Protein AF-A0A2J5PVA0-F1 (afdb_monomer_lite)

pLDDT: mean 95.61, std 6.67, range [33.16, 98.88]

InterPro domains:
  IPR003343 Bacterial Ig-like domain, group 2 [PF02368] (20-90)
  IPR003343 Bacterial Ig-like domain, group 2 [SM00635] (11-93)
  IPR008964 Invasin/intimin cell-adhesion fragments [SSF49373] (16-96)
  IPR026906 BspA-type LRR region [PF13306] (526-627)
  IPR032675 Leucine-rich repeat domain superfamily [G3DSA:3.80.10.10] (195-597)
  IPR032675 Leucine-rich repeat domain superfamily [G3DSA:3.80.10.10] (607-834)
  IPR053139 Putative surface bspA-like protein [PTHR45661] (467-665)

Secondary structure (DSSP, 8-state):
---------------EEEES-SEEEE-TT-EEEE-EEEESTT-S---EEEEES-TTTEEEEEETTEEEEEE-SSEEEEEEEEETTS-EEEEEEEE--EEEEEEE-S-TTS-SEEEESS---EEE-SSS--B--EEEEESSSSEEEEEE-S---TT-EEEEEEES-SS-B--SEETTEE--PPPEEEEEEE-SS-S--TTTTTT-TT--EE-TTTTTT-TT--B-TTTTTT-TT-----TTTTTT---SB-TTTTTT-TT--EE-TTTTTT-TT--B-TTTTTT-TT--EE-TTTTTT-TT--B-TTTTTT-TT--EE-TTTTTT-TT--B-TTTTTT-TT-----TTTTTT----B-TTTTTT-TT--B--TTTTTT-TT--B-TTTTTT-TT--EE-TTTTTT-TT--B-TTTTTT-TT--EE-TTTTTT-TT--B-TTTTTT-TT--B--TTTTTT-TT--B-TTTTTT-TT--SPPP-TT-TT--B-TTTTTT-TT--EEPTTTTTT-TT--B-TTTTTT-TT--EE-TTTTTT-TT--B-TTTTTT-TT--EE-TTTTTT-TT--B-TTTTTT-TT-----TTTTTT-TT--B-TTTTTT-TT--BPPTTTTTT-TT--B-TTTTTT-TT--B--TTTTTT-TT--B-TTTTTT-TT-----TTTTTT-TT--EEESTTTT----B--TTTTTT-TT--EEESTTTT-TT--EE-GGGGTT-TT--EEESTTTT-TT--EE-TTTTTTS---EEESTTTT-TT--SBHHHHT-SS--TT--B-TTTTTT-TT-BS-HHHHHHH-TT--B-TTTTTT-TTSTTGGGS-HHHHSS--

Sequence (839 aa):
YMYATEKITPRFVPLQVVLSRYELNLAPGDAETVTVTILPEYAEDKTFTVTTSDQTIATARIVNGDILVTGMKRGTCSVTVTTTNGVSAVISVKVVAVMKFITRIDSATRPIFFAHMDEGFTVDYGDGIDSRDYRFDPASEASGWVIPTRELVQGKEYTITVKNTETACLRSRLSNYSSKLNPVVELISVTGERGHLSGFALDTTGLMAIRPGAFDDLPNVNNCKNIFTNCSSLTGIPASLFSRMKIADFSDAFRGCTSLTEVPSGLFANQPDAIDFSSVFAGCTGLISIGNNLFHSCVSAVNFSYAFDGCSMLANIGTGIFTGCGSAGTFSYSFRACKNLLVLPADMFADVPGGAFTGVFQNCTALTAIPANLFKTCSEANHFGGAFTGCSQLLSVPAGLFAGLSKVTYFGTVFSGCSSLKTVGAGLFAGCSQAQTFASAFYSCRSLETVVKDIFSGCVEVTTFASTFYGCSSLTALPSFADCAKVTTFSYAFANCGSLTKIDADAFAEKALVTTFTYAFVNCTSLVSVGNGAFRGCSALTSLGYTFSGCRALVSLAGDMFAGCAKVTTVDFLFEKCSALAGLPKQLFSDMVSLKGMGSTFRDCTSLIALPSGLLDGCVNLTSLTLTFSGCTSLAVLPGDLLKNNTLLTSAGSTFYGCTSLVNIPPALFASCSLITSFGATFQNTGVEEIPENLFSGNPLVTSYGQTFRGCKNLRSVPAGLFAASISATVFTNVFSECGALEVVGAGLLNTTAVTTVGYLFDGCASLRSDVNTIFNFASYPEIVTTTAIFRSCALLAGKGLAFMGKVPNVTAHYYAFYACAGLDDYDDLPGNWITNKL

Structure (mmCIF, N/CA/C/O backbone):
data_AF-A0A2J5PVA0-F1
#
_entry.id   AF-A0A2J5PVA0-F1
#
loop_
_atom_site.group_PDB
_atom_site.id
_atom_site.type_symbol
_atom_site.label_atom_id
_atom_site.label_alt_id
_atom_site.label_comp_id
_atom_site.label_asym_id
_atom_site.label_entity_id
_atom_site.label_seq_id
_atom_site.pdbx_PDB_ins_code
_atom_site.Cartn_x
_atom_site.Cartn_y
_atom_site.Cartn_z
_atom_site.occupancy
_atom_site.B_iso_or_equiv
_atom_site.auth_seq_id
_atom_site.auth_comp_id
_atom_site.auth_asym_id
_atom_site.auth_atom_id
_atom_site.pdbx_PDB_model_num
ATOM 1 N N . TYR A 1 1 ? 81.297 23.262 -94.876 1.00 41.38 1 TYR A N 1
ATOM 2 C CA . TYR A 1 1 ? 80.705 24.611 -94.831 1.00 41.38 1 TYR A CA 1
ATOM 3 C C . TYR A 1 1 ? 79.266 24.540 -95.308 1.00 41.38 1 TYR A C 1
ATOM 5 O O . TYR A 1 1 ? 79.065 24.196 -96.460 1.00 41.38 1 TYR A O 1
ATOM 13 N N . MET A 1 2 ? 78.323 24.838 -94.408 1.00 33.16 2 MET A N 1
ATOM 14 C CA . MET A 1 2 ? 77.108 25.652 -94.601 1.00 33.16 2 MET A CA 1
ATOM 15 C C . MET A 1 2 ? 75.872 25.116 -93.855 1.00 33.16 2 MET A C 1
ATOM 17 O O . MET A 1 2 ? 75.215 24.182 -94.289 1.00 33.16 2 MET A O 1
ATOM 21 N N . TYR A 1 3 ? 75.615 25.786 -92.726 1.00 45.19 3 TYR A N 1
ATOM 22 C CA . TYR A 1 3 ? 74.334 26.221 -92.155 1.00 45.19 3 TYR A CA 1
ATOM 23 C C . TYR A 1 3 ? 73.148 25.244 -92.113 1.00 45.19 3 TYR A C 1
ATOM 25 O O . TYR A 1 3 ? 72.371 25.121 -93.056 1.00 45.19 3 TYR A O 1
ATOM 33 N N . ALA A 1 4 ? 72.939 24.681 -90.919 1.00 46.34 4 ALA A N 1
ATOM 34 C CA . ALA A 1 4 ? 71.642 24.209 -90.462 1.00 46.34 4 ALA A CA 1
ATOM 35 C C . ALA A 1 4 ? 70.682 25.400 -90.292 1.00 46.34 4 ALA A C 1
ATOM 37 O O . ALA A 1 4 ? 70.990 26.369 -89.599 1.00 46.34 4 ALA A O 1
ATOM 38 N N . THR A 1 5 ? 69.511 25.310 -90.917 1.00 48.66 5 THR A N 1
ATOM 39 C CA . THR A 1 5 ? 68.320 26.083 -90.550 1.00 48.66 5 THR A CA 1
ATOM 40 C C . THR A 1 5 ? 67.286 25.084 -90.048 1.00 48.66 5 THR A C 1
ATOM 42 O O . THR A 1 5 ? 66.494 24.544 -90.815 1.00 48.66 5 THR A O 1
ATOM 45 N N . GLU A 1 6 ? 67.320 24.792 -88.747 1.00 47.94 6 GLU A N 1
ATOM 46 C CA . GLU A 1 6 ? 66.182 24.163 -88.080 1.00 47.94 6 GLU A CA 1
ATOM 47 C C . GLU A 1 6 ? 65.049 25.192 -88.044 1.00 47.94 6 GLU A C 1
ATOM 49 O O . GLU A 1 6 ? 65.114 26.204 -87.344 1.00 47.94 6 GLU A O 1
ATOM 54 N N . LYS A 1 7 ? 64.000 24.955 -88.837 1.00 46.00 7 LYS A N 1
ATOM 55 C CA . LYS A 1 7 ? 62.701 25.587 -88.606 1.00 46.00 7 LYS A CA 1
ATOM 56 C C . LYS A 1 7 ? 62.194 25.081 -87.256 1.00 46.00 7 LYS A C 1
ATOM 58 O O . LYS A 1 7 ? 61.652 23.984 -87.178 1.00 46.00 7 LYS A O 1
ATOM 63 N N . ILE A 1 8 ? 62.366 25.880 -86.206 1.00 51.03 8 ILE A N 1
ATOM 64 C CA . ILE A 1 8 ? 61.637 25.701 -84.950 1.00 51.03 8 ILE A CA 1
ATOM 65 C C . ILE A 1 8 ? 60.172 26.018 -85.259 1.00 51.03 8 ILE A C 1
ATOM 67 O O . ILE A 1 8 ? 59.780 27.181 -85.342 1.00 51.03 8 ILE A O 1
ATOM 71 N N . THR A 1 9 ? 59.363 24.991 -85.499 1.00 52.41 9 THR A N 1
ATOM 72 C CA . THR A 1 9 ? 57.906 25.127 -85.485 1.00 52.41 9 THR A CA 1
ATOM 73 C C . THR A 1 9 ? 57.501 25.443 -84.041 1.00 52.41 9 THR A C 1
ATOM 75 O O . THR A 1 9 ? 57.860 24.670 -83.147 1.00 52.41 9 THR A O 1
ATOM 78 N N . PRO A 1 10 ? 56.816 26.565 -83.755 1.00 57.56 10 PRO A N 1
ATOM 79 C CA . PRO A 1 10 ? 56.361 26.849 -82.401 1.00 57.56 10 PRO A CA 1
ATOM 80 C C . PRO A 1 10 ? 55.333 25.787 -82.004 1.00 57.56 10 PRO A C 1
ATOM 82 O O . PRO A 1 10 ? 54.265 25.712 -82.603 1.00 57.56 10 PRO A O 1
ATOM 85 N N . ARG A 1 11 ? 55.663 24.948 -81.016 1.00 65.00 11 ARG A N 1
ATOM 86 C CA . ARG A 1 11 ? 54.692 24.022 -80.422 1.00 65.00 11 ARG A CA 1
ATOM 87 C C . ARG A 1 11 ? 53.658 24.831 -79.654 1.00 65.00 11 ARG A C 1
ATOM 89 O O . ARG A 1 11 ? 54.017 25.588 -78.748 1.00 65.00 11 ARG A O 1
ATOM 96 N N . PHE A 1 12 ? 52.386 24.661 -79.992 1.00 78.56 12 PHE A N 1
ATOM 97 C CA . PHE A 1 12 ? 51.295 25.266 -79.234 1.00 78.56 12 PHE A CA 1
ATOM 98 C C . PHE A 1 12 ? 51.068 24.455 -77.958 1.00 78.56 12 PHE A C 1
ATOM 100 O O . PHE A 1 12 ? 50.501 23.364 -77.986 1.00 78.56 12 PHE A O 1
ATOM 107 N N . VAL A 1 13 ? 51.572 24.976 -76.841 1.00 83.75 13 VAL A N 1
ATOM 108 C CA . VAL A 1 13 ? 51.498 24.332 -75.524 1.00 83.75 13 VAL A CA 1
ATOM 109 C C . VAL A 1 13 ? 50.312 24.863 -74.709 1.00 83.75 13 VAL A C 1
ATOM 111 O O . VAL A 1 13 ? 49.899 26.007 -74.921 1.00 83.75 13 VAL A O 1
ATOM 114 N N . PRO A 1 14 ? 49.772 24.079 -73.758 1.00 88.00 14 PRO A N 1
ATOM 115 C CA . PRO A 1 14 ? 48.800 24.579 -72.788 1.00 88.00 14 PRO A CA 1
ATOM 116 C C . PRO A 1 14 ? 49.311 25.818 -72.041 1.00 88.00 14 PRO A C 1
ATOM 118 O O . PRO A 1 14 ? 50.456 25.838 -71.590 1.00 88.00 14 PRO A O 1
ATOM 121 N N . LEU A 1 15 ? 48.458 26.832 -71.884 1.00 89.31 15 LEU A N 1
ATOM 122 C CA . LEU A 1 15 ? 48.731 28.067 -71.134 1.00 89.31 15 LEU A CA 1
ATOM 123 C C . LEU A 1 15 ? 47.833 28.216 -69.901 1.00 89.31 15 LEU A C 1
ATOM 125 O O . LEU A 1 15 ? 48.202 28.910 -68.957 1.00 89.31 15 LEU A O 1
ATOM 129 N N . GLN A 1 16 ? 46.662 27.575 -69.900 1.00 91.62 16 GLN A N 1
ATOM 130 C CA . GLN A 1 16 ? 45.694 27.664 -68.812 1.00 91.62 16 GLN A CA 1
ATOM 131 C C . GLN A 1 16 ? 44.866 26.379 -68.695 1.00 91.62 16 GLN A C 1
ATOM 133 O O . GLN A 1 16 ? 44.460 25.795 -69.700 1.00 91.62 16 GLN A O 1
ATOM 138 N N . VAL A 1 17 ? 44.574 25.983 -67.455 1.00 93.31 17 VAL A N 1
ATOM 139 C CA . VAL A 1 17 ? 43.564 24.970 -67.124 1.00 93.31 17 VAL A CA 1
ATOM 140 C C . VAL A 1 17 ? 42.354 25.689 -66.526 1.00 93.31 17 VAL A C 1
ATOM 142 O O . VAL A 1 17 ? 42.472 26.347 -65.490 1.00 93.31 17 VAL A O 1
ATOM 145 N N . VAL A 1 18 ? 41.199 25.594 -67.183 1.00 93.69 18 VAL A N 1
ATOM 146 C CA . VAL A 1 18 ? 39.924 26.144 -66.702 1.00 93.69 18 VAL A CA 1
ATOM 147 C C . VAL A 1 18 ? 39.056 24.997 -66.203 1.00 93.69 18 VAL A C 1
ATOM 149 O O . VAL A 1 18 ? 38.874 24.003 -66.905 1.00 93.69 18 VAL A O 1
ATOM 152 N N . LEU A 1 19 ? 38.534 25.135 -64.988 1.00 93.69 19 LEU A N 1
ATOM 153 C CA . LEU A 1 19 ? 37.694 24.132 -64.340 1.00 93.69 19 LEU A CA 1
ATOM 154 C C . LEU A 1 19 ? 36.261 24.649 -64.227 1.00 93.69 19 LEU A C 1
ATOM 156 O O . LEU A 1 19 ? 36.057 25.834 -63.960 1.00 93.69 19 LEU A O 1
ATOM 160 N N . SER A 1 20 ? 35.264 23.772 -64.374 1.00 92.75 20 SER A N 1
ATOM 161 C CA . SER A 1 20 ? 33.861 24.160 -64.145 1.00 92.75 20 SER A CA 1
ATOM 162 C C . SER A 1 20 ? 33.577 24.533 -62.687 1.00 92.75 20 SER A C 1
ATOM 164 O O . SER A 1 20 ? 32.644 25.291 -62.423 1.00 92.75 20 SER A O 1
ATOM 166 N N . ARG A 1 21 ? 34.382 24.020 -61.745 1.00 89.94 21 ARG A N 1
ATOM 167 C CA . ARG A 1 21 ? 34.337 24.333 -60.312 1.00 89.94 21 ARG A CA 1
ATOM 168 C C . ARG A 1 21 ? 35.735 24.312 -59.706 1.00 89.94 21 ARG A C 1
ATOM 170 O O . ARG A 1 21 ? 36.558 23.473 -60.061 1.00 89.94 21 ARG A O 1
ATOM 177 N N . TYR A 1 22 ? 35.964 25.217 -58.759 1.00 92.31 22 TYR A N 1
ATOM 178 C CA . TYR A 1 22 ? 37.211 25.319 -57.990 1.00 92.31 22 TYR A CA 1
ATOM 179 C C . TYR A 1 22 ? 37.030 24.937 -56.514 1.00 92.31 22 TYR A C 1
ATOM 181 O O . TYR A 1 22 ? 38.016 24.747 -55.809 1.00 92.31 22 TYR A O 1
ATOM 189 N N . GLU A 1 23 ? 35.788 24.774 -56.054 1.00 90.69 23 GLU A N 1
ATOM 190 C CA . GLU A 1 23 ? 35.451 24.324 -54.704 1.00 90.69 23 GLU A CA 1
ATOM 191 C C . GLU A 1 23 ? 34.377 23.237 -54.777 1.00 90.69 23 GLU A C 1
ATOM 193 O O . GLU A 1 23 ? 33.398 23.385 -55.512 1.00 90.69 23 GLU A O 1
ATOM 198 N N . LEU A 1 24 ? 34.558 22.155 -54.018 1.00 88.88 24 LEU A N 1
ATOM 199 C CA . LEU A 1 24 ? 33.601 21.056 -53.898 1.00 88.88 24 LEU A CA 1
ATOM 200 C C . LEU A 1 24 ? 33.301 20.789 -52.422 1.00 88.88 24 LEU A C 1
ATOM 202 O O . LEU A 1 24 ? 34.216 20.510 -51.648 1.00 88.88 24 LEU A O 1
ATOM 206 N N . ASN A 1 25 ? 32.019 20.825 -52.052 1.00 87.62 25 ASN A N 1
ATOM 207 C CA . ASN A 1 25 ? 31.527 20.372 -50.750 1.00 87.62 25 ASN A CA 1
ATOM 208 C C . ASN A 1 25 ? 30.811 19.030 -50.938 1.00 87.62 25 ASN A C 1
ATOM 210 O O . ASN A 1 25 ? 29.653 18.988 -51.356 1.00 87.62 25 ASN A O 1
ATOM 214 N N . LEU A 1 26 ? 31.512 17.936 -50.652 1.00 86.94 26 LEU A N 1
ATOM 215 C CA . LEU A 1 26 ? 31.024 16.574 -50.886 1.00 86.94 26 LEU A CA 1
ATOM 216 C C . LEU A 1 26 ? 30.591 15.920 -49.571 1.00 86.94 26 LEU A C 1
ATOM 218 O O . LEU A 1 26 ? 31.220 16.137 -48.536 1.00 86.94 26 LEU A O 1
ATOM 222 N N . ALA A 1 27 ? 29.552 15.087 -49.591 1.00 81.25 27 ALA A N 1
ATOM 223 C CA . ALA A 1 27 ? 29.354 14.122 -48.513 1.00 81.25 27 ALA A CA 1
ATOM 224 C C . ALA A 1 27 ? 30.367 12.966 -48.645 1.00 81.25 27 ALA A C 1
ATOM 226 O O . ALA A 1 27 ? 30.861 12.698 -49.745 1.00 81.25 27 ALA A O 1
ATOM 227 N N . PRO A 1 28 ? 30.664 12.226 -47.565 1.00 83.62 28 PRO A N 1
ATOM 228 C CA . PRO A 1 28 ? 31.324 10.930 -47.687 1.00 83.62 28 PRO A CA 1
ATOM 229 C C . PRO A 1 28 ? 30.554 10.012 -48.653 1.00 83.62 28 PRO A C 1
ATOM 231 O O . PRO A 1 28 ? 29.360 9.780 -48.479 1.00 83.62 28 PRO A O 1
ATOM 234 N N . GLY A 1 29 ? 31.234 9.508 -49.683 1.00 82.81 29 GLY A N 1
ATOM 235 C CA . GLY A 1 29 ? 30.659 8.682 -50.747 1.00 82.81 29 GLY A CA 1
ATOM 236 C C . GLY A 1 29 ? 30.071 9.453 -51.937 1.00 82.81 29 GLY A C 1
ATOM 237 O O . GLY A 1 29 ? 29.885 8.843 -52.992 1.00 82.81 29 GLY A O 1
ATOM 238 N N . ASP A 1 30 ? 29.824 10.763 -51.820 1.00 86.38 30 ASP A N 1
ATOM 239 C CA . ASP A 1 30 ? 29.379 11.577 -52.957 1.00 86.38 30 ASP A CA 1
ATOM 240 C C . ASP A 1 30 ? 30.496 11.694 -53.995 1.00 86.38 30 ASP A C 1
ATOM 242 O O . ASP A 1 30 ? 31.682 11.789 -53.661 1.00 86.38 30 ASP A O 1
ATOM 246 N N . ALA A 1 31 ? 30.110 11.740 -55.269 1.00 89.81 31 ALA A N 1
ATOM 247 C CA . ALA A 1 31 ? 31.026 12.011 -56.361 1.00 89.81 31 ALA A CA 1
ATOM 248 C C . ALA A 1 31 ? 30.483 13.112 -57.271 1.00 89.81 31 ALA A C 1
ATOM 250 O O . ALA A 1 31 ? 29.314 13.089 -57.649 1.00 89.81 31 ALA A O 1
ATO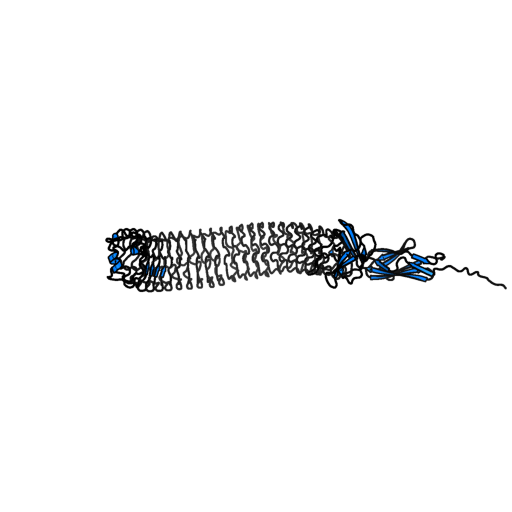M 251 N N . GLU A 1 32 ? 31.346 14.049 -57.651 1.00 90.19 32 GLU A N 1
ATOM 252 C CA . GLU A 1 32 ? 31.009 15.164 -58.532 1.00 90.19 32 GLU A CA 1
ATOM 253 C C . GLU A 1 32 ? 31.998 15.223 -59.697 1.00 90.19 32 GLU A C 1
ATOM 255 O O . GLU A 1 32 ? 33.205 15.010 -59.533 1.00 90.19 32 GLU A O 1
ATOM 260 N N . THR A 1 33 ? 31.474 15.472 -60.896 1.00 93.25 33 THR A N 1
ATOM 261 C CA . THR A 1 33 ? 32.286 15.633 -62.102 1.00 93.25 33 THR A CA 1
ATOM 262 C C . THR A 1 33 ? 32.638 17.103 -62.297 1.00 93.25 33 THR A C 1
ATOM 264 O O . THR A 1 33 ? 31.755 17.953 -62.394 1.00 93.25 33 THR A O 1
ATOM 267 N N . VAL A 1 34 ? 33.933 17.393 -62.389 1.00 93.06 34 VAL A N 1
ATOM 268 C CA . VAL A 1 34 ? 34.476 18.708 -62.731 1.00 93.06 34 VAL A CA 1
ATOM 269 C C . VAL A 1 34 ? 34.994 18.663 -64.160 1.00 93.06 34 VAL A C 1
ATOM 271 O O . VAL A 1 34 ? 35.897 17.886 -64.480 1.00 93.06 34 VAL A O 1
ATOM 274 N N . THR A 1 35 ? 34.418 19.511 -65.008 1.00 94.75 35 THR A N 1
ATOM 275 C CA . THR A 1 35 ? 34.799 19.622 -66.414 1.00 94.75 35 THR A CA 1
ATOM 276 C C . THR A 1 35 ? 36.125 20.351 -66.539 1.00 94.75 35 THR A C 1
ATOM 278 O O . THR A 1 35 ? 36.306 21.411 -65.931 1.00 94.75 35 THR A O 1
ATOM 281 N N . VAL A 1 36 ? 37.042 19.793 -67.331 1.00 94.81 36 VAL A N 1
ATOM 282 C CA . VAL A 1 36 ? 38.391 20.339 -67.533 1.00 94.81 36 VAL A CA 1
ATOM 283 C C . VAL A 1 36 ? 38.527 20.884 -68.950 1.00 94.81 36 VAL A C 1
ATOM 285 O O . VAL A 1 36 ? 38.402 20.157 -69.928 1.00 94.81 36 VAL A O 1
ATOM 288 N N . THR A 1 37 ? 38.834 22.175 -69.079 1.00 94.00 37 THR A N 1
ATOM 289 C CA . THR A 1 37 ? 39.106 22.823 -70.370 1.00 94.00 37 THR A CA 1
ATOM 290 C C . THR A 1 37 ? 40.553 23.306 -70.425 1.00 94.00 37 THR A C 1
ATOM 292 O O . THR A 1 37 ? 40.963 24.164 -69.643 1.00 94.00 37 THR A O 1
ATOM 295 N N . ILE A 1 38 ? 41.334 22.769 -71.365 1.00 91.50 38 ILE A N 1
ATOM 296 C CA . ILE A 1 38 ? 42.727 23.171 -71.603 1.00 91.50 38 ILE A CA 1
ATOM 297 C C . ILE A 1 38 ? 42.769 24.254 -72.685 1.00 91.50 38 ILE A C 1
ATOM 299 O O . ILE A 1 38 ? 42.309 24.025 -73.806 1.00 91.50 38 ILE A O 1
ATOM 303 N N . LEU A 1 39 ? 43.330 25.420 -72.354 1.00 90.06 39 LEU A N 1
ATOM 304 C CA . LEU A 1 39 ? 43.455 26.562 -73.262 1.00 90.06 39 LEU A CA 1
ATOM 305 C C . LEU A 1 39 ? 44.926 26.873 -73.595 1.00 90.06 39 LEU A C 1
ATOM 307 O O . LEU A 1 39 ? 45.792 26.723 -72.729 1.00 90.06 39 LEU A O 1
ATOM 311 N N . PRO A 1 40 ? 45.221 27.364 -74.815 1.00 86.12 40 PRO A N 1
ATOM 312 C CA . PRO A 1 40 ? 44.267 27.613 -75.898 1.00 86.12 40 PRO A CA 1
ATOM 313 C C . PRO A 1 40 ? 43.766 26.312 -76.549 1.00 86.12 40 PRO A C 1
ATOM 315 O O . PRO A 1 40 ? 44.448 25.291 -76.529 1.00 86.12 40 PRO A O 1
ATOM 318 N N . GLU A 1 41 ? 42.574 26.344 -77.150 1.00 85.00 41 GLU A N 1
ATOM 319 C CA . GLU A 1 41 ? 41.918 25.149 -77.709 1.00 85.00 41 GLU A CA 1
ATOM 320 C C . GLU A 1 41 ? 42.731 24.466 -78.826 1.00 85.00 41 GLU A C 1
ATOM 322 O O . GLU A 1 41 ? 42.550 23.286 -79.096 1.00 85.00 41 GLU A O 1
ATOM 327 N N . TYR A 1 42 ? 43.668 25.161 -79.459 1.00 82.81 42 TYR A N 1
ATOM 328 C CA . TYR A 1 42 ? 44.564 24.597 -80.473 1.00 82.81 42 TYR A CA 1
ATOM 329 C C . TYR A 1 42 ? 45.882 24.041 -79.898 1.00 82.81 42 TYR A C 1
ATOM 331 O O . TYR A 1 42 ? 46.803 23.769 -80.665 1.00 82.81 42 TYR A O 1
ATOM 339 N N . ALA A 1 43 ? 46.008 23.882 -78.574 1.00 83.50 43 ALA A N 1
ATOM 340 C CA . ALA A 1 43 ? 47.160 23.208 -77.973 1.00 83.50 43 ALA A CA 1
ATOM 341 C C . ALA A 1 43 ? 47.298 21.768 -78.509 1.00 83.50 43 ALA A C 1
ATOM 343 O O . ALA A 1 43 ? 46.314 21.026 -78.561 1.00 83.50 43 ALA A O 1
ATOM 344 N N . GLU A 1 44 ? 48.516 21.388 -78.903 1.00 83.81 44 GLU A N 1
ATOM 345 C CA . GLU A 1 44 ? 48.808 20.101 -79.558 1.00 83.81 44 GLU A CA 1
ATOM 346 C C . GLU A 1 44 ? 48.708 18.911 -78.590 1.00 83.81 44 GLU A C 1
ATOM 348 O O . GLU A 1 44 ? 48.249 17.838 -78.975 1.00 83.81 44 GLU A O 1
ATOM 353 N N . ASP A 1 45 ? 49.103 19.107 -77.328 1.00 85.12 45 ASP A N 1
ATOM 354 C CA . ASP A 1 45 ? 48.978 18.127 -76.247 1.00 85.12 45 ASP A CA 1
ATOM 355 C C . ASP A 1 45 ? 48.070 18.687 -75.146 1.00 85.12 45 ASP A C 1
ATOM 357 O O . ASP A 1 45 ? 48.443 19.609 -74.420 1.00 85.12 45 ASP A O 1
ATOM 361 N N . LYS A 1 46 ? 46.859 18.130 -75.043 1.00 87.88 46 LYS A N 1
ATOM 362 C CA . LYS A 1 46 ? 45.859 18.468 -74.015 1.00 87.88 46 LYS A CA 1
ATOM 363 C C . LYS A 1 46 ? 45.761 17.406 -72.922 1.00 87.88 46 LYS A C 1
ATOM 365 O O . LYS A 1 46 ? 44.801 17.409 -72.153 1.00 87.88 46 LYS A O 1
ATOM 370 N N . THR A 1 47 ? 46.700 16.463 -72.879 1.00 89.69 47 THR A N 1
ATOM 371 C CA . THR A 1 47 ? 46.711 15.451 -71.827 1.00 89.69 47 THR A CA 1
ATOM 372 C C . THR A 1 47 ? 47.054 16.093 -70.482 1.00 89.69 47 THR A C 1
ATOM 374 O O . THR A 1 47 ? 47.796 17.076 -70.385 1.00 89.69 47 THR A O 1
ATOM 377 N N . PHE A 1 48 ? 46.448 15.567 -69.423 1.00 94.25 48 PHE A N 1
ATOM 378 C CA . PHE A 1 48 ? 46.673 16.025 -68.062 1.00 94.25 48 PHE A CA 1
ATOM 379 C C . PHE A 1 48 ? 46.614 14.849 -67.092 1.00 94.25 48 PHE A C 1
ATOM 381 O O . PHE A 1 48 ? 46.081 13.780 -67.394 1.00 94.25 48 PHE A O 1
ATOM 388 N N . THR A 1 49 ? 47.172 15.065 -65.909 1.00 94.94 49 THR A N 1
ATOM 389 C CA . THR A 1 49 ? 47.122 14.138 -64.778 1.00 94.94 49 THR A CA 1
ATOM 390 C C . THR A 1 49 ? 46.344 14.769 -63.631 1.00 94.94 49 THR A C 1
ATOM 392 O O . THR A 1 49 ? 46.200 15.992 -63.569 1.00 94.94 49 THR A O 1
ATOM 395 N N . VAL A 1 50 ? 45.826 13.931 -62.733 1.00 95.94 50 VAL A N 1
ATOM 396 C CA . VAL A 1 50 ? 45.130 14.375 -61.524 1.00 95.94 50 VAL A CA 1
ATOM 397 C C . VAL A 1 50 ? 45.767 13.735 -60.297 1.00 95.94 50 VAL A C 1
ATOM 399 O O . VAL A 1 50 ? 46.032 12.532 -60.283 1.00 95.94 50 VAL A O 1
ATOM 402 N N . THR A 1 51 ? 46.027 14.539 -59.271 1.00 94.88 51 THR A N 1
ATOM 403 C CA . THR A 1 51 ? 46.529 14.078 -57.973 1.00 94.88 51 THR A CA 1
ATOM 404 C C . THR A 1 51 ? 45.683 14.662 -56.848 1.00 94.88 51 THR A C 1
ATOM 406 O O . THR A 1 51 ? 45.166 15.770 -56.965 1.00 94.88 51 THR A O 1
ATOM 409 N N . THR A 1 52 ? 45.538 13.921 -55.750 1.00 96.31 52 THR A N 1
ATOM 410 C CA . THR A 1 52 ? 44.874 14.412 -54.534 1.00 96.31 52 THR A CA 1
ATOM 411 C C . THR A 1 52 ? 45.905 14.567 -53.425 1.00 96.31 52 THR A C 1
ATOM 413 O O . THR A 1 52 ? 46.719 13.664 -53.228 1.00 96.31 52 THR A O 1
ATOM 416 N N . SER A 1 53 ? 45.858 15.673 -52.679 1.00 96.62 53 SER A N 1
ATOM 417 C CA . SER A 1 53 ? 46.764 15.918 -51.549 1.00 96.62 53 SER A CA 1
ATOM 418 C C . SER A 1 53 ? 46.580 14.916 -50.404 1.00 96.62 53 SER A C 1
ATOM 420 O O . SER A 1 53 ? 47.530 14.641 -49.680 1.00 96.62 53 SER A O 1
ATOM 422 N N . ASP A 1 54 ? 45.368 14.377 -50.240 1.00 96.12 54 ASP A N 1
ATOM 423 C CA . ASP A 1 54 ? 45.045 13.332 -49.270 1.00 96.12 54 ASP A CA 1
ATOM 424 C C . ASP A 1 54 ? 43.948 12.411 -49.826 1.00 96.12 54 ASP A C 1
ATOM 426 O O . ASP A 1 54 ? 42.755 12.720 -49.781 1.00 96.12 54 ASP A O 1
ATOM 430 N N . GLN A 1 55 ? 44.364 11.257 -50.351 1.00 93.75 55 GLN A N 1
ATOM 431 C CA . GLN A 1 55 ? 43.454 10.258 -50.920 1.00 93.75 55 GLN A CA 1
ATOM 432 C C . GLN A 1 55 ? 42.514 9.626 -49.884 1.00 93.75 55 GLN A C 1
ATOM 434 O O . GLN A 1 55 ? 41.528 8.994 -50.264 1.00 93.75 55 GLN A O 1
ATOM 439 N N . THR A 1 56 ? 42.790 9.796 -48.585 1.00 93.38 56 THR A N 1
ATOM 440 C CA . THR A 1 56 ? 41.891 9.341 -47.520 1.00 93.38 56 THR A CA 1
ATOM 441 C C . THR A 1 56 ? 40.695 10.273 -47.343 1.00 93.38 56 THR A C 1
ATOM 443 O O . THR A 1 56 ? 39.651 9.808 -46.896 1.00 93.38 56 THR A O 1
ATOM 446 N N . ILE A 1 57 ? 40.815 11.551 -47.731 1.00 91.88 57 ILE A N 1
ATOM 447 C CA . ILE A 1 57 ? 39.738 12.551 -47.678 1.00 91.88 57 ILE A CA 1
ATOM 448 C C . ILE A 1 57 ? 38.940 12.544 -48.976 1.00 91.88 57 ILE A C 1
ATOM 450 O O . ILE A 1 57 ? 37.719 12.456 -48.921 1.00 91.88 57 ILE A O 1
ATOM 454 N N . ALA A 1 58 ? 39.592 12.572 -50.140 1.00 95.25 58 ALA A N 1
ATOM 455 C CA . ALA A 1 58 ? 38.912 12.441 -51.427 1.00 95.25 58 ALA A CA 1
ATOM 456 C C . ALA A 1 58 ? 39.790 11.738 -52.463 1.00 95.25 58 ALA A C 1
ATOM 458 O O . ALA A 1 58 ? 41.003 11.920 -52.510 1.00 95.25 58 ALA A O 1
ATOM 459 N N . THR A 1 59 ? 39.174 10.976 -53.358 1.00 96.06 59 THR A N 1
ATOM 460 C CA . THR A 1 59 ? 39.856 10.426 -54.535 1.00 96.06 59 THR A CA 1
ATOM 461 C C . THR A 1 59 ? 39.443 11.197 -55.776 1.00 96.06 59 THR A C 1
ATOM 463 O O . THR A 1 59 ? 38.343 11.735 -55.848 1.00 96.06 59 THR A O 1
ATOM 466 N N . ALA A 1 60 ? 40.326 11.271 -56.764 1.00 95.00 60 ALA A N 1
ATOM 467 C CA . ALA A 1 60 ? 40.021 11.879 -58.048 1.00 95.00 60 ALA A CA 1
ATOM 468 C C . ALA A 1 60 ? 40.531 10.972 -59.163 1.00 95.00 60 ALA A C 1
ATOM 470 O O . ALA A 1 60 ? 41.640 10.440 -59.081 1.00 95.00 60 ALA A O 1
ATOM 471 N N . ARG A 1 61 ? 39.717 10.773 -60.200 1.00 94.94 61 ARG A N 1
ATOM 472 C CA . ARG A 1 61 ? 40.106 10.003 -61.387 1.00 94.94 61 ARG A CA 1
ATOM 473 C C . ARG A 1 61 ? 39.567 10.642 -62.655 1.00 94.94 61 ARG A C 1
ATOM 475 O O . ARG A 1 61 ? 38.510 11.266 -62.634 1.00 94.94 61 ARG A O 1
ATOM 482 N N . ILE A 1 62 ? 40.282 10.443 -63.756 1.00 94.31 62 ILE A N 1
ATOM 483 C CA . ILE A 1 62 ? 39.867 10.943 -65.066 1.00 94.31 62 ILE A CA 1
ATOM 484 C C . ILE A 1 62 ? 38.800 10.003 -65.637 1.00 94.31 62 ILE A C 1
ATOM 486 O O . ILE A 1 62 ? 39.011 8.792 -65.708 1.00 94.31 62 ILE A O 1
ATOM 490 N N . VAL A 1 63 ? 37.657 10.556 -66.039 1.00 92.50 63 VAL A N 1
ATOM 491 C CA . VAL A 1 63 ? 36.547 9.833 -66.673 1.00 92.50 63 VAL A CA 1
ATOM 492 C C . VAL A 1 63 ? 36.090 10.646 -67.882 1.00 92.50 63 VAL A C 1
ATOM 494 O O . VAL A 1 63 ? 35.649 11.778 -67.730 1.00 92.50 63 VAL A O 1
ATOM 497 N N . ASN A 1 64 ? 36.205 10.080 -69.088 1.00 89.44 64 ASN A N 1
ATOM 498 C CA . ASN A 1 64 ? 35.791 10.712 -70.353 1.00 89.44 64 ASN A CA 1
ATOM 499 C C . ASN A 1 64 ? 36.396 12.108 -70.628 1.00 89.44 64 ASN A C 1
ATOM 501 O O . ASN A 1 64 ? 35.756 12.936 -71.265 1.00 89.44 64 ASN A O 1
ATOM 505 N N . GLY A 1 65 ? 37.629 12.366 -70.178 1.00 86.19 65 GLY A N 1
ATOM 506 C CA . GLY A 1 65 ? 38.308 13.657 -70.375 1.00 86.19 65 GLY A CA 1
ATOM 507 C C . GLY A 1 65 ? 38.048 14.698 -69.280 1.00 86.19 65 GLY A C 1
ATOM 508 O O . GLY A 1 65 ? 38.718 15.724 -69.278 1.00 86.19 65 GLY A O 1
ATOM 509 N N . ASP A 1 66 ? 37.174 14.393 -68.318 1.00 93.44 66 ASP A N 1
ATOM 510 C CA . ASP A 1 66 ? 36.875 15.206 -67.135 1.00 93.44 66 ASP A CA 1
ATOM 511 C C . ASP A 1 66 ? 37.353 14.521 -65.846 1.00 93.44 66 ASP A C 1
ATOM 513 O O . ASP A 1 66 ? 37.849 13.390 -65.870 1.00 93.44 66 ASP A O 1
ATOM 517 N N . ILE A 1 67 ? 37.207 15.191 -64.699 1.00 94.62 67 ILE A N 1
ATOM 518 C CA . ILE A 1 67 ? 37.619 14.659 -63.394 1.00 94.62 67 ILE A CA 1
ATOM 519 C C . ILE A 1 67 ? 36.391 14.285 -62.581 1.00 94.62 67 ILE A C 1
ATOM 521 O O . ILE A 1 67 ? 35.559 15.131 -62.282 1.00 94.62 67 ILE A O 1
ATOM 525 N N . LEU A 1 68 ? 36.312 13.029 -62.152 1.00 95.31 68 LEU A N 1
ATOM 526 C CA . LEU A 1 68 ? 35.366 12.593 -61.135 1.00 95.31 68 LEU A CA 1
ATOM 527 C C . LEU A 1 68 ? 36.058 12.617 -59.771 1.00 95.31 68 LEU A C 1
ATOM 529 O O . LEU A 1 68 ? 36.955 11.805 -59.518 1.00 95.31 68 LEU A O 1
ATOM 533 N N . VAL A 1 69 ? 35.642 13.543 -58.910 1.00 94.62 69 VAL A N 1
ATOM 534 C CA . VAL A 1 69 ? 36.105 13.652 -57.522 1.00 94.62 69 VAL A CA 1
ATOM 535 C C . VAL A 1 69 ? 35.109 12.931 -56.622 1.00 94.62 69 VAL A C 1
ATOM 537 O O . VAL A 1 69 ? 33.920 13.208 -56.698 1.00 94.62 69 VAL A O 1
ATOM 540 N N . THR A 1 70 ? 35.570 12.014 -55.775 1.00 94.12 70 THR A N 1
ATOM 541 C CA . THR A 1 70 ? 34.747 11.261 -54.819 1.00 94.12 70 THR A CA 1
ATOM 542 C C . THR A 1 70 ? 35.201 11.560 -53.395 1.00 94.12 70 THR A C 1
ATOM 544 O O . THR A 1 70 ? 36.364 11.330 -53.060 1.00 94.12 70 THR A O 1
ATOM 547 N N . GLY A 1 71 ? 34.294 12.057 -52.554 1.00 91.75 71 GLY A N 1
ATOM 548 C CA . GLY A 1 71 ? 34.542 12.261 -51.128 1.00 91.75 71 GLY A CA 1
ATOM 549 C C . GLY A 1 71 ? 34.646 10.923 -50.399 1.00 91.75 71 GLY A C 1
ATOM 550 O O . GLY A 1 71 ? 33.833 10.030 -50.615 1.00 91.75 71 GLY A O 1
ATOM 551 N N . MET A 1 72 ? 35.642 10.772 -49.533 1.00 88.81 72 MET A N 1
ATOM 552 C CA . MET A 1 72 ? 35.933 9.529 -48.811 1.00 88.81 72 MET A CA 1
ATOM 553 C C . MET A 1 72 ? 35.748 9.702 -47.299 1.00 88.81 72 MET A C 1
ATOM 555 O O . MET A 1 72 ? 34.933 9.007 -46.699 1.00 88.81 72 MET A O 1
ATOM 559 N N . LYS A 1 73 ? 36.466 10.648 -46.684 1.00 88.50 73 LYS A N 1
ATOM 560 C CA . LYS A 1 73 ? 36.434 10.929 -45.239 1.00 88.50 73 LYS A CA 1
ATOM 561 C C . LYS A 1 73 ? 36.322 12.429 -45.004 1.00 88.50 73 LYS A C 1
ATOM 563 O O . LYS A 1 73 ? 36.904 13.200 -45.760 1.00 88.50 73 LYS A O 1
ATOM 568 N N . ARG A 1 74 ? 35.618 12.841 -43.940 1.00 89.38 74 ARG A N 1
ATOM 569 C CA . ARG A 1 74 ? 35.535 14.251 -43.523 1.00 89.38 74 ARG A CA 1
ATOM 570 C C . ARG A 1 74 ? 36.917 14.890 -43.407 1.00 89.38 74 ARG A C 1
ATOM 572 O O . ARG A 1 74 ? 37.844 14.303 -42.850 1.00 89.38 74 ARG A O 1
ATOM 579 N N . GLY A 1 75 ? 37.017 16.114 -43.907 1.00 89.00 75 GLY A N 1
ATOM 580 C CA . GLY A 1 75 ? 38.255 16.876 -43.926 1.00 89.00 75 GLY A CA 1
ATOM 581 C C . GLY A 1 75 ? 38.352 17.769 -45.153 1.00 89.00 75 GLY A C 1
ATOM 582 O O . GLY A 1 75 ? 37.421 17.880 -45.950 1.00 89.00 75 GLY A O 1
ATOM 583 N N . THR A 1 76 ? 39.498 18.418 -45.295 1.00 93.19 76 THR A N 1
ATOM 584 C CA . THR A 1 76 ? 39.824 19.259 -46.445 1.00 93.19 76 THR A CA 1
ATOM 585 C C . THR A 1 76 ? 41.048 18.703 -47.147 1.00 93.19 76 THR A C 1
ATOM 587 O O . THR A 1 76 ? 42.073 18.477 -46.507 1.00 93.19 76 THR A O 1
ATOM 590 N N . CYS A 1 77 ? 40.966 18.539 -48.458 1.00 95.88 77 CYS A N 1
ATOM 591 C CA . CYS A 1 77 ? 42.104 18.233 -49.310 1.00 95.88 77 CYS A CA 1
ATOM 592 C C . CYS A 1 77 ? 42.028 19.072 -50.586 1.00 95.88 77 CYS A C 1
ATOM 594 O O . CYS A 1 77 ? 41.049 19.776 -50.833 1.00 95.88 77 CYS A O 1
ATOM 596 N N . SER A 1 78 ? 43.053 18.993 -51.420 1.00 96.38 78 SER A N 1
ATOM 597 C CA . SER A 1 78 ? 43.033 19.592 -52.746 1.00 96.38 78 SER A CA 1
ATOM 598 C C . SER A 1 78 ? 43.204 18.532 -53.825 1.00 96.38 78 SER A C 1
ATOM 600 O O . SER A 1 78 ? 43.920 17.547 -53.642 1.00 96.38 78 SER A O 1
ATOM 602 N N . VAL A 1 79 ? 42.528 18.731 -54.953 1.00 96.06 79 VAL A N 1
ATOM 603 C CA . VAL A 1 79 ? 42.705 17.941 -56.173 1.00 96.06 79 VAL A CA 1
ATOM 604 C C . VAL A 1 79 ? 43.376 18.833 -57.206 1.00 96.06 79 VAL A C 1
ATOM 606 O O . VAL A 1 79 ? 42.823 19.859 -57.597 1.00 96.06 79 VAL A O 1
ATOM 609 N N . THR A 1 80 ? 44.576 18.457 -57.635 1.00 96.12 80 THR A N 1
ATOM 610 C CA . THR A 1 80 ? 45.386 19.234 -58.574 1.00 96.12 80 THR A CA 1
ATOM 611 C C . THR A 1 80 ? 45.352 18.584 -59.947 1.00 96.12 80 THR A C 1
ATOM 613 O O . THR A 1 80 ? 45.642 17.397 -60.096 1.00 96.12 80 THR A O 1
ATOM 616 N N . VAL A 1 81 ? 45.014 19.384 -60.950 1.00 95.56 81 VAL A N 1
ATOM 617 C CA . VAL A 1 81 ? 45.037 19.031 -62.370 1.00 95.56 81 VAL A CA 1
ATOM 618 C C . VAL A 1 81 ? 46.304 19.607 -62.967 1.00 95.56 81 VAL A C 1
ATOM 620 O O . VAL A 1 81 ? 46.497 20.813 -62.845 1.00 95.56 81 VAL A O 1
ATOM 623 N N . THR A 1 82 ? 47.137 18.797 -63.618 1.00 95.06 82 THR A N 1
ATOM 624 C CA . THR A 1 82 ? 48.422 19.256 -64.175 1.00 95.06 82 THR A CA 1
ATOM 625 C C . THR A 1 82 ? 48.616 18.745 -65.599 1.00 95.06 82 THR A C 1
ATOM 627 O O . THR A 1 82 ? 48.591 17.533 -65.828 1.00 95.06 82 THR A O 1
ATOM 630 N N . THR A 1 83 ? 48.826 19.651 -66.558 1.00 92.75 83 THR A N 1
ATOM 631 C CA . THR A 1 83 ? 49.165 19.322 -67.955 1.00 92.75 83 THR A CA 1
ATOM 632 C C . THR A 1 83 ? 50.610 18.838 -68.086 1.00 92.75 83 THR A C 1
ATOM 634 O O . THR A 1 83 ? 51.445 19.099 -67.219 1.00 92.75 83 THR A O 1
ATOM 637 N N . THR A 1 84 ? 50.953 18.180 -69.198 1.00 87.44 84 THR A N 1
ATOM 638 C CA . THR A 1 84 ? 52.306 17.638 -69.458 1.00 87.44 84 THR A CA 1
ATOM 639 C C . THR A 1 84 ? 53.424 18.685 -69.363 1.00 87.44 84 THR A C 1
ATOM 641 O O . THR A 1 84 ? 54.552 18.360 -69.001 1.00 87.44 84 THR A O 1
ATOM 644 N N . ASN A 1 85 ? 53.122 19.955 -69.662 1.00 87.69 85 ASN A N 1
ATOM 645 C CA . ASN A 1 85 ? 54.061 21.079 -69.573 1.00 87.69 85 ASN A CA 1
ATOM 646 C C . ASN A 1 85 ? 54.034 21.828 -68.222 1.00 87.69 85 ASN A C 1
ATOM 648 O O . ASN A 1 85 ? 54.695 22.857 -68.099 1.00 87.69 85 ASN A O 1
ATOM 652 N N . GLY A 1 86 ? 53.294 21.332 -67.224 1.00 85.25 86 GLY A N 1
ATOM 653 C CA . GLY A 1 86 ? 53.312 21.840 -65.848 1.00 85.25 86 GLY A CA 1
ATOM 654 C C . GLY A 1 86 ? 52.305 22.947 -65.522 1.00 85.25 86 GLY A C 1
ATOM 655 O O . GLY A 1 86 ? 52.370 23.500 -64.426 1.00 85.25 86 GLY A O 1
ATOM 656 N N . VAL A 1 87 ? 51.367 23.277 -66.419 1.00 92.81 87 VAL A N 1
ATOM 657 C CA . VAL A 1 87 ? 50.270 24.209 -66.102 1.00 92.81 87 VAL A CA 1
ATOM 658 C C . VAL A 1 87 ? 49.245 23.483 -65.241 1.00 92.81 87 VAL A C 1
ATOM 660 O O . VAL A 1 87 ? 48.829 22.373 -65.577 1.00 92.81 87 VAL A O 1
ATOM 663 N N . SER A 1 88 ? 48.824 24.102 -64.137 1.00 93.88 88 SER A N 1
ATOM 664 C CA . SER A 1 88 ? 47.932 23.453 -63.178 1.00 93.88 88 SER A CA 1
ATOM 665 C C . SER A 1 88 ? 46.758 24.307 -62.719 1.00 93.88 88 SER A C 1
ATOM 667 O O . SER A 1 88 ? 46.869 25.528 -62.623 1.00 93.88 88 SER A O 1
ATOM 669 N N . ALA A 1 89 ? 45.667 23.643 -62.345 1.00 95.50 89 ALA A N 1
ATOM 670 C CA . ALA A 1 89 ? 44.562 24.219 -61.585 1.00 95.50 89 ALA A CA 1
ATOM 671 C C . ALA A 1 89 ? 44.249 23.336 -60.372 1.00 95.50 89 ALA A C 1
ATOM 673 O O . ALA A 1 89 ? 44.441 22.121 -60.412 1.00 95.50 89 ALA A O 1
ATOM 674 N N . VAL A 1 90 ? 43.783 23.954 -59.287 1.00 95.56 90 VAL A N 1
ATOM 675 C CA . VAL A 1 90 ? 43.535 23.281 -58.008 1.00 95.56 90 VAL A CA 1
ATOM 676 C C . VAL A 1 90 ? 42.062 23.405 -57.650 1.00 95.56 90 VAL A C 1
ATOM 678 O O . VAL A 1 90 ? 41.501 24.498 -57.693 1.00 95.56 90 VAL A O 1
ATOM 681 N N . ILE A 1 91 ? 41.460 22.283 -57.275 1.00 96.00 91 ILE A N 1
ATOM 682 C CA . ILE A 1 91 ? 40.120 22.195 -56.706 1.00 96.00 91 ILE A CA 1
ATOM 683 C C . ILE A 1 91 ? 40.280 22.036 -55.195 1.00 96.00 91 ILE A C 1
ATOM 685 O O . ILE A 1 91 ? 40.905 21.077 -54.738 1.00 96.00 91 ILE A O 1
ATOM 689 N N . SER A 1 92 ? 39.702 22.943 -54.416 1.00 95.06 92 SER A N 1
ATOM 690 C CA . SER A 1 92 ? 39.561 22.783 -52.969 1.00 95.06 92 SER A CA 1
ATOM 691 C C . SER A 1 92 ? 38.401 21.833 -52.686 1.00 95.06 92 SER A C 1
ATOM 693 O O . SER A 1 92 ? 37.257 22.123 -53.025 1.00 95.06 92 SER A O 1
ATOM 695 N N . VAL A 1 93 ? 38.679 20.689 -52.069 1.00 93.88 93 VAL A N 1
ATOM 696 C CA . VAL A 1 93 ? 37.668 19.680 -51.743 1.00 93.88 93 VAL A CA 1
ATOM 697 C C . VAL A 1 93 ? 37.477 19.644 -50.238 1.00 93.88 93 VAL A C 1
ATOM 699 O O . VAL A 1 93 ? 38.412 19.379 -49.482 1.00 93.88 93 VAL A O 1
ATOM 702 N N . LYS A 1 94 ? 36.248 19.884 -49.794 1.00 92.38 94 LYS A N 1
ATOM 703 C CA . LYS A 1 94 ? 35.835 19.728 -48.406 1.00 92.38 94 LYS A CA 1
ATOM 704 C C . LYS A 1 94 ? 34.801 18.616 -48.333 1.00 92.38 94 LYS A C 1
ATOM 706 O O . LYS A 1 94 ? 33.725 18.714 -48.916 1.00 92.38 94 LYS A O 1
ATOM 711 N N . VAL A 1 95 ? 35.117 17.560 -47.597 1.00 91.81 95 VAL A N 1
ATOM 712 C CA . VAL A 1 95 ? 34.138 16.528 -47.267 1.00 91.81 95 VAL A CA 1
ATOM 713 C C . VAL A 1 95 ? 33.447 16.933 -45.971 1.00 91.81 95 VAL A C 1
ATOM 715 O O . VAL A 1 95 ? 34.095 17.038 -44.926 1.00 91.81 95 VAL A O 1
ATOM 718 N N . VAL A 1 96 ? 32.150 17.229 -46.054 1.00 92.69 96 VAL A N 1
ATOM 719 C CA . VAL A 1 96 ? 31.368 17.905 -45.008 1.00 92.69 96 VAL A CA 1
ATOM 720 C C . VAL A 1 96 ? 30.348 16.985 -44.342 1.00 92.69 96 VAL A C 1
ATOM 722 O O . VAL A 1 96 ? 29.956 15.957 -44.891 1.00 92.69 96 VAL A O 1
ATOM 725 N N . ALA A 1 97 ? 29.894 17.376 -43.151 1.00 93.62 97 ALA A N 1
ATOM 726 C CA . ALA A 1 97 ? 28.753 16.756 -42.490 1.00 93.62 97 ALA A CA 1
ATOM 727 C C . ALA A 1 97 ? 27.456 16.979 -43.277 1.00 93.62 97 ALA A C 1
ATOM 729 O O . ALA A 1 97 ? 27.250 18.046 -43.870 1.00 93.62 97 ALA A O 1
ATOM 730 N N . VAL A 1 98 ? 26.589 15.967 -43.263 1.00 93.75 98 VAL A N 1
ATOM 731 C CA . VAL A 1 98 ? 25.327 15.953 -43.999 1.00 93.75 98 VAL A CA 1
ATOM 732 C C . VAL A 1 98 ? 24.186 15.482 -43.110 1.00 93.75 98 VAL A C 1
ATOM 734 O O . VAL A 1 98 ? 24.323 14.531 -42.347 1.00 93.75 98 VAL A O 1
ATOM 737 N N . MET A 1 99 ? 23.029 16.126 -43.247 1.00 97.06 99 MET A N 1
ATOM 738 C CA . MET A 1 99 ? 21.751 15.613 -42.762 1.00 97.06 99 MET A CA 1
ATOM 739 C C . MET A 1 99 ? 20.801 15.453 -43.945 1.00 97.06 99 MET A C 1
ATOM 741 O O . MET A 1 99 ? 20.472 16.426 -44.620 1.00 97.06 99 MET A O 1
ATOM 745 N N . LYS A 1 100 ? 20.350 14.225 -44.190 1.00 96.94 100 LYS A N 1
ATOM 746 C CA . LYS A 1 100 ? 19.463 13.859 -45.291 1.00 96.94 100 LYS A CA 1
ATOM 747 C C . LYS A 1 100 ? 18.186 13.221 -44.758 1.00 96.94 100 LYS A C 1
ATOM 749 O O . LYS A 1 100 ? 18.243 12.307 -43.933 1.00 96.94 100 LYS A O 1
ATOM 754 N N . PHE A 1 101 ? 17.036 13.682 -45.232 1.00 98.38 101 PHE A N 1
ATOM 755 C CA . PHE A 1 101 ? 15.721 13.209 -44.790 1.00 98.38 101 PHE A CA 1
ATOM 756 C C . PHE A 1 101 ? 14.647 13.486 -45.847 1.00 98.38 101 PHE A C 1
ATOM 758 O O . PHE A 1 101 ? 14.835 14.315 -46.733 1.00 98.38 101 PHE A O 1
ATOM 765 N N . ILE A 1 102 ? 13.514 12.796 -45.756 1.00 98.56 102 ILE A N 1
ATOM 766 C CA . ILE A 1 102 ? 12.319 13.073 -46.558 1.00 98.56 102 ILE A CA 1
ATOM 767 C C . ILE A 1 102 ? 11.363 13.905 -45.713 1.00 98.56 102 ILE A C 1
ATOM 769 O O . ILE A 1 102 ? 11.095 13.557 -44.565 1.00 98.56 102 ILE A O 1
ATOM 773 N N . THR A 1 103 ? 10.817 14.983 -46.269 1.00 98.00 103 THR A N 1
ATOM 774 C CA . THR A 1 103 ? 9.754 15.769 -45.629 1.00 98.00 103 THR A CA 1
ATOM 775 C C . THR A 1 103 ? 8.593 15.998 -46.584 1.00 98.00 103 THR A C 1
ATOM 777 O O . THR A 1 103 ? 8.800 16.242 -47.774 1.00 98.00 103 THR A O 1
ATOM 780 N N . ARG A 1 104 ? 7.364 15.930 -46.065 1.00 97.75 104 ARG A N 1
ATOM 781 C CA . ARG A 1 104 ? 6.154 16.321 -46.790 1.00 97.75 104 ARG A CA 1
ATOM 782 C C . ARG A 1 104 ? 5.847 17.784 -46.503 1.00 97.75 104 ARG A C 1
ATOM 784 O O . ARG A 1 104 ? 5.704 18.173 -45.346 1.00 97.75 104 ARG A O 1
ATOM 791 N N . ILE A 1 105 ? 5.707 18.597 -47.544 1.00 97.62 105 ILE A N 1
ATOM 792 C CA . ILE A 1 105 ? 5.454 20.032 -47.389 1.00 97.62 105 ILE A CA 1
ATOM 793 C C . ILE A 1 105 ? 3.960 20.271 -47.173 1.00 97.62 105 ILE A C 1
ATOM 795 O O . ILE A 1 105 ? 3.200 20.436 -48.115 1.00 97.62 105 ILE A O 1
ATOM 799 N N . ASP A 1 106 ? 3.517 20.309 -45.921 1.00 96.25 106 ASP A N 1
ATOM 800 C CA . ASP A 1 106 ? 2.131 20.647 -45.570 1.00 96.25 106 ASP A CA 1
ATOM 801 C C . ASP A 1 106 ? 1.877 22.161 -45.590 1.00 96.25 106 ASP A C 1
ATOM 803 O O . ASP A 1 106 ? 0.734 22.594 -45.731 1.00 96.25 106 ASP A O 1
ATOM 807 N N . SER A 1 107 ? 2.924 22.972 -45.417 1.00 95.38 107 SER A N 1
ATOM 808 C CA . SER A 1 107 ? 2.882 24.428 -45.569 1.00 95.38 107 SER A CA 1
ATOM 809 C C . SER A 1 107 ? 4.263 24.977 -45.914 1.00 95.38 107 SER A C 1
ATOM 811 O O . SER A 1 107 ? 5.234 24.696 -45.210 1.00 95.38 107 SER A O 1
ATOM 813 N N . ALA A 1 108 ? 4.343 25.845 -46.924 1.00 89.19 108 ALA A N 1
ATOM 814 C CA . ALA A 1 108 ? 5.579 26.544 -47.285 1.00 89.19 108 ALA A CA 1
ATOM 815 C C . ALA A 1 108 ? 6.079 27.500 -46.181 1.00 89.19 108 ALA A C 1
ATOM 817 O O . ALA A 1 108 ? 7.256 27.834 -46.134 1.00 89.19 108 ALA A O 1
ATOM 818 N N . THR A 1 109 ? 5.203 27.922 -45.260 1.00 92.56 109 THR A N 1
ATOM 819 C CA . THR A 1 109 ? 5.579 28.776 -44.119 1.00 92.56 109 THR A CA 1
ATOM 820 C C . THR A 1 109 ? 6.075 27.996 -42.907 1.00 92.56 109 THR A C 1
ATOM 822 O O . THR A 1 109 ? 6.538 28.610 -41.947 1.00 92.56 109 THR A O 1
ATOM 825 N N . ARG A 1 110 ? 5.952 26.663 -42.913 1.00 95.75 110 ARG A N 1
ATOM 826 C CA . ARG A 1 110 ? 6.435 25.826 -41.814 1.00 95.75 110 ARG A CA 1
ATOM 827 C C . ARG A 1 110 ? 7.911 25.496 -42.007 1.00 95.75 110 ARG A C 1
ATOM 829 O O . ARG A 1 110 ? 8.341 25.282 -43.143 1.00 95.75 110 ARG A O 1
ATOM 836 N N . PRO A 1 111 ? 8.680 25.391 -40.917 1.00 97.31 111 PRO A N 1
ATOM 837 C CA . PRO A 1 111 ? 10.061 24.976 -41.035 1.00 97.31 111 PRO A CA 1
ATOM 838 C C . PRO A 1 111 ? 10.204 23.510 -41.437 1.00 97.31 111 PRO A C 1
ATOM 840 O O . PRO A 1 111 ? 9.287 22.708 -41.254 1.00 97.31 111 PRO A O 1
ATOM 843 N N . ILE A 1 112 ? 11.370 23.163 -41.970 1.00 96.94 112 ILE A N 1
ATOM 844 C CA . ILE A 1 112 ? 11.724 21.797 -42.385 1.00 96.94 112 ILE A CA 1
ATOM 845 C C . ILE A 1 112 ? 12.768 21.147 -41.466 1.00 96.94 112 ILE A C 1
ATOM 847 O O . ILE A 1 112 ? 12.798 19.926 -41.367 1.00 96.94 112 ILE A O 1
ATOM 851 N N . PHE A 1 113 ? 13.592 21.937 -40.770 1.00 97.94 113 PHE A N 1
ATOM 852 C CA . PHE A 1 113 ? 14.529 21.473 -39.739 1.00 97.94 113 PHE A CA 1
ATOM 853 C C . PHE A 1 113 ? 14.944 22.631 -38.814 1.00 97.94 113 PHE A C 1
ATOM 855 O O . PHE A 1 113 ? 14.496 23.765 -38.985 1.00 97.94 113 PHE A O 1
ATOM 862 N N . PHE A 1 114 ? 15.783 22.350 -37.822 1.00 97.81 114 PHE A N 1
ATOM 863 C CA . PHE A 1 114 ? 16.340 23.295 -36.854 1.00 97.81 114 PHE A CA 1
ATOM 864 C C . PHE A 1 114 ? 17.867 23.296 -36.945 1.00 97.81 114 PHE A C 1
ATOM 866 O O . PHE A 1 114 ? 18.446 22.221 -37.056 1.00 97.81 114 PHE A O 1
ATOM 873 N N . ALA A 1 115 ? 18.527 24.452 -36.880 1.00 97.50 115 ALA A N 1
ATOM 874 C CA . ALA A 1 115 ? 19.990 24.544 -36.927 1.00 97.50 115 ALA A CA 1
ATOM 875 C C . ALA A 1 115 ? 20.511 25.793 -36.202 1.00 97.50 115 ALA A C 1
ATOM 877 O O . ALA A 1 115 ? 19.743 26.693 -35.844 1.00 97.50 115 ALA A O 1
ATOM 878 N N . HIS A 1 116 ? 21.825 25.855 -35.994 1.00 96.25 116 HIS A N 1
ATOM 879 C CA . HIS A 1 116 ? 22.482 27.093 -35.596 1.00 96.25 116 HIS A CA 1
ATOM 880 C C . HIS A 1 116 ? 22.525 28.094 -36.759 1.00 96.25 116 HIS A C 1
ATOM 882 O O . HIS A 1 116 ? 22.704 27.719 -37.918 1.00 96.25 116 HIS A O 1
ATOM 888 N N . MET A 1 117 ? 22.324 29.374 -36.450 1.00 94.94 117 MET A N 1
ATOM 889 C CA . MET A 1 117 ? 22.189 30.440 -37.449 1.00 94.94 117 MET A CA 1
ATOM 890 C C . MET A 1 117 ? 23.537 30.967 -37.959 1.00 94.94 117 MET A C 1
ATOM 892 O O . MET A 1 117 ? 23.576 31.597 -39.014 1.00 94.94 117 MET A O 1
ATOM 896 N N . ASP A 1 118 ? 24.629 30.706 -37.238 1.00 93.31 118 ASP A N 1
ATOM 897 C CA . ASP A 1 118 ? 26.001 31.070 -37.607 1.00 93.31 118 ASP A CA 1
ATOM 898 C C . ASP A 1 118 ? 26.687 30.031 -38.516 1.00 93.31 118 ASP A C 1
ATOM 900 O O . ASP A 1 118 ? 27.729 30.318 -39.111 1.00 93.31 118 ASP A O 1
ATOM 904 N N . GLU A 1 119 ? 26.095 28.845 -38.698 1.00 92.06 119 GLU A N 1
ATOM 905 C CA . GLU A 1 119 ? 26.623 27.827 -39.607 1.00 92.06 119 GLU A CA 1
ATOM 906 C C . GLU A 1 119 ? 26.359 28.161 -41.086 1.00 92.06 119 GLU A C 1
ATOM 908 O O . GLU A 1 119 ? 25.237 28.405 -41.532 1.00 92.06 119 GLU A O 1
ATOM 913 N N . GLY A 1 120 ? 27.416 28.104 -41.899 1.00 88.94 120 GLY A N 1
ATOM 914 C CA . GLY A 1 120 ? 27.355 28.340 -43.341 1.00 88.94 120 GLY A CA 1
ATOM 915 C C . GLY A 1 120 ? 26.920 27.120 -44.162 1.00 88.94 120 GLY A C 1
ATOM 916 O O . GLY A 1 120 ? 27.667 26.730 -45.059 1.00 88.94 120 GLY A O 1
ATOM 917 N N . PHE A 1 121 ? 25.761 26.525 -43.874 1.00 95.25 121 PHE A N 1
ATOM 918 C CA . PHE A 1 121 ? 25.256 25.339 -44.585 1.00 95.25 121 PHE A CA 1
ATOM 919 C C . PHE A 1 121 ? 24.513 25.664 -45.896 1.00 95.25 121 PHE A C 1
ATOM 921 O O . PHE A 1 121 ? 24.129 26.808 -46.150 1.00 95.25 121 PHE A O 1
ATOM 928 N N . THR A 1 122 ? 24.315 24.645 -46.736 1.00 95.06 122 THR A N 1
ATOM 929 C CA . THR A 1 122 ? 23.464 24.687 -47.942 1.00 95.06 122 THR A CA 1
ATOM 930 C C . THR A 1 122 ? 22.361 23.638 -47.863 1.00 95.06 122 THR A C 1
ATOM 932 O O . THR A 1 122 ? 22.493 22.646 -47.144 1.00 95.06 122 THR A O 1
ATOM 935 N N . VAL A 1 123 ? 21.271 23.860 -48.599 1.00 96.69 123 VAL A N 1
ATOM 936 C CA . VAL A 1 123 ? 20.128 22.943 -48.690 1.00 96.69 123 VAL A CA 1
ATOM 937 C C . VAL A 1 123 ? 19.862 22.602 -50.157 1.00 96.69 123 VAL A C 1
ATOM 939 O O . VAL A 1 123 ? 19.600 23.493 -50.969 1.00 96.69 123 VAL A O 1
ATOM 942 N N . ASP A 1 124 ? 19.909 21.311 -50.475 1.00 94.69 124 ASP A N 1
ATOM 943 C CA . ASP A 1 124 ? 19.383 20.714 -51.705 1.00 94.69 124 ASP A CA 1
ATOM 944 C C . ASP A 1 124 ? 17.977 20.170 -51.419 1.00 94.69 124 ASP A C 1
ATOM 946 O O . ASP A 1 124 ? 17.768 19.410 -50.467 1.00 94.69 124 ASP A O 1
ATOM 950 N N . TYR A 1 125 ? 17.007 20.589 -52.233 1.00 95.81 125 TYR A N 1
ATOM 951 C CA . TYR A 1 125 ? 15.590 20.244 -52.085 1.00 95.81 125 TYR A CA 1
ATOM 952 C C . TYR A 1 125 ? 15.186 19.035 -52.947 1.00 95.81 125 TYR A C 1
ATOM 954 O O . TYR A 1 125 ? 14.000 18.815 -53.187 1.00 95.81 125 TYR A O 1
ATOM 962 N N . GLY A 1 126 ? 16.153 18.247 -53.416 1.00 91.38 126 GLY A N 1
ATOM 963 C CA . GLY A 1 126 ? 15.951 17.035 -54.209 1.00 91.38 126 GLY A CA 1
ATOM 964 C C . GLY A 1 126 ? 16.081 17.252 -55.717 1.00 91.38 126 GLY A C 1
ATOM 965 O O . GLY A 1 126 ? 15.763 16.346 -56.485 1.00 91.38 126 GLY A O 1
ATOM 966 N N . ASP A 1 127 ? 16.529 18.435 -56.141 1.00 91.12 127 ASP A N 1
ATOM 967 C CA . ASP A 1 127 ? 16.854 18.775 -57.530 1.00 91.12 127 ASP A CA 1
ATOM 968 C C . ASP A 1 127 ? 18.361 18.687 -57.827 1.00 91.12 127 ASP A C 1
ATOM 970 O O . ASP A 1 127 ? 18.770 18.872 -58.973 1.00 91.12 127 ASP A O 1
ATOM 974 N N . GLY A 1 128 ? 19.181 18.360 -56.820 1.00 85.50 128 GLY A N 1
ATOM 975 C CA . GLY A 1 128 ? 20.632 18.231 -56.945 1.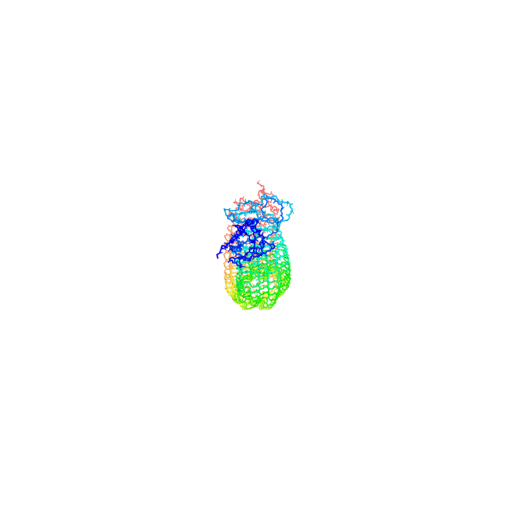00 85.50 128 GLY A CA 1
ATOM 976 C C . GLY A 1 128 ? 21.365 19.572 -56.890 1.00 85.50 128 GLY A C 1
ATOM 977 O O . GLY A 1 128 ? 22.553 19.628 -57.213 1.00 85.50 128 GLY A O 1
ATOM 978 N N . ILE A 1 129 ? 20.676 20.655 -56.511 1.00 87.94 129 ILE A N 1
ATOM 979 C CA . ILE A 1 129 ? 21.239 22.005 -56.447 1.00 87.94 129 ILE A CA 1
ATOM 980 C C . ILE A 1 129 ? 21.376 22.431 -54.983 1.00 87.94 129 ILE A C 1
ATOM 982 O O . ILE A 1 129 ? 20.389 22.688 -54.296 1.00 87.94 129 ILE A O 1
ATOM 986 N N . ASP A 1 130 ? 22.618 22.584 -54.522 1.00 89.12 130 ASP A N 1
ATOM 987 C CA . ASP A 1 130 ? 22.921 23.183 -53.221 1.00 89.12 130 ASP A CA 1
ATOM 988 C C . ASP A 1 130 ? 22.636 24.694 -53.243 1.00 89.12 130 ASP A C 1
ATOM 990 O O . ASP A 1 130 ? 23.294 25.454 -53.956 1.00 89.12 130 ASP A O 1
ATOM 994 N N . SER A 1 131 ? 21.667 25.144 -52.443 1.00 93.62 131 SER A N 1
ATOM 995 C CA . SER A 1 131 ? 21.227 26.546 -52.388 1.00 93.62 131 SER A CA 1
ATOM 996 C C . SER A 1 131 ? 21.228 27.107 -50.961 1.00 93.62 131 SER A C 1
ATOM 998 O O . SER A 1 131 ? 21.358 26.372 -49.978 1.00 93.62 131 SER A O 1
ATOM 1000 N N . ARG A 1 132 ? 21.055 28.428 -50.838 1.00 95.69 132 ARG A N 1
ATOM 1001 C CA . ARG A 1 132 ? 20.748 29.115 -49.568 1.00 95.69 132 ARG A CA 1
ATOM 1002 C C . ARG A 1 132 ? 19.317 29.655 -49.568 1.00 95.69 132 ARG A C 1
ATOM 1004 O O . ARG A 1 132 ? 19.044 30.699 -48.981 1.00 95.69 132 ARG A O 1
ATOM 1011 N N . ASP A 1 133 ? 18.412 28.938 -50.233 1.00 96.31 133 ASP A N 1
ATOM 1012 C CA . ASP A 1 133 ? 17.015 29.335 -50.426 1.00 96.31 133 ASP A CA 1
ATOM 1013 C C . ASP A 1 133 ? 16.174 29.067 -49.169 1.00 96.31 133 ASP A C 1
ATOM 1015 O O . ASP A 1 133 ? 15.180 28.333 -49.177 1.00 96.31 133 ASP A O 1
ATOM 1019 N N . TYR A 1 134 ? 16.586 29.670 -48.057 1.00 97.00 134 TYR A N 1
ATOM 1020 C CA . TYR A 1 134 ? 15.922 29.568 -46.771 1.00 97.00 134 TYR A CA 1
ATOM 1021 C C . TYR A 1 134 ? 16.072 30.850 -45.948 1.00 97.00 134 TYR A C 1
ATOM 1023 O O . TYR A 1 134 ? 16.933 31.696 -46.184 1.00 97.00 134 TYR A O 1
ATOM 1031 N N . ARG A 1 135 ? 15.224 30.974 -44.931 1.00 96.62 135 ARG A N 1
ATOM 1032 C CA . ARG A 1 135 ? 15.332 31.965 -43.857 1.00 96.62 135 ARG A CA 1
ATOM 1033 C C . ARG A 1 135 ? 15.160 31.279 -42.507 1.00 96.62 135 ARG A C 1
ATOM 1035 O O . ARG A 1 135 ? 14.596 30.188 -42.435 1.00 96.62 135 ARG A O 1
ATOM 1042 N N . PHE A 1 136 ? 15.584 31.941 -41.440 1.00 96.75 136 PHE A N 1
ATOM 1043 C CA . PHE A 1 136 ? 15.362 31.457 -40.081 1.00 96.75 136 PHE A CA 1
ATOM 1044 C C . PHE A 1 136 ? 14.083 32.033 -39.463 1.00 96.75 136 PHE A C 1
ATOM 1046 O O . PHE A 1 136 ? 13.698 33.175 -39.720 1.00 96.75 136 PHE A O 1
ATOM 1053 N N . ASP A 1 137 ? 13.446 31.216 -38.633 1.00 95.75 137 ASP A N 1
ATOM 1054 C CA . ASP A 1 137 ? 12.515 31.592 -37.574 1.00 95.75 137 ASP A CA 1
ATOM 1055 C C . ASP A 1 137 ? 13.246 31.403 -36.229 1.00 95.75 137 ASP A C 1
ATOM 1057 O O . ASP A 1 137 ? 13.453 30.259 -35.805 1.00 95.75 137 ASP A O 1
ATOM 1061 N N . PRO A 1 138 ? 13.766 32.481 -35.613 1.00 94.12 138 PRO A N 1
ATOM 1062 C CA . PRO A 1 138 ? 14.666 32.379 -34.465 1.00 94.12 138 PRO A CA 1
ATOM 1063 C C . PRO A 1 138 ? 14.007 31.761 -33.224 1.00 94.12 138 PRO A C 1
ATOM 1065 O O . PRO A 1 138 ? 12.923 32.163 -32.810 1.00 94.12 138 PRO A O 1
ATOM 1068 N N . ALA A 1 139 ? 14.710 30.826 -32.583 1.00 92.75 139 ALA A N 1
ATOM 1069 C CA . ALA A 1 139 ? 14.346 30.253 -31.282 1.00 92.75 139 ALA A CA 1
ATOM 1070 C C . ALA A 1 139 ? 15.246 30.770 -30.147 1.00 92.75 139 ALA A C 1
ATOM 1072 O O . ALA A 1 139 ? 14.901 30.677 -28.972 1.00 92.75 139 ALA A O 1
ATOM 1073 N N . SER A 1 140 ? 16.433 31.269 -30.491 1.00 92.25 140 SER A N 1
ATOM 1074 C CA . SER A 1 140 ? 17.402 31.910 -29.602 1.00 92.25 140 SER A CA 1
ATOM 1075 C C . SER A 1 140 ? 18.285 32.862 -30.419 1.00 92.25 140 SER A C 1
ATOM 1077 O O . SER A 1 140 ? 18.103 32.996 -31.628 1.00 92.25 140 SER A O 1
ATOM 1079 N N . GLU A 1 141 ? 19.268 33.501 -29.782 1.00 89.88 141 GLU A N 1
ATOM 1080 C CA . GLU A 1 141 ? 20.269 34.321 -30.485 1.00 89.88 141 GLU A CA 1
ATOM 1081 C C . GLU A 1 141 ? 21.165 33.501 -31.430 1.00 89.88 141 GLU A C 1
ATOM 1083 O O . GLU A 1 141 ? 21.662 34.037 -32.415 1.00 89.88 141 GLU A O 1
ATOM 1088 N N . ALA A 1 142 ? 21.351 32.204 -31.157 1.00 93.31 142 ALA A N 1
ATOM 1089 C CA . ALA A 1 142 ? 22.270 31.338 -31.899 1.00 93.31 142 ALA A CA 1
ATOM 1090 C C . ALA A 1 142 ? 21.565 30.292 -32.775 1.00 93.31 142 ALA A C 1
ATOM 1092 O O . ALA A 1 142 ? 22.198 29.690 -33.637 1.00 93.31 142 ALA A O 1
ATOM 1093 N N . SER A 1 143 ? 20.273 30.028 -32.571 1.00 95.12 143 SER A N 1
ATOM 1094 C CA . SER A 1 143 ? 19.584 28.910 -33.223 1.00 95.12 143 SER A CA 1
ATOM 1095 C C . SER A 1 143 ? 18.173 29.269 -33.674 1.00 95.12 143 SER A C 1
ATOM 1097 O O . SER A 1 143 ? 17.473 30.058 -33.037 1.00 95.12 143 SER A O 1
ATOM 1099 N N . GLY A 1 144 ? 17.721 28.638 -34.753 1.00 96.44 144 GLY A N 1
ATOM 1100 C CA . GLY A 1 144 ? 16.398 28.878 -35.311 1.00 96.44 144 GLY A CA 1
ATOM 1101 C C . GLY A 1 144 ? 15.909 27.735 -36.184 1.00 96.44 144 GLY A C 1
ATOM 1102 O O . GLY A 1 144 ? 16.665 26.856 -36.605 1.00 96.44 144 GLY A O 1
ATOM 1103 N N . TRP A 1 145 ? 14.613 27.757 -36.462 1.00 97.88 145 TRP A N 1
ATOM 1104 C CA . TRP A 1 145 ? 13.992 26.843 -37.403 1.00 97.88 145 TRP A CA 1
ATOM 1105 C C . TRP A 1 145 ? 14.148 27.347 -38.838 1.00 97.88 145 TRP A C 1
ATOM 1107 O O . TRP A 1 145 ? 13.950 28.524 -39.123 1.00 97.88 145 TRP A O 1
ATOM 1117 N N . VAL A 1 146 ? 14.495 26.452 -39.757 1.00 98.06 146 VAL A N 1
ATOM 1118 C CA . VAL A 1 146 ? 14.795 26.774 -41.154 1.00 98.06 146 VAL A CA 1
ATOM 1119 C C . VAL A 1 146 ? 13.538 26.644 -42.003 1.00 98.06 146 VAL A C 1
ATOM 1121 O O . VAL A 1 146 ? 12.975 25.554 -42.128 1.00 98.06 146 VAL A O 1
ATOM 1124 N N . ILE A 1 147 ? 13.104 27.757 -42.595 1.00 97.88 147 ILE A N 1
ATOM 1125 C CA . ILE A 1 147 ? 11.927 27.855 -43.464 1.00 97.88 147 ILE A CA 1
ATOM 1126 C C . ILE A 1 147 ? 12.400 28.073 -44.908 1.00 97.88 147 ILE A C 1
ATOM 1128 O O . ILE A 1 147 ? 13.166 29.010 -45.144 1.00 97.88 147 ILE A O 1
ATOM 1132 N N . PRO A 1 148 ? 11.958 27.257 -45.881 1.00 96.94 148 PRO A N 1
ATOM 1133 C CA . PRO A 1 148 ? 12.319 27.446 -47.284 1.00 96.94 148 PRO A CA 1
ATOM 1134 C C . PRO A 1 148 ? 11.793 28.782 -47.828 1.00 96.94 148 PRO A C 1
ATOM 1136 O O . PRO A 1 148 ? 10.689 29.206 -47.487 1.00 96.94 148 PRO A O 1
ATOM 1139 N N . THR A 1 149 ? 12.568 29.442 -48.690 1.00 96.56 149 THR A N 1
ATOM 1140 C CA . THR A 1 149 ? 12.136 30.649 -49.425 1.00 96.56 149 THR A CA 1
ATOM 1141 C C . THR A 1 149 ? 11.834 30.372 -50.894 1.00 96.56 149 THR A C 1
ATOM 1143 O O . THR A 1 149 ? 11.188 31.197 -51.539 1.00 96.56 149 THR A O 1
ATOM 1146 N N . ARG A 1 150 ? 12.243 29.210 -51.418 1.00 93.31 150 ARG A N 1
ATOM 1147 C CA . ARG A 1 150 ? 11.856 28.742 -52.755 1.00 93.31 150 ARG A CA 1
ATOM 1148 C C . ARG A 1 150 ? 10.452 28.133 -52.781 1.00 93.31 150 ARG A C 1
ATOM 1150 O O . ARG A 1 150 ? 9.950 27.654 -51.765 1.00 93.31 150 ARG A O 1
ATOM 1157 N N . GLU A 1 151 ? 9.838 28.104 -53.962 1.00 92.94 151 GLU A N 1
ATOM 1158 C CA . GLU A 1 151 ? 8.514 27.503 -54.151 1.00 92.94 151 GLU A CA 1
ATOM 1159 C C . GLU A 1 151 ? 8.552 25.973 -54.013 1.00 92.94 151 GLU A C 1
ATOM 1161 O O . GLU A 1 151 ? 9.288 25.282 -54.719 1.00 92.94 151 GLU A O 1
ATOM 1166 N N . LEU A 1 152 ? 7.721 25.439 -53.113 1.00 94.56 152 LEU A N 1
ATOM 1167 C CA . LEU A 1 152 ? 7.526 24.006 -52.886 1.00 94.56 152 LEU A CA 1
ATOM 1168 C C . LEU A 1 152 ? 6.032 23.666 -52.972 1.00 94.56 152 LEU A C 1
ATOM 1170 O O . LEU A 1 152 ? 5.181 24.422 -52.503 1.00 94.56 152 LEU A O 1
ATOM 1174 N N . VAL A 1 153 ? 5.708 22.514 -53.558 1.00 96.19 153 VAL A N 1
ATOM 1175 C CA . VAL A 1 153 ? 4.327 22.073 -53.784 1.00 96.19 153 VAL A CA 1
ATOM 1176 C C . VAL A 1 153 ? 3.748 21.505 -52.492 1.00 96.19 153 VAL A C 1
ATOM 1178 O O . VAL A 1 153 ? 4.280 20.546 -51.931 1.00 96.19 153 VAL A O 1
ATOM 1181 N N . GLN A 1 154 ? 2.630 22.073 -52.039 1.00 96.50 154 GLN A N 1
ATOM 1182 C CA . GLN A 1 154 ? 1.924 21.586 -50.858 1.00 96.50 154 GLN A CA 1
ATOM 1183 C C . GLN A 1 154 ? 1.449 20.133 -51.055 1.00 96.50 154 GLN A C 1
ATOM 1185 O O . GLN A 1 154 ? 0.923 19.775 -52.106 1.00 96.50 154 GLN A O 1
ATOM 1190 N N . GLY A 1 155 ? 1.632 19.292 -50.040 1.00 94.75 155 GLY A N 1
ATOM 1191 C CA . GLY A 1 155 ? 1.315 17.864 -50.045 1.00 94.75 155 GLY A CA 1
ATOM 1192 C C . GLY A 1 155 ? 2.376 16.972 -50.697 1.00 94.75 155 GLY A C 1
ATOM 1193 O O . GLY A 1 155 ? 2.279 15.753 -50.572 1.00 94.75 155 GLY A O 1
ATOM 1194 N N . LYS A 1 156 ? 3.397 17.538 -51.356 1.00 97.31 156 LYS A N 1
ATOM 1195 C CA . LYS A 1 156 ? 4.469 16.769 -52.002 1.00 97.31 156 LYS A CA 1
ATOM 1196 C C . LYS A 1 156 ? 5.604 16.451 -51.024 1.00 97.31 156 LYS A C 1
ATOM 1198 O O . LYS A 1 156 ? 5.933 17.254 -50.150 1.00 97.31 156 LYS A O 1
ATOM 1203 N N . GLU A 1 157 ? 6.205 15.277 -51.197 1.00 98.00 157 GLU A N 1
ATOM 1204 C CA . GLU A 1 157 ? 7.417 14.859 -50.494 1.00 98.00 157 GLU A CA 1
ATOM 1205 C C . GLU A 1 157 ? 8.677 15.298 -51.240 1.00 98.00 157 GLU A C 1
ATOM 1207 O O . GLU A 1 157 ? 8.761 15.214 -52.468 1.00 98.00 157 GLU A O 1
ATOM 1212 N N . TYR A 1 158 ? 9.665 15.751 -50.476 1.00 97.62 158 TYR A N 1
ATOM 1213 C CA . TYR A 1 158 ? 10.963 16.184 -50.970 1.00 97.62 158 TYR A CA 1
ATOM 1214 C C . TYR A 1 158 ? 12.067 15.488 -50.179 1.00 97.62 158 TYR A C 1
ATOM 1216 O O . TYR A 1 158 ? 11.987 15.380 -48.955 1.00 97.62 158 TYR A O 1
ATOM 1224 N N . THR A 1 159 ? 13.105 15.031 -50.882 1.00 97.81 159 THR A N 1
ATOM 1225 C CA . THR A 1 159 ? 14.350 14.583 -50.249 1.00 97.81 159 THR A CA 1
ATOM 1226 C C . THR A 1 159 ? 15.217 15.806 -50.006 1.00 97.81 159 THR A C 1
ATOM 1228 O O . THR A 1 159 ? 15.711 16.403 -50.954 1.00 97.81 159 THR A O 1
ATOM 1231 N N . ILE A 1 160 ? 15.387 16.173 -48.743 1.00 97.88 160 ILE A N 1
ATOM 1232 C CA . ILE A 1 160 ? 16.199 17.307 -48.320 1.00 97.88 160 ILE A CA 1
ATOM 1233 C C . ILE A 1 160 ? 17.595 16.805 -47.972 1.00 97.88 160 ILE A C 1
ATOM 1235 O O . ILE A 1 160 ? 17.728 15.864 -47.187 1.00 97.88 160 ILE A O 1
ATOM 1239 N N . THR A 1 161 ? 18.623 17.448 -48.521 1.00 96.19 161 THR A N 1
ATOM 1240 C CA . THR A 1 161 ? 20.026 17.227 -48.151 1.00 96.19 161 THR A CA 1
ATOM 1241 C C . THR A 1 161 ? 20.607 18.540 -47.639 1.00 96.19 161 THR A C 1
ATOM 1243 O O . THR A 1 161 ? 20.718 19.507 -48.386 1.00 96.19 161 THR A O 1
ATOM 1246 N N . VAL A 1 162 ? 20.972 18.586 -46.359 1.00 96.94 162 VAL A N 1
ATOM 1247 C CA . VAL A 1 162 ? 21.628 19.740 -45.732 1.00 96.94 162 VAL A CA 1
ATOM 1248 C C . VAL A 1 162 ? 23.114 19.439 -45.614 1.00 96.94 162 VAL A C 1
ATOM 1250 O O . VAL A 1 162 ? 23.476 18.464 -44.955 1.00 96.94 162 VAL A O 1
ATOM 1253 N N . LYS A 1 163 ? 23.971 20.246 -46.242 1.00 93.31 163 LYS A N 1
ATOM 1254 C CA . LYS A 1 163 ? 25.429 20.045 -46.259 1.00 93.31 163 LYS A CA 1
ATOM 1255 C C . LYS A 1 163 ? 26.147 21.110 -45.441 1.00 93.31 163 LYS A C 1
ATOM 1257 O O . LYS A 1 163 ? 25.733 22.265 -45.434 1.00 93.31 163 LYS A O 1
ATOM 1262 N N . ASN A 1 164 ? 27.274 20.736 -44.832 1.00 92.62 164 ASN A N 1
ATOM 1263 C CA . ASN A 1 164 ? 28.135 21.619 -44.037 1.00 92.62 164 ASN A CA 1
ATOM 1264 C C . ASN A 1 164 ? 27.473 22.109 -42.736 1.00 92.62 164 ASN A C 1
ATOM 1266 O O . ASN A 1 164 ? 27.552 23.289 -42.405 1.00 92.62 164 ASN A O 1
ATOM 1270 N N . THR A 1 165 ? 26.839 21.187 -42.004 1.00 93.81 165 THR A N 1
ATOM 1271 C CA . THR A 1 165 ? 26.219 21.457 -40.699 1.00 93.81 165 THR A CA 1
ATOM 1272 C C . THR A 1 165 ? 26.485 20.351 -39.679 1.00 93.81 165 THR A C 1
ATOM 1274 O O . THR A 1 165 ? 26.334 19.168 -39.984 1.00 93.81 165 THR A O 1
ATOM 1277 N N . GLU A 1 166 ? 26.832 20.739 -38.451 1.00 94.00 166 GLU A N 1
ATOM 1278 C CA . GLU A 1 166 ? 27.022 19.826 -37.311 1.00 94.00 166 GLU A CA 1
ATOM 1279 C C . GLU A 1 166 ? 25.876 19.942 -36.289 1.00 94.00 166 GLU A C 1
ATOM 1281 O O . GLU A 1 166 ? 25.678 19.059 -35.449 1.00 94.00 166 GLU A O 1
ATOM 1286 N N . THR A 1 167 ? 25.064 20.999 -36.381 1.00 95.69 167 THR A N 1
ATOM 1287 C CA . THR A 1 167 ? 23.970 21.285 -35.437 1.00 95.69 167 THR A CA 1
ATOM 1288 C C . THR A 1 167 ? 22.577 21.038 -36.005 1.00 95.69 167 THR A C 1
ATOM 1290 O O . THR A 1 167 ? 21.620 20.967 -35.229 1.00 95.69 167 THR A O 1
ATOM 1293 N N . ALA A 1 168 ? 22.434 20.864 -37.327 1.00 97.12 168 ALA A N 1
ATOM 1294 C CA . ALA A 1 168 ? 21.124 20.631 -37.921 1.00 97.12 168 ALA A CA 1
ATOM 1295 C C . ALA A 1 168 ? 20.461 19.380 -37.334 1.00 97.12 168 ALA A C 1
ATOM 1297 O O . ALA A 1 168 ? 21.090 18.323 -37.233 1.00 97.12 168 ALA A O 1
ATOM 1298 N N . CYS A 1 169 ? 19.204 19.514 -36.932 1.00 97.62 169 CYS A N 1
ATOM 1299 C CA . CYS A 1 169 ? 18.397 18.461 -36.336 1.00 97.62 169 CYS A CA 1
ATOM 1300 C C . CYS A 1 169 ? 16.906 18.692 -36.625 1.00 97.62 169 CYS A C 1
ATOM 1302 O O . CYS A 1 169 ? 16.511 19.697 -37.211 1.00 97.62 169 CYS A O 1
ATOM 1304 N N . LEU A 1 170 ? 16.061 17.751 -36.226 1.00 98.06 170 LEU A N 1
ATOM 1305 C CA . LEU A 1 170 ? 14.639 17.700 -36.564 1.00 98.06 170 LEU A CA 1
ATOM 1306 C C . LEU A 1 170 ? 13.725 18.087 -35.394 1.00 98.06 170 LEU A C 1
ATOM 1308 O O . LEU A 1 170 ? 12.529 17.825 -35.429 1.00 98.06 170 LEU A O 1
ATOM 1312 N N . ARG A 1 171 ? 14.257 18.707 -34.339 1.00 96.19 171 ARG A N 1
ATOM 1313 C CA . ARG A 1 171 ? 13.458 19.047 -33.157 1.00 96.19 171 ARG A CA 1
ATOM 1314 C C . ARG A 1 171 ? 12.368 20.070 -33.458 1.00 96.19 171 ARG A C 1
ATOM 1316 O O . ARG A 1 171 ? 12.596 21.101 -34.094 1.00 96.19 171 ARG A O 1
ATOM 1323 N N . SER A 1 172 ? 11.201 19.834 -32.875 1.00 94.44 172 SER A N 1
ATOM 1324 C CA . SER A 1 172 ? 10.080 20.780 -32.896 1.00 94.44 172 SER A CA 1
ATOM 1325 C C . SER A 1 172 ? 10.074 21.711 -31.678 1.00 94.44 172 SER A C 1
ATOM 1327 O O . SER A 1 172 ? 9.289 22.654 -31.621 1.00 94.44 172 SER A O 1
ATOM 1329 N N . ARG A 1 173 ? 10.958 21.489 -30.695 1.00 92.81 173 ARG A N 1
ATOM 1330 C CA . ARG A 1 173 ? 11.028 22.288 -29.466 1.00 92.81 173 ARG A CA 1
ATOM 1331 C C . ARG A 1 173 ? 12.463 22.492 -28.987 1.00 92.81 173 ARG A C 1
ATOM 1333 O O . ARG A 1 173 ? 13.279 21.577 -29.056 1.00 92.81 173 ARG A O 1
ATOM 1340 N N . LEU A 1 174 ? 12.745 23.675 -28.444 1.00 90.69 174 LEU A N 1
ATOM 1341 C CA . LEU A 1 174 ? 13.952 23.997 -27.683 1.00 90.69 174 LEU A CA 1
ATOM 1342 C C . LEU A 1 174 ? 13.549 24.797 -26.439 1.00 90.69 174 LEU A C 1
ATOM 1344 O O . LEU A 1 174 ? 13.045 25.911 -26.557 1.00 90.69 174 LEU A O 1
ATOM 1348 N N . SER A 1 175 ? 13.791 24.260 -25.241 1.00 87.69 175 SER A N 1
ATOM 1349 C CA . SER A 1 175 ? 13.412 24.919 -23.979 1.00 87.69 175 SER A CA 1
ATOM 1350 C C . SER A 1 175 ? 11.934 25.368 -23.996 1.00 87.69 175 SER A C 1
ATOM 1352 O O . SER A 1 175 ? 11.052 24.519 -24.125 1.00 87.69 175 SER A O 1
ATOM 1354 N N . ASN A 1 176 ? 11.638 26.670 -23.909 1.00 86.50 176 ASN A N 1
ATOM 1355 C CA . ASN A 1 176 ? 10.267 27.206 -23.920 1.00 86.50 176 ASN A CA 1
ATOM 1356 C C . ASN A 1 176 ? 9.741 27.563 -25.324 1.00 86.50 176 ASN A C 1
ATOM 1358 O O . ASN A 1 176 ? 8.613 28.032 -25.444 1.00 86.50 176 ASN A O 1
ATOM 1362 N N . TYR A 1 177 ? 10.529 27.346 -26.378 1.00 91.06 177 TYR A N 1
ATOM 1363 C CA . TYR A 1 177 ? 10.156 27.654 -27.756 1.00 91.06 177 TYR A CA 1
ATOM 1364 C C . TYR A 1 177 ? 9.726 26.384 -28.485 1.00 91.06 177 TYR A C 1
ATOM 1366 O O . TYR A 1 177 ? 10.424 25.372 -28.422 1.00 91.06 177 TYR A O 1
ATOM 1374 N N . SER A 1 178 ? 8.617 26.438 -29.220 1.00 91.75 178 SER A N 1
ATOM 1375 C CA . SER A 1 178 ? 8.119 25.330 -30.043 1.00 91.75 178 SER A CA 1
ATOM 1376 C C . SER A 1 178 ? 7.711 25.813 -31.428 1.00 91.75 178 SER A C 1
ATOM 1378 O O . SER A 1 178 ? 7.075 26.859 -31.539 1.00 91.75 178 SER A O 1
ATOM 1380 N N . SER A 1 179 ? 7.978 25.012 -32.454 1.00 92.94 179 SER A N 1
ATOM 1381 C CA . SER A 1 179 ? 7.501 25.233 -33.816 1.00 92.94 179 SER A CA 1
ATOM 1382 C C . SER A 1 179 ? 6.960 23.939 -34.413 1.00 92.94 179 SER A C 1
ATOM 1384 O O . SER A 1 179 ? 7.390 22.840 -34.067 1.00 92.94 179 SER A O 1
ATOM 1386 N N . LYS A 1 180 ? 5.988 24.059 -35.320 1.00 93.88 180 LYS A N 1
ATOM 1387 C CA . LYS A 1 180 ? 5.420 22.910 -36.029 1.00 93.88 180 LYS A CA 1
ATOM 1388 C C . LYS A 1 180 ? 6.167 22.709 -37.340 1.00 93.88 180 LYS A C 1
ATOM 1390 O O . LYS A 1 180 ? 5.927 23.447 -38.296 1.00 93.88 180 LYS A O 1
ATOM 1395 N N . LEU A 1 181 ? 7.014 21.684 -37.395 1.00 95.56 181 LEU A N 1
ATOM 1396 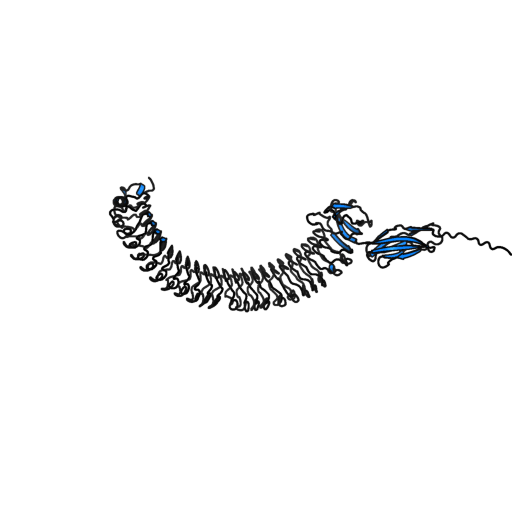C CA . LEU A 1 181 ? 7.697 21.303 -38.627 1.00 95.56 181 LEU A CA 1
ATOM 1397 C C . LEU A 1 181 ? 6.714 20.793 -39.688 1.00 95.56 181 LEU A C 1
ATOM 1399 O O . LEU A 1 181 ? 5.638 20.260 -39.385 1.00 95.56 181 LEU A O 1
ATOM 1403 N N . ASN A 1 182 ? 7.107 20.932 -40.951 1.00 97.25 182 ASN A N 1
ATOM 1404 C CA . ASN A 1 182 ? 6.604 20.060 -42.002 1.00 97.25 182 ASN A CA 1
ATOM 1405 C C . ASN A 1 182 ? 6.927 18.601 -41.627 1.00 97.25 182 ASN A C 1
ATOM 1407 O O . ASN A 1 182 ? 8.041 18.341 -41.164 1.00 97.25 182 ASN A O 1
ATOM 1411 N N . PRO A 1 183 ? 5.976 17.654 -41.760 1.00 96.31 183 PRO A N 1
ATOM 1412 C CA . PRO A 1 183 ? 6.202 16.272 -41.353 1.00 96.31 183 PRO A CA 1
ATOM 1413 C C . PRO A 1 183 ? 7.474 15.701 -41.981 1.00 96.31 183 PRO A C 1
ATOM 1415 O O . PRO A 1 183 ? 7.606 15.652 -43.205 1.00 96.31 183 PRO A O 1
ATOM 1418 N N . VAL A 1 184 ? 8.420 15.282 -41.146 1.00 97.06 184 VAL A N 1
ATOM 1419 C CA . VAL A 1 184 ? 9.549 14.461 -41.590 1.00 97.06 184 VAL A CA 1
ATOM 1420 C C . VAL A 1 184 ? 9.002 13.060 -41.790 1.00 97.06 184 VAL A C 1
ATOM 1422 O O . VAL A 1 184 ? 8.447 12.522 -40.853 1.00 97.06 184 VAL A O 1
ATOM 1425 N N . VAL A 1 185 ? 9.112 12.480 -42.977 1.00 97.69 185 VAL A N 1
ATOM 1426 C CA . VAL A 1 185 ? 8.579 11.143 -43.280 1.00 97.69 185 VAL A CA 1
ATOM 1427 C C . VAL A 1 185 ? 9.623 10.071 -42.963 1.00 97.69 185 VAL A C 1
ATOM 1429 O O . VAL A 1 185 ? 9.332 9.108 -42.255 1.00 97.69 185 VAL A O 1
ATOM 1432 N N . GLU A 1 186 ? 10.862 10.266 -43.415 1.00 98.44 186 GLU A N 1
ATOM 1433 C CA . GLU A 1 186 ? 11.953 9.298 -43.256 1.00 98.44 186 GLU A CA 1
ATOM 1434 C C . GLU A 1 186 ? 13.278 10.010 -42.948 1.00 98.44 186 GLU A C 1
ATOM 1436 O O . GLU A 1 186 ? 13.649 10.959 -43.639 1.00 98.44 186 GLU A O 1
ATOM 1441 N N . LEU A 1 187 ? 14.027 9.530 -41.952 1.00 98.44 187 LEU A N 1
ATOM 1442 C CA . LEU A 1 187 ? 15.421 9.930 -41.737 1.00 98.44 187 LEU A CA 1
ATOM 1443 C C . LEU A 1 187 ? 16.349 9.058 -42.592 1.00 98.44 187 LEU A C 1
ATOM 1445 O O . LEU A 1 187 ? 16.374 7.844 -42.411 1.00 98.44 187 LEU A O 1
ATOM 1449 N N . ILE A 1 188 ? 17.126 9.663 -43.495 1.00 97.38 188 ILE A N 1
ATOM 1450 C CA . ILE A 1 188 ? 17.970 8.929 -44.451 1.00 97.38 188 ILE A CA 1
ATOM 1451 C C . ILE A 1 188 ? 19.397 8.765 -43.933 1.00 97.38 188 ILE A C 1
ATOM 1453 O O . ILE A 1 188 ? 19.934 7.662 -43.966 1.00 97.38 188 ILE A O 1
ATOM 1457 N N . SER A 1 189 ? 20.037 9.860 -43.522 1.00 95.12 189 SER A N 1
ATOM 1458 C CA . SER A 1 189 ? 21.426 9.846 -43.057 1.00 95.12 189 SER A CA 1
ATOM 1459 C C . SER A 1 189 ? 21.737 11.095 -42.243 1.00 95.12 189 SER A C 1
ATOM 1461 O O . SER A 1 189 ? 21.298 12.190 -42.589 1.00 95.12 189 SER A O 1
ATOM 1463 N N . VAL A 1 190 ? 22.497 10.932 -41.169 1.00 96.19 190 VAL A N 1
ATOM 1464 C CA . VAL A 1 190 ? 23.103 12.005 -40.390 1.00 96.19 190 VAL A CA 1
ATOM 1465 C C . VAL A 1 190 ? 24.561 11.643 -40.214 1.00 96.19 190 VAL A C 1
ATOM 1467 O O . VAL A 1 190 ? 24.888 10.588 -39.674 1.00 96.19 190 VAL A O 1
ATOM 1470 N N . THR A 1 191 ? 25.428 12.530 -40.670 1.00 93.44 191 THR A N 1
ATOM 1471 C CA . THR A 1 191 ? 26.871 12.399 -40.535 1.00 93.44 191 THR A CA 1
ATOM 1472 C C . THR A 1 191 ? 27.424 13.631 -39.829 1.00 93.44 191 THR A C 1
ATOM 1474 O O . THR A 1 191 ? 26.752 14.665 -39.718 1.00 93.44 191 THR A O 1
ATOM 1477 N N . GLY A 1 192 ? 28.639 13.519 -39.311 1.00 91.81 192 GLY A N 1
ATOM 1478 C CA . GLY A 1 192 ? 29.389 14.642 -38.763 1.00 91.81 192 GLY A CA 1
ATOM 1479 C C . GLY A 1 192 ? 30.312 14.254 -37.618 1.00 91.81 192 GLY A C 1
ATOM 1480 O O . GLY A 1 192 ? 30.314 13.120 -37.146 1.00 91.81 192 GLY A O 1
ATOM 1481 N N . GLU A 1 193 ? 31.077 15.226 -37.139 1.00 91.94 193 GLU A N 1
ATOM 1482 C CA . GLU A 1 193 ? 31.897 15.102 -35.927 1.00 91.94 193 GLU A CA 1
ATOM 1483 C C . GLU A 1 193 ? 31.108 15.475 -34.654 1.00 91.94 193 GLU A C 1
ATOM 1485 O O . GLU A 1 193 ? 31.693 15.806 -33.620 1.00 91.94 193 GLU A O 1
ATOM 1490 N N . ARG A 1 194 ? 29.772 15.416 -34.730 1.00 93.94 194 ARG A N 1
ATOM 1491 C CA . ARG A 1 194 ? 28.806 15.746 -33.672 1.00 93.94 194 ARG A CA 1
ATOM 1492 C C . ARG A 1 194 ? 29.170 15.088 -32.340 1.00 93.94 194 ARG A C 1
ATOM 1494 O O . ARG A 1 194 ? 29.366 13.878 -32.271 1.00 93.94 194 ARG A O 1
ATOM 1501 N N . GLY A 1 195 ? 29.168 15.870 -31.260 1.00 92.19 195 GLY A N 1
ATOM 1502 C CA . GLY A 1 195 ? 29.398 15.344 -29.907 1.00 92.19 195 GLY A CA 1
ATOM 1503 C C . GLY A 1 195 ? 28.181 14.634 -29.298 1.00 92.19 195 GLY A C 1
ATOM 1504 O O . GLY A 1 195 ? 28.329 13.786 -28.420 1.00 92.19 195 GLY A O 1
ATOM 1505 N N . HIS A 1 196 ? 26.966 14.958 -29.753 1.00 96.44 196 HIS A N 1
ATOM 1506 C CA . HIS A 1 196 ? 25.724 14.375 -29.240 1.00 96.44 196 HIS A CA 1
ATOM 1507 C C . HIS A 1 196 ? 24.579 14.427 -30.262 1.00 96.44 196 HIS A C 1
ATOM 1509 O O . HIS A 1 196 ? 24.561 15.261 -31.166 1.00 96.44 196 HIS A O 1
ATOM 1515 N N . LEU A 1 197 ? 23.557 13.600 -30.037 1.00 98.00 197 LEU A N 1
ATOM 1516 C CA . LEU A 1 197 ? 22.254 13.630 -30.711 1.00 98.00 197 LEU A CA 1
ATOM 1517 C C . LEU A 1 197 ? 21.114 13.960 -29.735 1.00 98.00 197 LEU A C 1
ATOM 1519 O O . LEU A 1 197 ? 19.947 13.665 -30.002 1.00 98.00 197 LEU A O 1
ATOM 1523 N N . SER A 1 198 ? 21.432 14.573 -28.590 1.00 97.25 198 SER A N 1
ATOM 1524 C CA . SER A 1 198 ? 20.434 14.871 -27.567 1.00 97.25 198 SER A CA 1
ATOM 1525 C C . SER A 1 198 ? 19.312 15.749 -28.124 1.00 97.25 198 SER A C 1
ATOM 1527 O O . SER A 1 198 ? 19.567 16.851 -28.615 1.00 97.25 198 SER A O 1
ATOM 1529 N N . GLY A 1 199 ? 18.071 15.266 -28.063 1.00 97.12 199 GLY A N 1
ATOM 1530 C CA . GLY A 1 199 ? 16.901 15.948 -28.610 1.00 97.12 199 GLY A CA 1
ATOM 1531 C C . GLY A 1 199 ? 16.936 16.128 -30.129 1.00 97.12 199 GLY A C 1
ATOM 1532 O O . GLY A 1 199 ? 16.410 17.125 -30.615 1.00 97.12 199 GLY A O 1
ATOM 1533 N N . PHE A 1 200 ? 17.614 15.259 -30.889 1.00 98.19 200 PHE A N 1
ATOM 1534 C CA . PHE A 1 200 ? 17.765 15.417 -32.341 1.00 98.19 200 PHE A CA 1
ATOM 1535 C C . PHE A 1 200 ? 16.416 15.501 -33.069 1.00 98.19 200 PHE A C 1
ATOM 1537 O O . PHE A 1 200 ? 16.203 16.434 -33.831 1.00 98.19 200 PHE A O 1
ATOM 1544 N N . ALA A 1 201 ? 15.491 14.581 -32.805 1.00 98.06 201 ALA A N 1
ATOM 1545 C CA . ALA A 1 201 ? 14.147 14.534 -33.378 1.00 98.06 201 ALA A CA 1
ATOM 1546 C C . ALA A 1 201 ? 13.059 14.664 -32.294 1.00 98.06 201 ALA A C 1
ATOM 1548 O O . ALA A 1 201 ? 11.965 14.115 -32.425 1.00 98.06 201 ALA A O 1
ATOM 1549 N N . LEU A 1 202 ? 13.333 15.429 -31.235 1.00 97.62 202 LEU A N 1
ATOM 1550 C CA . LEU A 1 202 ? 12.375 15.693 -30.160 1.00 97.62 202 LEU A CA 1
ATOM 1551 C C . LEU A 1 202 ? 11.067 16.300 -30.701 1.00 97.62 202 LEU A C 1
ATOM 1553 O O . LEU A 1 202 ? 11.086 17.321 -31.394 1.00 97.62 202 LEU A O 1
ATOM 1557 N N . ASP A 1 203 ? 9.940 15.686 -30.337 1.00 96.81 203 ASP A N 1
ATOM 1558 C CA . ASP A 1 203 ? 8.579 16.073 -30.725 1.00 96.81 203 ASP A CA 1
ATOM 1559 C C . ASP A 1 203 ? 8.327 16.030 -32.251 1.00 96.81 203 ASP A C 1
ATOM 1561 O O . ASP A 1 203 ? 7.409 16.674 -32.768 1.00 96.81 203 ASP A O 1
ATOM 1565 N N . THR A 1 204 ? 9.102 15.228 -32.995 1.00 96.38 204 THR A N 1
ATOM 1566 C CA . THR A 1 204 ? 8.934 15.033 -34.451 1.00 96.38 204 THR A CA 1
ATOM 1567 C C . THR A 1 204 ? 7.825 14.027 -34.744 1.00 96.38 204 THR A C 1
ATOM 1569 O O . THR A 1 204 ? 8.049 12.931 -35.251 1.00 96.38 204 THR A O 1
ATOM 1572 N N . THR A 1 205 ? 6.590 14.407 -34.425 1.00 95.69 205 THR A N 1
ATOM 1573 C CA . THR A 1 205 ? 5.407 13.526 -34.511 1.00 95.69 205 THR A CA 1
ATOM 1574 C C . THR A 1 205 ? 5.164 12.914 -35.893 1.00 95.69 205 THR A C 1
ATOM 1576 O O . THR A 1 205 ? 4.531 11.866 -35.981 1.00 95.69 205 THR A O 1
ATOM 1579 N N . GLY A 1 206 ? 5.669 13.533 -36.965 1.00 95.19 206 GLY A N 1
ATOM 1580 C CA . GLY A 1 206 ? 5.545 13.033 -38.335 1.00 95.19 206 GLY A CA 1
ATOM 1581 C C . GLY A 1 206 ? 6.523 11.920 -38.721 1.00 95.19 206 GLY A C 1
ATOM 1582 O O . GLY A 1 206 ? 6.238 11.242 -39.700 1.00 95.19 206 GLY A O 1
ATOM 1583 N N . LEU A 1 207 ? 7.628 11.718 -37.983 1.00 97.88 207 LEU A N 1
ATOM 1584 C CA . LEU A 1 207 ? 8.689 10.767 -38.351 1.00 97.88 207 LEU A CA 1
ATOM 1585 C C . LEU A 1 207 ? 8.152 9.338 -38.389 1.00 97.88 207 LEU A C 1
ATOM 1587 O O . LEU A 1 207 ? 7.792 8.801 -37.346 1.00 97.88 207 LEU A O 1
ATOM 1591 N N . MET A 1 208 ? 8.115 8.727 -39.577 1.00 97.19 208 MET A N 1
ATOM 1592 C CA . MET A 1 208 ? 7.532 7.395 -39.783 1.00 97.19 208 MET A CA 1
ATOM 1593 C C . MET A 1 208 ? 8.576 6.277 -39.810 1.00 97.19 208 MET A C 1
ATOM 1595 O O . MET A 1 208 ? 8.292 5.166 -39.351 1.00 97.19 208 MET A O 1
ATOM 1599 N N . ALA A 1 209 ? 9.769 6.562 -40.342 1.00 97.94 209 ALA A N 1
ATOM 1600 C CA . ALA A 1 209 ? 10.827 5.577 -40.541 1.00 97.94 209 ALA A CA 1
ATOM 1601 C C . ALA A 1 209 ? 12.238 6.164 -40.374 1.00 97.94 209 ALA A C 1
ATOM 1603 O O . ALA A 1 209 ? 12.484 7.351 -40.599 1.00 97.94 209 ALA A O 1
ATOM 1604 N N . ILE A 1 210 ? 13.182 5.294 -40.017 1.00 98.44 210 ILE A N 1
ATOM 1605 C CA . ILE A 1 210 ? 14.618 5.578 -39.990 1.00 98.44 210 ILE A CA 1
ATOM 1606 C C . ILE A 1 210 ? 15.282 4.583 -40.935 1.00 98.44 210 ILE A C 1
ATOM 1608 O O . ILE A 1 210 ? 15.095 3.373 -40.795 1.00 98.44 210 ILE A O 1
ATOM 1612 N N . ARG A 1 211 ? 16.055 5.078 -41.899 1.00 97.38 211 ARG A N 1
ATOM 1613 C CA . ARG A 1 211 ? 16.748 4.231 -42.864 1.00 97.38 211 ARG A CA 1
ATOM 1614 C C . ARG A 1 211 ? 17.873 3.442 -42.177 1.00 97.38 211 ARG A C 1
ATOM 1616 O O . ARG A 1 211 ? 18.602 4.007 -41.357 1.00 97.38 211 ARG A O 1
ATOM 1623 N N . PRO A 1 212 ? 18.066 2.151 -42.496 1.00 96.94 212 PRO A N 1
ATOM 1624 C CA . PRO A 1 212 ? 19.242 1.415 -42.042 1.00 96.94 212 PRO A CA 1
ATOM 1625 C C . PRO A 1 212 ? 20.536 2.138 -42.434 1.00 96.94 212 PRO A C 1
ATOM 1627 O O . PRO A 1 212 ? 20.668 2.604 -43.564 1.00 96.94 212 PRO A O 1
ATOM 1630 N N . GLY A 1 213 ? 21.471 2.244 -41.491 1.00 94.25 213 GLY A N 1
ATOM 1631 C CA . GLY A 1 213 ? 22.731 2.968 -41.680 1.00 94.25 213 GLY A CA 1
ATOM 1632 C C . GLY A 1 213 ? 22.634 4.490 -41.531 1.00 94.25 213 GLY A C 1
ATOM 1633 O O . GLY A 1 213 ? 23.630 5.182 -41.735 1.00 94.25 213 GLY A O 1
ATOM 1634 N N . ALA A 1 214 ? 21.474 5.038 -41.134 1.00 96.44 214 ALA A N 1
ATOM 1635 C CA . ALA A 1 214 ? 21.300 6.485 -40.986 1.00 96.44 214 ALA A CA 1
ATOM 1636 C C . ALA A 1 214 ? 22.314 7.147 -40.031 1.00 96.44 214 ALA A C 1
ATOM 1638 O O . ALA A 1 214 ? 22.562 8.338 -40.182 1.00 96.44 214 ALA A O 1
ATOM 1639 N N . PHE A 1 215 ? 22.909 6.402 -39.091 1.00 96.50 215 PHE A N 1
ATOM 1640 C CA . PHE A 1 215 ? 23.885 6.890 -38.104 1.00 96.50 215 PHE A CA 1
ATOM 1641 C C . PHE A 1 215 ? 25.264 6.206 -38.194 1.00 96.50 215 PHE A C 1
ATOM 1643 O O . PHE A 1 215 ? 26.016 6.212 -37.222 1.00 96.50 215 PHE A O 1
ATOM 1650 N N . ASP A 1 216 ? 25.623 5.611 -39.337 1.00 92.38 216 ASP A N 1
ATOM 1651 C CA . ASP A 1 216 ? 26.879 4.848 -39.461 1.00 92.38 216 ASP A CA 1
ATOM 1652 C C . ASP A 1 216 ? 28.153 5.715 -39.390 1.00 92.38 216 ASP A C 1
ATOM 1654 O O . ASP A 1 216 ? 29.225 5.196 -39.077 1.00 92.38 216 ASP A O 1
ATOM 1658 N N . ASP A 1 217 ? 28.049 7.023 -39.647 1.00 91.12 217 ASP A N 1
ATOM 1659 C CA . ASP A 1 217 ? 29.179 7.962 -39.699 1.00 91.12 217 ASP A CA 1
ATOM 1660 C C . ASP A 1 217 ? 29.054 9.096 -38.661 1.00 91.12 217 ASP A C 1
ATOM 1662 O O . ASP A 1 217 ? 28.959 10.283 -38.992 1.00 91.12 217 ASP A O 1
ATOM 1666 N N . LEU A 1 218 ? 29.033 8.703 -37.383 1.00 93.94 218 LEU A N 1
ATOM 1667 C CA . LEU A 1 218 ? 28.950 9.591 -36.215 1.00 93.94 218 LEU A CA 1
ATOM 1668 C C . LEU A 1 218 ? 29.948 9.171 -35.111 1.00 93.94 218 LEU A C 1
ATOM 1670 O O . LEU A 1 218 ? 29.541 8.734 -34.034 1.00 93.94 218 LEU A O 1
ATOM 1674 N N . PRO A 1 219 ? 31.270 9.277 -35.350 1.00 91.25 219 PRO A N 1
ATOM 1675 C CA . PRO A 1 219 ? 32.295 8.656 -34.505 1.00 91.25 219 PRO A CA 1
ATOM 1676 C C . PRO A 1 219 ? 32.404 9.234 -33.084 1.00 91.25 219 PRO A C 1
ATOM 1678 O O . PRO A 1 219 ? 32.895 8.541 -32.194 1.00 91.25 219 PRO A O 1
ATOM 1681 N N . ASN A 1 220 ? 31.955 10.475 -32.860 1.00 94.50 220 ASN A N 1
ATOM 1682 C CA . ASN A 1 220 ? 32.144 11.193 -31.591 1.00 94.50 220 ASN A CA 1
ATOM 1683 C C . ASN A 1 220 ? 30.879 11.288 -30.730 1.00 94.50 220 ASN A C 1
ATOM 1685 O O . ASN A 1 220 ? 30.933 11.841 -29.629 1.00 94.50 220 ASN A O 1
ATOM 1689 N N . VAL A 1 221 ? 29.740 10.786 -31.216 1.00 97.00 221 VAL A N 1
ATOM 1690 C CA . VAL A 1 221 ? 28.479 10.875 -30.477 1.00 97.00 221 VAL A CA 1
ATOM 1691 C C . VAL A 1 221 ? 28.565 9.979 -29.251 1.00 97.00 221 VAL A C 1
ATOM 1693 O O . VAL A 1 221 ? 28.764 8.772 -29.372 1.00 97.00 221 VAL A O 1
ATOM 1696 N N . ASN A 1 222 ? 28.363 10.577 -28.076 1.00 95.62 222 ASN A N 1
ATOM 1697 C CA . ASN A 1 222 ? 28.320 9.857 -26.802 1.00 95.62 222 ASN A CA 1
ATOM 1698 C C . ASN A 1 222 ? 26.997 10.020 -26.035 1.00 95.62 222 ASN A C 1
ATOM 1700 O O . ASN A 1 222 ? 26.827 9.429 -24.972 1.00 95.62 222 ASN A O 1
ATOM 1704 N N . ASN A 1 223 ? 26.043 10.799 -26.550 1.00 98.19 223 ASN A N 1
ATOM 1705 C CA . ASN A 1 223 ? 24.778 11.078 -25.872 1.00 98.19 223 ASN A CA 1
ATOM 1706 C C . ASN A 1 223 ? 23.609 11.095 -26.870 1.00 98.19 223 ASN A C 1
ATOM 1708 O O . ASN A 1 223 ? 23.621 11.867 -27.830 1.00 98.19 223 ASN A O 1
ATOM 1712 N N . CYS A 1 224 ? 22.589 10.274 -26.607 1.00 98.38 224 CYS A N 1
ATOM 1713 C CA . CYS A 1 224 ? 21.362 10.135 -27.400 1.00 98.38 224 CYS A CA 1
ATOM 1714 C C . CYS A 1 224 ? 20.098 10.415 -26.569 1.00 98.38 224 CYS A C 1
ATOM 1716 O O . CYS A 1 224 ? 19.004 9.952 -26.901 1.00 98.38 224 CYS A O 1
ATOM 1718 N N . LYS A 1 225 ? 20.224 11.191 -25.492 1.00 98.44 225 LYS A N 1
ATOM 1719 C CA . LYS A 1 225 ? 19.107 11.585 -24.638 1.00 98.44 225 LYS A CA 1
ATOM 1720 C C . LYS A 1 225 ? 17.980 12.236 -25.440 1.00 98.44 225 LYS A C 1
ATOM 1722 O O . LYS A 1 225 ? 18.203 13.208 -26.155 1.00 98.44 225 LYS A O 1
ATOM 1727 N N . ASN A 1 226 ? 16.747 11.775 -25.266 1.00 98.12 226 ASN A N 1
ATOM 1728 C CA . ASN A 1 226 ? 15.557 12.293 -25.945 1.00 98.12 226 ASN A CA 1
ATOM 1729 C C . ASN A 1 226 ? 15.654 12.332 -27.492 1.00 98.12 226 ASN A C 1
ATOM 1731 O O . ASN A 1 226 ? 15.034 13.181 -28.135 1.00 98.12 226 ASN A O 1
ATOM 1735 N N . ILE A 1 227 ? 16.469 11.471 -28.114 1.00 98.50 227 ILE A N 1
ATOM 1736 C CA . ILE A 1 227 ? 16.754 11.534 -29.557 1.00 98.50 227 ILE A CA 1
ATOM 1737 C C . ILE A 1 227 ? 15.490 11.442 -30.435 1.00 98.50 227 ILE A C 1
ATOM 1739 O O . ILE A 1 227 ? 15.379 12.217 -31.380 1.00 98.50 227 ILE A O 1
ATOM 1743 N N . PHE A 1 228 ? 14.527 10.577 -30.104 1.00 98.62 228 PHE A N 1
ATOM 1744 C CA . PHE A 1 228 ? 13.268 10.347 -30.832 1.00 98.62 228 PHE A CA 1
ATOM 1745 C C . PHE A 1 228 ? 12.026 10.482 -29.935 1.00 98.62 228 PHE A C 1
ATOM 1747 O O . PHE A 1 228 ? 10.965 9.932 -30.236 1.00 98.62 228 PHE A O 1
ATOM 1754 N N . THR A 1 229 ? 12.120 11.222 -28.831 1.00 98.62 229 THR A N 1
ATOM 1755 C CA . THR A 1 229 ? 10.981 11.427 -27.928 1.00 98.62 229 THR A CA 1
ATOM 1756 C C . THR A 1 229 ? 9.783 12.026 -28.669 1.00 98.62 229 THR A C 1
ATOM 1758 O O . THR A 1 229 ? 9.921 12.991 -29.420 1.00 98.62 229 THR A O 1
ATOM 1761 N N . ASN A 1 230 ? 8.602 11.455 -28.439 1.00 98.31 230 ASN A N 1
ATOM 1762 C CA . ASN A 1 230 ? 7.319 11.784 -29.053 1.00 98.31 230 ASN A CA 1
ATOM 1763 C C . ASN A 1 230 ? 7.320 11.725 -30.592 1.00 98.31 230 ASN A C 1
ATOM 1765 O O . ASN A 1 230 ? 6.492 12.372 -31.240 1.00 98.31 230 ASN A O 1
ATOM 1769 N N . CYS A 1 231 ? 8.192 10.911 -31.200 1.00 98.25 231 CYS A N 1
ATOM 1770 C CA . CYS A 1 231 ? 8.054 10.499 -32.601 1.00 98.25 231 CYS A CA 1
ATOM 1771 C C . CYS A 1 231 ? 6.892 9.499 -32.726 1.00 98.25 231 CYS A C 1
ATOM 1773 O O . CYS A 1 231 ? 7.086 8.301 -32.925 1.00 98.25 231 CYS A O 1
ATOM 1775 N N . SER A 1 232 ? 5.667 9.986 -32.526 1.00 98.06 232 SER A N 1
ATOM 1776 C CA . SER A 1 232 ? 4.464 9.172 -32.338 1.00 98.06 232 SER A CA 1
ATOM 1777 C C . SER A 1 232 ? 4.032 8.385 -33.576 1.00 98.06 232 SER A C 1
ATOM 1779 O O . SER A 1 232 ? 3.299 7.410 -33.417 1.00 98.06 232 SER A O 1
ATOM 1781 N N . SER A 1 233 ? 4.501 8.752 -34.774 1.00 98.31 233 SER A N 1
ATOM 1782 C CA . SER A 1 233 ? 4.262 8.017 -36.029 1.00 98.31 233 SER A CA 1
ATOM 1783 C C . SER A 1 233 ? 5.354 6.996 -36.372 1.00 98.31 233 SER A C 1
ATOM 1785 O O . SER A 1 233 ? 5.220 6.304 -37.380 1.00 98.31 233 SER A O 1
ATOM 1787 N N . LEU A 1 234 ? 6.420 6.878 -35.568 1.00 98.44 234 LEU A N 1
ATOM 1788 C CA . LEU A 1 234 ? 7.540 5.979 -35.857 1.00 98.44 234 LEU A CA 1
ATOM 1789 C C . LEU A 1 234 ? 7.080 4.524 -35.741 1.00 98.44 234 LEU A C 1
ATOM 1791 O O . LEU A 1 234 ? 6.611 4.108 -34.684 1.00 98.44 234 LEU A O 1
ATOM 1795 N N . THR A 1 235 ? 7.218 3.760 -36.825 1.00 96.25 235 THR A N 1
ATOM 1796 C CA . THR A 1 235 ? 6.667 2.393 -36.919 1.00 96.25 235 THR A CA 1
ATOM 1797 C C . THR A 1 235 ? 7.685 1.288 -36.648 1.00 96.25 235 THR A C 1
ATOM 1799 O O . THR A 1 235 ? 7.296 0.195 -36.241 1.00 96.25 235 THR A O 1
ATOM 1802 N N . GLY A 1 236 ? 8.979 1.565 -36.824 1.00 94.50 236 GLY A N 1
ATOM 1803 C CA . GLY A 1 236 ? 10.048 0.587 -36.640 1.00 94.50 236 GLY A CA 1
ATOM 1804 C C . GLY A 1 236 ? 11.412 1.238 -36.425 1.00 94.50 236 GLY A C 1
ATOM 1805 O O . GLY A 1 236 ? 11.613 2.418 -36.719 1.00 94.50 236 GLY A O 1
ATOM 1806 N N . ILE A 1 237 ? 12.352 0.451 -35.901 1.00 97.94 237 ILE A N 1
ATOM 1807 C CA . ILE A 1 237 ? 13.720 0.878 -35.590 1.00 97.94 237 ILE A CA 1
ATOM 1808 C C . ILE A 1 237 ? 14.698 -0.088 -36.277 1.00 97.94 237 ILE A C 1
ATOM 1810 O O . ILE A 1 237 ? 14.554 -1.301 -36.115 1.00 97.94 237 ILE A O 1
ATOM 1814 N N . PRO A 1 238 ? 15.712 0.394 -37.018 1.00 97.31 238 PRO A N 1
ATOM 1815 C CA . PRO A 1 238 ? 16.775 -0.468 -37.530 1.00 97.31 238 PRO A CA 1
ATOM 1816 C C . PRO A 1 238 ? 17.582 -1.110 -36.392 1.00 97.31 238 PRO A C 1
ATOM 1818 O O . PRO A 1 238 ? 18.068 -0.411 -35.505 1.00 97.31 238 PRO A O 1
ATOM 1821 N N . ALA A 1 239 ? 17.800 -2.427 -36.438 1.00 95.12 239 ALA A N 1
ATOM 1822 C CA . ALA A 1 239 ? 18.516 -3.155 -35.380 1.00 95.12 239 ALA A CA 1
ATOM 1823 C C . ALA A 1 239 ? 19.952 -2.644 -35.137 1.00 95.12 239 ALA A C 1
ATOM 1825 O O . ALA A 1 239 ? 20.441 -2.676 -34.014 1.00 95.12 239 ALA A O 1
ATOM 1826 N N . SER A 1 240 ? 20.625 -2.147 -36.179 1.00 95.06 240 SER A N 1
ATOM 1827 C CA . SER A 1 240 ? 22.011 -1.669 -36.115 1.00 95.06 240 SER A CA 1
ATOM 1828 C C . SER A 1 240 ? 22.150 -0.171 -35.822 1.00 95.06 240 SER A C 1
ATOM 1830 O O . SER A 1 240 ? 23.267 0.343 -35.908 1.00 95.06 240 SER A O 1
ATOM 1832 N N . LEU A 1 241 ? 21.059 0.532 -35.481 1.00 97.50 241 LEU A N 1
ATOM 1833 C CA . LEU A 1 241 ? 21.005 2.000 -35.413 1.00 97.50 241 LEU A CA 1
ATOM 1834 C C . LEU A 1 241 ? 22.112 2.629 -34.551 1.00 97.50 241 LEU A C 1
ATOM 1836 O O . LEU A 1 241 ? 22.634 3.678 -34.915 1.00 97.50 241 LEU A O 1
ATOM 1840 N N . PHE A 1 242 ? 22.495 1.988 -33.442 1.00 96.81 242 PHE A N 1
ATOM 1841 C CA . PHE A 1 242 ? 23.534 2.489 -32.531 1.00 96.81 242 PHE A CA 1
ATOM 1842 C C . PHE A 1 242 ? 24.855 1.704 -32.579 1.00 96.81 242 PHE A C 1
ATOM 1844 O O . PHE A 1 242 ? 25.778 1.996 -31.826 1.00 96.81 242 PHE A O 1
ATOM 1851 N N . SER A 1 243 ? 24.984 0.724 -33.479 1.00 93.62 243 SER A N 1
ATOM 1852 C CA . SER A 1 243 ? 26.086 -0.258 -33.476 1.00 93.62 243 SER A CA 1
ATOM 1853 C C . SER A 1 243 ? 27.487 0.313 -33.749 1.00 93.62 243 SER A C 1
ATOM 1855 O O . SER A 1 243 ? 28.486 -0.350 -33.474 1.00 93.62 243 SER A O 1
ATOM 1857 N N . ARG A 1 244 ? 27.575 1.530 -34.299 1.00 93.38 244 ARG A N 1
ATOM 1858 C CA . ARG A 1 244 ? 28.834 2.219 -34.637 1.00 93.38 244 ARG A CA 1
ATOM 1859 C C . ARG A 1 244 ? 29.213 3.323 -33.646 1.00 93.38 244 ARG A C 1
ATOM 1861 O O . ARG A 1 244 ? 30.230 3.979 -33.845 1.00 93.38 244 ARG A O 1
ATOM 1868 N N . MET A 1 245 ? 28.423 3.515 -32.590 1.00 94.12 245 MET A N 1
ATOM 1869 C CA . MET A 1 245 ? 28.608 4.572 -31.595 1.00 94.12 245 MET A CA 1
ATOM 1870 C C . MET A 1 245 ? 28.786 3.984 -30.194 1.00 94.12 245 MET A C 1
ATOM 1872 O O . MET A 1 245 ? 28.335 2.872 -29.911 1.00 94.12 245 MET A O 1
ATOM 1876 N N . LYS A 1 246 ? 29.425 4.759 -29.314 1.00 93.50 246 LYS A N 1
ATOM 1877 C CA . LYS A 1 246 ? 29.578 4.453 -27.888 1.00 93.50 246 LYS A CA 1
ATOM 1878 C C . LYS A 1 246 ? 28.803 5.478 -27.079 1.00 93.50 246 LYS A C 1
ATOM 1880 O O . LYS A 1 246 ? 29.265 6.600 -26.895 1.00 93.50 246 LYS A O 1
ATOM 1885 N N . ILE A 1 247 ? 27.608 5.108 -26.640 1.00 97.69 247 ILE A N 1
ATOM 1886 C CA . ILE A 1 247 ? 26.666 6.045 -26.029 1.00 97.69 247 ILE A CA 1
ATOM 1887 C C . ILE A 1 247 ? 26.616 5.836 -24.519 1.00 97.69 247 ILE A C 1
ATOM 1889 O O . ILE A 1 247 ? 26.431 4.715 -24.061 1.00 97.69 247 ILE A O 1
ATOM 1893 N N . ALA A 1 248 ? 26.719 6.925 -23.759 1.00 97.50 248 ALA A N 1
ATOM 1894 C CA . ALA A 1 248 ? 26.602 6.937 -22.306 1.00 97.50 248 ALA A CA 1
ATOM 1895 C C . ALA A 1 248 ? 25.158 7.140 -21.807 1.00 97.50 248 ALA A C 1
ATOM 1897 O O . ALA A 1 248 ? 24.783 6.601 -20.768 1.00 97.50 248 ALA A O 1
ATOM 1898 N N . ASP A 1 249 ? 24.335 7.903 -22.531 1.00 98.62 249 ASP A N 1
ATOM 1899 C CA . ASP A 1 249 ? 22.988 8.302 -22.095 1.00 98.62 249 ASP A CA 1
ATOM 1900 C C . ASP A 1 249 ? 21.949 8.086 -23.209 1.00 98.62 249 ASP A C 1
ATOM 1902 O O . ASP A 1 249 ? 22.017 8.717 -24.270 1.00 98.62 249 ASP A O 1
ATOM 1906 N N . PHE A 1 250 ? 20.987 7.198 -22.945 1.00 98.75 250 PHE A N 1
ATOM 1907 C CA . PHE A 1 250 ? 19.819 6.887 -23.776 1.00 98.75 250 PHE A CA 1
ATOM 1908 C C . PHE A 1 250 ? 18.497 7.295 -23.105 1.00 98.75 250 PHE A C 1
ATOM 1910 O O . PHE A 1 250 ? 17.425 6.859 -23.539 1.00 98.75 250 PHE A O 1
ATOM 1917 N N . SER A 1 251 ? 18.541 8.117 -22.051 1.00 98.81 251 SER A N 1
ATOM 1918 C CA . SER A 1 251 ? 17.334 8.521 -21.329 1.00 98.81 251 SER A CA 1
ATOM 1919 C C . SER A 1 251 ? 16.297 9.135 -22.276 1.00 98.81 251 SER A C 1
ATOM 1921 O O . SER A 1 251 ? 16.613 9.959 -23.138 1.00 98.81 251 SER A O 1
ATOM 1923 N N . ASP A 1 252 ? 15.050 8.674 -22.158 1.00 98.81 252 ASP A N 1
ATOM 1924 C CA . ASP A 1 252 ? 13.897 9.062 -22.981 1.00 98.81 252 ASP A CA 1
ATOM 1925 C C . ASP A 1 252 ? 14.049 8.835 -24.509 1.00 98.81 252 ASP A C 1
ATOM 1927 O O . ASP A 1 252 ? 13.246 9.373 -25.277 1.00 98.81 252 ASP A O 1
ATOM 1931 N N . ALA A 1 253 ? 15.039 8.064 -24.989 1.00 98.62 253 ALA A N 1
ATOM 1932 C CA . ALA A 1 253 ? 15.405 8.017 -26.415 1.00 98.62 253 ALA A CA 1
ATOM 1933 C C . ALA A 1 253 ? 14.233 7.767 -27.381 1.00 98.62 253 ALA A C 1
ATOM 1935 O O . ALA A 1 253 ? 14.180 8.414 -28.419 1.00 98.62 253 ALA A O 1
ATOM 1936 N N . PHE A 1 254 ? 13.289 6.891 -27.039 1.00 98.88 254 PHE A N 1
ATOM 1937 C CA . PHE A 1 254 ? 12.091 6.563 -27.826 1.00 98.88 254 PHE A CA 1
ATOM 1938 C C . PHE A 1 254 ? 10.796 6.773 -27.032 1.00 98.88 254 PHE A C 1
ATOM 1940 O O . PHE A 1 254 ? 9.755 6.201 -27.353 1.00 98.88 254 PHE A O 1
ATOM 1947 N N . ARG A 1 255 ? 10.838 7.580 -25.967 1.00 98.88 255 ARG A N 1
ATOM 1948 C CA . ARG A 1 255 ? 9.664 7.848 -25.134 1.00 98.88 255 ARG A CA 1
ATOM 1949 C C . ARG A 1 255 ? 8.512 8.386 -25.983 1.00 98.88 255 ARG A C 1
ATOM 1951 O O . ARG A 1 255 ? 8.702 9.339 -26.724 1.00 98.88 255 ARG A O 1
ATOM 1958 N N . GLY A 1 256 ? 7.311 7.836 -25.842 1.00 98.75 256 GLY A N 1
ATOM 1959 C CA . GLY A 1 256 ? 6.110 8.327 -26.522 1.00 98.75 256 GLY A CA 1
ATOM 1960 C C . GLY A 1 256 ? 6.032 7.986 -28.015 1.00 98.75 256 GLY A C 1
ATOM 1961 O O . GLY A 1 256 ? 5.220 8.575 -28.730 1.00 98.75 256 GLY A O 1
ATOM 1962 N N . CYS A 1 257 ? 6.834 7.037 -28.509 1.00 98.69 257 CYS A N 1
ATOM 1963 C CA . CYS A 1 257 ? 6.688 6.479 -29.856 1.00 98.69 257 CYS A CA 1
ATOM 1964 C C . CYS A 1 257 ? 5.467 5.544 -29.927 1.00 98.69 257 CYS A C 1
ATOM 1966 O O . CYS A 1 257 ? 5.585 4.323 -29.957 1.00 98.69 257 CYS A O 1
ATOM 1968 N N . THR A 1 258 ? 4.262 6.116 -29.917 1.00 98.69 258 THR A N 1
ATOM 1969 C CA . THR A 1 258 ? 3.001 5.372 -29.755 1.00 98.69 258 THR A CA 1
ATOM 1970 C C . THR A 1 258 ? 2.653 4.424 -30.905 1.00 98.69 258 THR A C 1
ATOM 1972 O O . THR A 1 258 ? 1.878 3.502 -30.679 1.00 98.69 258 THR A O 1
ATOM 1975 N N . SER A 1 259 ? 3.199 4.627 -32.110 1.00 98.62 259 SER A N 1
ATOM 1976 C CA . SER A 1 259 ? 2.988 3.727 -33.262 1.00 98.62 259 SER A CA 1
ATOM 1977 C C . SER A 1 259 ? 4.021 2.601 -33.368 1.00 98.62 259 SER A C 1
ATOM 1979 O O . SER A 1 259 ? 3.886 1.738 -34.236 1.00 98.62 259 SER A O 1
ATOM 1981 N N . LEU A 1 260 ? 5.044 2.589 -32.507 1.00 98.56 260 LEU A N 1
ATOM 1982 C CA . LEU A 1 260 ? 6.065 1.548 -32.511 1.00 98.56 260 LEU A CA 1
ATOM 1983 C C . LEU A 1 260 ? 5.461 0.254 -31.967 1.00 98.56 260 LEU A C 1
ATOM 1985 O O . LEU A 1 260 ? 4.989 0.235 -30.833 1.00 98.56 260 LEU A O 1
ATOM 1989 N N . THR A 1 261 ? 5.491 -0.819 -32.757 1.00 98.19 261 THR A N 1
ATOM 1990 C CA . THR A 1 261 ? 4.882 -2.111 -32.381 1.00 98.19 261 THR A CA 1
ATOM 1991 C C . THR A 1 261 ? 5.897 -3.151 -31.921 1.00 98.19 261 THR A C 1
ATOM 1993 O O . THR A 1 261 ? 5.558 -4.023 -31.117 1.00 98.19 261 THR A O 1
ATOM 1996 N N . GLU A 1 262 ? 7.153 -3.026 -32.345 1.00 98.12 262 GLU A N 1
ATOM 1997 C CA . GLU A 1 262 ? 8.237 -3.932 -31.979 1.00 98.12 262 GLU A CA 1
ATOM 1998 C C . GLU A 1 262 ? 9.558 -3.191 -31.741 1.00 98.12 262 GLU A C 1
ATOM 2000 O O . GLU A 1 262 ? 9.862 -2.195 -32.397 1.00 98.12 262 GLU A O 1
ATOM 2005 N N . VAL A 1 263 ? 10.364 -3.703 -30.806 1.00 98.31 263 VAL A N 1
ATOM 2006 C CA . VAL A 1 263 ? 11.777 -3.320 -30.659 1.00 98.31 263 VAL A CA 1
ATOM 2007 C C . VAL A 1 263 ? 12.644 -4.468 -31.183 1.00 98.31 263 VAL A C 1
ATOM 2009 O O . VAL A 1 263 ? 12.476 -5.595 -30.707 1.00 98.31 263 VAL A O 1
ATOM 2012 N N . PRO A 1 264 ? 13.581 -4.229 -32.119 1.00 97.81 264 PRO A N 1
ATOM 2013 C CA . PRO A 1 264 ? 14.428 -5.287 -32.660 1.00 97.81 264 PRO A CA 1
ATOM 2014 C C . PRO A 1 264 ? 15.385 -5.861 -31.606 1.00 97.81 264 PRO A C 1
ATOM 2016 O O . PRO A 1 264 ? 15.806 -5.177 -30.669 1.00 97.81 264 PRO A O 1
ATOM 2019 N N . SER A 1 265 ? 15.771 -7.124 -31.794 1.00 98.06 265 SER A N 1
ATOM 2020 C CA . SER A 1 265 ? 16.770 -7.788 -30.950 1.00 98.06 265 SER A CA 1
ATOM 2021 C C . SER A 1 265 ? 18.101 -7.037 -30.971 1.00 98.06 265 SER A C 1
ATOM 2023 O O . SER A 1 265 ? 18.573 -6.632 -32.033 1.00 98.06 265 SER A O 1
ATOM 2025 N N . GLY A 1 266 ? 18.725 -6.895 -29.803 1.00 97.31 266 GLY A N 1
ATOM 2026 C CA . GLY A 1 266 ? 20.063 -6.321 -29.676 1.00 97.31 266 GLY A CA 1
ATOM 2027 C C . GLY A 1 266 ? 20.203 -4.838 -30.033 1.00 97.31 266 GLY A C 1
ATOM 2028 O O . GLY A 1 266 ? 21.328 -4.412 -30.275 1.00 97.31 266 GLY A O 1
ATOM 2029 N N . LEU A 1 267 ? 19.119 -4.047 -30.049 1.00 98.31 267 LEU A N 1
ATOM 2030 C CA . LEU A 1 267 ? 19.176 -2.616 -30.401 1.00 98.31 267 LEU A CA 1
ATOM 2031 C C . LEU A 1 267 ? 20.236 -1.828 -29.607 1.00 98.31 267 LEU A C 1
ATOM 2033 O O . LEU A 1 267 ? 20.876 -0.935 -30.161 1.00 98.31 267 LEU A O 1
ATOM 2037 N N . PHE A 1 268 ? 20.421 -2.158 -28.324 1.00 98.06 268 PHE A N 1
ATOM 2038 C CA . PHE A 1 268 ? 21.423 -1.546 -27.446 1.00 98.06 268 PHE A CA 1
ATOM 2039 C C . PHE A 1 268 ? 22.542 -2.517 -27.053 1.00 98.06 268 PHE A C 1
ATOM 2041 O O . PHE A 1 268 ? 23.282 -2.241 -26.113 1.00 98.06 268 PHE A O 1
ATOM 2048 N N . ALA A 1 269 ? 22.680 -3.656 -27.736 1.00 96.88 269 ALA A N 1
ATOM 2049 C CA . ALA A 1 269 ? 23.694 -4.639 -27.382 1.00 96.88 269 ALA A CA 1
ATOM 2050 C C . ALA A 1 269 ? 25.114 -4.069 -27.538 1.00 96.88 269 ALA A C 1
ATOM 2052 O O . ALA A 1 269 ? 25.407 -3.324 -28.474 1.00 96.88 269 ALA A O 1
ATOM 2053 N N . ASN A 1 270 ? 26.011 -4.493 -26.646 1.00 95.56 270 ASN A N 1
ATOM 2054 C CA . ASN A 1 270 ? 27.425 -4.121 -26.623 1.00 95.56 270 ASN A CA 1
ATOM 2055 C C . ASN A 1 270 ? 27.659 -2.606 -26.496 1.00 95.56 270 ASN A C 1
ATOM 2057 O O . ASN A 1 270 ? 28.545 -2.056 -27.150 1.00 95.56 270 ASN A O 1
ATOM 2061 N N . GLN A 1 271 ? 26.886 -1.941 -25.633 1.00 96.69 271 GLN A N 1
ATOM 2062 C CA . GLN A 1 271 ? 27.106 -0.551 -25.222 1.00 96.69 271 GLN A CA 1
ATOM 2063 C C . GLN A 1 271 ? 27.756 -0.514 -23.824 1.00 96.69 271 GLN A C 1
ATOM 2065 O O . GLN A 1 271 ? 27.066 -0.277 -22.831 1.00 96.69 271 GLN A O 1
ATOM 2070 N N . PRO A 1 272 ? 29.074 -0.780 -23.697 1.00 95.69 272 PRO A N 1
ATOM 2071 C CA . PRO A 1 272 ? 29.726 -0.895 -22.393 1.00 95.69 272 PRO A CA 1
ATOM 2072 C C . PRO A 1 272 ? 29.785 0.431 -21.630 1.00 95.69 272 PRO A C 1
ATOM 2074 O O . PRO A 1 272 ? 29.908 0.408 -20.410 1.00 95.69 272 PRO A O 1
ATOM 2077 N N . ASP A 1 273 ? 29.675 1.560 -22.333 1.00 96.75 273 ASP A N 1
ATOM 2078 C CA . ASP A 1 273 ? 29.739 2.904 -21.755 1.00 96.75 273 ASP A CA 1
ATOM 2079 C C . ASP A 1 273 ? 28.350 3.443 -21.366 1.00 96.75 273 ASP A C 1
ATOM 2081 O O . ASP A 1 273 ? 28.269 4.488 -20.726 1.00 96.75 273 ASP A O 1
ATOM 2085 N N . ALA A 1 274 ? 27.261 2.746 -21.725 1.00 98.19 274 ALA A N 1
ATOM 2086 C CA . ALA A 1 274 ? 25.899 3.183 -21.430 1.00 98.19 274 ALA A CA 1
ATOM 2087 C C . ALA A 1 274 ? 25.601 3.095 -19.934 1.00 98.19 274 ALA A C 1
ATOM 2089 O O . ALA A 1 274 ? 25.757 2.037 -19.332 1.00 98.19 274 ALA A O 1
ATOM 2090 N N . ILE A 1 275 ? 25.134 4.203 -19.358 1.00 98.31 275 ILE A N 1
ATOM 2091 C CA . ILE A 1 275 ? 24.844 4.365 -17.929 1.00 98.31 275 ILE A CA 1
ATOM 2092 C C . ILE A 1 275 ? 23.333 4.466 -17.688 1.00 98.31 275 ILE A C 1
ATOM 2094 O O . ILE A 1 275 ? 22.821 3.856 -16.744 1.00 98.31 275 ILE A O 1
ATOM 2098 N N . ASP A 1 276 ? 22.612 5.225 -18.521 1.00 98.62 276 ASP A N 1
ATOM 2099 C CA . ASP A 1 276 ? 21.208 5.584 -18.281 1.00 98.62 276 ASP A CA 1
ATOM 2100 C C . ASP A 1 276 ? 20.289 5.203 -19.456 1.00 98.62 276 ASP A C 1
ATOM 2102 O O . ASP A 1 276 ? 20.453 5.682 -20.578 1.00 98.62 276 ASP A O 1
ATOM 2106 N N . PHE A 1 277 ? 19.301 4.350 -19.172 1.00 98.75 277 PHE A N 1
ATOM 2107 C CA . PHE A 1 277 ? 18.209 3.925 -20.057 1.00 98.75 277 PHE A CA 1
ATOM 2108 C C . PHE A 1 277 ? 16.831 4.309 -19.491 1.00 98.75 277 PHE A C 1
ATOM 2110 O O . PHE A 1 277 ? 15.805 3.711 -19.835 1.00 98.75 277 PHE A O 1
ATOM 2117 N N . SER A 1 278 ? 16.778 5.281 -18.582 1.00 98.81 278 SER A N 1
ATOM 2118 C CA . SER A 1 278 ? 15.526 5.677 -17.953 1.00 98.81 278 SER A CA 1
ATOM 2119 C C . SER A 1 278 ? 14.524 6.200 -18.973 1.00 98.81 278 SER A C 1
ATOM 2121 O O . SER A 1 278 ? 14.854 6.946 -19.893 1.00 98.81 278 SER A O 1
ATOM 2123 N N . SER A 1 279 ? 13.273 5.773 -18.830 1.00 98.88 279 SER A N 1
ATOM 2124 C CA . SER A 1 279 ? 12.170 6.142 -19.724 1.00 98.88 279 SER A CA 1
ATOM 2125 C C . SER A 1 279 ? 12.402 5.848 -21.216 1.00 98.88 279 SER A C 1
ATOM 2127 O O . SER A 1 279 ? 11.683 6.401 -22.046 1.00 98.88 279 SER A O 1
ATOM 2129 N N . VAL A 1 280 ? 13.373 4.999 -21.583 1.00 98.88 280 VAL A N 1
ATOM 2130 C CA . VAL A 1 280 ? 13.821 4.815 -22.977 1.00 98.88 280 VAL A CA 1
ATOM 2131 C C . VAL A 1 280 ? 12.679 4.497 -23.953 1.00 98.88 280 VAL A C 1
ATOM 2133 O O . VAL A 1 280 ? 12.676 5.038 -25.050 1.00 98.88 280 VAL A O 1
ATOM 2136 N N . PHE A 1 281 ? 11.675 3.718 -23.544 1.00 98.88 281 PHE A N 1
ATOM 2137 C CA . PHE A 1 281 ? 10.441 3.427 -24.287 1.00 98.88 281 PHE A CA 1
ATOM 2138 C C . PHE A 1 281 ? 9.175 3.778 -23.489 1.00 98.88 281 PHE A C 1
ATOM 2140 O O . PHE A 1 281 ? 8.103 3.232 -23.751 1.00 98.88 281 PHE A O 1
ATOM 2147 N N . ALA A 1 282 ? 9.259 4.675 -22.502 1.00 98.88 282 ALA A N 1
ATOM 2148 C CA . ALA A 1 282 ? 8.089 5.039 -21.704 1.00 98.88 282 ALA A CA 1
ATOM 2149 C C . ALA A 1 282 ? 6.962 5.585 -22.598 1.00 98.88 282 ALA A C 1
ATOM 2151 O O . ALA A 1 282 ? 7.192 6.407 -23.481 1.00 98.88 282 ALA A O 1
ATOM 2152 N N . GLY A 1 283 ? 5.725 5.156 -22.375 1.00 98.75 283 GLY A N 1
ATOM 2153 C CA . GLY A 1 283 ? 4.555 5.618 -23.118 1.00 98.75 283 GLY A CA 1
ATOM 2154 C C . GLY A 1 283 ? 4.484 5.139 -24.570 1.00 98.75 283 GLY A C 1
ATOM 2155 O O . GLY A 1 283 ? 3.670 5.669 -25.326 1.00 98.75 283 GLY A O 1
ATOM 2156 N N . CYS A 1 284 ? 5.282 4.148 -24.981 1.00 98.81 284 CYS A N 1
ATOM 2157 C CA . CYS A 1 284 ? 5.112 3.466 -26.267 1.00 98.81 284 CYS A CA 1
ATOM 2158 C C . CYS A 1 284 ? 3.878 2.553 -26.216 1.00 98.81 284 CYS A C 1
ATOM 2160 O O . CYS A 1 284 ? 3.971 1.333 -26.096 1.00 98.81 284 CYS A O 1
ATOM 2162 N N . THR A 1 285 ? 2.689 3.154 -26.246 1.00 98.69 285 THR A N 1
ATOM 2163 C CA . THR A 1 285 ? 1.419 2.462 -25.980 1.00 98.69 285 THR A CA 1
ATOM 2164 C C . THR A 1 285 ? 1.061 1.399 -27.016 1.00 98.69 285 THR A C 1
ATOM 2166 O O . THR A 1 285 ? 0.341 0.469 -26.658 1.00 98.69 285 THR A O 1
ATOM 2169 N N . GLY A 1 286 ? 1.574 1.511 -28.247 1.00 98.38 286 GLY A N 1
ATOM 2170 C CA . GLY A 1 286 ? 1.426 0.522 -29.317 1.00 98.38 286 GLY A CA 1
ATOM 2171 C C . GLY A 1 286 ? 2.439 -0.625 -29.291 1.00 98.38 286 GLY A C 1
ATOM 2172 O O . GLY A 1 286 ? 2.306 -1.538 -30.102 1.00 98.38 286 GLY A O 1
ATOM 2173 N N . LEU A 1 287 ? 3.424 -0.614 -28.381 1.00 98.69 287 LEU A N 1
ATOM 2174 C CA . LEU A 1 287 ? 4.486 -1.622 -28.336 1.00 98.69 287 LEU A CA 1
ATOM 2175 C C . LEU A 1 287 ? 3.925 -2.974 -27.890 1.00 98.69 287 LEU A C 1
ATOM 2177 O O . LEU A 1 287 ? 3.400 -3.080 -26.787 1.00 98.69 287 LEU A O 1
ATOM 2181 N N . ILE A 1 288 ? 4.064 -4.005 -28.726 1.00 98.44 288 ILE A N 1
ATOM 2182 C CA . ILE A 1 288 ? 3.546 -5.363 -28.495 1.00 98.44 288 ILE A CA 1
ATOM 2183 C C . ILE A 1 288 ? 4.662 -6.313 -28.049 1.00 98.44 288 ILE A C 1
ATOM 2185 O O . ILE A 1 288 ? 4.438 -7.157 -27.173 1.00 98.44 288 ILE A O 1
ATOM 2189 N N . SER A 1 289 ? 5.857 -6.190 -28.635 1.00 97.88 289 SER A N 1
ATOM 2190 C CA . SER A 1 289 ? 6.968 -7.118 -28.393 1.00 97.88 289 SER A CA 1
ATOM 2191 C C . SER A 1 289 ? 8.335 -6.450 -28.313 1.00 97.88 289 SER A C 1
ATOM 2193 O O . SER A 1 289 ? 8.663 -5.558 -29.093 1.00 97.88 289 SER A O 1
ATOM 2195 N N . ILE A 1 290 ? 9.170 -6.955 -27.407 1.00 97.44 290 ILE A N 1
ATOM 2196 C CA . ILE A 1 290 ? 10.585 -6.594 -27.289 1.00 97.44 290 ILE A CA 1
ATOM 2197 C C . ILE A 1 290 ? 11.442 -7.777 -27.747 1.00 97.44 290 ILE A C 1
ATOM 2199 O O . ILE A 1 290 ? 11.219 -8.901 -27.298 1.00 97.44 290 ILE A O 1
ATOM 2203 N N . GLY A 1 291 ? 12.420 -7.530 -28.619 1.00 96.38 291 GLY A N 1
ATOM 2204 C CA . GLY A 1 291 ? 13.365 -8.536 -29.098 1.00 96.38 291 GLY A CA 1
ATOM 2205 C C . GLY A 1 291 ? 14.322 -9.065 -28.023 1.00 96.38 291 GLY A C 1
ATOM 2206 O O . GLY A 1 291 ? 14.424 -8.541 -26.914 1.00 96.38 291 GLY A O 1
ATOM 2207 N N . ASN A 1 292 ? 15.056 -10.121 -28.367 1.00 97.81 292 ASN A N 1
ATOM 2208 C CA . ASN A 1 292 ? 16.007 -10.765 -27.461 1.00 97.81 292 ASN A CA 1
ATOM 2209 C C . ASN A 1 292 ? 17.245 -9.889 -27.241 1.00 97.81 292 ASN A C 1
ATOM 2211 O O . ASN A 1 292 ? 17.623 -9.108 -28.120 1.00 97.81 292 ASN A O 1
ATOM 2215 N N . ASN A 1 293 ? 17.935 -10.089 -26.114 1.00 97.44 293 ASN A N 1
ATOM 2216 C CA . ASN A 1 293 ? 19.255 -9.497 -25.864 1.00 97.44 293 ASN A CA 1
ATOM 2217 C C . ASN A 1 293 ? 19.288 -7.962 -26.006 1.00 97.44 293 ASN A C 1
ATOM 2219 O O . ASN A 1 293 ? 20.303 -7.404 -26.421 1.00 97.44 293 ASN A O 1
ATOM 2223 N N . LEU A 1 294 ? 18.176 -7.275 -25.711 1.00 98.19 294 LEU A N 1
ATOM 2224 C CA . LEU A 1 294 ? 18.011 -5.848 -25.998 1.00 98.19 294 LEU A CA 1
ATOM 2225 C C . LEU A 1 294 ? 19.133 -4.981 -25.402 1.00 98.19 294 LEU A C 1
ATOM 2227 O O . LEU A 1 294 ? 19.662 -4.131 -26.115 1.00 98.19 294 LEU A O 1
ATOM 2231 N N . PHE A 1 295 ? 19.503 -5.222 -24.140 1.00 97.69 295 PHE A N 1
ATOM 2232 C CA . PHE A 1 295 ? 20.568 -4.512 -23.415 1.00 97.69 295 PHE A CA 1
ATOM 2233 C C . PHE A 1 295 ? 21.796 -5.398 -23.161 1.00 97.69 295 PHE A C 1
ATOM 2235 O O . PHE A 1 295 ? 22.523 -5.212 -22.186 1.00 97.69 295 PHE A O 1
ATOM 2242 N N . HIS A 1 296 ? 22.013 -6.403 -24.012 1.00 97.31 296 HIS A N 1
ATOM 2243 C CA . HIS A 1 296 ? 23.068 -7.385 -23.800 1.00 97.31 296 HIS A CA 1
ATOM 2244 C C . HIS A 1 296 ? 24.451 -6.733 -23.672 1.00 97.31 296 HIS A C 1
ATOM 2246 O O . HIS A 1 296 ? 24.855 -5.950 -24.531 1.00 97.31 296 HIS A O 1
ATOM 2252 N N . SER A 1 297 ? 25.202 -7.100 -22.632 1.00 96.75 297 SER A N 1
ATOM 2253 C CA . SER A 1 297 ? 26.556 -6.589 -22.362 1.00 96.75 297 SER A CA 1
ATOM 2254 C C . SER A 1 297 ? 26.646 -5.063 -22.157 1.00 96.75 297 SER A C 1
ATOM 2256 O O . SER A 1 297 ? 27.707 -4.467 -22.355 1.00 96.75 297 SER A O 1
ATOM 2258 N N . CYS A 1 298 ? 25.567 -4.415 -21.702 1.00 97.25 298 CYS A N 1
ATOM 2259 C CA . CYS A 1 298 ? 25.602 -3.041 -21.182 1.00 97.25 298 CYS A CA 1
ATOM 2260 C C . CYS A 1 298 ? 26.139 -3.020 -19.740 1.00 97.25 298 CYS A C 1
ATOM 2262 O O . CYS A 1 298 ? 25.396 -2.802 -18.782 1.00 97.25 298 CYS A O 1
ATOM 2264 N N . VAL A 1 299 ? 27.433 -3.306 -19.577 1.00 97.00 299 VAL A N 1
ATOM 2265 C CA . VAL A 1 299 ? 28.058 -3.587 -18.269 1.00 97.00 299 VAL A CA 1
ATOM 2266 C C . VAL A 1 299 ? 28.037 -2.411 -17.288 1.00 97.00 299 VAL A C 1
ATOM 2268 O O . VAL A 1 299 ? 27.998 -2.646 -16.082 1.00 97.00 299 VAL A O 1
ATOM 2271 N N . SER A 1 300 ? 28.031 -1.169 -17.782 1.00 97.50 300 SER A N 1
ATOM 2272 C CA . SER A 1 300 ? 27.999 0.054 -16.960 1.00 97.50 300 SER A CA 1
ATOM 2273 C C . SER A 1 300 ? 26.590 0.604 -16.734 1.00 97.50 300 SER A C 1
ATOM 2275 O O . SER A 1 300 ? 26.443 1.635 -16.079 1.00 97.50 300 SER A O 1
ATOM 2277 N N . ALA A 1 301 ? 25.551 -0.055 -17.259 1.00 97.81 301 ALA A N 1
ATOM 2278 C CA . ALA A 1 301 ? 24.189 0.453 -17.175 1.00 97.81 301 ALA A CA 1
ATOM 2279 C C . ALA A 1 301 ? 23.694 0.380 -15.735 1.00 97.81 301 ALA A C 1
ATOM 2281 O O . ALA A 1 301 ? 23.616 -0.705 -15.168 1.00 97.81 301 ALA A O 1
ATOM 2282 N N . VAL A 1 302 ? 23.342 1.529 -15.160 1.00 97.75 302 VAL A N 1
ATOM 2283 C CA . VAL A 1 302 ? 22.886 1.650 -13.769 1.00 97.75 302 VAL A CA 1
ATOM 2284 C C . VAL A 1 302 ? 21.371 1.830 -13.703 1.00 97.75 302 VAL A C 1
ATOM 2286 O O . VAL A 1 302 ? 20.720 1.242 -12.835 1.00 97.75 302 VAL A O 1
ATOM 2289 N N . ASN A 1 303 ? 20.801 2.639 -14.601 1.00 98.25 303 ASN A N 1
ATOM 2290 C CA . ASN A 1 303 ? 19.431 3.135 -14.478 1.00 98.25 303 ASN A CA 1
ATOM 2291 C C . ASN A 1 303 ? 18.509 2.641 -15.600 1.00 98.25 303 ASN A C 1
ATOM 2293 O O . ASN A 1 303 ? 18.641 3.062 -16.743 1.00 98.25 303 ASN A O 1
ATOM 2297 N N . PHE A 1 304 ? 17.519 1.818 -15.248 1.00 98.50 304 PHE A N 1
ATOM 2298 C CA . PHE A 1 304 ? 16.439 1.362 -16.134 1.00 98.50 304 PHE A CA 1
ATOM 2299 C C . PHE A 1 304 ? 15.060 1.849 -15.670 1.00 98.50 304 PHE A C 1
ATOM 2301 O O . PHE A 1 304 ? 14.026 1.311 -16.081 1.00 98.50 304 PHE A O 1
ATOM 2308 N N . SER A 1 305 ? 15.010 2.850 -14.787 1.00 98.69 305 SER A N 1
ATOM 2309 C CA . SER A 1 305 ? 13.750 3.329 -14.212 1.00 98.69 305 SER A CA 1
ATOM 2310 C C . SER A 1 305 ? 12.803 3.801 -15.319 1.00 98.69 305 SER A C 1
ATOM 2312 O O . SER A 1 305 ? 13.213 4.528 -16.219 1.00 98.69 305 SER A O 1
ATOM 2314 N N . TYR A 1 306 ? 11.537 3.396 -15.266 1.00 98.88 306 TYR A N 1
ATOM 2315 C CA . TYR A 1 306 ? 10.511 3.722 -16.268 1.00 98.88 306 TYR A CA 1
ATOM 2316 C C . TYR A 1 306 ? 10.784 3.239 -17.706 1.00 98.88 306 TYR A C 1
ATOM 2318 O O . TYR A 1 306 ? 10.068 3.657 -18.611 1.00 98.88 306 TYR A O 1
ATOM 2326 N N . ALA A 1 307 ? 11.778 2.372 -17.949 1.00 98.75 307 ALA A N 1
ATOM 2327 C CA . ALA A 1 307 ? 12.214 1.988 -19.300 1.00 98.75 307 ALA A CA 1
ATOM 2328 C C . ALA A 1 307 ? 11.069 1.616 -20.267 1.00 98.75 307 ALA A C 1
ATOM 2330 O O . ALA A 1 307 ? 11.116 2.016 -21.423 1.00 98.75 307 ALA A O 1
ATOM 2331 N N . PHE A 1 308 ? 10.033 0.926 -19.791 1.00 98.88 308 PHE A N 1
ATOM 2332 C CA . PHE A 1 308 ? 8.823 0.534 -20.525 1.00 98.88 308 PHE A CA 1
ATOM 2333 C C . PHE A 1 308 ? 7.537 0.950 -19.782 1.00 98.88 308 PHE A C 1
ATOM 2335 O O . PHE A 1 308 ? 6.493 0.307 -19.913 1.00 98.88 308 PHE A O 1
ATOM 2342 N N . ASP A 1 309 ? 7.594 2.010 -18.968 1.00 98.88 309 ASP A N 1
ATOM 2343 C CA . ASP A 1 309 ? 6.430 2.496 -18.217 1.00 98.88 309 ASP A CA 1
ATOM 2344 C C . ASP A 1 309 ? 5.294 2.888 -19.167 1.00 98.88 309 ASP A C 1
ATOM 2346 O O . ASP A 1 309 ? 5.482 3.681 -20.085 1.00 98.88 309 ASP A O 1
ATOM 2350 N N . GLY A 1 310 ? 4.096 2.354 -18.953 1.00 98.81 310 GLY A N 1
ATOM 2351 C CA . GLY A 1 310 ? 2.923 2.665 -19.764 1.00 98.81 310 GLY A CA 1
ATOM 2352 C C . GLY A 1 310 ? 2.906 2.030 -21.157 1.00 98.81 310 GLY A C 1
ATOM 2353 O O . GLY A 1 310 ? 2.047 2.404 -21.958 1.00 98.81 310 GLY A O 1
ATOM 2354 N N . CYS A 1 311 ? 3.779 1.060 -21.458 1.00 98.81 311 CYS A N 1
ATOM 2355 C CA . CYS A 1 311 ? 3.696 0.232 -22.669 1.00 98.81 311 CYS A CA 1
ATOM 2356 C C . CYS A 1 311 ? 2.494 -0.726 -22.594 1.00 98.81 311 CYS A C 1
ATOM 2358 O O . CYS A 1 311 ? 2.624 -1.933 -22.407 1.00 98.81 311 CYS A O 1
ATOM 2360 N N . SER A 1 312 ? 1.282 -0.178 -22.686 1.00 98.44 312 SER A N 1
ATOM 2361 C CA . SER A 1 312 ? 0.039 -0.873 -22.336 1.00 98.44 312 SER A CA 1
ATOM 2362 C C . SER A 1 312 ? -0.275 -2.104 -23.185 1.00 98.44 312 SER A C 1
ATOM 2364 O O . SER A 1 312 ? -0.970 -2.995 -22.699 1.00 98.44 312 SER A O 1
ATOM 2366 N N . MET A 1 313 ? 0.222 -2.157 -24.425 1.00 98.56 313 MET A N 1
ATOM 2367 C CA . MET A 1 313 ? 0.035 -3.295 -25.328 1.00 98.56 313 MET A CA 1
ATOM 2368 C C . MET A 1 313 ? 1.132 -4.360 -25.213 1.00 98.56 313 MET A C 1
ATOM 2370 O O . MET A 1 313 ? 0.984 -5.416 -25.832 1.00 98.56 313 MET A O 1
ATOM 2374 N N . LEU A 1 314 ? 2.179 -4.128 -24.407 1.00 98.62 314 LEU A N 1
ATOM 2375 C CA . LEU A 1 314 ? 3.333 -5.019 -24.321 1.00 98.62 314 LEU A CA 1
ATOM 2376 C C . LEU A 1 314 ? 2.893 -6.375 -23.777 1.00 98.62 314 LEU A C 1
ATOM 2378 O O . LEU A 1 314 ? 2.444 -6.477 -22.636 1.00 98.62 314 LEU A O 1
ATOM 2382 N N . ALA A 1 315 ? 3.033 -7.401 -24.609 1.00 97.44 315 ALA A N 1
ATOM 2383 C CA . ALA A 1 315 ? 2.617 -8.764 -24.305 1.00 97.44 315 ALA A CA 1
ATOM 2384 C C . ALA A 1 315 ? 3.807 -9.729 -24.234 1.00 97.44 315 ALA A C 1
ATOM 2386 O O . ALA A 1 315 ? 3.773 -10.678 -23.453 1.00 97.44 315 ALA A O 1
ATOM 2387 N N . ASN A 1 316 ? 4.858 -9.479 -25.026 1.00 96.19 316 ASN A N 1
ATOM 2388 C CA . ASN A 1 316 ? 5.992 -10.387 -25.175 1.00 96.19 316 ASN A CA 1
ATOM 2389 C C . ASN A 1 316 ? 7.313 -9.680 -24.879 1.00 96.19 316 ASN A C 1
ATOM 2391 O O . ASN A 1 316 ? 7.621 -8.640 -25.464 1.00 96.19 316 ASN A O 1
ATOM 2395 N N . ILE A 1 317 ? 8.120 -10.285 -24.012 1.00 97.50 317 ILE A N 1
ATOM 2396 C CA . ILE A 1 317 ? 9.479 -9.832 -23.723 1.00 97.50 317 ILE A CA 1
ATOM 2397 C C . ILE A 1 317 ? 10.444 -10.934 -24.153 1.00 97.50 317 ILE A C 1
ATOM 2399 O O . ILE A 1 317 ? 10.278 -12.086 -23.754 1.00 97.50 317 ILE A O 1
ATOM 2403 N N . GLY A 1 318 ? 11.428 -10.585 -24.980 1.00 95.62 318 GLY A N 1
ATOM 2404 C CA . GLY A 1 318 ? 12.477 -11.497 -25.414 1.00 95.62 318 GLY A CA 1
ATOM 2405 C C . GLY A 1 318 ? 13.359 -11.995 -24.266 1.00 95.62 318 GLY A C 1
ATOM 2406 O O . GLY A 1 318 ? 13.464 -11.371 -23.208 1.00 95.62 318 GLY A O 1
ATOM 2407 N N . THR A 1 319 ? 14.020 -13.128 -24.488 1.00 96.25 319 THR A N 1
ATOM 2408 C CA . THR A 1 319 ? 14.963 -13.725 -23.531 1.00 96.25 319 THR A CA 1
ATOM 2409 C C . THR A 1 319 ? 16.252 -12.909 -23.445 1.00 96.25 319 THR A C 1
ATOM 2411 O O . THR A 1 319 ? 16.637 -12.227 -24.404 1.00 96.25 319 THR A O 1
ATOM 2414 N N . GLY A 1 320 ? 16.943 -12.993 -22.309 1.00 95.94 320 GLY A N 1
ATOM 2415 C CA . GLY A 1 320 ? 18.232 -12.335 -22.095 1.00 95.94 320 GLY A CA 1
ATOM 2416 C C . GLY A 1 320 ? 18.204 -10.804 -22.164 1.00 95.94 320 GLY A C 1
ATOM 2417 O O . GLY A 1 320 ? 19.216 -10.182 -22.481 1.00 95.94 320 GLY A O 1
ATOM 2418 N N . ILE A 1 321 ? 17.052 -10.170 -21.905 1.00 97.00 321 ILE A N 1
ATOM 2419 C CA . ILE A 1 321 ? 16.866 -8.714 -22.047 1.00 97.00 321 ILE A CA 1
ATOM 2420 C C . ILE A 1 321 ? 17.926 -7.883 -21.296 1.00 97.00 321 ILE A C 1
ATOM 2422 O O . ILE A 1 321 ? 18.385 -6.889 -21.856 1.00 97.00 321 ILE A O 1
ATOM 2426 N N . PHE A 1 322 ? 18.358 -8.316 -20.102 1.00 97.00 322 PHE A N 1
ATOM 2427 C CA . PHE A 1 322 ? 19.391 -7.662 -19.276 1.00 97.00 322 PHE A CA 1
ATOM 2428 C C . PHE A 1 322 ? 20.655 -8.527 -19.063 1.00 97.00 322 PHE A C 1
ATOM 2430 O O . PHE A 1 322 ? 21.397 -8.324 -18.102 1.00 97.00 322 PHE A O 1
ATOM 2437 N N . THR A 1 323 ? 20.913 -9.517 -19.926 1.00 96.81 323 THR A N 1
ATOM 2438 C CA . THR A 1 323 ? 22.113 -10.372 -19.824 1.00 96.81 323 THR A CA 1
ATOM 2439 C C . THR A 1 323 ? 23.391 -9.532 -19.907 1.00 96.81 323 THR A C 1
ATOM 2441 O O . THR A 1 323 ? 23.564 -8.736 -20.828 1.00 96.81 323 THR A O 1
ATOM 2444 N N . GLY A 1 324 ? 24.312 -9.717 -18.961 1.00 96.06 324 GLY A N 1
ATOM 2445 C CA . GLY A 1 324 ? 25.552 -8.939 -18.871 1.00 96.06 324 GLY A CA 1
ATOM 2446 C C . GLY A 1 324 ? 25.418 -7.512 -18.309 1.00 96.06 324 GLY A C 1
ATOM 2447 O O . GLY A 1 324 ? 26.404 -6.776 -18.318 1.00 96.06 324 GLY A O 1
ATOM 2448 N N . CYS A 1 325 ? 24.255 -7.099 -17.790 1.00 96.69 325 CYS A N 1
ATOM 2449 C CA . CYS A 1 325 ? 24.071 -5.798 -17.125 1.00 96.69 325 CYS A CA 1
ATOM 2450 C C . CYS A 1 325 ? 24.566 -5.806 -15.663 1.00 96.69 325 CYS A C 1
ATOM 2452 O O . CYS A 1 325 ? 23.808 -5.550 -14.726 1.00 96.69 325 CYS A O 1
ATOM 2454 N N . GLY A 1 326 ? 25.858 -6.079 -15.466 1.00 95.56 326 GLY A N 1
ATOM 2455 C CA . GLY A 1 326 ? 26.463 -6.313 -14.148 1.00 95.56 326 GLY A CA 1
ATOM 2456 C C . GLY A 1 326 ? 26.525 -5.110 -13.193 1.00 95.56 326 GLY A C 1
ATOM 2457 O O . GLY A 1 326 ? 26.935 -5.291 -12.052 1.00 95.56 326 GLY A O 1
ATOM 2458 N N . SER A 1 327 ? 26.124 -3.908 -13.624 1.00 96.44 327 SER A N 1
ATOM 2459 C CA . SER A 1 327 ? 26.042 -2.697 -12.780 1.00 96.44 327 SER A CA 1
ATOM 2460 C C . SER A 1 327 ? 24.610 -2.177 -12.595 1.00 96.44 327 SER A C 1
ATOM 2462 O O . SER A 1 327 ? 24.415 -1.115 -12.000 1.00 96.44 327 SER A O 1
ATOM 2464 N N . ALA A 1 328 ? 23.602 -2.904 -13.093 1.00 96.62 328 ALA A N 1
ATOM 2465 C CA . ALA A 1 328 ? 22.214 -2.459 -13.043 1.00 96.62 328 ALA A CA 1
ATOM 2466 C C . ALA A 1 328 ? 21.725 -2.348 -11.593 1.00 96.62 328 ALA A C 1
ATOM 2468 O O . ALA A 1 328 ? 21.767 -3.328 -10.847 1.00 96.62 328 ALA A O 1
ATOM 2469 N N . GLY A 1 329 ? 21.289 -1.135 -11.223 1.00 93.88 329 GLY A N 1
ATOM 2470 C CA . GLY A 1 329 ? 21.011 -0.722 -9.843 1.00 93.88 329 GLY A CA 1
ATOM 2471 C C . GLY A 1 329 ? 19.600 -0.169 -9.595 1.00 93.88 329 GLY A C 1
ATOM 2472 O O . GLY A 1 329 ? 19.188 0.003 -8.448 1.00 93.88 329 GLY A O 1
ATOM 2473 N N . THR A 1 330 ? 18.822 0.158 -10.629 1.00 96.56 330 THR A N 1
ATOM 2474 C CA . THR A 1 330 ? 17.424 0.584 -10.442 1.00 96.56 330 THR A CA 1
ATOM 2475 C C . THR A 1 330 ? 16.538 0.210 -11.622 1.00 96.56 330 THR A C 1
ATOM 2477 O O . THR A 1 330 ? 16.842 0.506 -12.775 1.00 96.56 330 THR A O 1
ATOM 2480 N N . PHE A 1 331 ? 15.397 -0.390 -11.289 1.00 98.19 331 PHE A N 1
ATOM 2481 C CA . PHE A 1 331 ? 14.315 -0.812 -12.179 1.00 98.19 331 PHE A CA 1
ATOM 2482 C C . PHE A 1 331 ? 12.969 -0.230 -11.727 1.00 98.19 331 PHE A C 1
ATOM 2484 O O . PHE A 1 331 ? 11.900 -0.816 -11.931 1.00 98.19 331 PHE A O 1
ATOM 2491 N N . SER A 1 332 ? 13.010 0.918 -11.044 1.00 98.50 332 SER A N 1
ATOM 2492 C CA . SER A 1 332 ? 11.805 1.529 -10.492 1.00 98.50 332 SER A CA 1
ATOM 2493 C C . SER A 1 332 ? 10.812 1.834 -11.616 1.00 98.50 332 SER A C 1
ATOM 2495 O O . SER A 1 332 ? 11.115 2.590 -12.537 1.00 98.50 332 SER A O 1
ATOM 2497 N N . TYR A 1 333 ? 9.630 1.224 -11.544 1.00 98.81 333 TYR A N 1
ATOM 2498 C CA . TYR A 1 333 ? 8.532 1.356 -12.502 1.00 98.81 333 TYR A CA 1
ATOM 2499 C C . TYR A 1 333 ? 8.863 0.946 -13.946 1.00 98.81 333 TYR A C 1
ATOM 2501 O O . TYR A 1 333 ? 8.142 1.338 -14.862 1.00 98.81 333 TYR A O 1
ATOM 2509 N N . SER A 1 334 ? 9.918 0.153 -14.176 1.00 98.50 334 SER A N 1
ATOM 2510 C CA . SER A 1 334 ? 10.384 -0.182 -15.531 1.00 98.50 334 SER A CA 1
ATOM 2511 C C . SER A 1 334 ? 9.327 -0.833 -16.417 1.00 98.50 334 SER A C 1
ATOM 2513 O O . SER A 1 334 ? 9.356 -0.592 -17.611 1.00 98.50 334 SER A O 1
ATOM 2515 N N . PHE A 1 335 ? 8.395 -1.611 -15.867 1.00 98.75 335 PHE A N 1
ATOM 2516 C CA . PHE A 1 335 ? 7.290 -2.235 -16.604 1.00 98.75 335 PHE A CA 1
ATOM 2517 C C . PHE A 1 335 ? 5.925 -1.851 -16.018 1.00 98.75 335 PHE A C 1
ATOM 2519 O O . PHE A 1 335 ? 4.937 -2.566 -16.199 1.00 98.75 335 PHE A O 1
ATOM 2526 N N . ARG A 1 336 ? 5.835 -0.720 -15.302 1.00 98.88 336 ARG A N 1
ATOM 2527 C CA . ARG A 1 336 ? 4.561 -0.269 -14.737 1.00 98.88 336 ARG A CA 1
ATOM 2528 C C . ARG A 1 336 ? 3.533 -0.081 -15.857 1.00 98.88 336 ARG A C 1
ATOM 2530 O O . ARG A 1 336 ? 3.831 0.442 -16.923 1.00 98.88 336 ARG A O 1
ATOM 2537 N N . ALA A 1 337 ? 2.299 -0.508 -15.605 1.00 98.75 337 ALA A N 1
ATOM 2538 C CA . ALA A 1 337 ? 1.165 -0.410 -16.518 1.00 98.75 337 ALA A CA 1
ATOM 2539 C C . ALA A 1 337 ? 1.365 -1.100 -17.887 1.00 98.75 337 ALA A C 1
ATOM 2541 O O . ALA A 1 337 ? 0.669 -0.756 -18.847 1.00 98.75 337 ALA A O 1
ATOM 2542 N N . CYS A 1 338 ? 2.226 -2.124 -17.969 1.00 98.75 338 CYS A N 1
ATOM 2543 C CA . CYS A 1 338 ? 2.258 -3.081 -19.083 1.00 98.75 338 CYS A CA 1
ATOM 2544 C C . CYS A 1 338 ? 1.059 -4.042 -18.981 1.00 98.75 338 CYS A C 1
ATOM 2546 O O . CYS A 1 338 ? 1.175 -5.201 -18.587 1.00 98.75 338 CYS A O 1
ATOM 2548 N N . LYS A 1 339 ? -0.140 -3.518 -19.255 1.00 98.44 339 LYS A N 1
ATOM 2549 C CA . LYS A 1 339 ? -1.423 -4.156 -18.914 1.00 98.44 339 LYS A CA 1
ATOM 2550 C C . LYS A 1 339 ? -1.682 -5.492 -19.612 1.00 98.44 339 LYS A C 1
ATOM 2552 O O . LYS A 1 339 ? -2.450 -6.273 -19.058 1.00 98.44 339 LYS A O 1
ATOM 2557 N N . ASN A 1 340 ? -1.046 -5.745 -20.758 1.00 98.38 340 ASN A N 1
ATOM 2558 C CA . ASN A 1 340 ? -1.168 -6.979 -21.545 1.00 98.38 340 ASN A CA 1
ATOM 2559 C C . ASN A 1 340 ? -0.074 -8.023 -21.258 1.00 98.38 340 ASN A C 1
ATOM 2561 O O . ASN A 1 340 ? -0.077 -9.089 -21.875 1.00 98.38 340 ASN A O 1
ATOM 2565 N N . LEU A 1 341 ? 0.848 -7.747 -20.332 1.00 97.56 341 LEU A N 1
ATOM 2566 C CA . LEU A 1 341 ? 1.959 -8.644 -20.035 1.00 97.56 341 LEU A CA 1
ATOM 2567 C C . LEU A 1 341 ? 1.454 -9.894 -19.301 1.00 97.56 341 LEU A C 1
ATOM 2569 O O . LEU A 1 341 ? 1.059 -9.813 -18.139 1.00 97.56 341 LEU A O 1
ATOM 2573 N N . LEU A 1 342 ? 1.462 -11.042 -19.987 1.00 94.62 342 LEU A N 1
ATOM 2574 C CA . LEU A 1 342 ? 0.912 -12.304 -19.471 1.00 94.62 342 LEU A CA 1
ATOM 2575 C C . LEU A 1 342 ? 1.946 -13.144 -18.708 1.00 94.62 342 LEU A C 1
ATOM 2577 O O . LEU A 1 342 ? 1.618 -13.749 -17.688 1.00 94.62 342 LEU A O 1
ATOM 2581 N N . VAL A 1 343 ? 3.184 -13.201 -19.211 1.00 92.44 343 VAL A N 1
ATOM 2582 C CA . VAL A 1 343 ? 4.275 -14.031 -18.676 1.00 92.44 343 VAL A CA 1
ATOM 2583 C C . VAL A 1 343 ? 5.566 -13.220 -18.640 1.00 92.44 343 VAL A C 1
ATOM 2585 O O . VAL A 1 343 ? 5.830 -12.412 -19.529 1.00 92.44 343 VAL A O 1
ATOM 2588 N N . LEU A 1 344 ? 6.385 -13.464 -17.617 1.00 96.75 344 LEU A N 1
ATOM 2589 C CA . LEU A 1 344 ? 7.730 -12.906 -17.501 1.00 96.75 344 LEU A CA 1
ATOM 2590 C C . LEU A 1 344 ? 8.775 -13.940 -17.952 1.00 96.75 344 LEU A C 1
ATOM 2592 O O . LEU A 1 344 ? 8.679 -15.101 -17.538 1.00 96.75 344 LEU A O 1
ATOM 2596 N N . PRO A 1 345 ? 9.797 -13.547 -18.733 1.00 96.00 345 PRO A N 1
ATOM 2597 C CA . PRO A 1 345 ? 10.966 -14.387 -18.974 1.00 96.00 345 PRO A CA 1
ATOM 2598 C C . PRO A 1 345 ? 11.661 -14.745 -17.657 1.00 96.00 345 PRO A C 1
ATOM 2600 O O . PRO A 1 345 ? 11.932 -13.876 -16.827 1.00 96.00 345 PRO A O 1
ATOM 2603 N N . ALA A 1 346 ? 11.950 -16.031 -17.454 1.00 95.12 346 ALA A N 1
ATOM 2604 C CA . ALA A 1 346 ? 12.541 -16.522 -16.206 1.00 95.12 346 ALA A CA 1
ATOM 2605 C C . ALA A 1 346 ? 13.995 -16.063 -15.994 1.00 95.12 346 ALA A C 1
ATOM 2607 O O . ALA A 1 346 ? 14.471 -16.051 -14.863 1.00 95.12 346 ALA A O 1
ATOM 2608 N N . ASP A 1 347 ? 14.684 -15.700 -17.075 1.00 94.81 347 ASP A N 1
ATOM 2609 C CA . ASP A 1 347 ? 16.083 -15.277 -17.132 1.00 94.81 347 ASP A CA 1
ATOM 2610 C C . ASP A 1 347 ? 16.264 -13.749 -17.120 1.00 94.81 347 ASP A C 1
ATOM 2612 O O . ASP A 1 347 ? 17.398 -13.277 -17.119 1.00 94.81 347 ASP A O 1
ATOM 2616 N N . MET A 1 348 ? 15.172 -12.969 -17.083 1.00 95.62 348 MET A N 1
ATOM 2617 C CA . MET A 1 348 ? 15.198 -11.507 -17.239 1.00 95.62 348 MET A CA 1
ATOM 2618 C C . MET A 1 348 ? 16.224 -10.811 -16.333 1.00 95.62 348 MET A C 1
ATOM 2620 O O . MET A 1 348 ? 16.901 -9.904 -16.800 1.00 95.62 348 MET A O 1
ATOM 2624 N N . PHE A 1 349 ? 16.362 -11.234 -15.072 1.00 96.44 349 PHE A N 1
ATOM 2625 C CA . PHE A 1 349 ? 17.290 -10.634 -14.102 1.00 96.44 349 PHE A CA 1
ATOM 2626 C C . PHE A 1 349 ? 18.472 -11.547 -13.723 1.00 96.44 349 PHE A C 1
ATOM 2628 O O . PHE A 1 349 ? 19.125 -11.306 -12.712 1.00 96.44 349 PHE A O 1
ATOM 2635 N N . ALA A 1 350 ? 18.781 -12.584 -14.512 1.00 93.94 350 ALA A N 1
ATOM 2636 C CA . ALA A 1 350 ? 19.803 -13.580 -14.157 1.00 93.94 350 ALA A CA 1
ATOM 2637 C C . ALA A 1 350 ? 21.201 -12.978 -13.886 1.00 93.94 350 ALA A C 1
ATOM 2639 O O . ALA A 1 350 ? 21.878 -13.422 -12.963 1.00 93.94 350 ALA A O 1
ATOM 2640 N N . ASP A 1 351 ? 21.585 -11.919 -14.606 1.00 94.81 351 ASP A N 1
ATOM 2641 C CA . ASP A 1 351 ? 22.884 -11.237 -14.452 1.00 94.81 351 ASP A CA 1
ATOM 2642 C C . ASP A 1 351 ? 22.767 -9.848 -13.798 1.00 94.81 351 ASP A C 1
ATOM 2644 O O . ASP A 1 351 ? 23.687 -9.033 -13.874 1.00 94.81 351 ASP A O 1
ATOM 2648 N N . VAL A 1 352 ? 21.620 -9.548 -13.184 1.00 95.25 352 VAL A N 1
ATOM 2649 C CA . VAL A 1 352 ? 21.348 -8.247 -12.568 1.00 95.25 352 VAL A CA 1
ATOM 2650 C C . VAL A 1 352 ? 21.618 -8.339 -11.064 1.00 95.25 352 VAL A C 1
ATOM 2652 O O . VAL A 1 352 ? 20.875 -9.028 -10.363 1.00 95.25 352 VAL A O 1
ATOM 2655 N N . PRO A 1 353 ? 22.636 -7.638 -10.527 1.00 92.25 353 PRO A N 1
ATOM 2656 C CA . PRO A 1 353 ? 22.951 -7.711 -9.103 1.00 92.25 353 PRO A CA 1
ATOM 2657 C C . PRO A 1 353 ? 21.871 -7.065 -8.231 1.00 92.25 353 PRO A C 1
ATOM 2659 O O . PRO A 1 353 ? 21.682 -7.511 -7.105 1.00 92.25 353 PRO A O 1
ATOM 2662 N N . GLY A 1 354 ? 21.117 -6.067 -8.709 1.00 86.12 354 GLY A N 1
ATOM 2663 C CA . GLY A 1 354 ? 19.884 -5.625 -8.049 1.00 86.12 354 GLY A CA 1
ATOM 2664 C C . GLY A 1 354 ? 19.733 -4.113 -7.870 1.00 86.12 354 GLY A C 1
ATOM 2665 O O . GLY A 1 354 ? 19.670 -3.373 -8.839 1.00 86.12 354 GLY A O 1
ATOM 2666 N N . GLY A 1 355 ? 19.540 -3.668 -6.626 1.00 88.56 355 GLY A N 1
ATOM 2667 C CA . GLY A 1 355 ? 19.120 -2.315 -6.244 1.00 88.56 355 GLY A CA 1
ATOM 2668 C C . GLY A 1 355 ? 17.598 -2.128 -6.078 1.00 88.56 355 GLY A C 1
ATOM 2669 O O . GLY A 1 355 ? 16.964 -2.893 -5.346 1.00 88.56 355 GLY A O 1
ATOM 2670 N N . ALA A 1 356 ? 16.995 -1.087 -6.663 1.00 97.06 356 ALA A N 1
ATOM 2671 C CA . ALA A 1 356 ? 15.585 -0.736 -6.412 1.00 97.06 356 ALA A CA 1
ATOM 2672 C C . ALA A 1 356 ? 14.611 -1.297 -7.471 1.00 97.06 356 ALA A C 1
ATOM 2674 O O . ALA A 1 356 ? 14.647 -0.887 -8.628 1.00 97.06 356 ALA A O 1
ATOM 2675 N N . PHE A 1 357 ? 13.671 -2.154 -7.058 1.00 98.56 357 PHE A N 1
ATOM 2676 C CA . PHE A 1 357 ? 12.583 -2.732 -7.871 1.00 98.56 357 PHE A CA 1
ATOM 2677 C C . PHE A 1 357 ? 11.206 -2.136 -7.521 1.00 98.56 357 PHE A C 1
ATOM 2679 O O . PHE A 1 357 ? 10.170 -2.805 -7.580 1.00 98.56 357 PHE A O 1
ATOM 2686 N N . THR A 1 358 ? 11.175 -0.863 -7.120 1.00 98.50 358 THR A N 1
ATOM 2687 C CA . THR A 1 358 ? 9.940 -0.163 -6.740 1.00 98.50 358 THR A CA 1
ATOM 2688 C C . THR A 1 358 ? 8.930 -0.186 -7.878 1.00 98.50 358 THR A C 1
ATOM 2690 O O . THR A 1 358 ? 9.213 0.326 -8.954 1.00 98.50 358 THR A O 1
ATOM 2693 N N . GLY A 1 359 ? 7.747 -0.760 -7.665 1.00 98.75 359 GLY A N 1
ATOM 2694 C CA . GLY A 1 359 ? 6.674 -0.740 -8.660 1.00 98.75 359 GLY A CA 1
ATOM 2695 C C . GLY A 1 359 ? 7.029 -1.351 -10.020 1.00 98.75 359 GLY A C 1
ATOM 2696 O O . GLY A 1 359 ? 6.374 -1.007 -11.000 1.00 98.75 359 GLY A O 1
ATOM 2697 N N . VAL A 1 360 ? 8.058 -2.208 -10.104 1.00 98.81 360 VAL A N 1
ATOM 2698 C CA . VAL A 1 360 ? 8.619 -2.686 -11.381 1.00 98.81 360 VAL A CA 1
ATOM 2699 C C . VAL A 1 360 ? 7.561 -3.284 -12.318 1.00 98.81 360 VAL A C 1
ATOM 2701 O O . VAL A 1 360 ? 7.587 -2.965 -13.499 1.00 98.81 360 VAL A O 1
ATOM 2704 N N . PHE A 1 361 ? 6.587 -4.040 -11.800 1.00 98.81 361 PHE A N 1
ATOM 2705 C CA . PHE A 1 361 ? 5.446 -4.610 -12.535 1.00 98.81 361 PHE A CA 1
ATOM 2706 C C . PHE A 1 361 ? 4.096 -4.076 -12.020 1.00 98.81 361 PHE A C 1
ATOM 2708 O O . PHE A 1 361 ? 3.064 -4.743 -12.116 1.00 98.81 361 PHE A O 1
ATOM 2715 N N . GLN A 1 362 ? 4.075 -2.874 -11.435 1.00 98.88 362 GLN A N 1
ATOM 2716 C CA . GLN A 1 362 ? 2.843 -2.287 -10.909 1.00 98.88 362 GLN A CA 1
ATOM 2717 C C . GLN A 1 362 ? 1.788 -2.158 -12.020 1.00 98.88 362 GLN A C 1
ATOM 2719 O O . GLN A 1 362 ? 2.060 -1.618 -13.086 1.00 98.88 362 GLN A O 1
ATOM 2724 N N . ASN A 1 363 ? 0.554 -2.583 -11.757 1.00 98.81 363 ASN A N 1
ATOM 2725 C CA . ASN A 1 363 ? -0.575 -2.568 -12.690 1.00 98.81 363 ASN A CA 1
ATOM 2726 C C . ASN A 1 363 ? -0.347 -3.380 -13.985 1.00 98.81 363 ASN A C 1
ATOM 2728 O O . ASN A 1 363 ? -0.971 -3.085 -15.008 1.00 98.81 363 ASN A O 1
ATOM 2732 N N . CYS A 1 364 ? 0.490 -4.424 -13.952 1.00 98.75 364 CYS A N 1
ATOM 2733 C CA . CYS A 1 364 ? 0.505 -5.477 -14.975 1.00 98.75 364 CYS A CA 1
ATOM 2734 C C . CYS A 1 364 ? -0.724 -6.387 -14.807 1.00 98.75 364 CYS A C 1
ATOM 2736 O O . CYS A 1 364 ? -0.649 -7.511 -14.319 1.00 98.75 364 CYS A O 1
ATOM 2738 N N . THR A 1 365 ? -1.898 -5.865 -15.160 1.00 98.50 365 THR A N 1
ATOM 2739 C CA . THR A 1 365 ? -3.203 -6.467 -14.841 1.00 98.50 365 THR A CA 1
ATOM 2740 C C . THR A 1 365 ? -3.482 -7.812 -15.513 1.00 98.50 365 THR A C 1
ATOM 2742 O O . THR A 1 365 ? -4.384 -8.512 -15.060 1.00 98.50 365 THR A O 1
ATOM 2745 N N . ALA A 1 366 ? -2.764 -8.175 -16.580 1.00 98.38 366 ALA A N 1
ATOM 2746 C CA . ALA A 1 366 ? -2.879 -9.477 -17.246 1.00 98.38 366 ALA A CA 1
ATOM 2747 C C . ALA A 1 366 ? -1.933 -10.553 -16.691 1.00 98.38 366 ALA A C 1
ATOM 2749 O O . ALA A 1 366 ? -2.078 -11.714 -17.060 1.00 98.38 366 ALA A O 1
ATOM 2750 N N . LEU A 1 367 ? -0.986 -10.200 -15.814 1.00 98.31 367 LEU A N 1
ATOM 2751 C CA . LEU A 1 367 ? 0.019 -11.138 -15.320 1.00 98.31 367 LEU A CA 1
ATOM 2752 C C . LEU A 1 367 ? -0.635 -12.214 -14.444 1.00 98.31 367 LEU A C 1
ATOM 2754 O O . LEU A 1 367 ? -1.216 -11.890 -13.408 1.00 98.31 367 LEU A O 1
ATOM 2758 N N . THR A 1 368 ? -0.510 -13.488 -14.827 1.00 96.62 368 THR A N 1
ATOM 2759 C CA . THR A 1 368 ? -1.151 -14.609 -14.111 1.00 96.62 368 THR A CA 1
ATOM 2760 C C . THR A 1 368 ? -0.201 -15.403 -13.217 1.00 96.62 368 THR A C 1
ATOM 2762 O O . THR A 1 368 ? -0.656 -16.034 -12.259 1.00 96.62 368 THR A O 1
ATOM 2765 N N . ALA A 1 369 ? 1.106 -15.389 -13.500 1.00 95.94 369 ALA A N 1
ATOM 2766 C CA . ALA A 1 369 ? 2.116 -16.157 -12.770 1.00 95.94 369 ALA A CA 1
ATOM 2767 C C . ALA A 1 369 ? 3.484 -15.456 -12.745 1.00 95.94 369 ALA A C 1
ATOM 2769 O O . ALA A 1 369 ? 3.816 -14.680 -13.639 1.00 95.94 369 ALA A O 1
ATOM 2770 N N . ILE A 1 370 ? 4.296 -15.781 -11.734 1.00 97.56 370 ILE A N 1
ATOM 2771 C CA . ILE A 1 370 ? 5.670 -15.284 -11.574 1.00 97.56 370 ILE A CA 1
ATOM 2772 C C . ILE A 1 370 ? 6.654 -16.466 -11.676 1.00 97.56 370 ILE A C 1
ATOM 2774 O O . ILE A 1 370 ? 6.433 -17.485 -11.014 1.00 97.56 370 ILE A O 1
ATOM 2778 N N . PRO A 1 371 ? 7.751 -16.356 -12.450 1.00 96.56 371 PRO A N 1
ATOM 2779 C CA . PRO A 1 371 ? 8.817 -17.359 -12.473 1.00 96.56 371 PRO A CA 1
ATOM 2780 C C . PRO A 1 371 ? 9.509 -17.519 -11.110 1.00 96.56 371 PRO A C 1
ATOM 2782 O O . PRO A 1 371 ? 9.868 -16.534 -10.470 1.00 96.56 371 PRO A O 1
ATOM 2785 N N . ALA A 1 372 ? 9.765 -18.760 -10.682 1.00 95.31 372 ALA A N 1
ATOM 2786 C CA . ALA A 1 372 ? 10.273 -19.057 -9.334 1.00 95.31 372 ALA A CA 1
ATOM 2787 C C . ALA A 1 372 ? 11.630 -18.418 -8.990 1.00 95.31 372 ALA A C 1
ATOM 2789 O O . ALA A 1 372 ? 11.849 -18.035 -7.848 1.00 95.31 372 ALA A O 1
ATOM 2790 N N . ASN A 1 373 ? 12.529 -18.280 -9.967 1.00 93.50 373 ASN A N 1
ATOM 2791 C CA . ASN A 1 373 ? 13.887 -17.773 -9.748 1.00 93.50 373 ASN A CA 1
ATOM 2792 C C . ASN A 1 373 ? 14.074 -16.321 -10.216 1.00 93.50 373 ASN A C 1
ATOM 2794 O O . ASN A 1 373 ? 15.214 -15.898 -10.383 1.00 93.50 373 ASN A O 1
ATOM 2798 N N . LEU A 1 374 ? 12.985 -15.568 -10.426 1.00 97.06 374 LEU A N 1
ATOM 2799 C CA . LEU A 1 374 ? 13.030 -14.251 -11.072 1.00 97.06 374 LEU A CA 1
ATOM 2800 C C . LEU A 1 374 ? 14.027 -13.278 -10.420 1.00 97.06 374 LEU A C 1
ATOM 2802 O O . LEU A 1 374 ? 14.690 -12.549 -11.141 1.00 97.06 374 LEU A O 1
ATOM 2806 N N . PHE A 1 375 ? 14.152 -13.277 -9.087 1.00 97.19 375 PHE A N 1
ATOM 2807 C CA . PHE A 1 375 ? 15.045 -12.368 -8.348 1.00 97.19 375 PHE A CA 1
ATOM 2808 C C . PHE A 1 375 ? 16.214 -13.071 -7.644 1.00 97.19 375 PHE A C 1
ATOM 2810 O O . PHE A 1 375 ? 16.874 -12.470 -6.800 1.00 97.19 375 PHE A O 1
ATOM 2817 N N . LYS A 1 376 ? 16.482 -14.345 -7.958 1.00 94.38 376 LYS A N 1
ATOM 2818 C CA . LYS A 1 376 ? 17.429 -15.183 -7.199 1.00 94.38 376 LYS A CA 1
ATOM 2819 C C . LYS A 1 376 ? 18.854 -14.614 -7.143 1.00 94.38 376 LYS A C 1
ATOM 2821 O O . LYS A 1 376 ? 19.566 -14.837 -6.169 1.00 94.38 376 LYS A O 1
ATOM 2826 N N . THR A 1 377 ? 19.272 -13.920 -8.193 1.00 93.31 377 THR A N 1
ATOM 2827 C CA . THR A 1 377 ? 20.620 -13.359 -8.370 1.00 93.31 377 THR A CA 1
ATOM 2828 C C . THR A 1 377 ? 20.714 -11.885 -7.974 1.00 93.31 377 THR A C 1
ATOM 2830 O O . THR A 1 377 ? 21.815 -11.343 -7.933 1.00 93.31 377 THR A O 1
ATOM 2833 N N . CYS A 1 378 ? 19.595 -11.252 -7.602 1.00 96.69 378 CYS A N 1
ATOM 2834 C CA . CYS A 1 378 ? 19.521 -9.837 -7.242 1.00 96.69 378 CYS A CA 1
ATOM 2835 C C . CYS A 1 378 ? 20.026 -9.563 -5.808 1.00 96.69 378 CYS A C 1
ATOM 2837 O O . CYS A 1 378 ? 19.321 -8.950 -5.003 1.00 96.69 378 CYS A O 1
ATOM 2839 N N . SER A 1 379 ? 21.228 -10.030 -5.452 1.00 94.44 379 SER A N 1
ATOM 2840 C CA . SER A 1 379 ? 21.777 -9.978 -4.084 1.00 94.44 379 SER A CA 1
ATOM 2841 C C . SER A 1 379 ? 21.953 -8.567 -3.510 1.00 94.44 379 SER A C 1
ATOM 2843 O O . SER A 1 379 ? 21.983 -8.399 -2.292 1.00 94.44 379 SER A O 1
ATOM 2845 N N . GLU A 1 380 ? 22.049 -7.555 -4.370 1.00 96.31 380 GLU A N 1
ATOM 2846 C CA . GLU A 1 380 ? 22.154 -6.133 -4.033 1.00 96.31 380 GLU A CA 1
ATOM 2847 C C . GLU A 1 380 ? 20.790 -5.420 -4.009 1.00 96.31 380 GLU A C 1
ATOM 2849 O O . GLU A 1 380 ? 20.730 -4.199 -3.857 1.00 96.31 380 GLU A O 1
ATOM 2854 N N . ALA A 1 381 ? 19.672 -6.138 -4.175 1.00 97.62 381 ALA A N 1
ATOM 2855 C CA . ALA A 1 381 ? 18.339 -5.550 -4.085 1.00 97.62 381 ALA A CA 1
ATOM 2856 C C . ALA A 1 381 ? 18.058 -4.964 -2.694 1.00 97.62 381 ALA A C 1
ATOM 2858 O O . ALA A 1 381 ? 18.264 -5.624 -1.676 1.00 97.62 381 ALA A O 1
ATOM 2859 N N . ASN A 1 382 ? 17.548 -3.729 -2.656 1.00 97.00 382 ASN A N 1
ATOM 2860 C CA . ASN A 1 382 ? 17.255 -3.006 -1.416 1.00 97.00 382 ASN A CA 1
ATOM 2861 C C . ASN A 1 382 ? 15.773 -2.625 -1.247 1.00 97.00 382 ASN A C 1
ATOM 2863 O O . ASN A 1 382 ? 15.340 -2.357 -0.126 1.00 97.00 382 ASN A O 1
ATOM 2867 N N . HIS A 1 383 ? 14.967 -2.650 -2.315 1.00 98.19 383 HIS A N 1
ATOM 2868 C CA . HIS A 1 383 ? 13.589 -2.157 -2.272 1.00 98.19 383 HIS A CA 1
ATOM 2869 C C . HIS A 1 383 ? 12.672 -2.895 -3.261 1.00 98.19 383 HIS A C 1
ATOM 2871 O O . HIS A 1 383 ? 12.942 -2.907 -4.458 1.00 98.19 383 HIS A O 1
ATOM 2877 N N . PHE A 1 384 ? 11.551 -3.443 -2.781 1.00 98.69 384 PHE A N 1
ATOM 2878 C CA . PHE A 1 384 ? 10.511 -4.114 -3.587 1.00 98.69 384 PHE A CA 1
ATOM 2879 C C . PHE A 1 384 ? 9.115 -3.507 -3.380 1.00 98.69 384 PHE A C 1
ATOM 2881 O O . PHE A 1 384 ? 8.092 -4.126 -3.687 1.00 98.69 384 PHE A O 1
ATOM 2888 N N . GLY A 1 385 ? 9.055 -2.281 -2.851 1.00 98.31 385 GLY A N 1
ATOM 2889 C CA . GLY A 1 385 ? 7.797 -1.594 -2.589 1.00 98.31 385 GLY A CA 1
ATOM 2890 C C . GLY A 1 385 ? 6.911 -1.535 -3.832 1.00 98.31 385 GLY A C 1
ATOM 2891 O O . GLY A 1 385 ? 7.303 -0.991 -4.861 1.00 98.31 385 GLY A O 1
ATOM 2892 N N . GLY A 1 386 ? 5.731 -2.139 -3.745 1.00 98.56 386 GLY A N 1
ATOM 2893 C CA . GLY A 1 386 ? 4.736 -2.167 -4.811 1.00 98.56 386 GLY A CA 1
ATOM 2894 C C . GLY A 1 386 ? 5.105 -2.944 -6.077 1.00 98.56 386 GLY A C 1
ATOM 2895 O O . GLY A 1 386 ? 4.429 -2.766 -7.088 1.00 98.56 386 GLY A O 1
ATOM 2896 N N . ALA A 1 387 ? 6.141 -3.795 -6.051 1.00 98.75 387 ALA A N 1
ATOM 2897 C CA . ALA A 1 387 ? 6.667 -4.479 -7.240 1.00 98.75 387 ALA A CA 1
ATOM 2898 C C . ALA A 1 387 ? 5.591 -5.160 -8.106 1.00 98.75 387 ALA A C 1
ATOM 2900 O O . ALA A 1 387 ? 5.686 -5.098 -9.326 1.00 98.75 387 ALA A O 1
ATOM 2901 N N . PHE A 1 388 ? 4.553 -5.735 -7.491 1.00 98.88 388 PHE A N 1
ATOM 2902 C CA . PHE A 1 388 ? 3.416 -6.380 -8.154 1.00 98.88 388 PHE A CA 1
ATOM 2903 C C . PHE A 1 388 ? 2.064 -5.759 -7.759 1.00 98.88 388 PHE A C 1
ATOM 2905 O O . PHE A 1 388 ? 1.019 -6.385 -7.944 1.00 98.88 388 PHE A O 1
ATOM 2912 N N . THR A 1 389 ? 2.037 -4.531 -7.221 1.00 98.88 389 THR A N 1
ATOM 2913 C CA . THR A 1 389 ? 0.774 -3.859 -6.865 1.00 98.88 389 THR A CA 1
ATOM 2914 C C . THR A 1 389 ? -0.171 -3.829 -8.064 1.00 98.88 389 THR A C 1
ATOM 2916 O O . THR A 1 389 ? 0.225 -3.419 -9.149 1.00 98.88 389 THR A O 1
ATOM 2919 N N . GLY A 1 390 ? -1.430 -4.219 -7.878 1.00 98.75 390 GLY A N 1
ATOM 2920 C CA . GLY A 1 390 ? -2.457 -4.158 -8.915 1.00 98.75 390 GLY A CA 1
ATOM 2921 C C . GLY A 1 390 ? -2.326 -5.220 -10.010 1.00 98.75 390 GLY A C 1
ATOM 2922 O O . GLY A 1 390 ? -3.032 -5.120 -11.013 1.00 98.75 390 GLY A O 1
ATOM 2923 N N . CYS A 1 391 ? -1.481 -6.247 -9.843 1.00 98.75 391 CYS A N 1
ATOM 2924 C CA . CYS A 1 391 ? -1.493 -7.444 -10.694 1.00 98.75 391 CYS A CA 1
ATOM 2925 C C . CYS A 1 391 ? -2.748 -8.285 -10.392 1.00 98.75 391 CYS A C 1
ATOM 2927 O O . CYS A 1 391 ? -2.692 -9.345 -9.773 1.00 98.75 391 CYS A O 1
ATOM 2929 N N . SER A 1 392 ? -3.918 -7.767 -10.766 1.00 98.44 392 SER A N 1
ATOM 2930 C CA . SER A 1 392 ? -5.227 -8.252 -10.313 1.00 98.44 392 SER A CA 1
ATOM 2931 C C . SER A 1 392 ? -5.581 -9.666 -10.782 1.00 98.44 392 SER A C 1
ATOM 2933 O O . SER A 1 392 ? -6.448 -10.286 -10.164 1.00 98.44 392 SER A O 1
ATOM 2935 N N . GLN A 1 393 ? -4.914 -10.188 -11.817 1.00 98.44 393 GLN A N 1
ATOM 2936 C CA . GLN A 1 393 ? -5.071 -11.559 -12.328 1.00 98.44 393 GLN A CA 1
ATOM 2937 C C . GLN A 1 393 ? -3.994 -12.540 -11.841 1.00 98.44 393 GLN A C 1
ATOM 2939 O O . GLN A 1 393 ? -4.043 -13.714 -12.205 1.00 98.44 393 GLN A O 1
ATOM 2944 N N . LEU A 1 394 ? -3.051 -12.104 -10.999 1.00 98.44 394 LEU A N 1
ATOM 2945 C CA . LEU A 1 394 ? -2.017 -12.984 -10.456 1.00 98.44 394 LEU A CA 1
ATOM 2946 C C . LEU A 1 394 ? -2.667 -14.062 -9.583 1.00 98.44 394 LEU A C 1
ATOM 2948 O O . LEU A 1 394 ? -3.344 -13.725 -8.617 1.00 98.44 394 LEU A O 1
ATOM 2952 N N . LEU A 1 395 ? -2.458 -15.340 -9.911 1.00 97.06 395 LEU A N 1
ATOM 2953 C CA . LEU A 1 395 ? -3.123 -16.463 -9.234 1.00 97.06 395 LEU A CA 1
ATOM 2954 C C . LEU A 1 395 ? -2.307 -17.024 -8.064 1.00 97.06 395 LEU A C 1
ATOM 2956 O O . LEU A 1 395 ? -2.869 -17.432 -7.046 1.00 97.06 395 LEU A O 1
ATOM 2960 N N . SER A 1 396 ? -0.980 -17.044 -8.194 1.00 96.06 396 SER A N 1
ATOM 2961 C CA . SER A 1 396 ? -0.071 -17.614 -7.195 1.00 96.06 396 SER A CA 1
ATOM 2962 C C . SER A 1 396 ? 1.303 -16.952 -7.217 1.00 96.06 396 SER A C 1
ATOM 2964 O O . SER A 1 396 ? 1.777 -16.551 -8.281 1.00 96.06 396 SER A O 1
ATOM 2966 N N . VAL A 1 397 ? 1.977 -16.930 -6.066 1.00 97.12 397 VAL A N 1
ATOM 2967 C CA . VAL A 1 397 ? 3.389 -16.529 -5.945 1.00 97.12 397 VAL A CA 1
ATOM 2968 C C . VAL A 1 397 ? 4.248 -17.766 -5.639 1.00 97.12 397 VAL A C 1
ATOM 2970 O O . VAL A 1 397 ? 3.897 -18.510 -4.719 1.00 97.12 397 VAL A O 1
ATOM 2973 N N . PRO A 1 398 ? 5.354 -18.010 -6.369 1.00 96.62 398 PRO A N 1
ATOM 2974 C CA . PRO A 1 398 ? 6.221 -19.164 -6.134 1.00 96.62 398 PRO A CA 1
ATOM 2975 C C . PRO A 1 398 ? 6.924 -19.102 -4.768 1.00 96.62 398 PRO A C 1
ATOM 2977 O O . PRO A 1 398 ? 7.138 -18.029 -4.202 1.00 96.62 398 PRO A O 1
ATOM 2980 N N . ALA A 1 399 ? 7.293 -20.274 -4.244 1.00 96.69 399 ALA A N 1
ATOM 2981 C CA . ALA A 1 399 ? 8.035 -20.391 -2.990 1.00 96.69 399 ALA A CA 1
ATOM 2982 C C . ALA A 1 399 ? 9.408 -19.716 -3.094 1.00 96.69 399 ALA A C 1
ATOM 2984 O O . ALA A 1 399 ? 10.071 -19.811 -4.125 1.00 96.69 399 ALA A O 1
ATOM 2985 N N . GLY A 1 400 ? 9.821 -19.047 -2.019 1.00 96.75 400 GLY A N 1
ATOM 2986 C CA . GLY A 1 400 ? 11.140 -18.427 -1.920 1.00 96.75 400 GLY A CA 1
ATOM 2987 C C . GLY A 1 400 ? 11.457 -17.338 -2.951 1.00 96.75 400 GLY A C 1
ATOM 2988 O O . GLY A 1 400 ? 12.635 -17.076 -3.167 1.00 96.75 400 GLY A O 1
ATOM 2989 N N . LEU A 1 401 ? 10.458 -16.691 -3.573 1.00 97.88 401 LEU A N 1
ATOM 2990 C CA . LEU A 1 401 ? 10.688 -15.664 -4.606 1.00 97.88 401 LEU A CA 1
ATOM 2991 C C . LEU A 1 401 ? 11.665 -14.557 -4.163 1.00 97.88 401 LEU A C 1
ATOM 2993 O O . LEU A 1 401 ? 12.436 -14.069 -4.987 1.00 97.88 401 LEU A O 1
ATOM 2997 N N . PHE A 1 402 ? 11.634 -14.169 -2.882 1.00 97.94 402 PHE A N 1
ATOM 2998 C CA . PHE A 1 402 ? 12.546 -13.180 -2.296 1.00 97.94 402 PHE A CA 1
ATOM 2999 C C . PHE A 1 402 ? 13.515 -13.784 -1.269 1.00 97.94 402 PHE A C 1
ATOM 3001 O O . PHE A 1 402 ? 14.195 -13.042 -0.560 1.00 97.94 402 PHE A O 1
ATOM 3008 N N . ALA A 1 403 ? 13.582 -15.112 -1.154 1.00 97.38 403 ALA A N 1
ATOM 3009 C CA . ALA A 1 403 ? 14.359 -15.754 -0.103 1.00 97.38 403 ALA A CA 1
ATOM 3010 C C . ALA A 1 403 ? 15.855 -15.407 -0.205 1.00 97.38 403 ALA A C 1
ATOM 3012 O O . ALA A 1 403 ? 16.455 -15.457 -1.277 1.00 97.38 403 ALA A O 1
ATOM 3013 N N . GLY A 1 404 ? 16.464 -15.064 0.931 1.00 96.00 404 GLY A N 1
ATOM 3014 C CA . GLY A 1 404 ? 17.886 -14.736 1.043 1.00 96.00 404 GLY A CA 1
ATOM 3015 C C . GLY A 1 404 ? 18.281 -13.333 0.568 1.00 96.00 404 GLY A C 1
ATOM 3016 O O . GLY A 1 404 ? 19.454 -12.974 0.693 1.00 96.00 404 GLY A O 1
ATOM 3017 N N . LEU A 1 405 ? 17.339 -12.510 0.087 1.00 97.50 405 LEU A N 1
ATOM 3018 C CA . LEU A 1 405 ? 17.593 -11.115 -0.295 1.00 97.50 405 LEU A CA 1
ATOM 3019 C C . LEU A 1 405 ? 17.761 -10.232 0.953 1.00 97.50 405 LEU A C 1
ATOM 3021 O O . LEU A 1 405 ? 16.897 -9.438 1.325 1.00 97.50 405 LEU A O 1
ATOM 3025 N N . SER A 1 406 ? 18.889 -10.419 1.636 1.00 96.69 406 SER A N 1
ATOM 3026 C CA . SER A 1 406 ? 19.161 -9.893 2.978 1.00 96.69 406 SER A CA 1
ATOM 3027 C C . SER A 1 406 ? 19.321 -8.375 3.048 1.00 96.69 406 SER A C 1
ATOM 3029 O O . SER A 1 406 ? 19.176 -7.822 4.132 1.00 96.69 406 SER A O 1
ATOM 3031 N N . LYS A 1 407 ? 19.578 -7.699 1.920 1.00 97.94 407 LYS A N 1
ATOM 3032 C CA . LYS A 1 407 ? 19.720 -6.234 1.825 1.00 97.94 407 LYS A CA 1
ATOM 3033 C C . LYS A 1 407 ? 18.396 -5.493 1.603 1.00 97.94 407 LYS A C 1
ATOM 3035 O O . LYS A 1 407 ? 18.375 -4.264 1.640 1.00 97.94 407 LYS A O 1
ATOM 3040 N N . VAL A 1 408 ? 17.287 -6.207 1.380 1.00 98.50 408 VAL A N 1
ATOM 3041 C CA . VAL A 1 408 ? 15.982 -5.576 1.150 1.00 98.50 408 VAL A CA 1
ATOM 3042 C C . VAL A 1 408 ? 15.441 -5.001 2.449 1.00 98.50 408 VAL A C 1
ATOM 3044 O O . VAL A 1 408 ? 15.221 -5.736 3.407 1.00 98.50 408 VAL A O 1
ATOM 3047 N N . THR A 1 409 ? 15.147 -3.702 2.455 1.00 98.25 409 THR A N 1
ATOM 3048 C CA . THR A 1 409 ? 14.575 -3.007 3.616 1.00 98.25 409 THR A CA 1
ATOM 3049 C C . THR A 1 409 ? 13.067 -2.796 3.503 1.00 98.25 409 THR A C 1
ATOM 3051 O O . THR A 1 409 ? 12.397 -2.631 4.522 1.00 98.25 409 THR A O 1
ATOM 3054 N N . TYR A 1 410 ? 12.494 -2.838 2.296 1.00 98.38 410 TYR A N 1
ATOM 3055 C CA . TYR A 1 410 ? 11.114 -2.403 2.068 1.00 98.38 410 TYR A CA 1
ATOM 3056 C C . TYR A 1 410 ? 10.312 -3.344 1.153 1.00 98.38 410 TYR A C 1
ATOM 3058 O O . TYR A 1 410 ? 10.577 -3.431 -0.048 1.00 98.38 410 TYR A O 1
ATOM 3066 N N . PHE A 1 411 ? 9.266 -3.973 1.706 1.00 98.69 411 PHE A N 1
ATOM 3067 C CA . PHE A 1 411 ? 8.274 -4.792 0.983 1.00 98.69 411 PHE A CA 1
ATOM 3068 C C . PHE A 1 411 ? 6.855 -4.198 1.035 1.00 98.69 411 PHE A C 1
ATOM 3070 O O . PHE A 1 411 ? 5.867 -4.882 0.755 1.00 98.69 411 PHE A O 1
ATOM 3077 N N . GLY A 1 412 ? 6.718 -2.919 1.399 1.00 98.25 412 GLY A N 1
ATOM 3078 C CA . GLY A 1 412 ? 5.409 -2.283 1.511 1.00 98.25 412 GLY A CA 1
ATOM 3079 C C . GLY A 1 412 ? 4.627 -2.355 0.196 1.00 98.25 412 GLY A C 1
ATOM 3080 O O . GLY A 1 412 ? 5.178 -2.114 -0.874 1.00 98.25 412 GLY A O 1
ATOM 3081 N N . THR A 1 413 ? 3.339 -2.690 0.249 1.00 98.62 413 THR A N 1
ATOM 3082 C CA . THR A 1 413 ? 2.437 -2.809 -0.920 1.00 98.62 413 THR A CA 1
ATOM 3083 C C . THR A 1 413 ? 2.822 -3.837 -1.999 1.00 98.62 413 THR A C 1
ATOM 3085 O O . THR A 1 413 ? 2.145 -3.890 -3.023 1.00 98.62 413 THR A O 1
ATOM 3088 N N . VAL A 1 414 ? 3.847 -4.680 -1.800 1.00 98.81 414 VAL A N 1
ATOM 3089 C CA . VAL A 1 414 ? 4.432 -5.547 -2.850 1.00 98.81 414 VAL A CA 1
ATOM 3090 C C . VAL A 1 414 ? 3.407 -6.332 -3.688 1.00 98.81 414 VAL A C 1
ATOM 3092 O O . VAL A 1 414 ? 3.541 -6.342 -4.906 1.00 98.81 414 VAL A O 1
ATOM 3095 N N . PHE A 1 415 ? 2.352 -6.887 -3.084 1.00 98.81 415 PHE A N 1
ATOM 3096 C CA . PHE A 1 415 ? 1.238 -7.583 -3.749 1.00 98.81 415 PHE A CA 1
ATOM 3097 C C . PHE A 1 415 ? -0.125 -6.904 -3.512 1.00 98.81 415 PHE A C 1
ATOM 3099 O O . PHE A 1 415 ? -1.170 -7.516 -3.727 1.00 98.81 415 PHE A O 1
ATOM 3106 N N . SER A 1 416 ? -0.151 -5.638 -3.084 1.00 98.88 416 SER A N 1
ATOM 3107 C CA . SER A 1 416 ? -1.394 -4.891 -2.841 1.00 98.88 416 SER A CA 1
ATOM 3108 C C . SER A 1 416 ? -2.308 -4.918 -4.071 1.00 98.88 416 SER A C 1
ATOM 3110 O O . SER A 1 416 ? -1.868 -4.645 -5.183 1.00 98.88 416 SER A O 1
ATOM 3112 N N . GLY A 1 417 ? -3.582 -5.256 -3.898 1.00 98.75 417 GLY A N 1
ATOM 3113 C CA . GLY A 1 417 ? -4.573 -5.301 -4.970 1.00 98.75 417 GLY A CA 1
ATOM 3114 C C . GLY A 1 417 ? -4.449 -6.496 -5.920 1.00 98.75 417 GLY A C 1
ATOM 3115 O O . GLY A 1 417 ? -5.132 -6.506 -6.944 1.00 98.75 417 GLY A O 1
ATOM 3116 N N . CYS A 1 418 ? -3.638 -7.514 -5.605 1.00 98.75 418 CYS A N 1
ATOM 3117 C CA . CYS A 1 418 ? -3.648 -8.792 -6.327 1.00 98.75 418 CYS A CA 1
ATOM 3118 C C . CYS A 1 418 ? -4.918 -9.585 -5.965 1.00 98.75 418 CYS A C 1
ATOM 3120 O O . CYS A 1 418 ? -4.884 -10.571 -5.234 1.00 98.75 418 CYS A O 1
ATOM 3122 N N . SER A 1 419 ? -6.079 -9.117 -6.426 1.00 98.44 419 SER A N 1
ATOM 3123 C CA . SER A 1 419 ? -7.393 -9.588 -5.970 1.00 98.44 419 SER A CA 1
ATOM 3124 C C . SER A 1 419 ? -7.682 -11.060 -6.276 1.00 98.44 419 SER A C 1
ATOM 3126 O O . SER A 1 419 ? -8.483 -11.662 -5.560 1.00 98.44 419 SER A O 1
ATOM 3128 N N . SER A 1 420 ? -7.037 -11.633 -7.297 1.00 98.50 420 SER A N 1
ATOM 3129 C CA . SER A 1 420 ? -7.161 -13.052 -7.677 1.00 98.50 420 SER A CA 1
ATOM 3130 C C . SER A 1 420 ? -6.090 -13.954 -7.052 1.00 98.50 420 SER A C 1
ATOM 3132 O O . SER A 1 420 ? -6.119 -15.164 -7.273 1.00 98.50 420 SER A O 1
ATOM 3134 N N . LEU A 1 421 ? -5.158 -13.395 -6.267 1.00 98.38 421 LEU A N 1
ATOM 3135 C CA . LEU A 1 421 ? -4.068 -14.156 -5.660 1.00 98.38 421 LEU A CA 1
ATOM 3136 C C . LEU A 1 421 ? -4.633 -15.127 -4.633 1.00 98.38 421 LEU A C 1
ATOM 3138 O O . LEU A 1 421 ? -5.159 -14.693 -3.613 1.00 98.38 421 LEU A O 1
ATOM 3142 N N . LYS A 1 422 ? -4.498 -16.427 -4.902 1.00 97.12 422 LYS A N 1
ATOM 3143 C CA . LYS A 1 422 ? -5.067 -17.498 -4.082 1.00 97.12 422 LYS A CA 1
ATOM 3144 C C . LYS A 1 422 ? -4.090 -18.037 -3.042 1.00 97.12 422 LYS A C 1
ATOM 3146 O O . LYS A 1 422 ? -4.465 -18.266 -1.893 1.00 97.12 422 LYS A O 1
ATOM 3151 N N . THR A 1 423 ? -2.837 -18.239 -3.447 1.00 94.94 423 THR A N 1
ATOM 3152 C CA . THR A 1 423 ? -1.802 -18.871 -2.618 1.00 94.94 423 THR A CA 1
ATOM 3153 C C . THR A 1 423 ? -0.454 -18.185 -2.771 1.00 94.94 423 THR A C 1
ATOM 3155 O O . THR A 1 423 ? -0.054 -17.807 -3.875 1.00 94.94 423 THR A O 1
ATOM 3158 N N . VAL A 1 424 ? 0.297 -18.127 -1.677 1.00 96.19 424 VAL A N 1
ATOM 3159 C CA . VAL A 1 424 ? 1.709 -17.732 -1.665 1.00 96.19 424 VAL A CA 1
ATOM 3160 C C . VAL A 1 424 ? 2.565 -18.916 -1.229 1.00 96.19 424 VAL A C 1
ATOM 3162 O O . VAL A 1 424 ? 2.194 -19.646 -0.309 1.00 96.19 424 VAL A O 1
ATOM 3165 N N . GLY A 1 425 ? 3.682 -19.143 -1.918 1.00 94.31 425 GLY A N 1
ATOM 3166 C CA . GLY A 1 425 ? 4.578 -20.257 -1.627 1.00 94.31 425 GLY A CA 1
ATOM 3167 C C . GLY A 1 425 ? 5.319 -20.119 -0.292 1.00 94.31 425 GLY A C 1
ATOM 3168 O O . GLY A 1 425 ? 5.459 -19.023 0.253 1.00 94.31 425 GLY A O 1
ATOM 3169 N N . ALA A 1 426 ? 5.810 -21.256 0.214 1.00 95.62 426 ALA A N 1
ATOM 3170 C CA . ALA A 1 426 ? 6.600 -21.351 1.444 1.00 95.62 426 ALA A CA 1
ATOM 3171 C C . ALA A 1 426 ? 7.824 -20.426 1.432 1.00 95.62 426 ALA A C 1
ATOM 3173 O O . ALA A 1 426 ? 8.428 -20.200 0.377 1.00 95.62 426 ALA A O 1
ATOM 3174 N N . GLY A 1 427 ? 8.169 -19.886 2.603 1.00 95.44 427 GLY A N 1
ATOM 3175 C CA . GLY A 1 427 ? 9.369 -19.070 2.791 1.00 95.44 427 GLY A CA 1
ATOM 3176 C C . GLY A 1 427 ? 9.505 -17.884 1.828 1.00 95.44 427 GLY A C 1
ATOM 3177 O O . GLY A 1 427 ? 10.622 -17.544 1.449 1.00 95.44 427 GLY A O 1
ATOM 3178 N N . LEU A 1 428 ? 8.395 -17.271 1.393 1.00 97.75 428 LEU A N 1
ATOM 3179 C CA . LEU A 1 428 ? 8.396 -16.201 0.385 1.00 97.75 428 LEU A CA 1
ATOM 3180 C C . LEU A 1 428 ? 9.402 -15.075 0.688 1.00 97.75 428 LEU A C 1
ATOM 3182 O O . LEU A 1 428 ? 10.075 -14.617 -0.234 1.00 97.75 428 LEU A O 1
ATOM 3186 N N . PHE A 1 429 ? 9.524 -14.671 1.958 1.00 98.06 429 PHE A N 1
ATOM 3187 C CA . PHE A 1 429 ? 10.476 -13.656 2.430 1.00 98.06 429 PHE A CA 1
ATOM 3188 C C . PHE A 1 429 ? 11.566 -14.240 3.345 1.00 98.06 429 PHE A C 1
ATOM 3190 O O . PHE A 1 429 ? 12.188 -13.510 4.117 1.00 98.06 429 PHE A O 1
ATOM 3197 N N . ALA A 1 430 ? 11.791 -15.557 3.300 1.00 97.75 430 ALA A N 1
ATOM 3198 C CA . ALA A 1 430 ? 12.687 -16.222 4.237 1.00 97.75 430 ALA A CA 1
ATOM 3199 C C . ALA A 1 430 ? 14.117 -15.659 4.151 1.00 97.75 430 ALA A C 1
ATOM 3201 O O . ALA A 1 430 ? 14.713 -15.604 3.078 1.00 97.75 430 ALA A O 1
ATOM 3202 N N . GLY A 1 431 ? 14.690 -15.243 5.279 1.00 97.31 431 GLY A N 1
ATOM 3203 C CA . GLY A 1 431 ? 16.049 -14.697 5.336 1.00 97.31 431 GLY A CA 1
ATOM 3204 C C . GLY A 1 431 ? 16.207 -13.264 4.807 1.00 97.31 431 GLY A C 1
ATOM 3205 O O . GLY A 1 431 ? 17.339 -12.794 4.688 1.00 97.31 431 GLY A O 1
ATOM 3206 N N . CYS A 1 432 ? 15.116 -12.537 4.531 1.00 98.19 432 CYS A N 1
ATOM 3207 C CA . CYS A 1 432 ? 15.152 -11.086 4.304 1.00 98.19 432 CYS A CA 1
ATOM 3208 C C . CYS A 1 432 ? 15.414 -10.343 5.627 1.00 98.19 432 CYS A C 1
ATOM 3210 O O . CYS A 1 432 ? 14.524 -9.708 6.195 1.00 98.19 432 CYS A O 1
ATOM 3212 N N . SER A 1 433 ? 16.632 -10.472 6.154 1.00 98.06 433 SER A N 1
ATOM 3213 C CA . SER A 1 433 ? 16.971 -10.084 7.525 1.00 98.06 433 SER A CA 1
ATOM 3214 C C . SER A 1 433 ? 16.906 -8.582 7.788 1.00 98.06 433 SER A C 1
ATOM 3216 O O . SER A 1 433 ? 16.565 -8.204 8.904 1.00 98.06 433 SER A O 1
ATOM 3218 N N . GLN A 1 434 ? 17.156 -7.733 6.786 1.00 98.44 434 GLN A N 1
ATOM 3219 C CA . GLN A 1 434 ? 17.049 -6.273 6.915 1.00 98.44 434 GLN A CA 1
ATOM 3220 C C . GLN A 1 434 ? 15.659 -5.711 6.579 1.00 98.44 434 GLN A C 1
ATOM 3222 O O . GLN A 1 434 ? 15.490 -4.491 6.594 1.00 98.44 434 GLN A O 1
ATOM 3227 N N . ALA A 1 435 ? 14.657 -6.553 6.296 1.00 98.62 435 ALA A N 1
ATOM 3228 C CA . ALA A 1 435 ? 13.313 -6.082 5.970 1.00 98.62 435 ALA A CA 1
ATOM 3229 C C . ALA A 1 435 ? 12.709 -5.312 7.153 1.00 98.62 435 ALA A C 1
ATOM 3231 O O . ALA A 1 435 ? 12.502 -5.872 8.225 1.00 98.62 435 ALA A O 1
ATOM 3232 N N . GLN A 1 436 ? 12.392 -4.033 6.946 1.00 98.38 436 GLN A N 1
ATOM 3233 C CA . GLN A 1 436 ? 11.880 -3.136 7.984 1.00 98.38 436 GLN A CA 1
ATOM 3234 C C . GLN A 1 436 ? 10.353 -3.072 8.005 1.00 98.38 436 GLN A C 1
ATOM 3236 O O . GLN A 1 436 ? 9.762 -2.753 9.039 1.00 98.38 436 GLN A O 1
ATOM 3241 N N . THR A 1 437 ? 9.690 -3.342 6.878 1.00 98.44 437 THR A N 1
ATOM 3242 C CA . THR A 1 437 ? 8.236 -3.186 6.755 1.00 98.44 437 THR A CA 1
ATOM 3243 C C . THR A 1 437 ? 7.610 -4.130 5.734 1.00 98.44 437 THR A C 1
ATOM 3245 O O . THR A 1 437 ? 8.097 -4.275 4.610 1.00 98.44 437 THR A O 1
ATOM 3248 N N . PHE A 1 438 ? 6.466 -4.697 6.127 1.00 98.69 438 PHE A N 1
ATOM 3249 C CA . PHE A 1 438 ? 5.523 -5.413 5.261 1.00 98.69 438 PHE A CA 1
ATOM 3250 C C . PHE A 1 438 ? 4.174 -4.684 5.181 1.00 98.69 438 PHE A C 1
ATOM 3252 O O . PHE A 1 438 ? 3.136 -5.298 4.909 1.00 98.69 438 PHE A O 1
ATOM 3259 N N . ALA A 1 439 ? 4.164 -3.373 5.449 1.00 98.69 439 ALA A N 1
ATOM 3260 C CA . ALA A 1 439 ? 2.938 -2.590 5.490 1.00 98.69 439 ALA A CA 1
ATOM 3261 C C . ALA A 1 439 ? 2.153 -2.729 4.177 1.00 98.69 439 ALA A C 1
ATOM 3263 O O . ALA A 1 439 ? 2.675 -2.495 3.087 1.00 98.69 439 ALA A O 1
ATOM 3264 N N . SER A 1 440 ? 0.885 -3.123 4.274 1.00 98.81 440 SER A N 1
ATOM 3265 C CA . SER A 1 440 ? 0.001 -3.327 3.117 1.00 98.81 440 SER A CA 1
ATOM 3266 C C . SER A 1 440 ? 0.497 -4.338 2.065 1.00 98.81 440 SER A C 1
ATOM 3268 O O . SER A 1 440 ? 0.016 -4.305 0.934 1.00 98.81 440 SER A O 1
ATOM 3270 N N . ALA A 1 441 ? 1.446 -5.230 2.389 1.00 98.81 441 ALA A N 1
ATOM 3271 C CA . ALA A 1 441 ? 2.056 -6.144 1.413 1.00 98.81 441 ALA A CA 1
ATOM 3272 C C . ALA A 1 441 ? 1.034 -6.996 0.639 1.00 98.81 441 ALA A C 1
ATOM 3274 O O . ALA A 1 441 ? 1.224 -7.201 -0.553 1.00 98.81 441 ALA A O 1
ATOM 3275 N N . PHE A 1 442 ? -0.061 -7.419 1.275 1.00 98.81 442 PHE A N 1
ATOM 3276 C CA . PHE A 1 442 ? -1.165 -8.184 0.681 1.00 98.81 442 PHE A CA 1
ATOM 3277 C C . PHE A 1 442 ? -2.509 -7.443 0.791 1.00 98.81 442 PHE A C 1
ATOM 3279 O O . PHE A 1 442 ? -3.569 -8.062 0.844 1.00 98.81 442 PHE A O 1
ATOM 3286 N N . TYR A 1 443 ? -2.487 -6.109 0.848 1.00 98.88 443 TYR A N 1
ATOM 3287 C CA . TYR A 1 443 ? -3.700 -5.304 0.994 1.00 98.88 443 TYR A CA 1
ATOM 3288 C C . TYR A 1 443 ? -4.715 -5.623 -0.113 1.00 98.88 443 TYR A C 1
ATOM 3290 O O . TYR A 1 443 ? -4.406 -5.541 -1.295 1.00 98.88 443 TYR A O 1
ATOM 3298 N N . SER A 1 444 ? -5.950 -5.954 0.255 1.00 98.69 444 SER A N 1
ATOM 3299 C CA . SER A 1 444 ? -7.042 -6.328 -0.651 1.00 98.69 444 SER A CA 1
ATOM 3300 C C . SER A 1 444 ? -6.745 -7.520 -1.578 1.00 98.69 444 SER A C 1
ATOM 3302 O O . SER A 1 444 ? -7.331 -7.616 -2.660 1.00 98.69 444 SER A O 1
ATOM 3304 N N . CYS A 1 445 ? -5.904 -8.473 -1.158 1.00 98.75 445 CYS A N 1
ATOM 3305 C CA . CYS A 1 445 ? -5.793 -9.789 -1.800 1.00 98.75 445 CYS A CA 1
ATOM 3306 C C . CYS A 1 445 ? -7.007 -10.662 -1.437 1.00 98.75 445 CYS A C 1
ATOM 3308 O O . CYS A 1 445 ? -6.922 -11.603 -0.652 1.00 98.75 445 CYS A O 1
ATOM 3310 N N . ARG A 1 446 ? -8.181 -10.307 -1.973 1.00 98.56 446 ARG A N 1
ATOM 3311 C CA . ARG A 1 446 ? -9.492 -10.842 -1.554 1.00 98.56 446 ARG A CA 1
ATOM 3312 C C . ARG A 1 446 ? -9.621 -12.362 -1.683 1.00 98.56 446 ARG A C 1
ATOM 3314 O O . ARG A 1 446 ? -10.341 -12.960 -0.886 1.00 98.56 446 ARG A O 1
ATOM 3321 N N . SER A 1 447 ? -8.924 -12.969 -2.644 1.00 98.56 447 SER A N 1
ATOM 3322 C CA . SER A 1 447 ? -8.940 -14.419 -2.894 1.00 98.56 447 SER A CA 1
ATOM 3323 C C . SER A 1 447 ? -7.859 -15.198 -2.136 1.00 98.56 447 SER A C 1
ATOM 3325 O O . SER A 1 447 ? -7.787 -16.411 -2.294 1.00 98.56 447 SER A O 1
ATOM 3327 N N . LEU A 1 448 ? -7.017 -14.535 -1.330 1.00 98.44 448 LEU A N 1
ATOM 3328 C CA . LEU A 1 448 ? -5.905 -15.187 -0.637 1.00 98.44 448 LEU A CA 1
ATOM 3329 C C . LEU A 1 448 ? -6.449 -16.087 0.473 1.00 98.44 448 LEU A C 1
ATOM 3331 O O . LEU A 1 448 ? -6.907 -15.584 1.494 1.00 98.44 448 LEU A O 1
ATOM 3335 N N . GLU A 1 449 ? -6.404 -17.402 0.262 1.00 96.12 449 GLU A N 1
ATOM 3336 C CA . GLU A 1 449 ? -6.975 -18.401 1.177 1.00 96.12 449 GLU A CA 1
ATOM 3337 C C . GLU A 1 449 ? -5.970 -18.817 2.254 1.00 96.12 449 GLU A C 1
ATOM 3339 O O . GLU A 1 449 ? -6.273 -18.813 3.449 1.00 96.12 449 GLU A O 1
ATOM 3344 N N . THR A 1 450 ? -4.748 -19.155 1.832 1.00 86.81 450 THR A N 1
ATOM 3345 C CA . THR A 1 450 ? -3.729 -19.746 2.705 1.00 86.81 450 THR A CA 1
ATOM 3346 C C . THR A 1 450 ? -2.415 -18.984 2.640 1.00 86.81 450 THR A C 1
ATOM 3348 O O . THR A 1 450 ? -1.855 -18.781 1.558 1.00 86.81 450 THR A O 1
ATOM 3351 N N . VAL A 1 451 ? -1.881 -18.659 3.816 1.00 93.06 451 VAL A N 1
ATOM 3352 C CA . VAL A 1 451 ? -0.507 -18.194 4.003 1.00 93.06 451 VAL A CA 1
ATOM 3353 C C . VAL A 1 451 ? 0.211 -19.195 4.903 1.00 93.06 451 VAL A C 1
ATOM 3355 O O . VAL A 1 451 ? -0.230 -19.498 6.009 1.00 93.06 451 VAL A O 1
ATOM 3358 N N . VAL A 1 452 ? 1.310 -19.739 4.397 1.00 92.44 452 VAL A N 1
ATOM 3359 C CA . VAL A 1 452 ? 2.212 -20.649 5.114 1.00 92.44 452 VAL A CA 1
ATOM 3360 C C . VAL A 1 452 ? 2.857 -19.986 6.336 1.00 92.44 452 VAL A C 1
ATOM 3362 O O . VAL A 1 452 ? 3.150 -18.791 6.334 1.00 92.44 452 VAL A O 1
ATOM 3365 N N . LYS A 1 453 ? 3.104 -20.771 7.393 1.00 94.38 453 LYS A N 1
ATOM 3366 C CA . LYS A 1 453 ? 3.623 -20.251 8.670 1.00 94.38 453 LYS A CA 1
ATOM 3367 C C . LYS A 1 453 ? 5.014 -19.625 8.555 1.00 94.38 453 LYS A C 1
ATOM 3369 O O . LYS A 1 453 ? 5.288 -18.676 9.274 1.00 94.38 453 LYS A O 1
ATOM 3374 N N . ASP A 1 454 ? 5.868 -20.134 7.676 1.00 95.38 454 ASP A N 1
ATOM 3375 C CA . ASP A 1 454 ? 7.275 -19.739 7.540 1.00 95.38 454 ASP A CA 1
ATOM 3376 C C . ASP A 1 454 ? 7.505 -18.521 6.626 1.00 95.38 454 ASP A C 1
ATOM 3378 O O . ASP A 1 454 ? 8.651 -18.167 6.353 1.00 95.38 454 ASP A O 1
ATOM 3382 N N . ILE A 1 455 ? 6.437 -17.850 6.175 1.00 97.00 455 ILE A N 1
ATOM 3383 C CA . ILE A 1 455 ? 6.502 -16.731 5.223 1.00 97.00 455 ILE A CA 1
ATOM 3384 C C . ILE A 1 455 ? 7.484 -15.615 5.631 1.00 97.00 455 ILE A C 1
ATOM 3386 O O . ILE A 1 455 ? 8.123 -15.039 4.752 1.00 97.00 455 ILE A O 1
ATOM 3390 N N . PHE A 1 456 ? 7.624 -15.341 6.935 1.00 97.31 456 PHE A N 1
ATOM 3391 C CA . PHE A 1 456 ? 8.488 -14.294 7.505 1.00 97.31 456 PHE A CA 1
ATOM 3392 C C . PHE A 1 456 ? 9.703 -14.845 8.278 1.00 97.31 456 PHE A C 1
ATOM 3394 O O . PHE A 1 456 ? 10.280 -14.132 9.102 1.00 97.31 456 PHE A O 1
ATOM 3401 N N . SER A 1 457 ? 10.087 -16.111 8.075 1.00 97.88 457 SER A N 1
ATOM 3402 C CA . SER A 1 457 ? 11.216 -16.697 8.813 1.00 97.88 457 SER A CA 1
ATOM 3403 C C . SER A 1 457 ? 12.517 -15.926 8.549 1.00 97.88 457 SER A C 1
ATOM 3405 O O . SER A 1 457 ? 12.861 -15.626 7.410 1.00 97.88 457 SER A O 1
ATOM 3407 N N . GLY A 1 458 ? 13.248 -15.569 9.601 1.00 97.94 458 GLY A N 1
ATOM 3408 C CA . GLY A 1 458 ? 14.480 -14.783 9.513 1.00 97.94 458 GLY A CA 1
ATOM 3409 C C . GLY A 1 458 ? 14.293 -13.283 9.236 1.00 97.94 458 GLY A C 1
ATOM 3410 O O . GLY A 1 458 ? 15.293 -12.581 9.089 1.00 97.94 458 GLY A O 1
ATOM 3411 N N . CYS A 1 459 ? 13.062 -12.757 9.191 1.00 98.25 459 CYS A N 1
ATOM 3412 C CA . CYS A 1 459 ? 12.789 -11.319 9.062 1.00 98.25 459 CYS A CA 1
ATOM 3413 C C . CYS A 1 459 ? 12.887 -10.603 10.424 1.00 98.25 459 CYS A C 1
ATOM 3415 O O . CYS A 1 459 ? 11.877 -10.273 11.051 1.00 98.25 459 CYS A O 1
ATOM 3417 N N . VAL A 1 460 ? 14.115 -10.378 10.894 1.00 98.12 460 VAL A N 1
ATOM 3418 C CA . VAL A 1 460 ? 14.396 -9.926 12.272 1.00 98.12 460 VAL A CA 1
ATOM 3419 C C . VAL A 1 460 ? 14.296 -8.409 12.490 1.00 98.12 460 VAL A C 1
ATOM 3421 O O . VAL A 1 460 ? 14.048 -7.970 13.614 1.00 98.12 460 VAL A O 1
ATOM 3424 N N . GLU A 1 461 ? 14.430 -7.598 11.435 1.00 98.44 461 GLU A N 1
ATOM 3425 C CA . GLU A 1 461 ? 14.392 -6.124 11.513 1.00 98.44 461 GLU A CA 1
ATOM 3426 C C . GLU A 1 461 ? 12.997 -5.501 11.296 1.00 98.44 461 GLU A C 1
ATOM 3428 O O . GLU A 1 461 ? 12.862 -4.278 11.237 1.00 98.44 461 GLU A O 1
ATOM 3433 N N . VAL A 1 462 ? 11.936 -6.312 11.208 1.00 98.69 462 VAL A N 1
ATOM 3434 C CA . VAL A 1 462 ? 10.589 -5.815 10.887 1.00 98.69 462 VAL A CA 1
ATOM 3435 C C . VAL A 1 462 ? 10.037 -4.957 12.019 1.00 98.69 462 VAL A C 1
ATOM 3437 O O . VAL A 1 462 ? 9.903 -5.411 13.153 1.00 98.69 462 VAL A O 1
ATOM 3440 N N . THR A 1 463 ? 9.626 -3.736 11.682 1.00 98.50 463 THR A N 1
ATOM 3441 C CA . THR A 1 463 ? 9.061 -2.759 12.624 1.00 98.50 463 THR A CA 1
ATOM 3442 C C . THR A 1 463 ? 7.541 -2.638 12.536 1.00 98.50 463 THR A C 1
ATOM 3444 O O . THR A 1 463 ? 6.911 -2.202 13.502 1.00 98.50 463 THR A O 1
ATOM 3447 N N . THR A 1 464 ? 6.916 -3.027 11.418 1.00 98.50 464 THR A N 1
ATOM 3448 C CA . THR A 1 464 ? 5.465 -2.877 11.224 1.00 98.50 464 THR A CA 1
ATOM 3449 C C . THR A 1 464 ? 4.857 -3.895 10.255 1.00 98.50 464 THR A C 1
ATOM 3451 O O . THR A 1 464 ? 5.408 -4.175 9.186 1.00 98.50 464 THR A O 1
ATOM 3454 N N . PHE A 1 465 ? 3.672 -4.389 10.632 1.00 98.69 465 PHE A N 1
ATOM 3455 C CA . PHE A 1 465 ? 2.752 -5.182 9.804 1.00 98.69 465 PHE A CA 1
ATOM 3456 C C . PHE A 1 465 ? 1.430 -4.431 9.546 1.00 98.69 465 PHE A C 1
ATOM 3458 O O . PHE A 1 465 ? 0.372 -5.035 9.348 1.00 98.69 465 PHE A O 1
ATOM 3465 N N . ALA A 1 466 ? 1.461 -3.093 9.587 1.00 98.69 466 ALA A N 1
ATOM 3466 C CA . ALA A 1 466 ? 0.261 -2.281 9.422 1.00 98.69 466 ALA A CA 1
ATOM 3467 C C . ALA A 1 466 ? -0.459 -2.597 8.099 1.00 98.69 466 ALA A C 1
ATOM 3469 O O . ALA A 1 466 ? 0.131 -2.538 7.016 1.00 98.69 466 ALA A O 1
ATOM 3470 N N . SER A 1 467 ? -1.743 -2.939 8.188 1.00 98.81 467 SER A N 1
ATOM 3471 C CA . SER A 1 467 ? -2.604 -3.271 7.045 1.00 98.81 467 SER A CA 1
ATOM 3472 C C . SER A 1 467 ? -2.106 -4.410 6.136 1.00 98.81 467 SER A C 1
ATOM 3474 O O . SER A 1 467 ? -2.600 -4.530 5.015 1.00 98.81 467 SER A O 1
ATOM 3476 N N . THR A 1 468 ? -1.141 -5.239 6.562 1.00 98.81 468 THR A N 1
ATOM 3477 C CA . THR A 1 468 ? -0.489 -6.246 5.699 1.00 98.81 468 THR A CA 1
ATOM 3478 C C . THR A 1 468 ? -1.480 -7.168 4.989 1.00 98.81 468 THR A C 1
ATOM 3480 O O . THR A 1 468 ? -1.313 -7.384 3.795 1.00 98.81 468 THR A O 1
ATOM 3483 N N . PHE A 1 469 ? -2.517 -7.649 5.676 1.00 98.81 469 PHE A N 1
ATOM 3484 C CA . PHE A 1 469 ? -3.576 -8.514 5.141 1.00 98.81 469 PHE A CA 1
ATOM 3485 C C . PHE A 1 469 ? -4.960 -7.844 5.179 1.00 98.81 469 PHE A C 1
ATOM 3487 O O . PHE A 1 469 ? -5.985 -8.526 5.175 1.00 98.81 469 PHE A O 1
ATOM 3494 N N . TYR A 1 470 ? -5.018 -6.507 5.217 1.00 98.88 470 TYR A N 1
ATOM 3495 C CA . TYR A 1 470 ? -6.287 -5.772 5.208 1.00 98.88 470 TYR A CA 1
ATOM 3496 C C . TYR A 1 470 ? -7.143 -6.210 4.016 1.00 98.88 470 TYR A C 1
ATOM 3498 O O . TYR A 1 470 ? -6.695 -6.140 2.876 1.00 98.88 470 TYR A O 1
ATOM 3506 N N . GLY A 1 471 ? -8.387 -6.620 4.247 1.00 98.75 471 GLY A N 1
ATOM 3507 C CA . GLY A 1 471 ? -9.313 -7.010 3.184 1.00 98.75 471 GLY A CA 1
ATOM 3508 C C . GLY A 1 471 ? -8.960 -8.324 2.479 1.00 98.75 471 GLY A C 1
ATOM 3509 O O . GLY A 1 471 ? -9.529 -8.599 1.420 1.00 98.75 471 GLY A O 1
ATOM 3510 N N . CYS A 1 472 ? -8.064 -9.146 3.038 1.00 98.75 472 CYS A N 1
ATOM 3511 C CA . CYS A 1 472 ? -7.883 -10.541 2.626 1.00 98.75 472 CYS A CA 1
ATOM 3512 C C . CYS A 1 472 ? -9.078 -11.372 3.106 1.00 98.75 472 CYS A C 1
ATOM 3514 O O . CYS A 1 472 ? -8.986 -12.137 4.066 1.00 98.75 472 CYS A O 1
ATOM 3516 N N . SER A 1 473 ? -10.234 -11.168 2.473 1.00 98.50 473 SER A N 1
ATOM 3517 C CA . SER A 1 473 ? -11.521 -11.687 2.937 1.00 98.50 473 SER A CA 1
ATOM 3518 C C . SER A 1 473 ? -11.607 -13.210 2.960 1.00 98.50 473 SER A C 1
ATOM 3520 O O . SER A 1 473 ? -12.385 -13.720 3.755 1.00 98.50 473 SER A O 1
ATOM 3522 N N . SER A 1 474 ? -10.806 -13.913 2.150 1.00 98.62 474 SER A N 1
ATOM 3523 C CA . SER A 1 474 ? -10.775 -15.384 2.084 1.00 98.62 474 SER A CA 1
ATOM 3524 C C . SER A 1 474 ? -9.728 -16.032 3.000 1.00 98.62 474 SER A C 1
ATOM 3526 O O . SER A 1 474 ? -9.668 -17.257 3.065 1.00 98.62 474 SER A O 1
ATOM 3528 N N . LEU A 1 475 ? -8.913 -15.247 3.717 1.00 98.31 475 LEU A N 1
ATOM 3529 C CA . LEU A 1 475 ? -7.803 -15.769 4.520 1.00 98.31 475 LEU A CA 1
ATOM 3530 C C . LEU A 1 475 ? -8.327 -16.567 5.716 1.00 98.31 475 LEU A C 1
ATOM 3532 O O . LEU A 1 475 ? -9.041 -16.020 6.554 1.00 98.31 475 LEU A O 1
ATOM 3536 N N . THR A 1 476 ? -7.945 -17.842 5.823 1.00 96.44 476 THR A N 1
ATOM 3537 C CA . THR A 1 476 ? -8.504 -18.751 6.842 1.00 96.44 476 THR A CA 1
ATOM 3538 C C . THR A 1 476 ? -7.632 -18.924 8.086 1.00 96.44 476 THR A C 1
ATOM 3540 O O . THR A 1 476 ? -8.121 -19.417 9.103 1.00 96.44 476 THR A O 1
ATOM 3543 N N . ALA A 1 477 ? -6.346 -18.565 8.029 1.00 95.25 477 ALA A N 1
ATOM 3544 C CA . ALA A 1 477 ? -5.391 -18.762 9.122 1.00 95.25 477 ALA A CA 1
ATOM 3545 C C . ALA A 1 477 ? -4.300 -17.680 9.152 1.00 95.25 477 ALA A C 1
ATOM 3547 O O . ALA A 1 477 ? -3.988 -17.065 8.131 1.00 95.25 477 ALA A O 1
ATOM 3548 N N . LEU A 1 478 ? -3.705 -17.477 10.331 1.00 95.88 478 LEU A N 1
ATOM 3549 C CA . LEU A 1 478 ? -2.600 -16.539 10.530 1.00 95.88 478 LEU A CA 1
ATOM 3550 C C . LEU A 1 478 ? -1.247 -17.150 10.117 1.00 95.88 478 LEU A C 1
ATOM 3552 O O . LEU A 1 478 ? -1.009 -18.334 10.380 1.00 95.88 478 LEU A O 1
ATOM 3556 N N . PRO A 1 479 ? -0.327 -16.353 9.542 1.00 96.19 479 PRO A N 1
ATOM 3557 C CA . PRO A 1 479 ? 1.080 -16.735 9.443 1.00 96.19 479 PRO A CA 1
ATOM 3558 C C . PRO A 1 479 ? 1.779 -16.673 10.813 1.00 96.19 479 PRO A C 1
ATOM 3560 O O . PRO A 1 479 ? 1.226 -16.148 11.780 1.00 96.19 479 PRO A O 1
ATOM 3563 N N . SER A 1 480 ? 3.015 -17.181 10.898 1.00 96.44 480 SER A N 1
ATOM 3564 C CA . SER A 1 480 ? 3.845 -16.991 12.094 1.00 96.44 480 SER A CA 1
ATOM 3565 C C . SER A 1 480 ? 4.581 -15.655 12.052 1.00 96.44 480 SER A C 1
ATOM 3567 O O . SER A 1 480 ? 5.055 -15.222 11.003 1.00 96.44 480 SER A O 1
ATOM 3569 N N . PHE A 1 481 ? 4.728 -15.044 13.227 1.00 97.12 481 PHE A N 1
ATOM 3570 C CA . PHE A 1 481 ? 5.491 -13.815 13.438 1.00 97.12 481 PHE A CA 1
ATOM 3571 C C . PHE A 1 481 ? 6.688 -14.014 14.373 1.00 97.12 481 PHE A C 1
ATOM 3573 O O . PHE A 1 481 ? 7.245 -13.020 14.832 1.00 97.12 481 PHE A O 1
ATOM 3580 N N . ALA A 1 482 ? 7.069 -15.255 14.705 1.00 96.12 482 ALA A N 1
ATOM 3581 C CA . ALA A 1 482 ? 8.016 -15.569 15.783 1.00 96.12 482 ALA A CA 1
ATOM 3582 C C . ALA A 1 482 ? 9.314 -14.737 15.719 1.00 96.12 482 ALA A C 1
ATOM 3584 O O . ALA A 1 482 ? 9.623 -14.024 16.675 1.00 96.12 482 ALA A O 1
ATOM 3585 N N . ASP A 1 483 ? 9.972 -14.703 14.558 1.00 97.06 483 ASP A N 1
ATOM 3586 C CA . ASP A 1 483 ? 11.276 -14.047 14.365 1.00 97.06 483 ASP A CA 1
ATOM 3587 C C . ASP A 1 483 ? 11.205 -12.505 14.338 1.00 97.06 483 ASP A C 1
ATOM 3589 O O . ASP A 1 483 ? 12.214 -11.819 14.502 1.00 97.06 483 ASP A O 1
ATOM 3593 N N . CYS A 1 484 ? 10.012 -11.926 14.176 1.00 97.50 484 CYS A N 1
ATOM 3594 C CA . CYS A 1 484 ? 9.814 -10.481 14.047 1.00 97.50 484 CYS A CA 1
ATOM 3595 C C . CYS A 1 484 ? 9.707 -9.812 15.430 1.00 97.50 484 CYS A C 1
ATOM 3597 O O . CYS A 1 484 ? 8.624 -9.409 15.859 1.00 97.50 484 CYS A O 1
ATOM 3599 N N . ALA A 1 485 ? 10.798 -9.768 16.196 1.00 96.75 485 ALA A N 1
ATOM 3600 C CA . ALA A 1 485 ? 10.796 -9.244 17.571 1.00 96.75 485 ALA A CA 1
ATOM 3601 C C . ALA A 1 485 ? 10.709 -7.705 17.655 1.00 96.75 485 ALA A C 1
ATOM 3603 O O . ALA A 1 485 ? 10.256 -7.170 18.666 1.00 96.75 485 ALA A O 1
ATOM 3604 N N . LYS A 1 486 ? 11.107 -6.989 16.593 1.00 98.38 486 LYS A N 1
ATOM 3605 C CA . LYS A 1 486 ? 11.156 -5.516 16.554 1.00 98.38 486 LYS A CA 1
ATOM 3606 C C . LYS A 1 486 ? 9.836 -4.831 16.175 1.00 98.38 486 LYS A C 1
ATOM 3608 O O . LYS A 1 486 ? 9.792 -3.607 16.044 1.00 98.38 486 LYS A O 1
ATOM 3613 N N . VAL A 1 487 ? 8.756 -5.595 16.008 1.00 98.56 487 VAL A N 1
ATOM 3614 C CA . VAL A 1 487 ? 7.463 -5.061 15.565 1.00 98.56 487 VAL A CA 1
ATOM 3615 C C . VAL A 1 487 ? 6.886 -4.123 16.620 1.00 98.56 487 VAL A C 1
ATOM 3617 O O . VAL A 1 487 ? 6.828 -4.454 17.800 1.00 98.56 487 VAL A O 1
ATOM 3620 N N . THR A 1 488 ? 6.411 -2.962 16.176 1.00 98.44 488 THR A N 1
ATOM 3621 C CA . THR A 1 488 ? 5.824 -1.922 17.032 1.00 98.44 488 THR A CA 1
ATOM 3622 C C . THR A 1 488 ? 4.307 -1.814 16.889 1.00 98.44 488 THR A C 1
ATOM 3624 O O . THR A 1 488 ? 3.640 -1.268 17.772 1.00 98.44 488 THR A O 1
ATOM 3627 N N . THR A 1 489 ? 3.733 -2.338 15.799 1.00 98.44 489 THR A N 1
ATOM 3628 C CA . THR A 1 489 ? 2.292 -2.262 15.533 1.00 98.44 489 THR A CA 1
ATOM 3629 C C . THR A 1 489 ? 1.795 -3.317 14.538 1.00 98.44 489 THR A C 1
ATOM 3631 O O . THR A 1 489 ? 2.471 -3.651 13.560 1.00 98.44 489 THR A O 1
ATOM 3634 N N . PHE A 1 490 ? 0.565 -3.779 14.782 1.00 98.69 490 PHE A N 1
ATOM 3635 C CA . PHE A 1 490 ? -0.257 -4.596 13.881 1.00 98.69 490 PHE A CA 1
ATOM 3636 C C . PHE A 1 490 ? -1.565 -3.875 13.502 1.00 98.69 490 PHE A C 1
ATOM 3638 O O . PHE A 1 490 ? -2.573 -4.517 13.203 1.00 98.69 490 PHE A O 1
ATOM 3645 N N . SER A 1 491 ? -1.586 -2.537 13.546 1.00 98.62 491 SER A N 1
ATOM 3646 C CA . SER A 1 491 ? -2.794 -1.763 13.247 1.00 98.62 491 SER A CA 1
ATOM 3647 C C . SER A 1 491 ? -3.380 -2.155 11.892 1.00 98.62 491 SER A C 1
ATOM 3649 O O . SER A 1 491 ? -2.665 -2.196 10.891 1.00 98.62 491 SER A O 1
ATOM 3651 N N . TYR A 1 492 ? -4.679 -2.456 11.866 1.00 98.75 492 TYR A N 1
ATOM 3652 C CA . TYR A 1 492 ? -5.408 -2.906 10.672 1.00 98.75 492 TYR A CA 1
ATOM 3653 C C . TYR A 1 492 ? -4.869 -4.173 9.975 1.00 98.75 492 TYR A C 1
ATOM 3655 O O . TYR A 1 492 ? -5.334 -4.489 8.879 1.00 98.75 492 TYR A O 1
ATOM 3663 N N . ALA A 1 493 ? -3.909 -4.904 10.560 1.00 98.75 493 ALA A N 1
ATOM 3664 C CA . ALA A 1 493 ? -3.174 -5.973 9.875 1.00 98.75 493 ALA A CA 1
ATOM 3665 C C . ALA A 1 493 ? -4.080 -7.047 9.252 1.00 98.75 493 ALA A C 1
ATOM 3667 O O . ALA A 1 493 ? -3.765 -7.519 8.166 1.00 98.75 493 ALA A O 1
ATOM 3668 N N . PHE A 1 494 ? -5.203 -7.375 9.892 1.00 98.81 494 PHE A N 1
ATOM 3669 C CA . PHE A 1 494 ? -6.188 -8.371 9.455 1.00 98.81 494 PHE A CA 1
ATOM 3670 C C . PHE A 1 494 ? -7.613 -7.800 9.401 1.00 98.81 494 PHE A C 1
ATOM 3672 O O . PHE A 1 494 ? -8.595 -8.538 9.466 1.00 98.81 494 PHE A O 1
ATOM 3679 N N . ALA A 1 495 ? -7.758 -6.476 9.299 1.00 98.88 495 ALA A N 1
ATOM 3680 C CA . ALA A 1 495 ? -9.070 -5.847 9.204 1.00 98.88 495 ALA A CA 1
ATOM 3681 C C . ALA A 1 495 ? -9.834 -6.374 7.977 1.00 98.88 495 ALA A C 1
ATOM 3683 O O . ALA A 1 495 ? -9.295 -6.412 6.872 1.00 98.88 495 ALA A O 1
ATOM 3684 N N . ASN A 1 496 ? -11.105 -6.734 8.153 1.00 98.81 496 ASN A N 1
ATOM 3685 C CA . ASN A 1 496 ? -11.970 -7.334 7.134 1.00 98.81 496 ASN A CA 1
ATOM 3686 C C . ASN A 1 496 ? -11.478 -8.697 6.587 1.00 98.81 496 ASN A C 1
ATOM 3688 O O . ASN A 1 496 ? -11.829 -9.071 5.463 1.00 98.81 496 ASN A O 1
ATOM 3692 N N . CYS A 1 497 ? -10.701 -9.470 7.357 1.00 98.69 497 CYS A N 1
ATOM 3693 C CA . CYS A 1 497 ? -10.432 -10.885 7.066 1.00 98.69 497 CYS A CA 1
ATOM 3694 C C . CYS A 1 497 ? -11.664 -11.748 7.396 1.00 98.69 497 CYS A C 1
ATOM 3696 O O . CYS A 1 497 ? -11.723 -12.441 8.411 1.00 98.69 497 CYS A O 1
ATOM 3698 N N . GLY A 1 498 ? -12.680 -11.667 6.534 1.00 98.19 498 GLY A N 1
ATOM 3699 C CA . GLY A 1 498 ? -14.009 -12.243 6.752 1.00 98.19 498 GLY A CA 1
ATOM 3700 C C . GLY A 1 498 ? -14.056 -13.759 6.970 1.00 98.19 498 GLY A C 1
ATOM 3701 O O . GLY A 1 498 ? -14.993 -14.216 7.618 1.00 98.19 498 GLY A O 1
ATOM 3702 N N . SER A 1 499 ? -13.069 -14.521 6.491 1.00 98.56 499 SER A N 1
ATOM 3703 C CA . SER A 1 499 ? -12.980 -15.986 6.622 1.00 98.56 499 SER A CA 1
ATOM 3704 C C . SER A 1 499 ? -12.043 -16.482 7.730 1.00 98.56 499 SER A C 1
ATOM 3706 O O . SER A 1 499 ? -11.943 -17.693 7.932 1.00 98.56 499 SER A O 1
ATOM 3708 N N . LEU A 1 500 ? -11.369 -15.592 8.464 1.00 98.38 500 LEU A N 1
ATOM 3709 C CA . LEU A 1 500 ? -10.470 -15.994 9.545 1.00 98.38 500 LEU A CA 1
ATOM 3710 C C . LEU A 1 500 ? -11.292 -16.544 10.717 1.00 98.38 500 LEU A C 1
ATOM 3712 O O . LEU A 1 500 ? -12.132 -15.830 11.254 1.00 98.38 500 LEU A O 1
ATOM 3716 N N . THR A 1 501 ? -11.047 -17.793 11.124 1.00 97.81 501 THR A N 1
ATOM 3717 C CA . THR A 1 501 ? -11.888 -18.485 12.123 1.00 97.81 501 THR A CA 1
ATOM 3718 C C . THR A 1 501 ? -11.317 -18.497 13.534 1.00 97.81 501 THR A C 1
ATOM 3720 O O . THR A 1 501 ? -12.070 -18.620 14.500 1.00 97.81 501 THR A O 1
ATOM 3723 N N . LYS A 1 502 ? -10.000 -18.347 13.691 1.00 98.00 502 LYS A N 1
ATOM 3724 C CA . LYS A 1 502 ? -9.343 -18.345 15.003 1.00 98.00 502 LYS A CA 1
ATOM 3725 C C . LYS A 1 502 ? -8.061 -17.520 15.015 1.00 98.00 502 LYS A C 1
ATOM 3727 O O . LYS A 1 502 ? -7.386 -17.391 13.995 1.00 98.00 502 LYS A O 1
ATOM 3732 N N . ILE A 1 503 ? -7.703 -17.046 16.203 1.00 98.44 503 ILE A N 1
ATOM 3733 C CA . ILE A 1 503 ? -6.342 -16.626 16.540 1.00 98.44 503 ILE A CA 1
ATOM 3734 C C . ILE A 1 503 ? -5.721 -17.742 17.377 1.00 98.44 503 ILE A C 1
ATOM 3736 O O . ILE A 1 503 ? -6.279 -18.123 18.408 1.00 98.44 503 ILE A O 1
ATOM 3740 N N . ASP A 1 504 ? -4.601 -18.288 16.905 1.00 97.19 504 ASP A N 1
ATOM 3741 C CA . ASP A 1 504 ? -3.899 -19.383 17.575 1.00 97.19 504 ASP A CA 1
ATOM 3742 C C . ASP A 1 504 ? -3.311 -18.948 18.930 1.00 97.19 504 ASP A C 1
ATOM 3744 O O . ASP A 1 504 ? -3.098 -17.761 19.190 1.00 97.19 504 ASP A O 1
ATOM 3748 N N . ALA A 1 505 ? -3.044 -19.928 19.797 1.00 97.88 505 ALA A N 1
ATOM 3749 C CA . ALA A 1 505 ? -2.329 -19.688 21.045 1.00 97.88 505 ALA A CA 1
ATOM 3750 C C . ALA A 1 505 ? -0.948 -19.077 20.768 1.00 97.88 505 ALA A C 1
ATOM 3752 O O . ALA A 1 505 ? -0.291 -19.444 19.791 1.00 97.88 505 ALA A O 1
ATOM 3753 N N . ASP A 1 506 ? -0.549 -18.129 21.614 1.00 97.75 506 ASP A N 1
ATOM 3754 C CA . ASP A 1 506 ? 0.737 -17.428 21.550 1.00 97.75 506 ASP A CA 1
ATOM 3755 C C . ASP A 1 506 ? 1.046 -16.725 20.206 1.00 97.75 506 ASP A C 1
ATOM 3757 O O . ASP A 1 506 ? 2.195 -16.375 19.935 1.00 97.75 506 ASP A O 1
ATOM 3761 N N . ALA A 1 507 ? 0.036 -16.471 19.358 1.00 97.75 507 ALA A N 1
ATOM 3762 C CA . ALA A 1 507 ? 0.225 -15.919 18.009 1.00 97.75 507 ALA A CA 1
ATOM 3763 C C . ALA A 1 507 ? 1.022 -14.597 17.973 1.00 97.75 507 ALA A C 1
ATOM 3765 O O . ALA A 1 507 ? 1.788 -14.360 17.035 1.00 97.75 507 ALA A O 1
ATOM 3766 N N . PHE A 1 508 ? 0.862 -13.757 19.000 1.00 98.31 508 PHE A N 1
ATOM 3767 C CA . PHE A 1 508 ? 1.584 -12.499 19.202 1.00 98.31 508 PHE A CA 1
ATOM 3768 C C . PHE A 1 508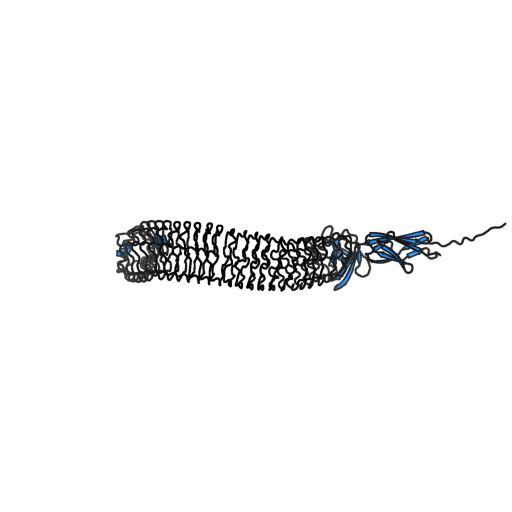 ? 2.297 -12.450 20.561 1.00 98.31 508 PHE A C 1
ATOM 3770 O O . PHE A 1 508 ? 2.555 -11.361 21.077 1.00 98.31 508 PHE A O 1
ATOM 3777 N N . ALA A 1 509 ? 2.613 -13.607 21.152 1.00 98.00 509 ALA A N 1
ATOM 3778 C CA . ALA A 1 509 ? 3.298 -13.650 22.436 1.00 98.00 509 ALA A CA 1
ATOM 3779 C C . ALA A 1 509 ? 4.697 -13.009 22.362 1.00 98.00 509 ALA A C 1
ATOM 3781 O O . ALA A 1 509 ? 5.389 -13.069 21.342 1.00 98.00 509 ALA A O 1
ATOM 3782 N N . GLU A 1 510 ? 5.100 -12.383 23.466 1.00 97.38 510 GLU A N 1
ATOM 3783 C CA . GLU A 1 510 ? 6.415 -11.778 23.701 1.00 97.38 510 GLU A CA 1
ATOM 3784 C C . GLU A 1 510 ? 6.811 -10.690 22.686 1.00 97.38 510 GLU A C 1
ATOM 3786 O O . GLU A 1 510 ? 7.987 -10.355 22.516 1.00 97.38 510 GLU A O 1
ATOM 3791 N N . LYS A 1 511 ? 5.829 -10.059 22.027 1.00 97.75 511 LYS A N 1
ATOM 3792 C CA . LYS A 1 511 ? 6.043 -8.879 21.174 1.00 97.75 511 LYS A CA 1
ATOM 3793 C C . LYS A 1 511 ? 6.179 -7.613 22.015 1.00 97.75 511 LYS A C 1
ATOM 3795 O O . LYS A 1 511 ? 5.368 -6.693 21.949 1.00 97.75 511 LYS A O 1
ATOM 3800 N N . ALA A 1 512 ? 7.251 -7.574 22.806 1.00 97.50 512 ALA A N 1
ATOM 3801 C CA . ALA A 1 512 ? 7.495 -6.581 23.848 1.00 97.50 512 ALA A CA 1
ATOM 3802 C C . ALA A 1 512 ? 7.517 -5.122 23.358 1.00 97.50 512 ALA A C 1
ATOM 3804 O O . ALA A 1 512 ? 7.265 -4.230 24.161 1.00 97.50 512 ALA A O 1
ATOM 3805 N N . LEU A 1 513 ? 7.792 -4.868 22.072 1.00 98.50 513 LEU A N 1
ATOM 3806 C CA . LEU A 1 513 ? 7.807 -3.520 21.488 1.00 98.50 513 LEU A CA 1
ATOM 3807 C C . LEU A 1 513 ? 6.468 -3.088 20.871 1.00 98.50 513 LEU A C 1
ATOM 3809 O O . LEU A 1 513 ? 6.336 -1.926 20.478 1.00 98.50 513 LEU A O 1
ATOM 3813 N N . VAL A 1 514 ? 5.469 -3.974 20.784 1.00 98.69 514 VAL A N 1
ATOM 3814 C CA . VAL A 1 514 ? 4.171 -3.618 20.204 1.00 98.69 514 VAL A CA 1
ATOM 3815 C C . VAL A 1 514 ? 3.443 -2.652 21.123 1.00 98.69 514 VAL A C 1
ATOM 3817 O O . VAL A 1 514 ? 3.167 -2.952 22.280 1.00 98.69 514 VAL A O 1
ATOM 3820 N N . THR A 1 515 ? 3.095 -1.494 20.573 1.00 98.25 515 THR A N 1
ATOM 3821 C CA . THR A 1 515 ? 2.373 -0.432 21.281 1.00 98.25 515 THR A CA 1
ATOM 3822 C C . THR A 1 515 ? 0.869 -0.493 21.044 1.00 98.25 515 THR A C 1
ATOM 3824 O O . THR A 1 515 ? 0.101 -0.023 21.885 1.00 98.25 515 THR A O 1
ATOM 3827 N N . THR A 1 516 ? 0.417 -1.091 19.932 1.00 98.31 516 THR A N 1
ATOM 3828 C CA . THR A 1 516 ? -1.013 -1.174 19.618 1.00 98.31 516 THR A CA 1
ATOM 3829 C C . THR A 1 516 ? -1.405 -2.261 18.605 1.00 98.31 516 THR A C 1
ATOM 3831 O O . THR A 1 516 ? -0.672 -2.543 17.650 1.00 98.31 516 THR A O 1
ATOM 3834 N N . PHE A 1 517 ? -2.622 -2.792 18.789 1.00 98.56 517 PHE A N 1
ATOM 3835 C CA . PHE A 1 517 ? -3.373 -3.637 17.845 1.00 98.56 517 PHE A CA 1
ATOM 3836 C C . PHE A 1 517 ? -4.660 -2.948 17.352 1.00 98.56 517 PHE A C 1
ATOM 3838 O O . PHE A 1 517 ? -5.660 -3.614 17.067 1.00 98.56 517 PHE A O 1
ATOM 3845 N N . THR A 1 518 ? -4.675 -1.612 17.288 1.00 98.06 518 THR A N 1
ATOM 3846 C CA . THR A 1 518 ? -5.893 -0.858 16.950 1.00 98.06 518 THR A CA 1
ATOM 3847 C C . THR A 1 518 ? -6.457 -1.322 15.598 1.00 98.06 518 THR A C 1
ATOM 3849 O O . THR A 1 518 ? -5.736 -1.364 14.598 1.00 98.06 518 THR A O 1
ATOM 3852 N N . TYR A 1 519 ? -7.733 -1.720 15.570 1.00 98.56 519 TYR A N 1
ATOM 3853 C CA . TYR A 1 519 ? -8.418 -2.295 14.396 1.00 98.56 519 TYR A CA 1
ATOM 3854 C C . TYR A 1 519 ? -7.795 -3.574 13.797 1.00 98.56 519 TYR A C 1
ATOM 3856 O O . TYR A 1 519 ? -8.139 -3.937 12.673 1.00 98.56 519 TYR A O 1
ATOM 3864 N N . ALA A 1 520 ? -6.880 -4.269 14.485 1.00 98.75 520 ALA A N 1
ATOM 3865 C CA . ALA A 1 520 ? -6.132 -5.378 13.882 1.00 98.75 520 ALA A CA 1
ATOM 3866 C C . ALA A 1 520 ? -7.030 -6.495 13.321 1.00 98.75 520 ALA A C 1
ATOM 3868 O O . ALA A 1 520 ? -6.686 -7.038 12.279 1.00 98.75 520 ALA A O 1
ATOM 3869 N N . PHE A 1 521 ? -8.177 -6.783 13.946 1.00 98.88 521 PHE A N 1
ATOM 3870 C CA . PHE A 1 521 ? -9.148 -7.803 13.525 1.00 98.88 521 PHE A CA 1
ATOM 3871 C C . PHE A 1 521 ? -10.570 -7.237 13.369 1.00 98.88 521 PHE A C 1
ATOM 3873 O O . PHE A 1 521 ? -11.553 -7.966 13.506 1.00 98.88 521 PHE A O 1
ATOM 3880 N N . VAL A 1 522 ? -10.708 -5.933 13.093 1.00 98.88 522 VAL A N 1
ATOM 3881 C CA . VAL A 1 522 ? -12.036 -5.324 12.904 1.00 98.88 522 VAL A CA 1
ATOM 3882 C C . VAL A 1 522 ? -12.772 -6.013 11.749 1.00 98.88 522 VAL A C 1
ATOM 3884 O O . VAL A 1 522 ? -12.190 -6.259 10.693 1.00 98.88 522 VAL A O 1
ATOM 3887 N N . ASN A 1 523 ? -14.054 -6.324 11.937 1.00 98.81 523 ASN A N 1
ATOM 3888 C CA . ASN A 1 523 ? -14.908 -7.028 10.975 1.00 98.81 523 ASN A CA 1
ATOM 3889 C C . ASN A 1 523 ? -14.360 -8.390 10.493 1.00 98.81 523 ASN A C 1
ATOM 3891 O O . ASN A 1 523 ? -14.664 -8.816 9.376 1.00 98.81 523 ASN A O 1
ATOM 3895 N N . CYS A 1 524 ? -13.598 -9.117 11.315 1.00 98.81 524 CYS A N 1
ATOM 3896 C CA . CYS A 1 524 ? -13.344 -10.545 11.094 1.00 98.81 524 CYS A CA 1
ATOM 3897 C C . CYS A 1 524 ? -14.603 -11.349 11.447 1.00 98.81 524 CYS A C 1
ATOM 3899 O O . CYS A 1 524 ? -14.711 -11.966 12.504 1.00 98.81 524 CYS A O 1
ATOM 3901 N N . THR A 1 525 ? -15.614 -11.292 10.580 1.00 98.69 525 THR A N 1
ATOM 3902 C CA . THR A 1 525 ? -16.979 -11.741 10.895 1.00 98.69 525 THR A CA 1
ATOM 3903 C C . THR A 1 525 ? -17.117 -13.238 11.159 1.00 98.69 525 THR A C 1
ATOM 3905 O O . THR A 1 525 ? -18.103 -13.619 11.782 1.00 98.69 525 THR A O 1
ATOM 3908 N N . SER A 1 526 ? -16.159 -14.064 10.722 1.00 98.62 526 SER A N 1
ATOM 3909 C CA . SER A 1 526 ? -16.131 -15.512 10.989 1.00 98.62 526 SER A CA 1
ATOM 3910 C C . SER A 1 526 ? -15.201 -15.910 12.139 1.00 98.62 526 SER A C 1
ATOM 3912 O O . SER A 1 526 ? -15.048 -17.103 12.391 1.00 98.62 526 SER A O 1
ATOM 3914 N N . LEU A 1 527 ? -14.574 -14.954 12.836 1.00 98.75 527 LEU A N 1
ATOM 3915 C CA . LEU A 1 527 ? -13.658 -15.248 13.937 1.00 98.75 527 LEU A CA 1
ATOM 3916 C C . LEU A 1 527 ? -14.439 -15.809 15.127 1.00 98.75 527 LEU A C 1
ATOM 3918 O O . LEU A 1 527 ? -15.253 -15.098 15.700 1.00 98.75 527 LEU A O 1
ATOM 3922 N N . VAL A 1 528 ? -14.174 -17.064 15.500 1.00 98.69 528 VAL A N 1
ATOM 3923 C CA . VAL A 1 528 ? -14.898 -17.806 16.548 1.00 98.69 528 VAL A CA 1
ATOM 3924 C C . VAL A 1 528 ? -14.184 -17.762 17.896 1.00 98.69 528 VAL A C 1
ATOM 3926 O O . VAL A 1 528 ? -14.838 -17.710 18.942 1.00 98.69 528 VAL A O 1
ATOM 3929 N N . SER A 1 529 ? -12.848 -17.793 17.899 1.00 98.38 529 SER A N 1
ATOM 3930 C CA . SER A 1 529 ? -12.072 -17.922 19.136 1.00 98.38 529 SER A CA 1
ATOM 3931 C C . SER A 1 529 ? -10.726 -17.207 19.115 1.00 98.38 529 SER A C 1
ATOM 3933 O O . SER A 1 529 ? -10.035 -17.206 18.093 1.00 98.38 529 SER A O 1
ATOM 3935 N N . VAL A 1 530 ? -10.306 -16.722 20.285 1.00 98.62 530 VAL A N 1
ATOM 3936 C CA . VAL A 1 530 ? -8.936 -16.257 20.541 1.00 98.62 530 VAL A CA 1
ATOM 3937 C C . VAL A 1 530 ? -8.254 -17.170 21.562 1.00 98.62 530 VAL A C 1
ATOM 3939 O O . VAL A 1 530 ? -8.779 -17.371 22.658 1.00 98.62 530 VAL A O 1
ATOM 3942 N N . GLY A 1 531 ? -7.118 -17.756 21.170 1.00 97.69 531 GLY A N 1
ATOM 3943 C CA . GLY A 1 531 ? -6.383 -18.752 21.948 1.00 97.69 531 GLY A CA 1
ATOM 3944 C C . GLY A 1 531 ? -5.618 -18.202 23.156 1.00 97.69 531 GLY A C 1
ATOM 3945 O O . GLY A 1 531 ? -5.452 -16.993 23.327 1.00 97.69 531 GLY A O 1
ATOM 3946 N N . ASN A 1 532 ? -5.136 -19.127 23.991 1.00 98.00 532 ASN A N 1
ATOM 3947 C CA . ASN A 1 532 ? -4.383 -18.825 25.212 1.00 98.00 532 ASN A CA 1
ATOM 3948 C C . ASN A 1 532 ? -3.134 -18.000 24.912 1.00 98.00 532 ASN A C 1
ATOM 3950 O O . ASN A 1 532 ? -2.453 -18.239 23.915 1.00 98.00 532 ASN A O 1
ATOM 3954 N N . GLY A 1 533 ? -2.849 -17.025 25.774 1.00 97.62 533 GLY A N 1
ATOM 3955 C CA . GLY A 1 533 ? -1.643 -16.206 25.662 1.00 97.62 533 GLY A CA 1
ATOM 3956 C C . GLY A 1 533 ? -1.471 -15.459 24.333 1.00 97.62 533 GLY A C 1
ATOM 3957 O O . GLY A 1 533 ? -0.362 -15.022 24.042 1.00 97.62 533 GLY A O 1
ATOM 3958 N N . ALA A 1 534 ? -2.528 -15.281 23.525 1.00 98.38 534 ALA A N 1
ATOM 3959 C CA . ALA A 1 534 ? -2.414 -14.734 22.168 1.00 98.38 534 ALA A CA 1
ATOM 3960 C C . ALA A 1 534 ? -1.644 -13.402 22.086 1.00 98.38 534 ALA A C 1
ATOM 3962 O O . ALA A 1 534 ? -0.958 -13.182 21.095 1.00 98.38 534 ALA A O 1
ATOM 3963 N N . PHE A 1 535 ? -1.719 -12.550 23.115 1.00 98.44 535 PHE A N 1
ATOM 3964 C CA . PHE A 1 535 ? -1.000 -11.273 23.237 1.00 98.44 535 PHE A CA 1
ATOM 3965 C C . PHE A 1 535 ? -0.102 -11.212 24.485 1.00 98.44 535 PHE A C 1
ATOM 3967 O O . PHE A 1 535 ? 0.289 -10.125 24.920 1.00 98.44 535 PHE A O 1
ATOM 3974 N N . ARG A 1 536 ? 0.220 -12.364 25.087 1.00 98.12 536 ARG A N 1
ATOM 3975 C CA . ARG A 1 536 ? 1.009 -12.451 26.322 1.00 98.12 536 ARG A CA 1
ATOM 3976 C C . ARG A 1 536 ? 2.347 -11.728 26.169 1.00 98.12 536 ARG A C 1
ATOM 3978 O O . ARG A 1 536 ? 2.974 -11.801 25.121 1.00 98.12 536 ARG A O 1
ATOM 3985 N N . GLY A 1 537 ? 2.798 -11.023 27.201 1.00 97.19 537 GLY A N 1
ATOM 3986 C CA . GLY A 1 537 ? 4.131 -10.411 27.210 1.00 97.19 537 GLY A CA 1
ATOM 3987 C C . GLY A 1 537 ? 4.289 -9.194 26.286 1.00 97.19 537 GLY A C 1
ATOM 3988 O O . GLY A 1 537 ? 5.396 -8.667 26.148 1.00 97.19 537 GLY A O 1
ATOM 3989 N N . CYS A 1 538 ? 3.204 -8.675 25.690 1.00 98.19 538 CYS A N 1
ATOM 3990 C CA . CYS A 1 538 ? 3.207 -7.389 24.979 1.00 98.19 538 CYS A CA 1
ATOM 3991 C C . CYS A 1 538 ? 3.327 -6.217 25.976 1.00 98.19 538 CYS A C 1
ATOM 3993 O O . CYS A 1 538 ? 2.377 -5.476 26.228 1.00 98.19 538 CYS A O 1
ATOM 3995 N N . SER A 1 539 ? 4.501 -6.066 26.587 1.00 97.44 539 SER A N 1
ATOM 3996 C CA . SER A 1 539 ? 4.742 -5.187 27.741 1.00 97.44 539 SER A CA 1
ATOM 3997 C C . SER A 1 539 ? 4.784 -3.685 27.417 1.00 97.44 539 SER A C 1
ATOM 3999 O O . SER A 1 539 ? 4.634 -2.863 28.326 1.00 97.44 539 SER A O 1
ATOM 4001 N N . ALA A 1 540 ? 4.955 -3.298 26.147 1.00 98.38 540 ALA A N 1
ATOM 4002 C CA . ALA A 1 540 ? 4.818 -1.913 25.681 1.00 98.38 540 ALA A CA 1
ATOM 4003 C C . ALA A 1 540 ? 3.404 -1.550 25.191 1.00 98.38 540 ALA A C 1
ATOM 4005 O O . ALA A 1 540 ? 3.188 -0.405 24.790 1.00 98.38 540 ALA A O 1
ATOM 4006 N N . LEU A 1 541 ? 2.445 -2.481 25.226 1.00 98.50 541 LEU A N 1
ATOM 4007 C CA . LEU A 1 541 ? 1.103 -2.278 24.687 1.00 98.50 541 LEU A CA 1
ATOM 4008 C C . LEU A 1 541 ? 0.346 -1.207 25.479 1.00 98.50 541 LEU A C 1
ATOM 4010 O O . LEU A 1 541 ? 0.169 -1.341 26.688 1.00 98.50 541 LEU A O 1
ATOM 4014 N N . THR A 1 542 ? -0.122 -0.157 24.800 1.00 98.00 542 THR A N 1
ATOM 4015 C CA . THR A 1 542 ? -0.864 0.955 25.422 1.00 98.00 542 THR A CA 1
ATOM 4016 C C . THR A 1 542 ? -2.327 1.027 24.994 1.00 98.00 542 THR A C 1
ATOM 4018 O O . THR A 1 542 ? -3.140 1.559 25.755 1.00 98.00 542 THR A O 1
ATOM 4021 N N . SER A 1 543 ? -2.679 0.486 23.820 1.00 97.19 543 SER A N 1
ATOM 4022 C CA . SER A 1 543 ? -4.040 0.537 23.267 1.00 97.19 543 SER A CA 1
ATOM 4023 C C . SER A 1 543 ? -4.440 -0.729 22.501 1.00 97.19 543 SER A C 1
ATOM 4025 O O . SER A 1 543 ? -3.710 -1.196 21.618 1.00 97.19 543 SER A O 1
ATOM 4027 N N . LEU A 1 544 ? -5.653 -1.207 22.791 1.00 98.00 544 LEU A N 1
ATOM 4028 C CA . LEU A 1 544 ? -6.359 -2.309 22.120 1.00 98.00 544 LEU A CA 1
ATOM 4029 C C . LEU A 1 544 ? -7.670 -1.835 21.455 1.00 98.00 544 LEU A C 1
ATOM 4031 O O . LEU A 1 544 ? -8.599 -2.613 21.244 1.00 98.00 544 LEU A O 1
ATOM 4035 N N . GLY A 1 545 ? -7.784 -0.537 21.160 1.00 96.44 545 GLY A N 1
ATOM 4036 C CA . GLY A 1 545 ? -9.030 0.037 20.659 1.00 96.44 545 GLY A CA 1
ATOM 4037 C C . GLY A 1 545 ? -9.528 -0.642 19.377 1.00 96.44 545 GLY A C 1
ATOM 4038 O O . GLY A 1 545 ? -8.759 -0.857 18.439 1.00 96.44 545 GLY A O 1
ATOM 4039 N N . TYR A 1 546 ? -10.818 -0.972 19.312 1.00 98.50 546 TYR A N 1
ATOM 4040 C CA . TYR A 1 546 ? -11.464 -1.594 18.143 1.00 98.50 546 TYR A CA 1
ATOM 4041 C C . TYR A 1 546 ? -10.866 -2.932 17.663 1.00 98.50 546 TYR A C 1
ATOM 4043 O O . TYR A 1 546 ? -11.236 -3.392 16.581 1.00 98.50 546 TYR A O 1
ATOM 4051 N N . THR A 1 547 ? -9.945 -3.568 18.402 1.00 98.75 547 THR A N 1
ATOM 4052 C CA . THR A 1 547 ? -9.184 -4.723 17.890 1.00 98.75 547 THR A CA 1
ATOM 4053 C C . THR A 1 547 ? -10.085 -5.845 17.371 1.00 98.75 547 THR A C 1
ATOM 4055 O O . THR A 1 547 ? -9.774 -6.377 16.311 1.00 98.75 547 THR A O 1
ATOM 4058 N N . PHE A 1 548 ? -11.207 -6.147 18.035 1.00 98.88 548 PHE A N 1
ATOM 4059 C CA . PHE A 1 548 ? -12.179 -7.172 17.627 1.00 98.88 548 PHE A CA 1
ATOM 4060 C C . PHE A 1 548 ? -13.563 -6.605 17.280 1.00 98.88 548 PHE A C 1
ATOM 4062 O O . PHE A 1 548 ? -14.528 -7.366 17.183 1.00 98.88 548 PHE A O 1
ATOM 4069 N N . SER A 1 549 ? -13.692 -5.290 17.068 1.00 98.81 549 SER A N 1
ATOM 4070 C CA . SER A 1 549 ? -14.991 -4.681 16.745 1.00 98.81 549 SER A CA 1
ATOM 4071 C C . SER A 1 549 ? -15.601 -5.339 15.498 1.00 98.81 549 SER A C 1
ATOM 4073 O O . SER A 1 549 ? -14.927 -5.551 14.490 1.00 98.81 549 SER A O 1
ATOM 4075 N N . GLY A 1 550 ? -16.871 -5.731 15.567 1.00 98.75 550 GLY A N 1
ATOM 4076 C CA . GLY A 1 550 ? -17.585 -6.400 14.480 1.00 98.75 550 GLY A CA 1
ATOM 4077 C C . GLY A 1 550 ? -17.236 -7.880 14.264 1.00 98.75 550 GLY A C 1
ATOM 4078 O O . GLY A 1 550 ? -17.674 -8.447 13.259 1.00 98.75 550 GLY A O 1
ATOM 4079 N N . CYS A 1 551 ? -16.507 -8.540 15.174 1.00 98.81 551 CYS A N 1
ATOM 4080 C CA . CYS A 1 551 ? -16.298 -9.997 15.146 1.00 98.81 551 CYS A CA 1
ATOM 4081 C C . CYS A 1 551 ? -17.573 -10.746 15.573 1.00 98.81 551 CYS A C 1
ATOM 4083 O O . CYS A 1 551 ? -17.676 -11.299 16.665 1.00 98.81 551 CYS A O 1
ATOM 4085 N N . ARG A 1 552 ? -18.591 -10.734 14.707 1.00 98.62 552 ARG A N 1
ATOM 4086 C CA . ARG A 1 552 ? -19.957 -11.187 15.027 1.00 98.62 552 ARG A CA 1
ATOM 4087 C C . ARG A 1 552 ? -20.074 -12.663 15.415 1.00 98.62 552 ARG A C 1
ATOM 4089 O O . ARG A 1 552 ? -21.038 -12.998 16.094 1.00 98.62 552 ARG A O 1
ATOM 4096 N N . ALA A 1 553 ? -19.127 -13.509 15.004 1.00 98.75 553 ALA A N 1
ATOM 4097 C CA . ALA A 1 553 ? -19.078 -14.937 15.326 1.00 98.75 553 ALA A CA 1
ATOM 4098 C C . ALA A 1 553 ? -18.217 -15.279 16.558 1.00 98.75 553 ALA A C 1
ATOM 4100 O O . ALA A 1 553 ? -18.066 -16.459 16.867 1.00 98.75 553 ALA A O 1
ATOM 4101 N N . LEU A 1 554 ? -17.650 -14.287 17.254 1.00 98.69 554 LEU A N 1
ATOM 4102 C CA . LEU A 1 554 ? -16.715 -14.516 18.356 1.00 98.69 554 LEU A CA 1
ATOM 4103 C C . LEU A 1 554 ? -17.450 -15.042 19.593 1.00 98.69 554 LEU A C 1
ATOM 4105 O O . LEU A 1 554 ? -18.258 -14.328 20.179 1.00 98.69 554 LEU A O 1
ATOM 4109 N N . VAL A 1 555 ? -17.153 -16.284 19.986 1.00 97.88 555 VAL A N 1
ATOM 4110 C CA . VAL A 1 555 ? -17.820 -16.993 21.095 1.00 97.88 555 VAL A CA 1
ATOM 4111 C C . VAL A 1 555 ? -16.873 -17.249 22.268 1.00 97.88 555 VAL A C 1
ATOM 4113 O O . VAL A 1 555 ? -17.309 -17.221 23.416 1.00 97.88 555 VAL A O 1
ATOM 4116 N N . SER A 1 556 ? -15.587 -17.510 22.007 1.00 95.19 556 SER A N 1
ATOM 4117 C CA . SER A 1 556 ? -14.640 -17.973 23.031 1.00 95.19 556 SER A CA 1
ATOM 4118 C C . SER A 1 556 ? -13.417 -17.067 23.158 1.00 95.19 556 SER A C 1
ATOM 4120 O O . SER A 1 556 ? -12.696 -16.836 22.186 1.00 95.19 556 SER A O 1
ATOM 4122 N N . LEU A 1 557 ? -13.131 -16.636 24.388 1.00 98.00 557 LEU A N 1
ATOM 4123 C CA . LEU A 1 557 ? -11.943 -15.865 24.758 1.00 98.00 557 LEU A CA 1
ATOM 4124 C C . LEU A 1 557 ? -11.140 -16.626 25.815 1.00 98.00 557 LEU A C 1
ATOM 4126 O O . LEU A 1 557 ? -11.700 -17.053 26.828 1.00 98.00 557 LEU A O 1
ATOM 4130 N N . ALA A 1 558 ? -9.832 -16.761 25.613 1.00 97.56 558 ALA A N 1
ATOM 4131 C CA . ALA A 1 558 ? -8.940 -17.238 26.661 1.00 97.56 558 ALA A CA 1
ATOM 4132 C C . ALA A 1 558 ? -8.725 -16.158 27.733 1.00 97.56 558 ALA A C 1
ATOM 4134 O O . ALA A 1 558 ? -8.483 -14.994 27.422 1.00 97.56 558 ALA A O 1
ATOM 4135 N N . GLY A 1 559 ? -8.791 -16.540 29.011 1.00 95.94 559 GLY A N 1
ATOM 4136 C CA . GLY A 1 559 ? -8.659 -15.589 30.121 1.00 95.94 559 GLY A CA 1
ATOM 4137 C C . GLY A 1 559 ? -7.272 -14.963 30.254 1.00 95.94 559 GLY A C 1
ATOM 4138 O O . GLY A 1 559 ? -7.165 -13.850 30.745 1.00 95.94 559 GLY A O 1
ATOM 4139 N N . ASP A 1 560 ? -6.227 -15.649 29.799 1.00 97.56 560 ASP A N 1
ATOM 4140 C CA . ASP A 1 560 ? -4.832 -15.208 29.871 1.00 97.56 560 ASP A CA 1
ATOM 4141 C C . ASP A 1 560 ? -4.338 -14.550 28.570 1.00 97.56 560 ASP A C 1
ATOM 4143 O O . ASP A 1 560 ? -3.137 -14.327 28.408 1.00 97.56 560 ASP A O 1
ATOM 4147 N N . MET A 1 561 ? -5.238 -14.241 27.627 1.00 98.25 561 MET A N 1
ATOM 4148 C CA . MET A 1 561 ? -4.856 -13.733 26.305 1.00 98.25 561 MET A CA 1
ATOM 4149 C C . MET A 1 561 ? -4.077 -12.410 26.355 1.00 98.25 561 MET A C 1
ATOM 4151 O O . MET A 1 561 ? -3.314 -12.146 25.434 1.00 98.25 561 MET A O 1
ATOM 4155 N N . PHE A 1 562 ? -4.232 -11.614 27.421 1.00 98.12 562 PHE A N 1
ATOM 4156 C CA . PHE A 1 562 ? -3.534 -10.339 27.653 1.00 98.12 562 PHE A CA 1
ATOM 4157 C C . PHE A 1 562 ? -2.560 -10.376 28.847 1.00 98.12 562 PHE A C 1
ATOM 4159 O O . PHE A 1 562 ? -2.222 -9.329 29.405 1.00 98.12 562 PHE A O 1
ATOM 4166 N N . ALA A 1 563 ? -2.117 -11.561 29.278 1.00 98.12 563 ALA A N 1
ATOM 4167 C CA . ALA A 1 563 ? -1.206 -11.684 30.417 1.00 98.12 563 ALA A CA 1
ATOM 4168 C C . ALA A 1 563 ? 0.087 -10.864 30.204 1.00 98.12 563 ALA A C 1
ATOM 4170 O O . ALA A 1 563 ? 0.738 -10.961 29.165 1.00 98.12 563 ALA A O 1
ATOM 4171 N N . GLY A 1 564 ? 0.481 -10.049 31.183 1.00 97.31 564 GLY A N 1
ATOM 4172 C CA . GLY A 1 564 ? 1.656 -9.171 31.112 1.00 97.31 564 GLY A CA 1
ATOM 4173 C C . GLY A 1 564 ? 1.454 -7.828 30.389 1.00 97.31 564 GLY A C 1
ATOM 4174 O O . GLY A 1 564 ? 2.415 -7.069 30.245 1.00 97.31 564 GLY A O 1
ATOM 4175 N N . CYS A 1 565 ? 0.234 -7.476 29.966 1.00 97.81 565 CYS A N 1
ATOM 4176 C CA . CYS A 1 565 ? -0.077 -6.207 29.285 1.00 97.81 565 CYS A CA 1
ATOM 4177 C C . CYS A 1 565 ? -0.382 -5.038 30.251 1.00 97.81 565 CYS A C 1
ATOM 4179 O O . CYS A 1 565 ? -1.383 -4.334 30.112 1.00 97.81 565 CYS A O 1
ATOM 4181 N N . ALA A 1 566 ? 0.494 -4.789 31.228 1.00 97.69 566 ALA A N 1
ATOM 4182 C CA . ALA A 1 566 ? 0.232 -3.845 32.325 1.00 97.69 566 ALA A CA 1
ATOM 4183 C C . ALA A 1 566 ? 0.162 -2.355 31.936 1.00 97.69 566 ALA A C 1
ATOM 4185 O O . ALA A 1 566 ? -0.349 -1.542 32.710 1.00 97.69 566 ALA A O 1
ATOM 4186 N N . LYS A 1 567 ? 0.668 -1.979 30.753 1.00 98.31 567 LYS A N 1
ATOM 4187 C CA . LYS A 1 567 ? 0.700 -0.588 30.260 1.00 98.31 567 LYS A CA 1
ATOM 4188 C C . LYS A 1 567 ? -0.527 -0.181 29.440 1.00 98.31 567 LYS A C 1
ATOM 4190 O O . LYS A 1 567 ? -0.592 0.970 29.004 1.00 98.31 567 LYS A O 1
ATOM 4195 N N . VAL A 1 568 ? -1.494 -1.076 29.233 1.00 98.56 568 VAL A N 1
ATOM 4196 C CA . VAL A 1 568 ? -2.717 -0.754 28.486 1.00 98.56 568 VAL A CA 1
ATOM 4197 C C . VAL A 1 568 ? -3.484 0.332 29.235 1.00 98.56 568 VAL A C 1
ATOM 4199 O O . VAL A 1 568 ? -3.798 0.173 30.410 1.00 98.56 568 VAL A O 1
ATOM 4202 N N . THR A 1 569 ? -3.775 1.442 28.555 1.00 97.50 569 THR A N 1
ATOM 4203 C CA . THR A 1 569 ? -4.507 2.586 29.127 1.00 97.50 569 THR A CA 1
ATOM 4204 C C . THR A 1 569 ? -5.918 2.737 28.558 1.00 97.50 569 THR A C 1
ATOM 4206 O O . THR A 1 569 ? -6.764 3.342 29.219 1.00 97.50 569 THR A O 1
ATOM 4209 N N . THR A 1 570 ? -6.197 2.153 27.386 1.00 97.12 570 THR A N 1
ATOM 4210 C CA . THR A 1 570 ? -7.531 2.134 26.761 1.00 97.12 570 THR A CA 1
ATOM 4211 C C . THR A 1 570 ? -7.822 0.819 26.027 1.00 97.12 570 THR A C 1
ATOM 4213 O O . THR A 1 570 ? -6.953 0.254 25.352 1.00 97.12 570 THR A O 1
ATOM 4216 N N . VAL A 1 571 ? -9.072 0.359 26.146 1.00 98.31 571 VAL A N 1
ATOM 4217 C CA . VAL A 1 571 ? -9.660 -0.774 25.405 1.00 98.31 571 VAL A CA 1
ATOM 4218 C C . VAL A 1 571 ? -10.979 -0.384 24.720 1.00 98.31 571 VAL A C 1
ATOM 4220 O O . VAL A 1 571 ? -11.857 -1.222 24.515 1.00 98.31 571 VAL A O 1
ATOM 4223 N N . ASP A 1 572 ? -11.142 0.897 24.376 1.00 97.81 572 ASP A N 1
ATOM 4224 C CA . ASP A 1 572 ? -12.401 1.410 23.826 1.00 97.81 572 ASP A CA 1
ATOM 4225 C C . ASP A 1 572 ? -12.834 0.625 22.573 1.00 97.81 572 ASP A C 1
ATOM 4227 O O . ASP A 1 572 ? -12.039 0.370 21.665 1.00 97.81 572 ASP A O 1
ATOM 4231 N N . PHE A 1 573 ? -14.111 0.238 22.515 1.00 98.62 573 PHE A N 1
ATOM 4232 C CA . PHE A 1 573 ? -14.700 -0.534 21.409 1.00 98.62 573 PHE A CA 1
ATOM 4233 C C . PHE A 1 573 ? -14.048 -1.904 21.128 1.00 98.62 573 PHE A C 1
ATOM 4235 O O . PHE A 1 573 ? -14.301 -2.484 20.071 1.00 98.62 573 PHE A O 1
ATOM 4242 N N . LEU A 1 574 ? -13.220 -2.444 22.036 1.00 98.81 574 LEU A N 1
ATOM 4243 C CA . LEU A 1 574 ? -12.441 -3.672 21.812 1.00 98.81 574 LEU A CA 1
ATOM 4244 C C . LEU A 1 574 ? -13.282 -4.836 21.262 1.00 98.81 574 LEU A C 1
ATOM 4246 O O . LEU A 1 574 ? -12.859 -5.459 20.293 1.00 98.81 574 LEU A O 1
ATOM 4250 N N . PHE A 1 575 ? -14.464 -5.089 21.827 1.00 98.81 575 PHE A N 1
ATOM 4251 C CA . PHE A 1 575 ? -15.399 -6.143 21.417 1.00 98.81 575 PHE A CA 1
ATOM 4252 C C . PHE A 1 575 ? -16.754 -5.586 20.943 1.00 98.81 575 PHE A C 1
ATOM 4254 O O . PHE A 1 575 ? -17.751 -6.307 20.968 1.00 98.81 575 PHE A O 1
ATOM 4261 N N . GLU A 1 576 ? -16.825 -4.324 20.497 1.00 98.81 576 GLU A N 1
ATOM 4262 C CA . GLU A 1 576 ? -18.086 -3.735 20.014 1.00 98.81 576 GLU A CA 1
ATOM 4263 C C . GLU A 1 576 ? -18.719 -4.638 18.934 1.00 98.81 576 GLU A C 1
ATOM 4265 O O . GLU A 1 576 ? -18.041 -5.074 18.004 1.00 98.81 576 GLU A O 1
ATOM 4270 N N . LYS A 1 577 ? -20.022 -4.928 19.031 1.00 98.75 577 LYS A N 1
ATOM 4271 C CA . LYS A 1 577 ? -20.781 -5.777 18.091 1.00 98.75 577 LYS A CA 1
ATOM 4272 C C . LYS A 1 577 ? -20.254 -7.214 17.955 1.00 98.75 577 LYS A C 1
ATOM 4274 O O . LYS A 1 577 ? -20.504 -7.862 16.933 1.00 98.75 577 LYS A O 1
ATOM 4279 N N . CYS A 1 578 ? -19.581 -7.754 18.974 1.00 98.81 578 CYS A N 1
ATOM 4280 C CA . CYS A 1 578 ? -19.318 -9.194 19.088 1.00 98.81 578 CYS A CA 1
ATOM 4281 C C . CYS A 1 578 ? -20.598 -9.932 19.512 1.00 98.81 578 CYS A C 1
ATOM 4283 O O . CYS A 1 578 ? -20.730 -10.424 20.629 1.00 98.81 578 CYS A O 1
ATOM 4285 N N . SER A 1 579 ? -21.583 -9.974 18.612 1.00 98.38 579 SER A N 1
ATOM 4286 C CA . SER A 1 579 ? -22.956 -10.393 18.911 1.00 98.38 579 SER A CA 1
ATOM 4287 C C . SER A 1 579 ? -23.111 -11.848 19.360 1.00 98.38 579 SER A C 1
ATOM 4289 O O . SER A 1 579 ? -24.136 -12.161 19.954 1.00 98.38 579 SER A O 1
ATOM 4291 N N . ALA A 1 580 ? -22.139 -12.729 19.104 1.00 98.62 580 ALA A N 1
ATOM 4292 C CA . ALA A 1 580 ? -22.153 -14.127 19.553 1.00 98.62 580 ALA A CA 1
ATOM 4293 C C . ALA A 1 580 ? -21.473 -14.359 20.918 1.00 98.62 580 ALA A C 1
ATOM 4295 O O . ALA A 1 580 ? -21.506 -15.476 21.437 1.00 98.62 580 ALA A O 1
ATOM 4296 N N . LEU A 1 581 ? -20.868 -13.327 21.517 1.00 98.25 581 LEU A N 1
ATOM 4297 C CA . LEU A 1 581 ? -20.121 -13.460 22.764 1.00 98.25 581 LEU A CA 1
ATOM 4298 C C . LEU A 1 581 ? -21.085 -13.614 23.947 1.00 98.25 581 LEU A C 1
ATOM 4300 O O . LEU A 1 581 ? -21.712 -12.646 24.369 1.00 98.25 581 LEU A O 1
ATOM 4304 N N . ALA A 1 582 ? -21.211 -14.837 24.469 1.00 96.81 582 ALA A N 1
ATOM 4305 C CA . ALA A 1 582 ? -22.195 -15.171 25.505 1.00 96.81 582 ALA A CA 1
ATOM 4306 C C . ALA A 1 582 ? -21.671 -15.066 26.948 1.00 96.81 582 ALA A C 1
ATOM 4308 O O . ALA A 1 582 ? -22.454 -14.894 27.885 1.00 96.81 582 ALA A O 1
ATOM 4309 N N . GLY A 1 583 ? -20.353 -15.152 27.139 1.00 95.75 583 GLY A N 1
ATOM 4310 C CA . GLY A 1 583 ? -19.711 -15.103 28.450 1.00 95.75 583 GLY A CA 1
ATOM 4311 C C . GLY A 1 583 ? -18.280 -14.585 28.371 1.00 95.75 583 GLY A C 1
ATOM 4312 O O . GLY A 1 583 ? -17.666 -14.574 27.305 1.00 95.75 583 GLY A O 1
ATOM 4313 N N . LEU A 1 584 ? -17.755 -14.149 29.517 1.00 97.69 584 LEU A N 1
ATOM 4314 C CA . LEU A 1 584 ? -16.423 -13.557 29.638 1.00 97.69 584 LEU A CA 1
ATOM 4315 C C . LEU A 1 584 ? -15.579 -14.331 30.660 1.00 97.69 584 LEU A C 1
ATOM 4317 O O . LEU A 1 584 ? -16.109 -14.749 31.693 1.00 97.69 584 LEU A O 1
ATOM 4321 N N . PRO A 1 585 ? -14.267 -14.506 30.431 1.00 97.12 585 PRO A N 1
ATOM 4322 C CA . PRO A 1 585 ? -13.375 -15.051 31.442 1.00 97.12 585 PRO A CA 1
ATOM 4323 C C . PRO A 1 585 ? -13.031 -13.984 32.491 1.00 97.12 585 PRO A C 1
ATOM 4325 O O . PRO A 1 585 ? -12.677 -12.859 32.149 1.00 97.12 585 PRO A O 1
ATOM 4328 N N . LYS A 1 586 ? -13.054 -14.344 33.782 1.00 96.38 586 LYS A N 1
ATOM 4329 C CA . LYS A 1 586 ? -12.768 -13.395 34.879 1.00 96.38 586 LYS A CA 1
ATOM 4330 C C . LYS A 1 586 ? -11.374 -12.752 34.815 1.00 96.38 586 LYS A C 1
ATOM 4332 O O . LYS A 1 586 ? -11.195 -11.656 35.318 1.00 96.38 586 LYS A O 1
ATOM 4337 N N . GLN A 1 587 ? -10.399 -13.436 34.209 1.00 96.56 587 GLN A N 1
ATOM 4338 C CA . GLN A 1 587 ? -9.009 -12.971 34.127 1.00 96.56 587 GLN A CA 1
ATOM 4339 C C . GLN A 1 587 ? -8.741 -12.044 32.930 1.00 96.56 587 GLN A C 1
ATOM 4341 O O . GLN A 1 587 ? -7.624 -11.564 32.792 1.00 96.56 587 GLN A O 1
ATOM 4346 N N . LEU A 1 588 ? -9.744 -11.764 32.082 1.00 98.00 588 LEU A N 1
ATOM 4347 C CA . LEU A 1 588 ? -9.558 -11.054 30.809 1.00 98.00 588 LEU A CA 1
ATOM 4348 C C . LEU A 1 588 ? -8.759 -9.746 30.939 1.00 98.00 588 LEU A C 1
ATOM 4350 O O . LEU A 1 588 ? -7.955 -9.427 30.068 1.00 98.00 588 LEU A O 1
ATOM 4354 N N . PHE A 1 589 ? -8.981 -9.003 32.026 1.00 97.81 589 PHE A N 1
ATOM 4355 C CA . PHE A 1 589 ? -8.345 -7.712 32.289 1.00 97.81 589 PHE A CA 1
ATOM 4356 C C . PHE A 1 589 ? -7.495 -7.698 33.572 1.00 97.81 589 PHE A C 1
ATOM 4358 O O . PHE A 1 589 ? -7.159 -6.618 34.059 1.00 97.81 589 PHE A O 1
ATOM 4365 N N . SER A 1 590 ? -7.130 -8.865 34.126 1.00 96.25 590 SER A N 1
ATOM 4366 C CA . SER A 1 590 ? -6.469 -8.979 35.442 1.00 96.25 590 SER A CA 1
ATOM 4367 C C . SER A 1 590 ? -5.183 -8.162 35.559 1.00 96.25 590 SER A C 1
ATOM 4369 O O . SER A 1 590 ? -4.890 -7.611 36.617 1.00 96.25 590 SER A O 1
ATOM 4371 N N . ASP A 1 591 ? -4.439 -8.056 34.460 1.00 96.88 591 ASP A N 1
ATOM 4372 C CA . ASP A 1 591 ? -3.113 -7.441 34.447 1.00 96.88 591 ASP A CA 1
ATOM 4373 C C . ASP A 1 591 ? -3.151 -5.970 34.004 1.00 96.88 591 ASP A C 1
ATOM 4375 O O . ASP A 1 591 ? -2.133 -5.284 34.078 1.00 96.88 591 ASP A O 1
ATOM 4379 N N . MET A 1 592 ? -4.304 -5.449 33.560 1.00 97.38 592 MET A N 1
ATOM 4380 C CA . MET A 1 592 ? -4.442 -4.095 33.001 1.00 97.38 592 MET A CA 1
ATOM 4381 C C . MET A 1 592 ? -4.537 -3.011 34.091 1.00 97.38 592 MET A C 1
ATOM 4383 O O . MET A 1 592 ? -5.465 -2.203 34.126 1.00 97.38 592 MET A O 1
ATOM 4387 N N . VAL A 1 593 ? -3.541 -2.964 34.977 1.00 97.56 593 VAL A N 1
ATOM 4388 C CA . VAL A 1 593 ? -3.488 -2.042 36.126 1.00 97.56 593 VAL A CA 1
ATOM 4389 C C . VAL A 1 593 ? -3.419 -0.565 35.733 1.00 97.56 593 VAL A C 1
ATOM 4391 O O . VAL A 1 593 ? -3.786 0.293 36.531 1.00 97.56 593 VAL A O 1
ATOM 4394 N N . SER A 1 594 ? -2.985 -0.243 34.510 1.00 98.12 594 SER A N 1
ATOM 4395 C CA . SER A 1 594 ? -2.922 1.135 33.990 1.00 98.12 594 SER A CA 1
ATOM 4396 C C . SER A 1 594 ? -4.180 1.575 33.229 1.00 98.12 594 SER A C 1
ATOM 4398 O O . SER A 1 594 ? -4.201 2.692 32.702 1.00 98.12 594 SER A O 1
ATOM 4400 N N . LEU A 1 595 ? -5.210 0.724 33.140 1.00 98.12 595 LEU A N 1
ATOM 4401 C CA . LEU A 1 595 ? -6.402 0.981 32.332 1.00 98.12 595 LEU A CA 1
ATOM 4402 C C . LEU A 1 595 ? -7.196 2.168 32.879 1.00 98.12 595 LEU A C 1
ATOM 4404 O O . LEU A 1 595 ? -7.591 2.157 34.040 1.00 98.12 595 LEU A O 1
ATOM 4408 N N . LYS A 1 596 ? -7.456 3.170 32.030 1.00 96.00 596 LYS A N 1
ATOM 4409 C CA . LYS A 1 596 ? -8.223 4.379 32.379 1.00 96.00 596 LYS A CA 1
ATOM 4410 C C . LYS A 1 596 ? -9.598 4.414 31.718 1.00 96.00 596 LYS A C 1
ATOM 4412 O O . LYS A 1 596 ? -10.558 4.846 32.352 1.00 96.00 596 LYS A O 1
ATOM 4417 N N . GLY A 1 597 ? -9.688 3.960 30.466 1.00 92.00 597 GLY A N 1
ATOM 4418 C CA . GLY A 1 597 ? -10.913 3.979 29.663 1.00 92.00 597 GLY A CA 1
ATOM 4419 C C . GLY A 1 597 ? -11.263 2.612 29.080 1.00 92.00 597 GLY A C 1
ATOM 4420 O O . GLY A 1 597 ? -10.390 1.888 28.600 1.00 92.00 597 GLY A O 1
ATOM 4421 N N . MET A 1 598 ? -12.549 2.266 29.131 1.00 96.81 598 MET A N 1
ATOM 4422 C CA . MET A 1 598 ? -13.098 1.056 28.510 1.00 96.81 598 MET A CA 1
ATOM 4423 C C . MET A 1 598 ? -14.463 1.316 27.854 1.00 96.81 598 MET A C 1
ATOM 4425 O O . MET A 1 598 ? -15.381 0.489 27.898 1.00 96.81 598 MET A O 1
ATOM 4429 N N . GLY A 1 599 ? -14.611 2.495 27.258 1.00 96.38 599 GLY A N 1
ATOM 4430 C CA . GLY A 1 599 ? -15.863 2.949 26.683 1.00 96.38 599 GLY A CA 1
ATOM 4431 C C . GLY A 1 599 ? -16.323 2.060 25.532 1.00 96.38 599 GLY A C 1
ATOM 4432 O O . GLY A 1 599 ? -15.545 1.691 24.655 1.00 96.38 599 GLY A O 1
ATOM 4433 N N . SER A 1 600 ? -17.604 1.692 25.528 1.00 98.25 600 SER A N 1
ATOM 4434 C CA . SER A 1 600 ? -18.203 0.823 24.497 1.00 98.25 600 SER A CA 1
ATOM 4435 C C . SER A 1 600 ? -17.508 -0.535 24.276 1.00 98.25 600 SER A C 1
ATOM 4437 O O . SER A 1 600 ? -17.727 -1.162 23.241 1.00 98.25 600 SER A O 1
ATOM 4439 N N . THR A 1 601 ? -16.688 -1.015 25.222 1.00 98.62 601 THR A N 1
ATOM 4440 C CA . THR A 1 601 ? -15.893 -2.256 25.080 1.00 98.62 601 THR A CA 1
ATOM 4441 C C . THR A 1 601 ? -16.734 -3.452 24.644 1.00 98.62 601 THR A C 1
ATOM 4443 O O . THR A 1 601 ? -16.307 -4.189 23.766 1.00 98.62 601 THR A O 1
ATOM 4446 N N . PHE A 1 602 ? -17.926 -3.625 25.217 1.00 98.75 602 PHE A N 1
ATOM 4447 C CA . PHE A 1 602 ? -18.861 -4.712 24.913 1.00 98.75 602 PHE A CA 1
ATOM 4448 C C . PHE A 1 602 ? -20.181 -4.184 24.342 1.00 98.75 602 PHE A C 1
ATOM 4450 O O . PHE A 1 602 ? -21.218 -4.837 24.453 1.00 98.75 602 PHE A O 1
ATOM 4457 N N . ARG A 1 603 ? -20.179 -2.980 23.758 1.00 98.81 603 ARG A N 1
ATOM 4458 C CA . ARG A 1 603 ? -21.401 -2.391 23.213 1.00 98.81 603 ARG A CA 1
ATOM 4459 C C . ARG A 1 603 ? -21.981 -3.288 22.118 1.00 98.81 603 ARG A C 1
ATOM 4461 O O . ARG A 1 603 ? -21.252 -3.747 21.243 1.00 98.81 603 ARG A O 1
ATOM 4468 N N . ASP A 1 604 ? -23.288 -3.520 22.163 1.00 98.75 604 ASP A N 1
ATOM 4469 C CA . ASP A 1 604 ? -24.036 -4.397 21.255 1.00 98.75 604 ASP A CA 1
ATOM 4470 C C . ASP A 1 604 ? -23.552 -5.872 21.247 1.00 98.75 604 ASP A C 1
ATOM 4472 O O . ASP A 1 604 ? -23.756 -6.599 20.268 1.00 98.75 604 ASP A O 1
ATOM 4476 N N . CYS A 1 605 ? -22.944 -6.358 22.341 1.00 98.75 605 CYS A N 1
ATOM 4477 C CA . CYS A 1 605 ? -22.729 -7.792 22.591 1.00 98.75 605 CYS A CA 1
ATOM 4478 C C . CYS A 1 605 ? -24.047 -8.464 23.006 1.00 98.75 605 CYS A C 1
ATOM 4480 O O . CYS A 1 605 ? -24.268 -8.823 24.161 1.00 98.75 605 CYS A O 1
ATOM 4482 N N . THR A 1 606 ? -24.960 -8.604 22.050 1.00 98.69 606 THR A N 1
ATOM 4483 C CA . THR A 1 606 ? -26.363 -8.979 22.285 1.00 98.69 606 THR A CA 1
ATOM 4484 C C . THR A 1 606 ? -26.576 -10.376 22.867 1.00 98.69 606 THR A C 1
ATOM 4486 O O . THR A 1 606 ? -27.632 -10.598 23.453 1.00 98.69 606 THR A O 1
ATOM 4489 N N . SER A 1 607 ? -25.602 -11.291 22.782 1.00 98.56 607 SER A N 1
ATOM 4490 C CA . SER A 1 607 ? -25.674 -12.620 23.418 1.00 98.56 607 SER A CA 1
ATOM 4491 C C . SER A 1 607 ? -25.105 -12.678 24.838 1.00 98.56 607 SER A C 1
ATOM 4493 O O . SER A 1 607 ? -25.234 -13.717 25.476 1.00 98.56 607 SER A O 1
ATOM 4495 N N . LEU A 1 608 ? -24.474 -11.615 25.350 1.00 98.44 608 LEU A N 1
ATOM 4496 C CA . LEU A 1 608 ? -23.805 -11.640 26.654 1.00 98.44 608 LEU A CA 1
ATOM 4497 C C . LEU A 1 608 ? -24.830 -11.785 27.785 1.00 98.44 608 LEU A C 1
ATOM 4499 O O . LEU A 1 608 ? -25.644 -10.889 27.975 1.00 98.44 608 LEU A O 1
ATOM 4503 N N . ILE A 1 609 ? -24.785 -12.893 28.536 1.00 97.50 609 ILE A N 1
ATOM 4504 C CA . ILE A 1 609 ? -25.835 -13.250 29.515 1.00 97.50 609 ILE A CA 1
ATOM 4505 C C . ILE A 1 609 ? -25.508 -12.749 30.928 1.00 97.50 609 ILE A C 1
ATOM 4507 O O . ILE A 1 609 ? -26.389 -12.300 31.665 1.00 97.50 609 ILE A O 1
ATOM 4511 N N . ALA A 1 610 ? -24.240 -12.843 31.327 1.00 97.12 610 ALA A N 1
ATOM 4512 C CA . ALA A 1 610 ? -23.790 -12.536 32.680 1.00 97.12 610 ALA A CA 1
ATOM 4513 C C . ALA A 1 610 ? -22.338 -12.049 32.695 1.00 97.12 610 ALA A C 1
ATOM 4515 O O . ALA A 1 610 ? -21.531 -12.434 31.844 1.00 97.12 610 ALA A O 1
ATOM 4516 N N . LEU A 1 611 ? -21.996 -11.248 33.706 1.00 97.50 611 LEU A N 1
ATOM 4517 C CA . LEU A 1 611 ? -20.614 -10.847 33.984 1.00 97.50 611 LEU A CA 1
ATOM 4518 C C . LEU A 1 611 ? -20.035 -11.701 35.126 1.00 97.50 611 LEU A C 1
ATOM 4520 O O . LEU A 1 611 ? -20.715 -11.897 36.136 1.00 97.50 611 LEU A O 1
ATOM 4524 N N . PRO A 1 612 ? -18.793 -12.207 35.018 1.00 96.62 612 PRO A N 1
ATOM 4525 C CA . PRO A 1 612 ? -18.168 -12.949 36.106 1.00 96.62 612 PRO A CA 1
ATOM 4526 C C . PRO A 1 612 ? -17.720 -12.014 37.240 1.00 96.62 612 PRO A C 1
ATOM 4528 O O . PRO A 1 612 ? -17.233 -10.908 36.999 1.00 96.62 612 PRO A O 1
ATOM 4531 N N . SER A 1 613 ? -17.817 -12.494 38.483 1.00 96.31 613 SER A N 1
ATOM 4532 C CA . SER A 1 613 ? -17.173 -11.842 39.630 1.00 96.31 613 SER A CA 1
ATOM 4533 C C . SER A 1 613 ? -15.657 -11.766 39.408 1.00 96.31 613 SER A C 1
ATOM 4535 O O . SER A 1 613 ? -15.032 -12.716 38.921 1.00 96.31 613 SER A O 1
ATOM 4537 N N . GLY A 1 614 ? -15.083 -10.608 39.728 1.00 95.69 614 GLY A N 1
ATOM 4538 C CA . GLY A 1 614 ? -13.661 -10.320 39.563 1.00 95.69 614 GLY A CA 1
ATOM 4539 C C . GLY A 1 614 ? -13.219 -9.834 38.179 1.00 95.69 614 GLY A C 1
ATOM 4540 O O . GLY A 1 614 ? -12.031 -9.584 38.003 1.00 95.69 614 GLY A O 1
ATOM 4541 N N . LEU A 1 615 ? -14.133 -9.661 37.207 1.00 97.75 615 LEU A N 1
ATOM 4542 C CA . LEU A 1 615 ? -13.794 -9.239 35.832 1.00 97.75 615 LEU A CA 1
ATOM 4543 C C . LEU A 1 615 ? -12.911 -7.979 35.769 1.00 97.75 615 LEU A C 1
ATOM 4545 O O . LEU A 1 615 ? -12.063 -7.869 34.886 1.00 97.75 615 LEU A O 1
ATOM 4549 N N . LEU A 1 616 ? -13.144 -7.026 36.677 1.00 97.50 616 LEU A N 1
ATOM 4550 C CA . LEU A 1 616 ? -12.501 -5.708 36.702 1.00 97.50 616 LEU A CA 1
ATOM 4551 C C . LEU A 1 616 ? -11.565 -5.514 37.908 1.00 97.50 616 LEU A C 1
ATOM 4553 O O . LEU A 1 616 ? -11.117 -4.391 38.146 1.00 97.50 616 LEU A O 1
ATOM 4557 N N . ASP A 1 617 ? -11.236 -6.582 38.651 1.00 96.44 617 ASP A N 1
ATOM 4558 C CA . ASP A 1 617 ? -10.457 -6.494 39.900 1.00 96.44 617 ASP A CA 1
ATOM 4559 C C . ASP A 1 617 ? -9.064 -5.883 39.687 1.00 96.44 617 ASP A C 1
ATOM 4561 O O . ASP A 1 617 ? -8.570 -5.179 40.569 1.00 96.44 617 ASP A O 1
ATOM 4565 N N . GLY A 1 618 ? -8.455 -6.130 38.521 1.00 96.25 618 GLY A N 1
ATOM 4566 C CA . GLY A 1 618 ? -7.155 -5.581 38.125 1.00 96.25 618 GLY A CA 1
ATOM 4567 C C . GLY A 1 618 ? -7.200 -4.146 37.590 1.00 96.25 618 GLY A C 1
ATOM 4568 O O . GLY A 1 618 ? -6.177 -3.466 37.575 1.00 96.25 618 GLY A O 1
ATOM 4569 N N . CYS A 1 619 ? -8.371 -3.640 37.190 1.00 97.62 619 CYS A N 1
ATOM 4570 C CA . CYS A 1 619 ? -8.541 -2.334 36.539 1.00 97.62 619 CYS A CA 1
ATOM 4571 C C . CYS A 1 619 ? -8.624 -1.177 37.554 1.00 97.62 619 CYS A C 1
ATOM 4573 O O . CYS A 1 619 ? -9.535 -0.348 37.516 1.00 97.62 619 CYS A O 1
ATOM 4575 N N . VAL A 1 620 ? -7.679 -1.115 38.491 1.00 97.38 620 VAL A N 1
ATOM 4576 C CA . VAL A 1 620 ? -7.717 -0.207 39.655 1.00 97.38 620 VAL A CA 1
ATOM 4577 C C . VAL A 1 620 ? -7.658 1.287 39.300 1.00 97.38 620 VAL A C 1
ATOM 4579 O O . VAL A 1 620 ? -8.086 2.119 40.093 1.00 97.38 620 VAL A O 1
ATOM 4582 N N . ASN A 1 621 ? -7.171 1.636 38.103 1.00 97.88 621 ASN A N 1
ATOM 4583 C CA . ASN A 1 621 ? -7.046 3.019 37.624 1.00 97.88 621 ASN A CA 1
ATOM 4584 C C . ASN A 1 621 ? -8.189 3.488 36.705 1.00 97.88 621 ASN A C 1
ATOM 4586 O O . ASN A 1 621 ? -8.087 4.547 36.077 1.00 97.88 621 ASN A O 1
ATOM 4590 N N . LEU A 1 622 ? -9.272 2.712 36.613 1.00 97.38 622 LEU A N 1
ATOM 4591 C CA . LEU A 1 622 ? -10.384 2.996 35.714 1.00 97.38 622 LEU A CA 1
ATOM 4592 C C . LEU A 1 622 ? -11.161 4.243 36.159 1.00 97.38 622 LEU A C 1
ATOM 4594 O O . LEU A 1 622 ? -11.597 4.325 37.306 1.00 97.38 622 LEU A O 1
ATOM 4598 N N . THR A 1 623 ? -11.377 5.193 35.243 1.00 96.88 623 THR A N 1
ATOM 4599 C CA . THR A 1 623 ? -12.088 6.452 35.538 1.00 96.88 623 THR A CA 1
ATOM 4600 C C . THR A 1 623 ? -13.469 6.545 34.891 1.00 96.88 623 THR A C 1
ATOM 4602 O O . THR A 1 623 ? -14.302 7.331 35.344 1.00 96.88 623 THR A O 1
ATOM 4605 N N . SER A 1 624 ? -13.756 5.732 33.868 1.00 95.25 624 SER A N 1
ATOM 4606 C CA . SER A 1 624 ? -15.034 5.763 33.149 1.00 95.25 624 SER A CA 1
ATOM 4607 C C . SER A 1 624 ? -15.492 4.384 32.662 1.00 95.25 624 SER A C 1
ATOM 4609 O O . SER A 1 624 ? -14.698 3.595 32.149 1.00 95.25 624 SER A O 1
ATOM 4611 N N . LEU A 1 625 ? -16.806 4.144 32.764 1.00 96.19 625 LEU A N 1
ATOM 4612 C CA . LEU A 1 625 ? -17.532 2.991 32.205 1.00 96.19 625 LEU A CA 1
ATOM 4613 C C . LEU A 1 625 ? -18.546 3.396 31.123 1.00 96.19 625 LEU A C 1
ATOM 4615 O O . LEU A 1 625 ? -19.590 2.754 30.951 1.00 96.19 625 LEU A O 1
ATOM 4619 N N . THR A 1 626 ? -18.293 4.507 30.430 1.00 96.31 626 THR A N 1
ATOM 4620 C CA . THR A 1 626 ? -19.278 5.067 29.505 1.00 96.31 626 THR A CA 1
ATOM 4621 C C . THR A 1 626 ? -19.627 4.072 28.399 1.00 96.31 626 THR A C 1
ATOM 4623 O O . THR A 1 626 ? -18.758 3.643 27.644 1.00 96.31 626 THR A O 1
ATOM 4626 N N . LEU A 1 627 ? -20.908 3.713 28.277 1.00 98.25 627 LEU A N 1
ATOM 4627 C CA . LEU A 1 627 ? -21.430 2.784 27.261 1.00 98.25 627 LEU A CA 1
ATOM 4628 C C . LEU A 1 627 ? -20.840 1.357 27.285 1.00 98.25 627 LEU A C 1
ATOM 4630 O O . LEU A 1 627 ? -21.103 0.597 26.356 1.00 98.25 627 LEU A O 1
ATOM 4634 N N . THR A 1 628 ? -20.067 0.959 28.305 1.00 98.44 628 THR A N 1
ATOM 4635 C CA . THR A 1 628 ? -19.286 -0.298 28.298 1.00 98.44 628 THR A CA 1
ATOM 4636 C C . THR A 1 628 ? -20.103 -1.538 27.929 1.00 98.44 628 THR A C 1
ATOM 4638 O O . THR A 1 628 ? -19.628 -2.331 27.120 1.00 98.44 628 THR A O 1
ATOM 4641 N N . PHE A 1 629 ? -21.317 -1.685 28.467 1.00 98.62 629 PHE A N 1
ATOM 4642 C CA . PHE A 1 629 ? -22.231 -2.804 28.195 1.00 98.62 629 PHE A CA 1
ATOM 4643 C C . PHE A 1 629 ? -23.522 -2.350 27.493 1.00 98.62 629 PHE A C 1
ATOM 4645 O O . PHE A 1 629 ? -24.512 -3.079 27.478 1.00 98.62 629 PHE A O 1
ATOM 4652 N N . SER A 1 630 ? -23.534 -1.152 26.898 1.00 98.69 630 SER A N 1
ATOM 4653 C CA . SER A 1 630 ? -24.712 -0.612 26.210 1.00 98.69 630 SER A CA 1
ATOM 4654 C C . SER A 1 630 ? -25.195 -1.571 25.118 1.00 98.69 630 SER A C 1
ATOM 4656 O O . SER A 1 630 ? -24.404 -2.024 24.300 1.00 98.69 630 SER A O 1
ATOM 4658 N N . GLY A 1 631 ? -26.494 -1.852 25.057 1.00 98.69 631 GLY A N 1
ATOM 4659 C CA . GLY A 1 631 ? -27.089 -2.723 24.041 1.00 98.69 631 GLY A CA 1
ATOM 4660 C C . GLY A 1 631 ? -26.810 -4.218 24.236 1.00 98.69 631 GLY A C 1
ATOM 4661 O O . GLY A 1 631 ? -27.111 -5.007 23.341 1.00 98.69 631 GLY A O 1
ATOM 4662 N N . CYS A 1 632 ? -26.266 -4.645 25.383 1.00 98.75 632 CYS A N 1
ATOM 4663 C CA . CYS A 1 632 ? -26.188 -6.065 25.743 1.00 98.75 632 CYS A CA 1
ATOM 4664 C C . CYS A 1 632 ? -27.584 -6.580 26.126 1.00 98.75 632 CYS A C 1
ATOM 4666 O O . CYS A 1 632 ? -27.904 -6.759 27.298 1.00 98.75 632 CYS A O 1
ATOM 4668 N N . THR A 1 633 ? -28.449 -6.785 25.133 1.00 98.62 633 THR A N 1
ATOM 4669 C CA . THR A 1 633 ? -29.880 -7.050 25.348 1.00 98.62 633 THR A CA 1
ATOM 4670 C C . THR A 1 633 ? -30.164 -8.307 26.166 1.00 98.62 633 THR A C 1
ATOM 4672 O O . THR A 1 633 ? -31.181 -8.323 26.852 1.00 98.62 633 THR A O 1
ATOM 4675 N N . SER A 1 634 ? -29.276 -9.311 26.136 1.00 98.69 634 SER A N 1
ATOM 4676 C CA . SER A 1 634 ? -29.398 -10.558 26.915 1.00 98.69 634 SER A CA 1
ATOM 4677 C C . SER A 1 634 ? -28.764 -10.502 28.309 1.00 98.69 634 SER A C 1
ATOM 4679 O O . SER A 1 634 ? -28.869 -11.476 29.055 1.00 98.69 634 SER A O 1
ATOM 4681 N N . LEU A 1 635 ? -28.108 -9.395 28.683 1.00 98.56 635 LEU A N 1
ATOM 4682 C CA . LEU A 1 635 ? -27.403 -9.293 29.959 1.00 98.56 635 LEU A CA 1
ATOM 4683 C C . LEU A 1 635 ? -28.415 -9.248 31.101 1.00 98.56 635 LEU A C 1
ATOM 4685 O O . LEU A 1 635 ? -29.115 -8.254 31.269 1.00 98.56 635 LEU A O 1
ATOM 4689 N N . ALA A 1 636 ? -28.475 -10.328 31.879 1.00 97.31 636 ALA A N 1
ATOM 4690 C CA . ALA A 1 636 ? -29.470 -10.527 32.929 1.00 97.31 636 ALA A CA 1
ATOM 4691 C C . ALA A 1 636 ? -28.879 -10.503 34.345 1.00 97.31 636 ALA A C 1
ATOM 4693 O O . ALA A 1 636 ? -29.586 -10.175 35.297 1.00 97.31 636 ALA A O 1
ATOM 4694 N N . VAL A 1 637 ? -27.594 -10.849 34.501 1.00 95.06 637 VAL A N 1
ATOM 4695 C CA . VAL A 1 637 ? -26.956 -11.018 35.817 1.00 95.06 637 VAL A CA 1
ATOM 4696 C C . VAL A 1 637 ? -25.715 -10.140 35.952 1.00 95.06 637 VAL A C 1
ATOM 4698 O O . VAL A 1 637 ? -24.761 -10.260 35.178 1.00 95.06 637 VAL A O 1
ATOM 4701 N N . LEU A 1 638 ? -25.712 -9.303 36.994 1.00 97.12 638 LEU A N 1
ATOM 4702 C CA . LEU A 1 638 ? -24.567 -8.497 37.421 1.00 97.12 638 LEU A CA 1
ATOM 4703 C C . LEU A 1 638 ? -24.023 -9.017 38.763 1.00 97.12 638 LEU A C 1
ATOM 4705 O O . LEU A 1 638 ? -24.809 -9.232 39.688 1.00 97.12 638 LEU A O 1
ATOM 4709 N N . PRO A 1 639 ? -22.699 -9.185 38.922 1.00 96.19 639 PRO A N 1
ATOM 4710 C CA . PRO A 1 639 ? -22.109 -9.492 40.215 1.00 96.19 639 PRO A CA 1
ATOM 4711 C C . PRO A 1 639 ? -22.071 -8.229 41.083 1.00 96.19 639 PRO A C 1
ATOM 4713 O O . PRO A 1 639 ? -21.668 -7.159 40.630 1.00 96.19 639 PRO A O 1
ATOM 4716 N N . GLY A 1 640 ? -22.476 -8.344 42.350 1.00 93.19 640 GLY A N 1
ATOM 4717 C CA . GLY A 1 640 ? -22.495 -7.201 43.273 1.00 93.19 640 GLY A CA 1
ATOM 4718 C C . GLY A 1 640 ? -21.116 -6.644 43.613 1.00 93.19 640 GLY A C 1
ATOM 4719 O O . GLY A 1 640 ? -21.012 -5.505 44.049 1.00 93.19 640 GLY A O 1
ATOM 4720 N N . ASP A 1 641 ? -20.065 -7.425 43.375 1.00 95.69 641 ASP A N 1
ATOM 4721 C CA . ASP A 1 641 ? -18.681 -7.050 43.626 1.00 95.69 641 ASP A CA 1
ATOM 4722 C C . ASP A 1 641 ? -17.943 -6.563 42.364 1.00 95.69 641 ASP A C 1
ATOM 4724 O O . ASP A 1 641 ? -16.737 -6.340 42.423 1.00 95.69 641 ASP A O 1
ATOM 4728 N N . LEU A 1 642 ? -18.659 -6.355 41.244 1.00 97.12 642 LEU A N 1
ATOM 4729 C CA . LEU A 1 642 ? -18.090 -5.974 39.942 1.00 97.12 642 LEU A CA 1
ATOM 4730 C C . LEU A 1 642 ? -17.137 -4.775 40.019 1.00 97.12 642 LEU A C 1
ATOM 4732 O O . LEU A 1 642 ? -16.115 -4.778 39.341 1.00 97.12 642 LEU A O 1
ATOM 4736 N N . LEU A 1 643 ? -17.498 -3.755 40.809 1.00 97.12 643 LEU A N 1
ATOM 4737 C CA . LEU A 1 643 ? -16.797 -2.467 40.876 1.00 97.12 643 LEU A CA 1
ATOM 4738 C C . LEU A 1 643 ? -16.063 -2.230 42.201 1.00 97.12 643 LEU A C 1
ATOM 4740 O O . LEU A 1 643 ? -15.646 -1.105 42.482 1.00 97.12 643 LEU A O 1
ATOM 4744 N N . LYS A 1 644 ? -15.879 -3.268 43.033 1.00 96.88 644 LYS A N 1
ATOM 4745 C CA . LYS A 1 644 ? -15.340 -3.119 44.401 1.00 96.88 644 LYS A CA 1
ATOM 4746 C C . LYS A 1 644 ? -13.969 -2.422 44.456 1.00 96.88 644 LYS A C 1
ATOM 4748 O O . LYS A 1 644 ? -13.693 -1.738 45.438 1.00 96.88 644 LYS A O 1
ATOM 4753 N N . ASN A 1 645 ? -13.155 -2.569 43.403 1.00 96.88 645 ASN A N 1
ATOM 4754 C CA . ASN A 1 645 ? -11.793 -2.033 43.294 1.00 96.88 645 ASN A CA 1
ATOM 4755 C C . ASN A 1 645 ? -11.683 -0.786 42.393 1.00 96.88 645 ASN A C 1
ATOM 4757 O O . ASN A 1 645 ? -10.609 -0.193 42.312 1.00 96.88 645 ASN A O 1
ATOM 4761 N N . ASN A 1 646 ? -12.752 -0.366 41.706 1.00 96.94 646 ASN A N 1
ATOM 4762 C CA . ASN A 1 646 ? -12.714 0.751 40.752 1.00 96.94 646 ASN A CA 1
ATOM 4763 C C . ASN A 1 646 ? -13.087 2.075 41.446 1.00 96.94 646 ASN A C 1
ATOM 4765 O O . ASN A 1 646 ? -14.058 2.747 41.094 1.00 96.94 646 ASN A O 1
ATOM 4769 N N . THR A 1 647 ? -12.315 2.439 42.471 1.00 97.38 647 THR A N 1
ATOM 4770 C CA . THR A 1 647 ? -12.580 3.593 43.352 1.00 97.38 647 THR A CA 1
ATOM 4771 C C . THR A 1 647 ? -12.356 4.950 42.677 1.00 97.38 647 THR A C 1
ATOM 4773 O O . THR A 1 647 ? -12.807 5.973 43.188 1.00 97.38 647 THR A O 1
ATOM 4776 N N . LEU A 1 648 ? -11.693 4.965 41.515 1.00 98.06 648 LEU A N 1
ATOM 4777 C CA . LEU A 1 648 ? -11.394 6.170 40.736 1.00 98.06 648 LEU A CA 1
ATOM 4778 C C . LEU A 1 648 ? -12.451 6.516 39.673 1.00 98.06 648 LEU A C 1
ATOM 4780 O O . LEU A 1 648 ? -12.272 7.480 38.924 1.00 98.06 648 LEU A O 1
ATOM 4784 N N . LEU A 1 649 ? -13.556 5.767 39.604 1.00 97.50 649 LEU A N 1
ATOM 4785 C CA . LEU A 1 649 ? -14.643 6.036 38.664 1.00 97.50 649 LEU A CA 1
ATOM 4786 C C . LEU A 1 649 ? -15.308 7.385 38.944 1.00 97.50 649 LEU A C 1
ATOM 4788 O O . LEU A 1 649 ? -15.846 7.611 40.025 1.00 97.50 649 LEU A O 1
ATOM 4792 N N . THR A 1 650 ? -15.335 8.251 37.931 1.00 96.00 650 THR A N 1
ATOM 4793 C CA . THR A 1 650 ? -16.044 9.540 37.972 1.00 96.00 650 THR A CA 1
ATOM 4794 C C . THR A 1 650 ? -17.350 9.518 37.176 1.00 96.00 650 THR A C 1
ATOM 4796 O O . THR A 1 650 ? -18.197 10.395 37.355 1.00 96.00 650 THR A O 1
ATOM 4799 N N . SER A 1 651 ? -17.548 8.509 36.317 1.00 90.56 651 SER A N 1
ATOM 4800 C CA . SER A 1 651 ? -18.741 8.369 35.478 1.00 90.56 651 SER A CA 1
ATOM 4801 C C . SER A 1 651 ? -19.113 6.908 35.197 1.00 90.56 651 SER A C 1
ATOM 4803 O O . SER A 1 651 ? -18.263 6.098 34.818 1.00 90.56 651 SER A O 1
ATOM 4805 N N . ALA A 1 652 ? -20.414 6.612 35.294 1.00 93.62 652 ALA A N 1
ATOM 4806 C CA . ALA A 1 652 ? -21.056 5.359 34.874 1.00 93.62 652 ALA A CA 1
ATOM 4807 C C . ALA A 1 652 ? -22.136 5.614 33.797 1.00 93.62 652 ALA A C 1
ATOM 4809 O O . ALA A 1 652 ? -23.220 5.020 33.801 1.00 93.62 652 ALA A O 1
ATOM 4810 N N . GLY A 1 653 ? -21.890 6.591 32.916 1.00 95.62 653 GLY A N 1
ATOM 4811 C CA . GLY A 1 653 ? -22.868 7.047 31.930 1.00 95.62 653 GLY A CA 1
ATOM 4812 C C . GLY A 1 653 ? -23.250 5.965 30.916 1.00 95.62 653 GLY A C 1
ATOM 4813 O O . GLY A 1 653 ? -22.396 5.413 30.232 1.00 95.62 653 GLY A O 1
ATOM 4814 N N . SER A 1 654 ? -24.541 5.672 30.771 1.00 98.38 654 SER A N 1
ATOM 4815 C CA . SER A 1 654 ? -25.061 4.705 29.788 1.00 98.38 654 SER A CA 1
ATOM 4816 C C . SER A 1 654 ? -24.446 3.299 29.876 1.00 98.38 654 SER A C 1
ATOM 4818 O O . SER A 1 654 ? -24.510 2.543 28.908 1.00 98.38 654 SER A O 1
ATOM 4820 N N . THR A 1 655 ? -23.832 2.930 31.008 1.00 98.31 655 THR A N 1
ATOM 4821 C CA . THR A 1 655 ? -23.080 1.672 31.146 1.00 98.31 655 THR A CA 1
ATOM 4822 C C . THR A 1 655 ? -23.926 0.445 30.814 1.00 98.31 655 THR A C 1
ATOM 4824 O O . THR A 1 655 ? -23.427 -0.436 30.120 1.00 98.31 655 THR A O 1
ATOM 4827 N N . PHE A 1 656 ? -25.194 0.415 31.238 1.00 98.62 656 PHE A N 1
ATOM 4828 C CA . PHE A 1 656 ? -26.154 -0.666 30.978 1.00 98.62 656 PHE A CA 1
ATOM 4829 C C . PHE A 1 656 ? -27.346 -0.200 30.127 1.00 98.62 656 PHE A C 1
ATOM 4831 O O . PHE A 1 656 ? -28.422 -0.795 30.183 1.00 98.62 656 PHE A O 1
ATOM 4838 N N . TYR A 1 657 ? -27.177 0.876 29.349 1.00 98.69 657 TYR A N 1
ATOM 4839 C CA . TYR A 1 657 ? -28.224 1.391 28.465 1.00 98.69 657 TYR A CA 1
ATOM 4840 C C . TYR A 1 657 ? -28.750 0.272 27.556 1.00 98.69 657 TYR A C 1
ATOM 4842 O O . TYR A 1 657 ? -27.972 -0.382 26.866 1.00 98.69 657 TYR A O 1
ATOM 4850 N N . GLY A 1 658 ? -30.064 0.055 27.518 1.00 98.62 658 GLY A N 1
ATOM 4851 C CA . GLY A 1 658 ? -30.689 -0.930 26.633 1.00 98.62 658 GLY A CA 1
ATOM 4852 C C . GLY A 1 658 ? -30.426 -2.398 26.995 1.00 98.62 658 GLY A C 1
ATOM 4853 O O . GLY A 1 658 ? -30.695 -3.270 26.169 1.00 98.62 658 GLY A O 1
ATOM 4854 N N . CYS A 1 659 ? -29.915 -2.706 28.194 1.00 98.69 659 CYS A N 1
ATOM 4855 C CA . CYS A 1 659 ? -29.835 -4.083 28.696 1.00 98.69 659 CYS A CA 1
ATOM 4856 C C . CYS A 1 659 ? -31.235 -4.580 29.098 1.00 98.69 659 CYS A C 1
ATOM 4858 O O . CYS A 1 659 ? -31.611 -4.586 30.269 1.00 98.69 659 CYS A O 1
ATOM 4860 N N . THR A 1 660 ? -32.043 -4.954 28.108 1.00 98.38 660 THR A N 1
ATOM 4861 C CA . THR A 1 660 ? -33.470 -5.268 28.278 1.00 98.38 660 THR A CA 1
ATOM 4862 C C . THR A 1 660 ? -33.752 -6.493 29.147 1.00 98.38 660 THR A C 1
ATOM 4864 O O . THR A 1 660 ? -34.830 -6.573 29.724 1.00 98.38 660 THR A O 1
ATOM 4867 N N . SER A 1 661 ? -32.811 -7.435 29.268 1.00 98.50 661 SER A N 1
ATOM 4868 C CA . SER A 1 661 ? -32.933 -8.602 30.157 1.00 98.50 661 SER A CA 1
ATOM 4869 C C . SER A 1 661 ? -32.460 -8.348 31.593 1.00 98.50 661 SER A C 1
ATOM 4871 O O . SER A 1 661 ? -32.595 -9.236 32.434 1.00 98.50 661 SER A O 1
ATOM 4873 N N . LEU A 1 662 ? -31.916 -7.166 31.899 1.00 98.31 662 LEU A N 1
ATOM 4874 C CA . LEU A 1 662 ? -31.428 -6.839 33.236 1.00 98.31 662 LEU A CA 1
ATOM 4875 C C . LEU A 1 662 ? -32.604 -6.507 34.158 1.00 98.31 662 LEU A C 1
ATOM 4877 O O . LEU A 1 662 ? -33.114 -5.392 34.113 1.00 98.31 662 LEU A O 1
ATOM 4881 N N . VAL A 1 663 ? -33.010 -7.470 34.989 1.00 97.06 663 VAL A N 1
ATOM 4882 C CA . VAL A 1 663 ? -34.160 -7.333 35.906 1.00 97.06 663 VAL A CA 1
ATOM 4883 C C . VAL A 1 663 ? -33.748 -6.847 37.298 1.00 97.06 663 VAL A C 1
ATOM 4885 O O . VAL A 1 663 ? -34.430 -6.012 37.886 1.00 97.06 663 VAL A O 1
ATOM 4888 N N . ASN A 1 664 ? -32.620 -7.343 37.817 1.00 95.00 664 ASN A N 1
ATOM 4889 C CA . ASN A 1 664 ? -32.159 -7.069 39.179 1.00 95.00 664 ASN A CA 1
ATOM 4890 C C . ASN A 1 664 ? -30.839 -6.297 39.177 1.00 95.00 664 ASN A C 1
ATOM 4892 O O . ASN A 1 664 ? -29.892 -6.671 38.482 1.00 95.00 664 ASN A O 1
ATOM 4896 N N . ILE A 1 665 ? -30.752 -5.265 40.018 1.00 97.38 665 ILE A N 1
ATOM 4897 C CA . ILE A 1 665 ? -29.518 -4.506 40.248 1.00 97.38 665 ILE A CA 1
ATOM 4898 C C . ILE A 1 665 ? -28.948 -4.908 41.614 1.00 97.38 665 ILE A C 1
ATOM 4900 O O . ILE A 1 665 ? -29.662 -4.830 42.613 1.00 97.38 665 ILE A O 1
ATOM 4904 N N . PRO A 1 666 ? -27.672 -5.317 41.713 1.00 96.88 666 PRO A N 1
ATOM 4905 C CA . PRO A 1 666 ? -27.054 -5.576 43.006 1.00 96.88 666 PRO A CA 1
ATOM 4906 C C . PRO A 1 666 ? -26.982 -4.302 43.870 1.00 96.88 666 PRO A C 1
ATOM 4908 O O . PRO A 1 666 ? -26.460 -3.290 43.396 1.00 96.88 666 PRO A O 1
ATOM 4911 N N . PRO A 1 667 ? -27.404 -4.334 45.150 1.00 96.19 667 PRO A N 1
ATOM 4912 C CA . PRO A 1 667 ? -27.400 -3.147 46.013 1.00 96.19 667 PRO A CA 1
ATOM 4913 C C . PRO A 1 667 ? -26.014 -2.522 46.225 1.00 96.19 667 PRO A C 1
ATOM 4915 O O . PRO A 1 667 ? -25.907 -1.320 46.428 1.00 96.19 667 PRO A O 1
ATOM 4918 N N . ALA A 1 668 ? -24.953 -3.333 46.177 1.00 96.06 668 ALA A N 1
ATOM 4919 C CA . ALA A 1 668 ? -23.577 -2.899 46.420 1.00 96.06 668 ALA A CA 1
ATOM 4920 C C . ALA A 1 668 ? -22.816 -2.477 45.148 1.00 96.06 668 ALA A C 1
ATOM 4922 O O . ALA A 1 668 ? -21.632 -2.158 45.240 1.00 96.06 668 ALA A O 1
ATOM 4923 N N . LEU A 1 669 ? -23.468 -2.458 43.974 1.00 97.44 669 LEU A N 1
ATOM 4924 C CA . LEU A 1 669 ? -22.799 -2.276 42.680 1.00 97.44 669 LEU A CA 1
ATOM 4925 C C . LEU A 1 669 ? -21.911 -1.022 42.625 1.00 97.44 669 LEU A C 1
ATOM 4927 O O . LEU A 1 669 ? -20.813 -1.091 42.085 1.00 97.44 669 LEU A O 1
ATOM 4931 N N . PHE A 1 670 ? -22.360 0.100 43.196 1.00 97.31 670 PHE A N 1
ATOM 4932 C CA . PHE A 1 670 ? -21.623 1.373 43.206 1.00 97.31 670 PHE A CA 1
ATOM 4933 C C . PHE A 1 670 ? -21.044 1.750 44.578 1.00 97.31 670 PHE A C 1
ATOM 4935 O O . PHE A 1 670 ? -20.568 2.875 44.745 1.00 97.31 670 PHE A O 1
ATOM 4942 N N . ALA A 1 671 ? -21.060 0.838 45.559 1.00 96.50 671 ALA A N 1
ATOM 4943 C CA . ALA A 1 671 ? -20.728 1.149 46.954 1.00 96.50 671 ALA A CA 1
ATOM 4944 C C . ALA A 1 671 ? -19.296 1.690 47.149 1.00 96.50 671 ALA A C 1
ATOM 4946 O O . ALA A 1 671 ? -19.075 2.528 48.019 1.00 96.50 671 ALA A O 1
ATOM 4947 N N . SER A 1 672 ? -18.338 1.257 46.321 1.00 96.56 672 SER A N 1
ATOM 4948 C CA . SER A 1 672 ? -16.934 1.704 46.376 1.00 96.56 672 SER A CA 1
ATOM 4949 C C . SER A 1 672 ? -16.621 2.919 45.486 1.00 96.56 672 SER A C 1
ATOM 4951 O O . SER A 1 672 ? -15.486 3.395 45.477 1.00 96.56 672 SER A O 1
ATOM 4953 N N . CYS A 1 673 ? -17.582 3.425 44.708 1.00 97.06 673 CYS A N 1
ATOM 4954 C CA . CYS A 1 673 ? -17.346 4.418 43.652 1.00 97.06 673 CYS A CA 1
ATOM 4955 C C . CYS A 1 673 ? -17.658 5.853 44.115 1.00 97.06 673 CYS A C 1
ATOM 4957 O O . CYS A 1 673 ? -18.519 6.533 43.551 1.00 97.06 673 CYS A O 1
ATOM 4959 N N . SER A 1 674 ? -16.970 6.333 45.152 1.00 96.62 674 SER A N 1
ATOM 4960 C CA . SER A 1 674 ? -17.290 7.611 45.814 1.00 96.62 674 SER A CA 1
ATOM 4961 C C . SER A 1 674 ? -17.053 8.868 44.970 1.00 96.62 674 SER A C 1
ATOM 4963 O O . SER A 1 674 ? -17.585 9.927 45.306 1.00 96.62 674 SER A O 1
ATOM 4965 N N . LEU A 1 675 ? -16.295 8.761 43.873 1.00 97.81 675 LEU A N 1
ATOM 4966 C CA . LEU A 1 675 ? -15.956 9.879 42.986 1.00 97.81 675 LEU A CA 1
ATOM 4967 C C . LEU A 1 675 ? -16.952 10.110 41.840 1.00 97.81 675 LEU A C 1
ATOM 4969 O O . LEU A 1 675 ? -16.776 11.061 41.075 1.00 97.81 675 LEU A O 1
ATOM 4973 N N . ILE A 1 676 ? -17.994 9.283 41.703 1.00 97.62 676 ILE A N 1
ATOM 4974 C CA . ILE A 1 676 ? -19.016 9.484 40.669 1.00 97.62 676 ILE A CA 1
ATOM 4975 C C . ILE A 1 676 ? -19.765 10.793 40.938 1.00 97.62 676 ILE A C 1
ATOM 4977 O O . ILE A 1 676 ? -20.326 10.991 42.014 1.00 97.62 676 ILE A O 1
ATOM 4981 N N . THR A 1 677 ? -19.809 11.671 39.934 1.00 96.81 677 THR A N 1
ATOM 4982 C CA . THR A 1 677 ? -20.477 12.982 40.033 1.00 96.81 677 THR A CA 1
ATOM 4983 C C . THR A 1 677 ? -21.833 13.026 39.336 1.00 96.81 677 THR A C 1
ATOM 4985 O O . THR A 1 677 ? -22.620 13.944 39.579 1.00 96.81 677 THR A O 1
ATOM 4988 N N . SER A 1 678 ? -22.132 12.055 38.469 1.00 97.00 678 SER A N 1
ATOM 4989 C CA . SER A 1 678 ? -23.406 11.986 37.750 1.00 97.00 678 SER A CA 1
ATOM 4990 C C . SER A 1 678 ? -23.761 10.573 37.288 1.00 97.00 678 SER A C 1
ATOM 4992 O O . SER A 1 678 ? -22.889 9.780 36.922 1.00 97.00 678 SER A O 1
ATOM 4994 N N . PHE A 1 679 ? -25.066 10.296 37.239 1.00 97.88 679 PHE A N 1
ATOM 4995 C CA . PHE A 1 679 ? -25.637 9.078 36.658 1.00 97.88 679 PHE A CA 1
ATOM 4996 C C . PHE A 1 679 ? -26.520 9.422 35.454 1.00 97.88 679 PHE A C 1
ATOM 4998 O O . PHE A 1 679 ? -27.734 9.609 35.572 1.00 97.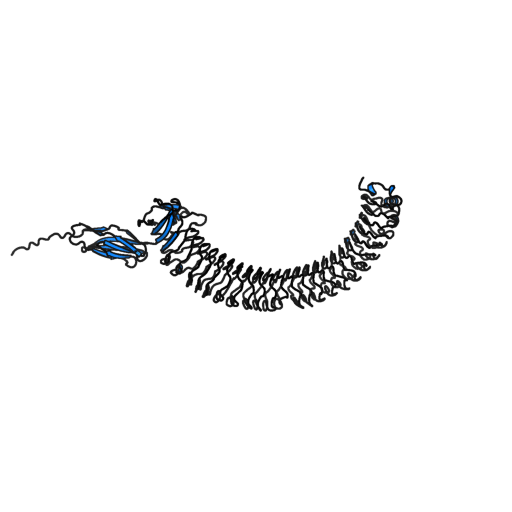88 679 PHE A O 1
ATOM 5005 N N . GLY A 1 680 ? -25.889 9.520 34.284 1.00 97.19 680 GLY A N 1
ATOM 5006 C CA . GLY A 1 680 ? -26.548 9.767 33.001 1.00 97.19 680 GLY A CA 1
ATOM 5007 C C . GLY A 1 680 ? -26.928 8.472 32.281 1.00 97.19 680 GLY A C 1
ATOM 5008 O O . GLY A 1 680 ? -26.036 7.733 31.877 1.00 97.19 680 GLY A O 1
ATOM 5009 N N . ALA A 1 681 ? -28.216 8.195 32.078 1.00 98.44 681 ALA A N 1
ATOM 5010 C CA . ALA A 1 681 ? -28.735 7.085 31.266 1.00 98.44 681 ALA A CA 1
ATOM 5011 C C . ALA A 1 681 ? -28.227 5.676 31.648 1.00 98.44 681 ALA A C 1
ATOM 5013 O O . ALA A 1 681 ? -28.317 4.742 30.855 1.00 98.44 681 ALA A O 1
ATOM 5014 N N . THR A 1 682 ? -27.682 5.503 32.857 1.00 98.38 682 THR A N 1
ATOM 5015 C CA . THR A 1 682 ? -26.961 4.295 33.290 1.00 98.38 682 THR A CA 1
ATOM 5016 C C . THR A 1 682 ? -27.770 3.006 33.137 1.00 98.38 682 THR A C 1
ATOM 5018 O O . THR A 1 682 ? -27.214 2.022 32.658 1.00 98.38 682 THR A O 1
ATOM 5021 N N . PHE A 1 683 ? -29.059 3.029 33.487 1.00 98.56 683 PHE A N 1
ATOM 5022 C CA . PHE A 1 683 ? -30.012 1.920 33.353 1.00 98.56 683 PHE A CA 1
ATOM 5023 C C . PHE A 1 683 ? -31.170 2.267 32.408 1.00 98.56 683 PHE A C 1
ATOM 5025 O O . PHE A 1 683 ? -32.235 1.655 32.477 1.00 98.56 683 PHE A O 1
ATOM 5032 N N . GLN A 1 684 ? -30.996 3.253 31.526 1.00 98.69 684 GLN A N 1
ATOM 5033 C CA . GLN A 1 684 ? -32.045 3.646 30.591 1.00 98.69 684 GLN A CA 1
ATOM 5034 C C . GLN A 1 684 ? -32.444 2.460 29.699 1.00 98.69 684 GLN A C 1
ATOM 5036 O O . GLN A 1 684 ? -31.581 1.758 29.174 1.00 98.69 684 GLN A O 1
ATOM 5041 N N . ASN A 1 685 ? -33.746 2.274 29.481 1.00 98.56 685 ASN A N 1
ATOM 5042 C CA . ASN A 1 685 ? -34.328 1.206 28.664 1.00 98.56 685 ASN A CA 1
ATOM 5043 C C . ASN A 1 685 ? -33.910 -0.215 29.106 1.00 98.56 685 ASN A C 1
ATOM 5045 O O . ASN A 1 685 ? -33.730 -1.097 28.265 1.00 98.56 685 ASN A O 1
ATOM 5049 N N . THR A 1 686 ? -33.727 -0.441 30.410 1.00 98.62 686 THR A N 1
ATOM 5050 C CA . THR A 1 686 ? -33.459 -1.778 30.974 1.00 98.62 686 THR A CA 1
ATOM 5051 C C . THR A 1 686 ? -34.744 -2.503 31.381 1.00 98.62 686 THR A C 1
ATOM 5053 O O . THR A 1 686 ? -35.827 -1.916 31.419 1.00 98.62 686 THR A O 1
ATOM 5056 N N . GLY A 1 687 ? -34.622 -3.799 31.681 1.00 97.88 687 GLY A N 1
ATOM 5057 C CA . GLY A 1 687 ? -35.719 -4.646 32.163 1.00 97.88 687 GLY A CA 1
ATOM 5058 C C . GLY A 1 687 ? -35.998 -4.549 33.664 1.00 97.88 687 GLY A C 1
ATOM 5059 O O . GLY A 1 687 ? -36.713 -5.405 34.176 1.00 97.88 687 GLY A O 1
ATOM 5060 N N . VAL A 1 688 ? -35.424 -3.559 34.356 1.00 97.94 688 VAL A N 1
ATOM 5061 C CA . VAL A 1 688 ? -35.407 -3.470 35.823 1.00 97.94 688 VAL A CA 1
ATOM 5062 C C . VAL A 1 688 ? -36.826 -3.427 36.384 1.00 97.94 688 VAL A C 1
ATOM 5064 O O . VAL A 1 688 ? -37.632 -2.601 35.956 1.00 97.94 688 VAL A O 1
ATOM 5067 N N . GLU A 1 689 ? -37.107 -4.301 37.351 1.00 96.19 689 GLU A N 1
ATOM 5068 C CA . GLU A 1 689 ? -38.415 -4.409 38.019 1.00 96.19 689 GLU A CA 1
ATOM 5069 C C . GLU A 1 689 ? -38.453 -3.678 39.368 1.00 96.19 689 GLU A C 1
ATOM 5071 O O . GLU A 1 689 ? -39.448 -3.023 39.697 1.00 96.19 689 GLU A O 1
ATOM 5076 N N . GLU A 1 690 ? -37.350 -3.737 40.119 1.00 94.50 690 GLU A N 1
ATOM 5077 C CA . GLU A 1 690 ? -37.184 -3.111 41.433 1.00 94.50 690 GLU A CA 1
ATOM 5078 C C . GLU A 1 690 ? -35.804 -2.453 41.558 1.00 94.50 690 GLU A C 1
ATOM 5080 O O . GLU A 1 690 ? -34.809 -2.927 41.003 1.00 94.50 690 GLU A O 1
ATOM 5085 N N . ILE A 1 691 ? -35.734 -1.355 42.316 1.00 97.56 691 ILE A N 1
ATOM 5086 C CA . ILE A 1 691 ? -34.485 -0.635 42.588 1.00 97.56 691 ILE A CA 1
ATOM 5087 C C . ILE A 1 691 ? -34.104 -0.845 44.058 1.00 97.56 691 ILE A C 1
ATOM 5089 O O . ILE A 1 691 ? -34.916 -0.543 44.934 1.00 97.56 691 ILE A O 1
ATOM 5093 N N . PRO A 1 692 ? -32.874 -1.296 44.367 1.00 96.69 692 PRO A N 1
ATOM 5094 C CA . PRO A 1 692 ? -32.403 -1.358 45.744 1.00 96.69 692 PRO A CA 1
ATOM 5095 C C . PRO A 1 692 ? -32.342 0.026 46.392 1.00 96.69 692 PRO A C 1
ATOM 5097 O O . PRO A 1 692 ? -31.739 0.944 45.839 1.00 96.69 692 PRO A O 1
ATOM 5100 N N . GLU A 1 693 ? -32.873 0.155 47.608 1.00 95.81 693 GLU A N 1
ATOM 5101 C CA . GLU A 1 693 ? -32.872 1.423 48.353 1.00 95.81 693 GLU A CA 1
ATOM 5102 C C . GLU A 1 693 ? -31.459 1.991 48.563 1.00 95.81 693 GLU A C 1
ATOM 5104 O O . GLU A 1 693 ? -31.245 3.190 48.447 1.00 95.81 693 GLU A O 1
ATOM 5109 N N . ASN A 1 694 ? -30.464 1.126 48.777 1.00 95.25 694 ASN A N 1
ATOM 5110 C CA . ASN A 1 694 ? -29.084 1.537 49.046 1.00 95.25 694 ASN A CA 1
ATOM 5111 C C . ASN A 1 694 ? -28.193 1.629 47.793 1.00 95.25 694 ASN A C 1
ATOM 5113 O O . ASN A 1 694 ? -26.974 1.737 47.941 1.00 95.25 694 ASN A O 1
ATOM 5117 N N . LEU A 1 695 ? -28.754 1.595 46.575 1.00 97.50 695 LEU A N 1
ATOM 5118 C CA . LEU A 1 695 ? -27.976 1.531 45.327 1.00 97.50 695 LEU A CA 1
ATOM 5119 C C . LEU A 1 695 ? -26.934 2.658 45.190 1.00 97.50 695 LEU A C 1
ATOM 5121 O O . LEU A 1 695 ? -25.820 2.405 44.735 1.00 97.50 695 LEU A O 1
ATOM 5125 N N . PHE A 1 696 ? -27.285 3.879 45.604 1.00 97.38 696 PHE A N 1
ATOM 5126 C CA . PHE A 1 696 ? -26.419 5.064 45.524 1.00 97.38 696 PHE A CA 1
ATOM 5127 C C . PHE A 1 696 ? -25.779 5.454 46.868 1.00 97.38 696 PHE A C 1
ATOM 5129 O O . PHE A 1 696 ? -25.234 6.549 47.010 1.00 97.38 696 PHE A O 1
ATOM 5136 N N . SER A 1 697 ? -25.835 4.574 47.875 1.00 95.56 697 SER A N 1
ATOM 5137 C CA . SER A 1 697 ? -25.358 4.860 49.241 1.00 95.56 697 SER A CA 1
ATOM 5138 C C . SER A 1 697 ? -23.863 5.206 49.322 1.00 95.56 697 SER A C 1
ATOM 5140 O O . SER A 1 697 ? -23.449 5.943 50.214 1.00 95.56 697 SER A O 1
ATOM 5142 N N . GLY A 1 698 ? -23.060 4.720 48.370 1.00 95.69 698 GLY A N 1
ATOM 5143 C CA . GLY A 1 698 ? -21.621 4.974 48.281 1.00 95.69 698 GLY A CA 1
ATOM 5144 C C . GLY A 1 698 ? -21.219 6.198 47.451 1.00 95.69 698 GLY A C 1
ATOM 5145 O O . GLY A 1 698 ? -20.025 6.399 47.245 1.00 95.69 698 GLY A O 1
ATOM 5146 N N . ASN A 1 699 ? -22.165 7.003 46.941 1.00 96.94 699 ASN A N 1
ATOM 5147 C CA . ASN A 1 699 ? -21.888 8.046 45.938 1.00 96.94 699 ASN A CA 1
ATOM 5148 C C . ASN A 1 699 ? -22.271 9.467 46.423 1.00 96.94 699 ASN A C 1
ATOM 5150 O O . ASN A 1 699 ? -23.157 10.103 45.848 1.00 96.94 699 ASN A O 1
ATOM 5154 N N . PRO A 1 700 ? -21.613 10.010 47.466 1.00 94.94 700 PRO A N 1
ATOM 5155 C CA . PRO A 1 700 ? -22.007 11.285 48.079 1.00 94.94 700 PRO A CA 1
ATOM 5156 C C . PRO A 1 700 ? -21.764 12.519 47.194 1.00 94.94 700 PRO A C 1
ATOM 5158 O O . PRO A 1 700 ? -22.366 13.563 47.430 1.00 94.94 700 PRO A O 1
ATOM 5161 N N . LEU A 1 701 ? -20.894 12.418 46.181 1.00 96.88 701 LEU A N 1
ATOM 5162 C CA . LEU A 1 701 ? -20.520 13.528 45.293 1.00 96.88 701 LEU A CA 1
ATOM 5163 C C . LEU A 1 701 ? -21.436 13.687 44.070 1.00 96.88 701 LEU A C 1
ATOM 5165 O O . LEU A 1 701 ? -21.185 14.549 43.223 1.00 96.88 701 LEU A O 1
ATOM 5169 N N . VAL A 1 702 ? -22.485 12.870 43.944 1.00 98.00 702 VAL A N 1
ATOM 5170 C CA . VAL A 1 702 ? -23.406 12.960 42.808 1.00 98.00 702 VAL A CA 1
ATOM 5171 C C . VAL A 1 702 ? -24.155 14.287 42.855 1.00 98.00 702 VAL A C 1
ATOM 5173 O O . VAL A 1 702 ? -24.856 14.585 43.817 1.00 98.00 702 VAL A O 1
ATOM 5176 N N . THR A 1 703 ? -24.034 15.068 41.782 1.00 97.50 703 THR A N 1
ATOM 5177 C CA . THR A 1 703 ? -24.727 16.353 41.613 1.00 97.50 703 THR A CA 1
ATOM 5178 C C . THR A 1 703 ? -25.936 16.248 40.689 1.00 97.50 703 THR A C 1
ATOM 5180 O O . THR A 1 703 ? -26.837 17.084 40.759 1.00 97.50 703 THR A O 1
ATOM 5183 N N . SER A 1 704 ? -25.987 15.223 39.830 1.00 97.69 704 SER A N 1
ATOM 5184 C CA . SER A 1 704 ? -27.060 15.080 38.847 1.00 97.69 704 SER A CA 1
ATOM 5185 C C . SER A 1 704 ? -27.438 13.636 38.504 1.00 97.69 704 SER A C 1
ATOM 5187 O O . SER A 1 704 ? -26.586 12.765 38.307 1.00 97.69 704 SER A O 1
ATOM 5189 N N . TYR A 1 705 ? -28.746 13.425 38.356 1.00 98.38 705 TYR A N 1
ATOM 5190 C CA . TYR A 1 705 ? -29.369 12.226 37.803 1.00 98.38 705 TYR A CA 1
ATOM 5191 C C . TYR A 1 705 ? -30.110 12.605 36.520 1.00 98.38 705 TYR A C 1
ATOM 5193 O O . TYR A 1 705 ? -31.049 13.405 36.537 1.00 98.38 705 TYR A O 1
ATOM 5201 N N . GLY A 1 706 ? -29.675 12.050 35.391 1.00 97.62 706 GLY A N 1
ATOM 5202 C CA . GLY A 1 706 ? -30.233 12.354 34.076 1.00 97.62 706 GLY A CA 1
ATOM 5203 C C . GLY A 1 706 ? -30.612 11.073 33.360 1.00 97.62 706 GLY A C 1
ATOM 5204 O O . GLY A 1 706 ? -29.738 10.263 33.091 1.00 97.62 706 GLY A O 1
ATOM 5205 N N . GLN A 1 707 ? -31.887 10.859 33.039 1.00 98.44 707 GLN A N 1
ATOM 5206 C CA . GLN A 1 707 ? -32.355 9.673 32.298 1.00 98.44 707 GLN A CA 1
ATOM 5207 C C . GLN A 1 707 ? -31.980 8.320 32.940 1.00 98.44 707 GLN A C 1
ATOM 5209 O O . GLN A 1 707 ? -32.044 7.295 32.269 1.00 98.44 707 GLN A O 1
ATOM 5214 N N . THR A 1 708 ? -31.577 8.291 34.216 1.00 98.38 708 THR A N 1
ATOM 5215 C CA . THR A 1 708 ? -30.904 7.142 34.846 1.00 98.38 708 THR A CA 1
ATOM 5216 C C . THR A 1 708 ? -31.678 5.834 34.701 1.00 98.38 708 THR A C 1
ATOM 5218 O O . THR A 1 708 ? -31.063 4.824 34.380 1.00 98.38 708 THR A O 1
ATOM 5221 N N . PHE A 1 709 ? -33.000 5.875 34.873 1.00 98.69 709 PHE A N 1
ATOM 5222 C CA . PHE A 1 709 ? -33.933 4.756 34.724 1.00 98.69 709 PHE A CA 1
ATOM 5223 C C . PHE A 1 709 ? -35.001 5.048 33.660 1.00 98.69 709 PHE A C 1
ATOM 5225 O O . PHE A 1 709 ? -36.071 4.446 33.675 1.00 98.69 709 PHE A O 1
ATOM 5232 N N . ARG A 1 710 ? -34.754 5.996 32.743 1.00 98.69 710 ARG A N 1
ATOM 5233 C CA . ARG A 1 710 ? -35.747 6.369 31.729 1.00 98.69 710 ARG A CA 1
ATOM 5234 C C . ARG A 1 710 ? -36.138 5.137 30.914 1.00 98.69 710 ARG A C 1
ATOM 5236 O O . ARG A 1 710 ? -35.269 4.398 30.464 1.00 98.69 710 ARG A O 1
ATOM 5243 N N . GLY A 1 711 ? -37.428 4.931 30.688 1.00 98.44 711 GLY A N 1
ATOM 5244 C CA . GLY A 1 711 ? -37.933 3.839 29.863 1.00 98.44 711 GLY A CA 1
ATOM 5245 C C . GLY A 1 711 ? -37.752 2.446 30.474 1.00 98.44 711 GLY A C 1
ATOM 5246 O O . GLY A 1 711 ? -37.846 1.462 29.740 1.00 98.44 711 GLY A O 1
ATOM 5247 N N . CYS A 1 712 ? -37.510 2.322 31.786 1.00 98.44 712 CYS A N 1
ATOM 5248 C CA . CYS A 1 712 ? -37.586 1.039 32.491 1.00 98.44 712 CYS A CA 1
ATOM 5249 C C . CYS A 1 712 ? -39.050 0.597 32.601 1.00 98.44 712 CYS A C 1
ATOM 5251 O O . CYS A 1 712 ? -39.731 0.830 33.598 1.00 98.44 712 CYS A O 1
ATOM 5253 N N . LYS A 1 713 ? -39.565 -0.022 31.536 1.00 97.31 713 LYS A N 1
ATOM 5254 C CA . LYS A 1 713 ? -40.999 -0.317 31.379 1.00 97.31 713 LYS A CA 1
ATOM 5255 C C . LYS A 1 713 ? -41.549 -1.349 32.363 1.00 97.31 713 LYS A C 1
ATOM 5257 O O . LYS A 1 713 ? -42.765 -1.440 32.470 1.00 97.31 713 LYS A O 1
ATOM 5262 N N . ASN A 1 714 ? -40.686 -2.084 33.063 1.00 97.81 714 ASN A N 1
ATOM 5263 C CA . ASN A 1 714 ? -41.074 -3.089 34.054 1.00 97.81 714 ASN A CA 1
ATOM 5264 C C . ASN A 1 714 ? -40.975 -2.583 35.502 1.00 97.81 714 ASN A C 1
ATOM 5266 O O . ASN A 1 714 ? -41.404 -3.287 36.413 1.00 97.81 714 ASN A O 1
ATOM 5270 N N . LEU A 1 715 ? -40.425 -1.384 35.724 1.00 98.31 715 LEU A N 1
ATOM 5271 C CA . LEU A 1 715 ? -40.192 -0.840 37.058 1.00 98.31 715 LEU A CA 1
ATOM 5272 C C . LEU A 1 715 ? -41.527 -0.557 37.747 1.00 98.31 715 LEU A C 1
ATOM 5274 O O . LEU A 1 715 ? -42.288 0.266 37.246 1.00 98.31 715 LEU A O 1
ATOM 5278 N N . ARG A 1 716 ? -41.792 -1.190 38.897 1.00 97.50 716 ARG A N 1
ATOM 5279 C CA . ARG A 1 716 ? -43.073 -1.041 39.621 1.00 97.50 716 ARG A CA 1
ATOM 5280 C C . ARG A 1 716 ? -43.024 -0.082 40.796 1.00 97.50 716 ARG A C 1
ATOM 5282 O O . ARG A 1 716 ? -44.039 0.541 41.111 1.00 97.50 716 ARG A O 1
ATOM 5289 N N . SER A 1 717 ? -41.877 0.038 41.461 1.00 97.25 717 SER A N 1
ATOM 5290 C CA . SER A 1 717 ? -41.746 0.906 42.629 1.00 97.25 717 SER A CA 1
ATOM 5291 C C . SER A 1 717 ? -40.396 1.615 42.722 1.00 97.25 717 SER A C 1
ATOM 5293 O O . SER A 1 717 ? -39.387 1.132 42.212 1.00 97.25 717 SER A O 1
ATOM 5295 N N . VAL A 1 718 ? -40.385 2.777 43.380 1.00 98.12 718 VAL A N 1
ATOM 5296 C CA . VAL A 1 718 ? -39.170 3.524 43.740 1.00 98.12 718 VAL A CA 1
ATOM 5297 C C . VAL A 1 718 ? -39.120 3.669 45.267 1.00 98.12 718 VAL A C 1
ATOM 5299 O O . VAL A 1 718 ? -40.041 4.268 45.832 1.00 98.12 718 VAL A O 1
ATOM 5302 N N . PRO A 1 719 ? -38.085 3.153 45.960 1.00 97.25 719 PRO A N 1
ATOM 5303 C CA . PRO A 1 719 ? -37.990 3.242 47.416 1.00 97.25 719 PRO A CA 1
ATOM 5304 C C . PRO A 1 719 ? -37.692 4.672 47.886 1.00 97.25 719 PRO A C 1
ATOM 5306 O O . PRO A 1 719 ? -37.006 5.433 47.205 1.00 97.25 719 PRO A O 1
ATOM 5309 N N . ALA A 1 720 ? -38.182 5.023 49.079 1.00 95.00 720 ALA A N 1
ATOM 5310 C CA . ALA A 1 720 ? -38.032 6.362 49.655 1.00 95.00 720 ALA A CA 1
ATOM 5311 C C . ALA A 1 720 ? -36.558 6.762 49.844 1.00 95.00 720 ALA A C 1
ATOM 5313 O O . ALA A 1 720 ? -36.177 7.881 49.509 1.00 95.00 720 ALA A O 1
ATOM 5314 N N . GLY A 1 721 ? -35.721 5.843 50.335 1.00 95.56 721 GLY A N 1
ATOM 5315 C CA . GLY A 1 721 ? -34.310 6.099 50.610 1.00 95.56 721 GLY A CA 1
ATOM 5316 C C . GLY A 1 721 ? -33.368 6.025 49.407 1.00 95.56 721 GLY A C 1
ATOM 5317 O O . GLY A 1 721 ? -32.163 6.132 49.616 1.00 95.56 721 GLY A O 1
ATOM 5318 N N . LEU A 1 722 ? -33.860 5.885 48.163 1.00 97.56 722 LEU A N 1
ATOM 5319 C CA . LEU A 1 722 ? -32.997 5.709 46.979 1.00 97.56 722 LEU A CA 1
ATOM 5320 C C . LEU A 1 722 ? -31.897 6.778 46.864 1.00 97.56 722 LEU A C 1
ATOM 5322 O O . LEU A 1 722 ? -30.759 6.484 46.499 1.00 97.56 722 LEU A O 1
ATOM 5326 N N . PHE A 1 723 ? -32.241 8.026 47.185 1.00 97.69 723 PHE A N 1
ATOM 5327 C CA . PHE A 1 723 ? -31.339 9.176 47.119 1.00 97.69 723 PHE A CA 1
ATOM 5328 C C . PHE A 1 723 ? -30.856 9.645 48.502 1.00 97.69 723 PHE A C 1
ATOM 5330 O O . PHE A 1 723 ? -30.318 10.747 48.618 1.00 97.69 723 PHE A O 1
ATOM 5337 N N . ALA A 1 724 ? -30.987 8.817 49.549 1.00 95.56 724 ALA A N 1
ATOM 5338 C CA . ALA A 1 724 ? -30.653 9.178 50.933 1.00 95.56 724 ALA A CA 1
ATOM 5339 C C . ALA A 1 724 ? -29.217 9.716 51.093 1.00 95.56 724 ALA A C 1
ATOM 5341 O O . ALA A 1 724 ? -28.988 10.667 51.837 1.00 95.56 724 ALA A O 1
ATOM 5342 N N . ALA A 1 725 ? -28.258 9.148 50.355 1.00 94.31 725 ALA A N 1
ATOM 5343 C CA . ALA A 1 725 ? -26.852 9.560 50.378 1.00 94.31 725 ALA A CA 1
ATOM 5344 C C . ALA A 1 725 ? -26.491 10.657 49.354 1.00 94.31 725 ALA A C 1
ATOM 5346 O O . ALA A 1 725 ? -25.368 11.154 49.356 1.00 94.31 725 ALA A O 1
ATOM 5347 N N . SER A 1 726 ? -27.418 11.053 48.475 1.00 95.56 726 SER A N 1
ATOM 5348 C CA . SER A 1 726 ? -27.184 12.017 47.385 1.00 95.56 726 SER A CA 1
ATOM 5349 C C . SER A 1 726 ? -27.314 13.473 47.848 1.00 95.56 726 SER A C 1
ATOM 5351 O O . SER A 1 726 ? -28.042 14.270 47.256 1.00 95.56 726 SER A O 1
ATOM 5353 N N . ILE A 1 727 ? -26.605 13.828 48.920 1.00 95.25 727 ILE A N 1
ATOM 5354 C CA . ILE A 1 727 ? -26.731 15.127 49.602 1.00 95.25 727 ILE A CA 1
ATOM 5355 C C . ILE A 1 727 ? -26.360 16.328 48.722 1.00 95.25 727 ILE A C 1
ATOM 5357 O O . ILE A 1 727 ? -26.853 17.430 48.942 1.00 95.25 727 ILE A O 1
ATOM 5361 N N . SER A 1 728 ? -25.516 16.126 47.707 1.00 96.25 728 SER A N 1
ATOM 5362 C CA . SER A 1 728 ? -25.090 17.167 46.764 1.00 96.25 728 SER A CA 1
ATOM 5363 C C . SER A 1 728 ? -25.899 17.197 45.462 1.00 96.25 728 SER A C 1
ATOM 5365 O O . SER A 1 728 ? -25.594 18.005 44.585 1.00 96.25 728 SER A O 1
ATOM 5367 N N . ALA A 1 729 ? -26.918 16.343 45.309 1.00 97.81 729 ALA A N 1
ATOM 5368 C CA . ALA A 1 729 ? -27.688 16.257 44.073 1.00 97.81 729 ALA A CA 1
ATOM 5369 C C . ALA A 1 729 ? -28.630 17.457 43.920 1.00 97.81 729 ALA A C 1
ATOM 5371 O O . ALA A 1 729 ? -29.558 17.630 44.707 1.00 97.81 729 ALA A O 1
ATOM 5372 N N . THR A 1 730 ? -28.400 18.263 42.882 1.00 98.06 730 THR A N 1
ATOM 5373 C CA . THR A 1 730 ? -29.174 19.475 42.576 1.00 98.06 730 THR A CA 1
ATOM 5374 C C . THR A 1 730 ? -30.097 19.294 41.370 1.00 98.06 730 THR A C 1
ATOM 5376 O O . THR A 1 730 ? -31.114 19.981 41.264 1.00 98.06 730 THR A O 1
ATOM 5379 N N . VAL A 1 731 ? -29.776 18.355 40.470 1.00 98.44 731 VAL A N 1
ATOM 5380 C CA . VAL A 1 731 ? -30.475 18.171 39.190 1.00 98.44 731 VAL A CA 1
ATOM 5381 C C . VAL A 1 731 ? -31.022 16.753 39.040 1.00 98.44 731 VAL A C 1
ATOM 5383 O O . VAL A 1 731 ? -30.268 15.783 38.997 1.00 98.44 731 VAL A O 1
ATOM 5386 N N . PHE A 1 732 ? -32.336 16.643 38.854 1.00 98.56 732 PHE A N 1
ATOM 5387 C CA . PHE A 1 732 ? -33.044 15.407 38.528 1.00 98.56 732 PHE A CA 1
ATOM 5388 C C . PHE A 1 732 ? -33.838 15.623 37.242 1.00 98.56 732 PHE A C 1
ATOM 5390 O O . PHE A 1 732 ? -34.839 16.339 37.230 1.00 98.56 732 PHE A O 1
ATOM 5397 N N . THR A 1 733 ? -33.383 15.032 36.136 1.00 97.94 733 THR A N 1
ATOM 5398 C CA . THR A 1 733 ? -34.026 15.210 34.827 1.00 97.94 733 THR A CA 1
ATOM 5399 C C . THR A 1 733 ? -34.342 13.884 34.158 1.00 97.94 733 THR A C 1
ATOM 5401 O O . THR A 1 733 ? -33.459 13.058 33.946 1.00 97.94 733 THR A O 1
ATOM 5404 N N . ASN A 1 734 ? -35.605 13.674 33.782 1.00 98.19 734 ASN A N 1
ATOM 5405 C CA . ASN A 1 734 ? -36.058 12.473 33.068 1.00 98.19 734 ASN A CA 1
ATOM 5406 C C . ASN A 1 734 ? -35.723 11.146 33.780 1.00 98.19 734 ASN A C 1
ATOM 5408 O O . ASN A 1 734 ? -35.622 10.120 33.116 1.00 98.19 734 ASN A O 1
ATOM 5412 N N . VAL A 1 735 ? -35.483 11.144 35.098 1.00 98.56 735 VAL A N 1
ATOM 5413 C CA . VAL A 1 735 ? -34.869 9.992 35.789 1.00 98.56 735 VAL A CA 1
ATOM 5414 C C . VAL A 1 735 ? -35.716 8.733 35.653 1.00 98.56 735 VAL A C 1
ATOM 5416 O O . VAL A 1 735 ? -35.159 7.692 35.323 1.00 98.56 735 VAL A O 1
ATOM 5419 N N . PHE A 1 736 ? -37.032 8.845 35.835 1.00 98.69 736 PHE A N 1
ATOM 5420 C CA . PHE A 1 736 ? -38.004 7.757 35.698 1.00 98.69 736 PHE A CA 1
ATOM 5421 C C . PHE A 1 736 ? -38.990 8.008 34.553 1.00 98.69 736 PHE A C 1
ATOM 5423 O O . PHE A 1 736 ? -40.059 7.410 34.516 1.00 98.69 736 PHE A O 1
ATOM 5430 N N . SER A 1 737 ? -38.662 8.914 33.628 1.00 98.50 737 SER A N 1
ATOM 5431 C CA . SER A 1 737 ? -39.539 9.211 32.495 1.00 98.50 737 SER A CA 1
ATOM 5432 C C . SER A 1 737 ? -39.809 7.941 31.681 1.00 98.50 737 SER A C 1
ATOM 5434 O O . SER A 1 737 ? -38.927 7.100 31.530 1.00 98.50 737 SER A O 1
ATOM 5436 N N . GLU A 1 738 ? -41.021 7.792 31.155 1.00 98.31 738 GLU A N 1
ATOM 5437 C CA . GLU A 1 738 ? -41.475 6.658 30.342 1.00 98.31 738 GLU A CA 1
ATOM 5438 C C . GLU A 1 738 ? -41.446 5.292 31.066 1.00 98.31 738 GLU A C 1
ATOM 5440 O O . GLU A 1 738 ? -41.558 4.242 30.425 1.00 98.31 738 GLU A O 1
ATOM 5445 N N . CYS A 1 739 ? -41.358 5.272 32.402 1.00 98.38 739 CYS A N 1
ATOM 5446 C CA . CYS A 1 739 ? -41.561 4.069 33.216 1.00 98.38 739 CYS A CA 1
ATOM 5447 C C . CYS A 1 739 ? -43.060 3.753 33.343 1.00 98.38 739 CYS A C 1
ATOM 5449 O O . CYS A 1 739 ? -43.684 3.974 34.377 1.00 98.38 739 CYS A O 1
ATOM 5451 N N . GLY A 1 740 ? -43.660 3.246 32.264 1.00 97.12 740 GLY A N 1
ATOM 5452 C CA . GLY A 1 740 ? -45.114 3.067 32.166 1.00 97.12 740 GLY A CA 1
ATOM 5453 C C . GLY A 1 740 ? -45.748 2.146 33.220 1.00 97.12 740 GLY A C 1
ATOM 5454 O O . GLY A 1 740 ? -46.931 2.315 33.512 1.00 97.12 740 GLY A O 1
ATOM 5455 N N . ALA A 1 741 ? -44.991 1.211 33.806 1.00 98.12 741 ALA A N 1
ATOM 5456 C CA . ALA A 1 741 ? -45.455 0.316 34.873 1.00 98.12 741 ALA A CA 1
ATOM 5457 C C . ALA A 1 741 ? -45.172 0.831 36.295 1.00 98.12 741 ALA A C 1
ATOM 5459 O O . ALA A 1 741 ? -45.470 0.121 37.253 1.00 98.12 741 ALA A O 1
ATOM 5460 N N . LEU A 1 742 ? -44.606 2.034 36.454 1.00 98.44 742 LEU A N 1
ATOM 5461 C CA . LEU A 1 742 ? -44.293 2.579 37.772 1.00 98.44 742 LEU A CA 1
ATOM 5462 C C . LEU A 1 742 ? -45.585 2.911 38.511 1.00 98.44 742 LEU A C 1
ATOM 5464 O O . LEU A 1 742 ? -46.335 3.780 38.085 1.00 98.44 742 LEU A O 1
ATOM 5468 N N . GLU A 1 743 ? -45.825 2.221 39.622 1.00 98.12 743 GLU A N 1
ATOM 5469 C CA . GLU A 1 743 ? -47.065 2.288 40.390 1.00 98.12 743 GLU A CA 1
ATOM 5470 C C . GLU A 1 743 ? -46.906 3.112 41.673 1.00 98.12 743 GLU A C 1
ATOM 5472 O O . GLU A 1 743 ? -47.774 3.923 42.003 1.00 98.12 743 GLU A O 1
ATOM 5477 N N . VAL A 1 744 ? -45.805 2.900 42.403 1.00 97.75 744 VAL A N 1
ATOM 5478 C CA . VAL A 1 744 ? -45.599 3.446 43.754 1.00 97.75 744 VAL A CA 1
ATOM 5479 C C . VAL A 1 744 ? -44.231 4.111 43.883 1.00 97.75 744 VAL A C 1
ATOM 5481 O O . VAL A 1 744 ? -43.197 3.521 43.596 1.00 97.75 744 VAL A O 1
ATOM 5484 N N . VAL A 1 745 ? -44.218 5.332 44.396 1.00 98.12 745 VAL A N 1
ATOM 5485 C CA . VAL A 1 745 ? -43.022 6.073 44.809 1.00 98.12 745 VAL A CA 1
ATOM 5486 C C . VAL A 1 745 ? -43.071 6.291 46.321 1.00 98.12 745 VAL A C 1
ATOM 5488 O O . VAL A 1 745 ? -44.101 6.715 46.854 1.00 98.12 745 VAL A O 1
ATOM 5491 N N . GLY A 1 746 ? -41.967 5.979 47.001 1.00 95.69 746 GLY A N 1
ATOM 5492 C CA . GLY A 1 746 ? -41.809 6.123 48.445 1.00 95.69 746 GLY A CA 1
ATOM 5493 C C . GLY A 1 746 ? -41.881 7.574 48.928 1.00 95.69 746 GLY A C 1
ATOM 5494 O O . GLY A 1 746 ? -41.561 8.516 48.201 1.00 95.69 746 GLY A O 1
ATOM 5495 N N . ALA A 1 747 ? -42.313 7.750 50.177 1.00 96.50 747 ALA A N 1
ATOM 5496 C CA . ALA A 1 747 ? -42.536 9.067 50.760 1.00 96.50 747 ALA A CA 1
ATOM 5497 C C . ALA A 1 747 ? -41.227 9.846 50.955 1.00 96.50 747 ALA A C 1
ATOM 5499 O O . ALA A 1 747 ? -40.272 9.319 51.521 1.00 96.50 747 ALA A O 1
ATOM 5500 N N . GLY A 1 748 ? -41.205 11.117 50.552 1.00 96.44 748 GLY A N 1
ATOM 5501 C CA . GLY A 1 748 ? -40.050 11.990 50.769 1.00 96.44 748 GLY A CA 1
ATOM 5502 C C . GLY A 1 748 ? -38.816 11.639 49.933 1.00 96.44 748 GLY A C 1
ATOM 5503 O O . GLY A 1 748 ? -37.698 11.839 50.404 1.00 96.44 748 GLY A O 1
ATOM 5504 N N . LEU A 1 749 ? -39.003 11.139 48.704 1.00 96.56 749 LEU A N 1
ATOM 5505 C CA . LEU A 1 749 ? -37.941 10.635 47.813 1.00 96.56 749 LEU A CA 1
ATOM 5506 C C . LEU A 1 749 ? -36.711 11.561 47.684 1.00 96.56 749 LEU A C 1
ATOM 5508 O O . LEU A 1 749 ? -35.593 11.086 47.508 1.00 96.56 749 LEU A O 1
ATOM 5512 N N . LEU A 1 750 ? -36.916 12.881 47.733 1.00 96.50 750 LEU A N 1
ATOM 5513 C CA . LEU A 1 750 ? -35.871 13.894 47.521 1.00 96.50 750 LEU A CA 1
ATOM 5514 C C . LEU A 1 750 ? -35.469 14.645 48.803 1.00 96.50 750 LEU A C 1
ATOM 5516 O O . LEU A 1 750 ? -34.702 15.604 48.734 1.00 96.50 750 LEU A O 1
ATOM 5520 N N . ASN A 1 751 ? -35.957 14.229 49.975 1.00 95.88 751 ASN A N 1
ATOM 5521 C CA . ASN A 1 751 ? -35.827 14.984 51.230 1.00 95.88 751 ASN A CA 1
ATOM 5522 C C . ASN A 1 751 ? -34.389 15.202 51.711 1.00 95.88 751 ASN A C 1
ATOM 5524 O O . ASN A 1 751 ? -34.131 16.129 52.474 1.00 95.88 751 ASN A O 1
ATOM 5528 N N . THR A 1 752 ? -33.467 14.335 51.310 1.00 94.69 752 THR A N 1
ATOM 5529 C CA . THR A 1 752 ? -32.054 14.374 51.710 1.00 94.69 752 THR A CA 1
ATOM 5530 C C . THR A 1 752 ? -31.163 15.083 50.692 1.00 94.69 752 THR A C 1
ATOM 5532 O O . THR A 1 752 ? -29.949 15.103 50.863 1.00 94.69 752 THR A O 1
ATOM 5535 N N . THR A 1 753 ? -31.736 15.621 49.614 1.00 96.88 753 THR A N 1
ATOM 5536 C CA . THR A 1 753 ? -30.995 16.164 48.467 1.00 96.88 753 THR A CA 1
ATOM 5537 C C . THR A 1 753 ? -30.980 17.693 48.478 1.00 96.88 753 THR A C 1
ATOM 5539 O O . THR A 1 753 ? -31.871 18.326 49.042 1.00 96.88 753 THR A O 1
ATOM 5542 N N . ALA A 1 754 ? -30.002 18.300 47.803 1.00 96.56 754 ALA A N 1
ATOM 5543 C CA . ALA A 1 754 ? -29.929 19.747 47.576 1.00 96.56 754 ALA A CA 1
ATOM 5544 C C . ALA A 1 754 ? -30.689 20.170 46.300 1.00 96.56 754 ALA A C 1
ATOM 5546 O O . ALA A 1 754 ? -30.220 21.006 45.528 1.00 96.56 754 ALA A O 1
ATOM 5547 N N . VAL A 1 755 ? -31.826 19.530 46.019 1.00 97.62 755 VAL A N 1
ATOM 5548 C CA . VAL A 1 755 ? -32.492 19.619 44.718 1.00 97.62 755 VAL A CA 1
ATOM 5549 C C . VAL A 1 755 ? -32.992 21.030 44.397 1.00 97.62 755 VAL A C 1
ATOM 5551 O O . VAL A 1 755 ? -33.733 21.636 45.165 1.00 97.62 755 VAL A O 1
ATOM 5554 N N . THR A 1 756 ? -32.630 21.527 43.212 1.00 97.75 756 THR A N 1
ATOM 5555 C CA . THR A 1 756 ? -33.112 22.808 42.669 1.00 97.75 756 THR A CA 1
ATOM 5556 C C . THR A 1 756 ? -33.874 22.631 41.356 1.00 97.75 756 THR A C 1
ATOM 5558 O O . THR A 1 756 ? -34.788 23.396 41.043 1.00 97.75 756 THR A O 1
ATOM 5561 N N . THR A 1 757 ? -33.532 21.594 40.584 1.00 97.94 757 THR A N 1
ATOM 5562 C CA . THR A 1 757 ? -34.103 21.319 39.262 1.00 97.94 757 THR A CA 1
ATOM 5563 C C . THR A 1 757 ? -34.697 19.916 39.207 1.00 97.94 757 THR A C 1
ATOM 5565 O O . THR A 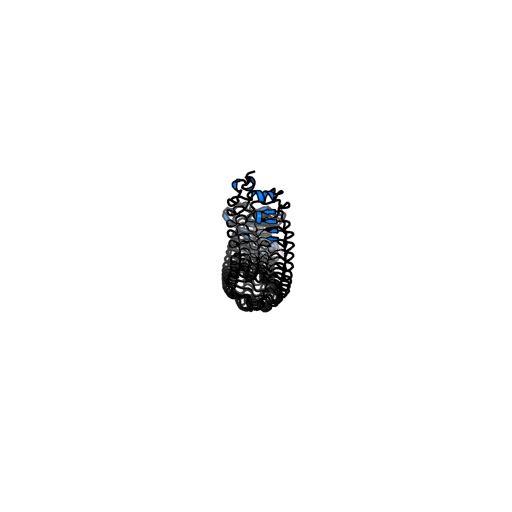1 757 ? -33.961 18.933 39.276 1.00 97.94 757 THR A O 1
ATOM 5568 N N . VAL A 1 758 ? -36.017 19.819 39.013 1.00 97.31 758 VAL A N 1
ATOM 5569 C CA . VAL A 1 758 ? -36.761 18.556 38.876 1.00 97.31 758 VAL A CA 1
ATOM 5570 C C . VAL A 1 758 ? -37.586 18.566 37.589 1.00 97.31 758 VAL A C 1
ATOM 5572 O O . VAL A 1 758 ? -38.766 18.897 37.581 1.00 97.31 758 VAL A O 1
ATOM 5575 N N . GLY A 1 759 ? -36.964 18.225 36.465 1.00 95.56 759 GLY A N 1
ATOM 5576 C CA . GLY A 1 759 ? -37.622 18.244 35.155 1.00 95.56 759 GLY A CA 1
ATOM 5577 C C . GLY A 1 759 ? -37.998 16.846 34.678 1.00 95.56 759 GLY A C 1
ATOM 5578 O O . GLY A 1 759 ? -37.164 15.946 34.715 1.00 95.56 759 GLY A O 1
ATOM 5579 N N . TYR A 1 760 ? -39.209 16.652 34.156 1.00 97.88 760 TYR A N 1
ATOM 5580 C CA . TYR A 1 760 ? -39.620 15.398 33.504 1.00 97.88 760 TYR A CA 1
ATOM 5581 C C . TYR A 1 760 ? -39.437 14.143 34.381 1.00 97.88 760 TYR A C 1
ATOM 5583 O O . TYR A 1 760 ? -39.269 13.044 33.858 1.00 97.88 760 TYR A O 1
ATOM 5591 N N . LEU A 1 761 ? -39.388 14.287 35.712 1.00 98.31 761 LEU A N 1
ATOM 5592 C CA . LEU A 1 761 ? -38.938 13.226 36.620 1.00 98.31 761 LEU A CA 1
ATOM 5593 C C . LEU A 1 761 ? -39.728 11.925 36.432 1.00 98.31 761 LEU A C 1
ATOM 5595 O O . LEU A 1 761 ? -39.117 10.861 36.349 1.00 98.31 761 LEU A O 1
ATOM 5599 N N . PHE A 1 762 ? -41.050 12.047 36.313 1.00 98.50 762 PHE A N 1
ATOM 5600 C CA . PHE A 1 762 ? -42.012 10.968 36.105 1.00 98.50 762 PHE A CA 1
ATOM 5601 C C . PHE A 1 762 ? -42.824 11.162 34.811 1.00 98.50 762 PHE A C 1
ATOM 5603 O O . PHE A 1 762 ? -43.924 10.635 34.683 1.00 98.50 762 PHE A O 1
ATOM 5610 N N . ASP A 1 763 ? -42.316 11.933 33.843 1.00 98.31 763 ASP A N 1
ATOM 5611 C CA . ASP A 1 763 ? -43.025 12.188 32.581 1.00 98.31 763 ASP A CA 1
ATOM 5612 C C . ASP A 1 763 ? -43.347 10.874 31.856 1.00 98.31 763 ASP A C 1
ATOM 5614 O O . ASP A 1 763 ? -42.437 10.124 31.511 1.00 98.31 763 ASP A O 1
ATOM 5618 N N . GLY A 1 764 ? -44.627 10.598 31.611 1.00 97.88 764 GLY A N 1
ATOM 5619 C CA . GLY A 1 764 ? -45.109 9.381 30.959 1.00 97.88 764 GLY A CA 1
ATOM 5620 C C . GLY A 1 764 ? -45.336 8.180 31.887 1.00 97.88 764 GLY A C 1
ATOM 5621 O O . GLY A 1 764 ? -45.600 7.086 31.387 1.00 97.88 764 GLY A O 1
ATOM 5622 N N . CYS A 1 765 ? -45.262 8.341 33.213 1.00 98.31 765 CYS A N 1
ATOM 5623 C CA . CYS A 1 765 ? -45.553 7.276 34.183 1.00 98.31 765 CYS A CA 1
ATOM 5624 C C . CYS A 1 765 ? -47.066 7.079 34.382 1.00 98.31 765 CYS A C 1
ATOM 5626 O O . CYS A 1 765 ? -47.623 7.391 35.433 1.00 98.31 765 CYS A O 1
ATOM 5628 N N . ALA A 1 766 ? -47.750 6.552 33.365 1.00 97.25 766 ALA A N 1
ATOM 5629 C CA . ALA A 1 766 ? -49.213 6.458 33.340 1.00 97.25 766 ALA A CA 1
ATOM 5630 C C . ALA A 1 766 ? -49.832 5.625 34.486 1.00 97.25 766 ALA A C 1
ATOM 5632 O O . ALA A 1 766 ? -50.979 5.874 34.852 1.00 97.25 766 ALA A O 1
ATOM 5633 N N . SER A 1 767 ? -49.088 4.669 35.059 1.00 98.12 767 SER A N 1
ATOM 5634 C CA . SER A 1 767 ? -49.558 3.807 36.160 1.00 98.12 767 SER A CA 1
ATOM 5635 C C . SER A 1 767 ? -49.318 4.383 37.564 1.00 98.12 767 SER A C 1
ATOM 5637 O O . SER A 1 767 ? -49.714 3.757 38.552 1.00 98.12 767 SER A O 1
ATOM 5639 N N . LEU A 1 768 ? -48.666 5.547 37.671 1.00 98.31 768 LEU A N 1
ATOM 5640 C CA . LEU A 1 768 ? -48.242 6.116 38.948 1.00 98.31 768 LEU A CA 1
ATOM 5641 C C . LEU A 1 768 ? -49.459 6.562 39.753 1.00 98.31 768 LEU A C 1
ATOM 5643 O O . LEU A 1 768 ? -50.149 7.487 39.342 1.00 98.31 768 LEU A O 1
ATOM 5647 N N . ARG A 1 769 ? -49.684 5.932 40.911 1.00 97.81 769 ARG A N 1
ATOM 5648 C CA . ARG A 1 769 ? -50.839 6.178 41.796 1.00 97.81 769 ARG A CA 1
ATOM 5649 C C . ARG A 1 769 ? -50.470 6.657 43.200 1.00 97.81 769 ARG A C 1
ATOM 5651 O O . ARG A 1 769 ? -51.321 6.702 44.084 1.00 97.81 769 ARG A O 1
ATOM 5658 N N . SER A 1 770 ? -49.194 6.961 43.435 1.00 97.88 770 SER A N 1
ATOM 5659 C CA . SER A 1 770 ? -48.762 7.580 44.690 1.00 97.88 770 SER A CA 1
ATOM 5660 C C . SER A 1 770 ? -49.388 8.960 44.857 1.00 97.88 770 SER A C 1
ATOM 5662 O O . SER A 1 770 ? -49.550 9.703 43.892 1.00 97.88 770 SER A O 1
ATOM 5664 N N . ASP A 1 771 ? -49.680 9.314 46.104 1.00 97.88 771 ASP A N 1
ATOM 5665 C CA . ASP A 1 771 ? -50.116 10.655 46.466 1.00 97.88 771 ASP A CA 1
ATOM 5666 C C . ASP A 1 771 ? -48.954 11.655 46.293 1.00 97.88 771 ASP A C 1
ATOM 5668 O O . ASP A 1 771 ? -47.877 11.490 46.880 1.00 97.88 771 ASP A O 1
ATOM 5672 N N . VAL A 1 772 ? -49.161 12.701 45.485 1.00 97.94 772 VAL A N 1
ATOM 5673 C CA . VAL A 1 772 ? -48.146 13.726 45.183 1.00 97.94 772 VAL A CA 1
ATOM 5674 C C . VAL A 1 772 ? -47.637 14.435 46.443 1.00 97.94 772 VAL A C 1
ATOM 5676 O O . VAL A 1 772 ? -46.450 14.753 46.554 1.00 97.94 772 VAL A O 1
ATOM 5679 N N . ASN A 1 773 ? -48.503 14.643 47.438 1.00 97.62 773 ASN A N 1
ATOM 5680 C CA . ASN A 1 773 ? -48.157 15.275 48.706 1.00 97.62 773 ASN A CA 1
ATOM 5681 C C . ASN A 1 773 ? -47.420 14.317 49.654 1.00 97.62 773 ASN A C 1
ATOM 5683 O O . ASN A 1 773 ? -46.772 14.803 50.580 1.00 97.62 773 ASN A O 1
ATOM 5687 N N . THR A 1 774 ? -47.479 13.005 49.415 1.00 97.12 774 THR A N 1
ATOM 5688 C CA . THR A 1 774 ? -46.680 11.975 50.097 1.00 97.12 774 THR A CA 1
ATOM 5689 C C . THR A 1 774 ? -45.297 11.827 49.467 1.00 97.12 774 THR A C 1
ATOM 5691 O O . THR A 1 774 ? -44.308 11.736 50.196 1.00 97.12 774 THR A O 1
ATOM 5694 N N . ILE A 1 775 ? -45.194 11.872 48.131 1.00 97.44 775 ILE A N 1
ATOM 5695 C CA . ILE A 1 775 ? -43.895 11.914 47.429 1.00 97.44 775 ILE A CA 1
ATOM 5696 C C . ILE A 1 775 ? -43.082 13.120 47.926 1.00 97.44 775 ILE A C 1
ATOM 5698 O O . ILE A 1 775 ? -41.908 12.979 48.267 1.00 97.44 775 ILE A O 1
ATOM 5702 N N . PHE A 1 776 ? -43.736 14.280 48.043 1.00 97.31 776 PHE A N 1
ATOM 5703 C CA . PHE A 1 776 ? -43.172 15.528 48.562 1.00 97.31 776 PHE A CA 1
ATOM 5704 C C . PHE A 1 776 ? -43.746 15.854 49.946 1.00 97.31 776 PHE A C 1
ATOM 5706 O O . PHE A 1 776 ? -44.597 16.731 50.070 1.00 97.31 776 PHE A O 1
ATOM 5713 N N . ASN A 1 777 ? -43.332 15.144 50.997 1.00 96.75 777 ASN A N 1
ATOM 5714 C CA . ASN A 1 777 ? -43.974 15.193 52.320 1.00 96.75 777 ASN A CA 1
ATOM 5715 C C . ASN A 1 777 ? -43.545 16.347 53.248 1.00 96.75 777 ASN A C 1
ATOM 5717 O O . ASN A 1 777 ? -44.201 16.553 54.270 1.00 96.75 777 ASN A O 1
ATOM 5721 N N . PHE A 1 778 ? -42.507 17.124 52.922 1.00 97.12 778 PHE A N 1
ATOM 5722 C CA . PHE A 1 778 ? -42.182 18.318 53.704 1.00 97.12 778 PHE A CA 1
ATOM 5723 C C . PHE A 1 778 ? -43.233 19.418 53.538 1.00 97.12 778 PHE A C 1
ATOM 5725 O O . PHE A 1 778 ? -43.991 19.460 52.566 1.00 97.12 778 PHE A O 1
ATOM 5732 N N . ALA A 1 779 ? -43.267 20.323 54.518 1.00 95.62 779 ALA A N 1
ATOM 5733 C CA . ALA A 1 779 ? -44.127 21.500 54.476 1.00 95.62 779 ALA A CA 1
ATOM 5734 C C . ALA A 1 779 ? -43.737 22.463 53.339 1.00 95.62 779 ALA A C 1
ATOM 5736 O O . ALA A 1 779 ? -44.603 23.155 52.814 1.00 95.62 779 ALA A O 1
ATOM 5737 N N . SER A 1 780 ? -42.453 22.509 52.961 1.00 97.00 780 SER A N 1
ATOM 5738 C CA . SER A 1 780 ? -41.933 23.353 51.882 1.00 97.00 780 SER A CA 1
ATOM 5739 C C . SER A 1 780 ? -40.589 22.830 51.353 1.00 97.00 780 SER A C 1
ATOM 5741 O O . SER A 1 780 ? -39.804 22.260 52.109 1.00 97.00 780 SER A O 1
ATOM 5743 N N . TYR A 1 781 ? -40.333 23.065 50.066 1.00 97.38 781 TYR A N 1
ATOM 5744 C CA . TYR A 1 781 ? -39.112 22.795 49.306 1.00 97.38 781 TYR A CA 1
ATOM 5745 C C . TYR A 1 781 ? -38.653 24.103 48.625 1.00 97.38 781 TYR A C 1
ATOM 5747 O O . TYR A 1 781 ? -38.842 24.276 47.418 1.00 97.38 781 TYR A O 1
ATOM 5755 N N . PRO A 1 782 ? -38.089 25.063 49.382 1.00 96.31 782 PRO A N 1
ATOM 5756 C CA . PRO A 1 782 ? -37.803 26.413 48.886 1.00 96.31 782 PRO A CA 1
ATOM 5757 C C . PRO A 1 782 ? -36.693 26.466 47.828 1.00 96.31 782 PRO A C 1
ATOM 5759 O O . PRO A 1 782 ? -36.649 27.408 47.044 1.00 96.31 782 PRO A O 1
ATOM 5762 N N . GLU A 1 783 ? -35.814 25.469 47.775 1.00 97.25 783 GLU A N 1
ATOM 5763 C CA . GLU A 1 783 ? -34.696 25.439 46.823 1.00 97.25 783 GLU A CA 1
ATOM 5764 C C . GLU A 1 783 ? -35.123 25.005 45.408 1.00 97.25 783 GLU A C 1
ATOM 5766 O O . GLU A 1 783 ? -34.417 25.275 44.435 1.00 97.25 783 GLU A O 1
ATOM 5771 N N . ILE A 1 784 ? -36.290 24.361 45.258 1.00 98.06 784 ILE A N 1
ATOM 5772 C CA . ILE A 1 784 ? -36.788 23.913 43.953 1.00 98.06 784 ILE A CA 1
ATOM 5773 C C . ILE A 1 784 ? -37.282 25.123 43.153 1.00 98.06 784 ILE A C 1
ATOM 5775 O O . ILE A 1 784 ? -38.252 25.778 43.527 1.00 98.06 784 ILE A O 1
ATOM 5779 N N . VAL A 1 785 ? -36.647 25.371 42.005 1.00 97.62 785 VAL A N 1
ATOM 5780 C CA . VAL A 1 785 ? -36.991 26.466 41.079 1.00 97.62 785 VAL A CA 1
ATOM 5781 C C . VAL A 1 785 ? -37.565 25.973 39.745 1.00 97.62 785 VAL A C 1
ATOM 5783 O O . VAL A 1 785 ? -38.199 26.743 39.020 1.00 97.62 785 VAL A O 1
ATOM 5786 N N . THR A 1 786 ? -37.382 24.689 39.412 1.00 97.38 786 THR A N 1
ATOM 5787 C CA . THR A 1 786 ? -37.871 24.072 38.163 1.00 97.38 786 THR A CA 1
ATOM 5788 C C . THR A 1 786 ? -38.607 22.760 38.433 1.00 97.38 786 THR A C 1
ATOM 5790 O O . THR A 1 786 ? -38.034 21.852 39.032 1.00 97.38 786 THR A O 1
ATOM 5793 N N . THR A 1 787 ? -39.836 22.637 37.919 1.00 97.06 787 THR A N 1
ATOM 5794 C CA . THR A 1 787 ? -40.699 21.432 37.969 1.00 97.06 787 THR A CA 1
ATOM 5795 C C . THR A 1 787 ? -41.301 21.074 36.602 1.00 97.06 787 THR A C 1
ATOM 5797 O O . THR A 1 787 ? -42.317 20.388 36.495 1.00 97.06 787 THR A O 1
ATOM 5800 N N . THR A 1 788 ? -40.699 21.575 35.524 1.00 96.44 788 THR A N 1
ATOM 5801 C CA . THR A 1 788 ? -41.184 21.410 34.148 1.00 96.44 788 THR A CA 1
ATOM 5802 C C . THR A 1 788 ? -41.523 19.954 33.832 1.00 96.44 788 THR A C 1
ATOM 5804 O O . THR A 1 788 ? -40.666 19.080 33.963 1.00 96.44 788 THR A O 1
ATOM 5807 N N . ALA A 1 789 ? -42.757 19.707 33.383 1.00 96.88 789 ALA A N 1
ATOM 5808 C CA . ALA A 1 789 ? -43.261 18.390 32.985 1.00 96.88 789 ALA A CA 1
ATOM 5809 C C . ALA A 1 789 ? -43.027 17.255 34.005 1.00 96.88 789 ALA A C 1
ATOM 5811 O O . ALA A 1 789 ? -43.003 16.088 33.622 1.00 96.88 789 ALA A O 1
ATOM 5812 N N . ILE A 1 790 ? -42.850 17.573 35.294 1.00 98.00 790 ILE A N 1
ATOM 5813 C CA . ILE A 1 790 ? -42.477 16.610 36.340 1.00 98.00 790 ILE A CA 1
ATOM 5814 C C . ILE A 1 790 ? -43.388 15.371 36.385 1.00 98.00 790 ILE A C 1
ATOM 5816 O O . ILE A 1 790 ? -42.866 14.268 36.532 1.00 98.00 790 ILE A O 1
ATOM 5820 N N . PHE A 1 791 ? -44.701 15.545 36.193 1.00 98.19 791 PHE A N 1
ATOM 5821 C CA . PHE A 1 791 ? -45.711 14.481 36.188 1.00 98.19 791 PHE A CA 1
ATOM 5822 C C . PHE A 1 791 ? -46.501 14.415 34.877 1.00 98.19 791 PHE A C 1
ATOM 5824 O O . PHE A 1 791 ? -47.588 13.845 34.836 1.00 98.19 791 PHE A O 1
ATOM 5831 N N . ARG A 1 792 ? -45.994 14.992 33.783 1.00 97.38 792 ARG A N 1
ATOM 5832 C CA . ARG A 1 792 ? -46.735 15.019 32.517 1.00 97.38 792 ARG A CA 1
ATOM 5833 C C . ARG A 1 792 ? -47.194 13.604 32.123 1.00 97.38 792 ARG A C 1
ATOM 5835 O O . ARG A 1 792 ? -46.417 12.660 32.132 1.00 97.38 792 ARG A O 1
ATOM 5842 N N . SER A 1 793 ? -48.469 13.461 31.774 1.00 97.12 793 SER A N 1
ATOM 5843 C CA . SER A 1 793 ? -49.128 12.192 31.426 1.00 97.12 793 SER A CA 1
ATOM 5844 C C . SER A 1 793 ? -49.168 11.128 32.542 1.00 97.12 793 SER A C 1
ATOM 5846 O O . SER A 1 793 ? -49.271 9.938 32.244 1.00 97.12 793 SER A O 1
ATOM 5848 N N . CYS A 1 794 ? -49.126 11.524 33.819 1.00 98.00 794 CYS A N 1
ATOM 5849 C CA . CYS A 1 794 ? -49.381 10.639 34.967 1.00 98.00 794 CYS A CA 1
ATOM 5850 C C . CYS A 1 794 ? -50.881 10.600 35.310 1.00 98.00 794 CYS A C 1
ATOM 5852 O O . CYS A 1 794 ? -51.326 11.199 36.287 1.00 98.00 794 CYS A O 1
ATOM 5854 N N . ALA A 1 795 ? -51.678 9.907 34.494 1.00 96.19 795 ALA A N 1
ATOM 5855 C CA . ALA A 1 795 ? -53.141 9.953 34.581 1.00 96.19 795 ALA A CA 1
ATOM 5856 C C . ALA A 1 795 ? -53.732 9.446 35.913 1.00 96.19 795 ALA A C 1
ATOM 5858 O O . ALA A 1 795 ? -54.829 9.865 36.269 1.00 96.19 795 ALA A O 1
ATOM 5859 N N . LEU A 1 796 ? -53.028 8.567 36.638 1.00 98.00 796 LEU A N 1
ATOM 5860 C CA . LEU A 1 796 ? -53.484 7.975 37.904 1.00 98.00 796 LEU A CA 1
ATOM 5861 C C . LEU A 1 796 ? -52.895 8.643 39.160 1.00 98.00 796 LEU A C 1
ATOM 5863 O O . LEU A 1 796 ? -53.131 8.147 40.262 1.00 98.00 796 LEU A O 1
ATOM 5867 N N . LEU A 1 797 ? -52.128 9.732 39.013 1.00 98.44 797 LEU A N 1
ATOM 5868 C CA . LEU A 1 797 ? -51.462 10.406 40.131 1.00 98.44 797 LEU A CA 1
ATOM 5869 C C . LEU A 1 797 ? -52.497 10.904 41.147 1.00 98.44 797 LEU A C 1
ATOM 5871 O O . LEU A 1 797 ? -53.397 11.642 40.766 1.00 98.44 797 LEU A O 1
ATOM 5875 N N . ALA A 1 798 ? -52.346 10.535 42.421 1.00 97.81 798 ALA A N 1
ATOM 5876 C CA . ALA A 1 798 ? -53.294 10.878 43.481 1.00 97.81 798 ALA A CA 1
ATOM 5877 C C . ALA A 1 798 ? -52.859 12.119 44.286 1.00 97.81 798 ALA A C 1
ATOM 5879 O O . ALA A 1 798 ? -51.716 12.580 44.191 1.00 97.81 798 ALA A O 1
ATOM 5880 N N . GLY A 1 799 ? -53.753 12.618 45.143 1.00 97.38 799 GLY A N 1
ATOM 5881 C CA . GLY A 1 799 ? -53.506 13.743 46.048 1.00 97.38 799 GLY A CA 1
ATOM 5882 C C . GLY A 1 799 ? -53.879 15.094 45.436 1.00 97.38 799 GLY A C 1
ATOM 5883 O O . GLY A 1 799 ? -54.656 15.165 44.486 1.00 97.38 799 GLY A O 1
ATOM 5884 N N . LYS A 1 800 ? -53.326 16.178 45.993 1.00 97.88 800 LYS A N 1
ATOM 5885 C CA . LYS A 1 800 ? -53.689 17.560 45.641 1.00 97.88 800 LYS A CA 1
ATOM 5886 C C . LYS A 1 800 ? -52.532 18.325 45.005 1.00 97.88 800 LYS A C 1
ATOM 5888 O O . LYS A 1 800 ? -51.517 18.610 45.659 1.00 97.88 800 LYS A O 1
ATOM 5893 N N . GLY A 1 801 ? -52.698 18.707 43.743 1.00 97.19 801 GLY A N 1
ATOM 5894 C CA . GLY A 1 801 ? -51.748 19.508 42.979 1.00 97.19 801 GLY A CA 1
ATOM 5895 C C . GLY A 1 801 ? -51.591 20.927 43.533 1.00 97.19 801 GLY A C 1
ATOM 5896 O O . GLY A 1 801 ? -50.458 21.398 43.640 1.00 97.19 801 GLY A O 1
ATOM 5897 N N . LEU A 1 802 ? -52.664 21.573 44.012 1.00 96.81 802 LEU A N 1
ATOM 5898 C CA . LEU A 1 802 ? -52.586 22.889 44.668 1.00 96.81 802 LEU A CA 1
ATOM 5899 C C . LEU A 1 802 ? -51.742 22.825 45.947 1.00 96.81 802 LEU A C 1
ATOM 5901 O O . LEU A 1 802 ? -50.947 23.724 46.230 1.00 96.81 802 LEU A O 1
ATOM 5905 N N . ALA A 1 803 ? -51.863 21.733 46.708 1.00 97.31 803 ALA A N 1
ATOM 5906 C CA . ALA A 1 803 ? -51.042 21.515 47.894 1.00 97.31 803 ALA A CA 1
ATOM 5907 C C . ALA A 1 803 ? -49.569 21.259 47.532 1.00 97.31 803 ALA A C 1
ATOM 5909 O O . ALA A 1 803 ? -48.687 21.707 48.259 1.00 97.31 803 ALA A O 1
ATOM 5910 N N . PHE A 1 804 ? -49.275 20.594 46.408 1.00 97.81 804 PHE A N 1
ATOM 5911 C CA . PHE A 1 804 ? -47.901 20.487 45.905 1.00 97.81 804 PHE A CA 1
ATOM 5912 C C . PHE A 1 804 ? -47.349 21.856 45.493 1.00 97.81 804 PHE A C 1
ATOM 5914 O O . PHE A 1 804 ? -46.244 22.196 45.901 1.00 97.81 804 PHE A O 1
ATOM 5921 N N . MET A 1 805 ? -48.120 22.668 44.765 1.00 96.50 805 MET A N 1
ATOM 5922 C CA . MET A 1 805 ? -47.711 24.021 44.367 1.00 96.50 805 MET A CA 1
ATOM 5923 C C . MET A 1 805 ? -47.347 24.889 45.579 1.00 96.50 805 MET A C 1
ATOM 5925 O O . MET A 1 805 ? -46.319 25.562 45.565 1.00 96.50 805 MET A O 1
ATOM 5929 N N . GLY A 1 806 ? -48.132 24.817 46.660 1.00 96.19 806 GLY A N 1
ATOM 5930 C CA . GLY A 1 806 ? -47.829 25.513 47.917 1.00 96.19 806 GLY A CA 1
ATOM 5931 C C . GLY A 1 806 ? -46.534 25.046 48.595 1.00 96.19 806 GLY A C 1
ATOM 5932 O O . GLY A 1 806 ? -45.899 25.824 49.305 1.00 96.19 806 GLY A O 1
ATOM 5933 N N . LYS A 1 807 ? -46.106 23.801 48.346 1.00 97.38 807 LYS A N 1
ATOM 5934 C CA . LYS A 1 807 ? -44.839 23.255 48.849 1.00 97.38 807 LYS A CA 1
ATOM 5935 C C . LYS A 1 807 ? -43.623 23.718 48.045 1.00 97.38 807 LYS A C 1
ATOM 5937 O O . LYS A 1 807 ? -42.518 23.547 48.538 1.00 97.38 807 LYS A O 1
ATOM 5942 N N . VAL A 1 808 ? -43.770 24.293 46.850 1.00 97.19 808 VAL A N 1
ATOM 5943 C CA . VAL A 1 808 ? -42.641 24.695 45.982 1.00 97.19 808 VAL A CA 1
ATOM 5944 C C . VAL A 1 808 ? -42.693 26.195 45.625 1.00 97.19 808 VAL A C 1
ATOM 5946 O O . VAL A 1 808 ? -42.817 26.564 44.457 1.00 97.19 808 VAL A O 1
ATOM 5949 N N . PRO A 1 809 ? -42.594 27.098 46.621 1.00 96.00 809 PRO A N 1
ATOM 5950 C CA . PRO A 1 809 ? -42.949 28.515 46.469 1.00 96.00 809 PRO A CA 1
ATOM 5951 C C . PRO A 1 809 ? -42.066 29.312 45.493 1.00 96.00 809 PRO A C 1
ATOM 5953 O O . PRO A 1 809 ? -42.490 30.363 45.020 1.00 96.00 809 PRO A O 1
ATOM 5956 N N . ASN A 1 810 ? -40.859 28.828 45.183 1.00 96.88 810 ASN A N 1
ATOM 5957 C CA . ASN A 1 810 ? -39.883 29.522 44.336 1.00 96.88 810 ASN A CA 1
ATOM 5958 C C . ASN A 1 810 ? -39.825 28.984 42.894 1.00 96.88 810 ASN A C 1
ATOM 5960 O O . ASN A 1 810 ? -38.945 29.367 42.118 1.00 96.88 810 ASN A O 1
ATOM 5964 N N . VAL A 1 811 ? -40.748 28.098 42.508 1.00 96.81 811 VAL A N 1
ATOM 5965 C CA . VAL A 1 811 ? -40.780 27.534 41.156 1.00 96.81 811 VAL A CA 1
ATOM 5966 C C . VAL A 1 811 ? -41.176 28.587 40.129 1.00 96.81 811 VAL A C 1
ATOM 5968 O O . VAL A 1 811 ? -42.261 29.156 40.180 1.00 96.81 811 VAL A O 1
ATOM 5971 N N . THR A 1 812 ? -40.308 28.781 39.138 1.00 92.81 812 THR A N 1
ATOM 5972 C CA . THR A 1 812 ? -40.525 29.703 38.010 1.00 92.81 812 THR A CA 1
ATOM 5973 C C . THR A 1 812 ? -40.694 28.974 36.675 1.00 92.81 812 THR A C 1
ATOM 5975 O O . THR A 1 812 ? -41.267 29.526 35.740 1.00 92.81 812 THR A O 1
ATOM 5978 N N . ALA A 1 813 ? -40.247 27.715 36.580 1.00 93.06 813 ALA A N 1
ATOM 5979 C CA . ALA A 1 813 ? -40.353 26.885 35.379 1.00 93.06 813 ALA A CA 1
ATOM 5980 C C . ALA A 1 813 ? -41.181 25.611 35.638 1.00 93.06 813 ALA A C 1
ATOM 5982 O O . ALA A 1 813 ? -40.631 24.554 35.954 1.00 93.06 813 ALA A O 1
ATOM 5983 N N . HIS A 1 814 ? -42.504 25.707 35.469 1.00 93.44 814 HIS A N 1
ATOM 5984 C CA . HIS A 1 814 ? -43.491 24.657 35.792 1.00 93.44 814 HIS A CA 1
ATOM 5985 C C . HIS A 1 814 ? -44.389 24.239 34.613 1.00 93.44 814 HIS A C 1
ATOM 5987 O O . HIS A 1 814 ? -45.410 23.579 34.808 1.00 93.44 814 HIS A O 1
ATOM 5993 N N . TYR A 1 815 ? -44.065 24.635 33.380 1.00 91.88 815 TYR A N 1
ATOM 5994 C CA . TYR A 1 815 ? -44.912 24.324 32.227 1.00 91.88 815 TYR A CA 1
ATOM 5995 C C . TYR A 1 815 ? -45.087 22.804 32.068 1.00 91.88 815 TYR A C 1
ATOM 5997 O O . TYR A 1 815 ? -44.137 22.027 32.200 1.00 91.88 815 TYR A O 1
ATOM 6005 N N . TYR A 1 816 ? -46.330 22.389 31.815 1.00 94.94 816 TYR A N 1
ATOM 6006 C CA . TYR A 1 816 ? -46.768 20.989 31.746 1.00 94.94 816 TYR A CA 1
ATOM 6007 C C . TYR A 1 816 ? -46.549 20.140 33.009 1.00 94.94 816 TYR A C 1
ATOM 6009 O O . TYR A 1 816 ? -46.677 18.919 32.910 1.00 94.94 816 TYR A O 1
ATOM 6017 N N . ALA A 1 817 ? -46.227 20.724 34.170 1.00 96.06 817 ALA A N 1
ATOM 6018 C CA . ALA A 1 817 ? -45.977 19.981 35.410 1.00 96.06 817 ALA A CA 1
ATOM 6019 C C . ALA A 1 817 ? -47.062 18.931 35.706 1.00 96.06 817 ALA A C 1
ATOM 6021 O O . ALA A 1 817 ? -46.717 17.808 36.069 1.00 96.06 817 ALA A O 1
ATOM 6022 N N . PHE A 1 818 ? -48.332 19.277 35.456 1.00 97.06 818 PHE A N 1
ATOM 6023 C CA . PHE A 1 818 ? -49.498 18.408 35.641 1.00 97.06 818 PHE A CA 1
ATOM 6024 C C . PHE A 1 818 ? -50.300 18.160 34.352 1.00 97.06 818 PHE A C 1
ATOM 6026 O O . PHE A 1 818 ? -51.496 17.877 34.395 1.00 97.06 818 PHE A O 1
ATOM 6033 N N . TYR A 1 819 ? -49.692 18.272 33.167 1.00 96.44 819 TYR A N 1
ATOM 6034 C CA . TYR A 1 819 ? -50.420 17.976 31.925 1.00 96.44 819 TYR A CA 1
ATOM 6035 C C . TYR A 1 819 ? -50.953 16.535 31.938 1.00 96.44 819 TYR A C 1
ATOM 6037 O O . TYR A 1 819 ? -50.184 15.611 32.189 1.00 96.44 819 TYR A O 1
ATOM 6045 N N . ALA A 1 820 ? -52.246 16.342 31.658 1.00 95.62 820 ALA A N 1
ATOM 6046 C CA . ALA A 1 820 ? -52.916 15.036 31.649 1.00 95.62 820 ALA A CA 1
ATOM 6047 C C . ALA A 1 820 ? -52.812 14.224 32.970 1.00 95.62 820 ALA A C 1
ATOM 6049 O O . ALA A 1 820 ? -52.681 13.001 32.938 1.00 95.62 820 ALA A O 1
ATOM 6050 N N . CYS A 1 821 ? -52.895 14.895 34.127 1.00 96.88 821 CYS A N 1
ATOM 6051 C CA . CYS A 1 821 ? -52.911 14.289 35.472 1.00 96.88 821 CYS A CA 1
ATOM 6052 C C . CYS A 1 821 ? -54.326 14.221 36.080 1.00 96.88 821 CYS A C 1
ATOM 6054 O O . CYS A 1 821 ? -54.553 14.710 37.183 1.00 96.88 821 CYS A O 1
ATOM 6056 N N . ALA A 1 822 ? -55.285 13.633 35.360 1.00 94.38 822 ALA A N 1
ATOM 6057 C CA . ALA A 1 822 ? -56.705 13.647 35.738 1.00 94.38 822 ALA A CA 1
ATOM 6058 C C . ALA A 1 822 ? -57.048 12.931 37.067 1.00 94.38 822 ALA A C 1
ATOM 6060 O O . ALA A 1 822 ? -58.174 13.047 37.536 1.00 94.38 822 ALA A O 1
ATOM 6061 N N . GLY A 1 823 ? -56.112 12.181 37.659 1.00 95.75 823 GLY A N 1
ATOM 6062 C CA . GLY A 1 823 ? -56.282 11.512 38.952 1.00 95.75 823 GLY A CA 1
ATOM 6063 C C . GLY A 1 823 ? -56.143 12.415 40.184 1.00 95.75 823 GLY A C 1
ATOM 6064 O O . GLY A 1 823 ? -56.442 11.956 41.284 1.00 95.75 823 GLY A O 1
ATOM 6065 N N . LEU A 1 824 ? -55.692 13.667 40.023 1.00 97.88 824 LEU A N 1
ATOM 6066 C CA . LEU A 1 824 ? -55.560 14.615 41.133 1.00 97.88 824 LEU A CA 1
ATOM 6067 C C . LEU A 1 824 ? -56.938 15.083 41.619 1.00 97.88 824 LEU A C 1
ATOM 6069 O O . LEU A 1 824 ? -57.793 15.443 40.811 1.00 97.88 824 LEU A O 1
ATOM 6073 N N . ASP A 1 825 ? -57.119 15.159 42.940 1.00 97.00 825 ASP A N 1
ATOM 6074 C CA . ASP A 1 825 ? -58.393 15.529 43.581 1.00 97.00 825 ASP A CA 1
ATOM 6075 C C . ASP A 1 825 ? -58.868 16.947 43.208 1.00 97.00 825 ASP A C 1
ATOM 6077 O O . ASP A 1 825 ? -60.051 17.261 43.314 1.00 97.00 825 ASP A O 1
ATOM 6081 N N . ASP A 1 826 ? -57.931 17.814 42.829 1.00 96.81 826 ASP A N 1
ATOM 6082 C CA . ASP A 1 826 ? -58.108 19.231 42.508 1.00 96.81 826 ASP A CA 1
ATOM 6083 C C . ASP A 1 826 ? -57.641 19.560 41.078 1.00 96.81 826 ASP A C 1
ATOM 6085 O O . ASP A 1 826 ? -57.280 20.700 40.791 1.00 96.81 826 ASP A O 1
ATOM 6089 N N . TYR A 1 827 ? -57.626 18.567 40.175 1.00 95.88 827 TYR A N 1
ATOM 6090 C CA . TYR A 1 827 ? -57.111 18.724 38.809 1.00 95.88 827 TYR A CA 1
ATOM 6091 C C . TYR A 1 827 ? -57.751 19.893 38.047 1.00 95.88 827 TYR A C 1
ATOM 6093 O O . TYR A 1 827 ? -57.044 20.687 37.423 1.00 95.88 827 TYR A O 1
ATOM 6101 N N . ASP A 1 828 ? -59.079 20.009 38.126 1.00 93.44 828 ASP A N 1
ATOM 6102 C CA . ASP A 1 828 ? -59.855 21.044 37.433 1.00 93.44 828 ASP A CA 1
ATOM 6103 C C . ASP A 1 828 ? -59.631 22.454 38.017 1.00 93.44 828 ASP A C 1
ATOM 6105 O O . ASP A 1 828 ? -59.898 23.448 37.341 1.00 93.44 828 ASP A O 1
ATOM 6109 N N . ASP A 1 829 ? -59.093 22.549 39.240 1.00 95.19 829 ASP A N 1
ATOM 6110 C CA . ASP A 1 829 ? -58.796 23.808 39.933 1.00 95.19 829 ASP A CA 1
ATOM 6111 C C . ASP A 1 829 ? -57.355 24.306 39.686 1.00 95.19 829 ASP A C 1
ATOM 6113 O O . ASP A 1 829 ? -56.979 25.401 40.122 1.00 95.19 829 ASP A O 1
ATOM 6117 N N . LEU A 1 830 ? -56.512 23.522 38.998 1.00 94.38 830 LEU A N 1
ATOM 6118 C CA . LEU A 1 830 ? -55.115 23.884 38.753 1.00 94.38 830 LEU A CA 1
ATOM 6119 C C . LEU A 1 830 ? -54.987 25.033 37.729 1.00 94.38 830 LEU A C 1
ATOM 6121 O O . LEU A 1 830 ? -55.652 25.030 36.691 1.00 94.38 830 LEU A O 1
ATOM 6125 N N . PRO A 1 831 ? -54.061 25.992 37.932 1.00 92.19 831 PRO A N 1
ATOM 6126 C CA . PRO A 1 831 ? -53.811 27.051 36.957 1.00 92.19 831 PRO A CA 1
ATOM 6127 C C . PRO A 1 831 ? -53.349 26.529 35.588 1.00 92.19 831 PRO A C 1
ATOM 6129 O O . PRO A 1 831 ? -52.505 25.634 35.479 1.00 92.19 831 PRO A O 1
ATOM 6132 N N . GLY A 1 832 ? -53.839 27.155 34.514 1.00 86.88 832 GLY A N 1
ATOM 6133 C CA . GLY A 1 832 ? -53.575 26.725 33.135 1.00 86.88 832 GLY A CA 1
ATOM 6134 C C . GLY A 1 832 ? -52.092 26.679 32.738 1.00 86.88 832 GLY A C 1
ATOM 6135 O O . GLY A 1 832 ? -51.713 25.830 31.928 1.00 86.88 832 GLY A O 1
ATOM 6136 N N . ASN A 1 833 ? -51.245 27.517 33.342 1.00 87.75 833 ASN A N 1
ATOM 6137 C CA . ASN A 1 833 ? -49.794 27.572 33.121 1.00 87.75 833 ASN A CA 1
ATOM 6138 C C . ASN A 1 833 ? -49.005 26.444 33.832 1.00 87.75 833 ASN A C 1
ATOM 6140 O O . ASN A 1 833 ? -47.818 26.249 33.559 1.00 87.75 833 ASN A O 1
ATOM 6144 N N . TRP A 1 834 ? -49.646 25.669 34.716 1.00 93.12 834 TRP A N 1
ATOM 6145 C CA . TRP A 1 834 ? -49.110 24.421 35.287 1.00 93.12 834 TRP A CA 1
ATOM 6146 C C . TRP A 1 834 ? -49.529 23.181 34.485 1.00 93.12 834 TRP A C 1
ATOM 6148 O O . TRP A 1 834 ? -48.831 22.164 34.492 1.00 93.12 834 TRP A O 1
ATOM 6158 N N . ILE A 1 835 ? -50.644 23.263 33.754 1.00 89.88 835 ILE A N 1
ATOM 6159 C CA . ILE A 1 835 ? -51.159 22.168 32.922 1.00 89.88 835 ILE A CA 1
ATOM 6160 C C . ILE A 1 835 ? -50.667 22.291 31.475 1.00 89.88 835 ILE A C 1
ATOM 6162 O O . ILE A 1 835 ? -50.343 21.290 30.853 1.00 89.88 835 ILE A O 1
ATOM 6166 N N . THR A 1 836 ? -50.569 23.492 30.908 1.00 83.50 836 THR A N 1
ATOM 6167 C CA . THR A 1 836 ? -50.223 23.723 29.494 1.00 83.50 836 THR A CA 1
ATOM 6168 C C . THR A 1 836 ? -49.073 24.722 29.346 1.00 83.50 836 THR A C 1
ATOM 6170 O O . THR A 1 836 ? -48.642 25.329 30.320 1.00 83.50 836 THR A O 1
ATOM 6173 N N . ASN A 1 837 ? -48.566 24.919 28.123 1.00 71.94 837 ASN A N 1
ATOM 6174 C CA . ASN A 1 837 ? -47.607 25.990 27.801 1.00 71.94 837 ASN A CA 1
ATOM 6175 C C . ASN A 1 837 ? -48.300 27.295 27.373 1.00 71.94 837 ASN A C 1
ATOM 6177 O O . ASN A 1 837 ? -47.809 28.015 26.505 1.00 71.94 837 ASN A O 1
ATOM 6181 N N . LYS A 1 838 ? -49.493 27.566 27.906 1.00 54.88 838 LYS A N 1
ATOM 6182 C CA . LYS A 1 838 ? -50.152 28.859 27.736 1.00 54.88 838 LYS A CA 1
ATOM 6183 C C . LYS A 1 838 ? -49.990 29.636 29.039 1.00 54.88 838 LYS A C 1
ATOM 6185 O O . LYS A 1 838 ? -50.310 29.101 30.098 1.00 54.88 838 LYS A O 1
ATOM 6190 N N . LEU A 1 839 ? -49.412 30.834 28.910 1.00 48.41 839 LEU A N 1
ATOM 6191 C CA . LEU A 1 839 ? -49.295 31.842 29.967 1.00 48.41 839 LEU A CA 1
ATOM 6192 C C . LEU A 1 839 ? -50.637 32.071 30.661 1.00 48.41 839 LEU A C 1
ATOM 6194 O O . LEU A 1 839 ? -51.648 32.177 29.926 1.00 48.41 839 LEU A O 1
#

Radius of gyration: 47.61 Å; chains: 1; bounding box: 141×56×149 Å

Organism: NCBI:txid1134687

Foldseek 3Di:
DDDDDPPPDDQQAFDAKDWPAQEAAAAAFDKDKIAIDTPPPPHPFPDKDKDKQDVQQWDWDDDPRIIIIHGHDADWIKIWIATPVGHIGIHIYGHWWKWKFKFAPQDLAAFAWKAFPPFPKFKDFAPPDTHPQWDFDDPDPTMGGTHGNDDDDHRDMTIMMITRGQGIAQAQDDDPDGGDHGQTAEGEAGADQHQELARRNALNCRHAYYDPCRYQHHERYAEQHNNQAQVQNHAADPLCNCVNYQYAYLHNNNANNQNHAEAEAQSQAPNCNHAELASNHANNCNHAEYEACPNHQNQNHAYLARNHANVCNHAYYHYNPCHNPQNHADQARNQANVQNHAADHQCPCVNPLAHELHCNHAQVCNHAEYRQCNCVNNLVHAYQANNQQNVQNHAEAEAQSQAQSQNHAYLARNHANVCNHAYYHALPNAQVQNHAELARNHQNVCNHADDEQNPCHNPQNYAELHNNCQNVCNHADDHAPVNPLNYAELASNCQNVCNHAEQEACRQAQSCNHQELANNHAQNQNHAEYDALSNANVQNHAELERNQQNNCNHAYYDLRVCHNPQNHAECESNNQNVQNHAADDLNNCQNPQNHAYQANNCALNQNHAEYDPNNCVSPLNYAELHRNNANNCNHAYYDLCNCVRNQNHQDLANNHQNNANHADDRLNNCQSPQNHQEQHNNQANYCHAEDDLNNCVNHLNHQEYHSNHAQNQNHAEAAQNNCQSPANHAYYENNHANNQNHAYYAFNNCVNYLYAEQENNHHNNQNHQEEPCRNVVDQADANHAAQHLNCQNNQNHEEAPVSVCSRHVNHPHQACSCANNNNYPCSVVDDPRNHHVDD